Protein 2R7E (pdb70)

Organism: Homo sapiens (NCBI:txid9606)

Structure (mmCIF, N/CA/C/O backbone):
data_2R7E
#
_entry.id   2R7E
#
_cell.length_a   134.569
_cell.length_b   134.569
_cell.length_c   359.496
_cell.angle_alpha   90.00
_cell.angle_beta   90.00
_cell.angle_gamma   90.00
#
_symmetry.space_group_name_H-M   'P 41 21 2'
#
loop_
_entity.id
_entity.type
_entity.pdbx_description
1 polymer 'Coagulation factor VIII'
2 polymer 'Coagulation factor VIII'
3 branched alpha-D-mannopyranose-(1-6)-beta-D-mannopyranose-(1-4)-2-acetamido-2-deoxy-beta-D-glucopyranose-(1-4)-2-acetamido-2-deoxy-beta-D-glucopyranose
4 branched 2-acetamido-2-deoxy-beta-D-glucopyranose-(1-4)-2-acetamido-2-deoxy-beta-D-glucopyranose
5 branched alpha-D-mannopyranose-(1-2)-beta-D-mannopyranose-(1-3)-[alpha-D-mannopyranose-(1-6)-alpha-D-mannopyranose-(1-6)]beta-D-mannopyranose-(1-4)-2-acetamido-2-deoxy-beta-D-glucopyranose-(1-4)-2-acetamido-2-deoxy-beta-D-glucopyranose
6 non-polymer 'CALCIUM ION'
7 non-polymer 'COPPER (II) ION'
#
loop_
_atom_site.group_PDB
_atom_site.id
_atom_site.type_symbol
_atom_site.label_atom_id
_atom_site.label_alt_id
_atom_site.label_comp_id
_atom_site.label_asym_id
_atom_site.label_entity_id
_atom_site.label_seq_id
_atom_site.pdbx_PDB_ins_code
_atom_site.Cartn_x
_atom_site.Cartn_y
_atom_site.Cartn_z
_atom_site.occupancy
_atom_site.B_iso_or_equiv
_atom_site.auth_seq_id
_atom_site.auth_comp_id
_atom_site.auth_asym_id
_atom_site.auth_atom_id
_atom_site.pdbx_PDB_model_num
ATOM 1 N N . ALA A 1 2 ? 22.151 -2.750 -34.120 1.00 205.61 1 ALA A N 1
ATOM 2 C CA . ALA A 1 2 ? 23.597 -3.050 -33.904 1.00 205.61 1 ALA A CA 1
ATOM 3 C C . ALA A 1 2 ? 23.815 -4.538 -33.570 1.00 205.61 1 ALA A C 1
ATOM 4 O O . ALA A 1 2 ? 23.152 -5.416 -34.130 1.00 205.61 1 ALA A O 1
ATOM 6 N N . THR A 1 3 ? 24.772 -4.795 -32.678 1.00 148.25 2 THR A N 1
ATOM 7 C CA . THR A 1 3 ? 25.120 -6.133 -32.176 1.00 148.25 2 THR A CA 1
ATOM 8 C C . THR A 1 3 ? 25.878 -5.939 -30.848 1.00 148.25 2 THR A C 1
ATOM 9 O O . THR A 1 3 ? 26.712 -6.754 -30.449 1.00 148.25 2 THR A O 1
ATOM 13 N N . ARG A 1 4 ? 25.538 -4.824 -30.193 1.00 198.52 3 ARG A N 1
ATOM 14 C CA . ARG A 1 4 ? 26.057 -4.355 -28.901 1.00 198.52 3 ARG A CA 1
ATOM 15 C C . ARG A 1 4 ? 27.282 -5.036 -28.296 1.00 198.52 3 ARG A C 1
ATOM 16 O O . ARG A 1 4 ? 27.385 -6.261 -28.262 1.00 198.52 3 ARG A O 1
ATOM 24 N N . ARG A 1 5 ? 28.203 -4.211 -27.803 1.00 168.15 4 ARG A N 1
ATOM 25 C CA . ARG A 1 5 ? 29.435 -4.692 -27.188 1.00 168.15 4 ARG A CA 1
ATOM 26 C C . ARG A 1 5 ? 29.551 -4.233 -25.743 1.00 168.15 4 ARG A C 1
ATOM 27 O O . ARG A 1 5 ? 29.358 -3.060 -25.437 1.00 168.15 4 ARG A O 1
ATOM 35 N N . TYR A 1 6 ? 29.894 -5.156 -24.856 1.00 185.29 5 TYR A N 1
ATOM 36 C CA . TYR A 1 6 ? 30.027 -4.823 -23.449 1.00 185.29 5 TYR A CA 1
ATOM 37 C C . TYR A 1 6 ? 31.487 -4.762 -23.024 1.00 185.29 5 TYR A C 1
ATOM 38 O O . TYR A 1 6 ? 32.322 -5.474 -23.576 1.00 185.29 5 TYR A O 1
ATOM 47 N N . TYR A 1 7 ? 31.787 -3.900 -22.051 1.00 155.49 6 TYR A N 1
ATOM 48 C CA . TYR A 1 7 ? 33.142 -3.759 -21.511 1.00 155.49 6 TYR A CA 1
ATOM 49 C C . TYR A 1 7 ? 33.121 -4.141 -20.022 1.00 155.49 6 TYR A C 1
ATOM 50 O O . TYR A 1 7 ? 32.574 -3.397 -19.208 1.00 155.49 6 TYR A O 1
ATOM 59 N N . LEU A 1 8 ? 33.722 -5.277 -19.659 1.00 141.26 7 LEU A N 1
ATOM 60 C CA . LEU A 1 8 ? 33.728 -5.715 -18.255 1.00 141.26 7 LEU A CA 1
ATOM 61 C C . LEU A 1 8 ? 35.080 -5.596 -17.538 1.00 141.26 7 LEU A C 1
ATOM 62 O O . LEU A 1 8 ? 36.140 -5.696 -18.163 1.00 141.26 7 LEU A O 1
ATOM 67 N N . GLY A 1 9 ? 35.020 -5.392 -16.218 1.00 99.20 8 GLY A N 1
ATOM 68 C CA . GLY A 1 9 ? 36.218 -5.246 -15.406 1.00 99.20 8 GLY A CA 1
ATOM 69 C C . GLY A 1 9 ? 36.439 -6.277 -14.314 1.00 99.20 8 GLY A C 1
ATOM 70 O O . GLY A 1 9 ? 36.445 -7.460 -14.591 1.00 99.20 8 GLY A O 1
ATOM 71 N N . ALA A 1 10 ? 36.645 -5.832 -13.078 1.00 142.72 9 ALA A N 1
ATOM 72 C CA . ALA A 1 10 ? 36.872 -6.753 -11.966 1.00 142.72 9 ALA A CA 1
ATOM 73 C C . ALA A 1 10 ? 37.362 -6.029 -10.724 1.00 142.72 9 ALA A C 1
ATOM 74 O O . ALA A 1 10 ? 37.917 -6.654 -9.821 1.00 142.72 9 ALA A O 1
ATOM 76 N N . VAL A 1 11 ? 37.159 -4.716 -10.682 1.00 185.06 10 VAL A N 1
ATOM 77 C CA . VAL A 1 11 ? 37.601 -3.909 -9.548 1.00 185.06 10 VAL A CA 1
ATOM 78 C C . VAL A 1 11 ? 37.469 -4.656 -8.222 1.00 185.06 10 VAL A C 1
ATOM 79 O O . VAL A 1 11 ? 36.372 -5.021 -7.794 1.00 185.06 10 VAL A O 1
ATOM 83 N N . GLU A 1 12 ? 38.608 -4.891 -7.584 1.00 205.61 11 GLU A N 1
ATOM 84 C CA . GLU A 1 12 ? 38.637 -5.592 -6.313 1.00 205.61 11 GLU A CA 1
ATOM 85 C C . GLU A 1 12 ? 38.106 -4.715 -5.181 1.00 205.61 11 GLU A C 1
ATOM 86 O O . GLU A 1 12 ? 38.874 -4.009 -4.526 1.00 205.61 11 GLU A O 1
ATOM 92 N N . LEU A 1 13 ? 36.794 -4.764 -4.948 1.00 156.27 12 LEU A N 1
ATOM 93 C CA . LEU A 1 13 ? 36.189 -3.960 -3.886 1.00 156.27 12 LEU A CA 1
ATOM 94 C C . LEU A 1 13 ? 35.815 -4.794 -2.644 1.00 156.27 12 LEU A C 1
ATOM 95 O O . LEU A 1 13 ? 36.014 -6.011 -2.615 1.00 156.27 12 LEU A O 1
ATOM 100 N N . SER A 1 14 ? 35.300 -4.129 -1.611 1.00 147.94 13 SER A N 1
ATOM 101 C CA . SER A 1 14 ? 34.908 -4.802 -0.367 1.00 147.94 13 SER A CA 1
ATOM 102 C C . SER A 1 14 ? 33.390 -4.790 -0.189 1.00 147.94 13 SER A C 1
ATOM 103 O O . SER A 1 14 ? 32.714 -3.829 -0.582 1.00 147.94 13 SER A O 1
ATOM 106 N N . TRP A 1 15 ? 32.855 -5.849 0.418 1.00 166.46 14 TRP A N 1
ATOM 107 C CA . TRP A 1 15 ? 31.407 -5.960 0.582 1.00 166.46 14 TRP A CA 1
ATOM 108 C C . TRP A 1 15 ? 30.858 -5.565 1.940 1.00 166.46 14 TRP A C 1
ATOM 109 O O . TRP A 1 15 ? 31.509 -5.744 2.963 1.00 166.46 14 TRP A O 1
ATOM 120 N N . ASP A 1 16 ? 29.627 -5.059 1.927 1.00 184.74 15 ASP A N 1
ATOM 121 C CA . ASP A 1 16 ? 28.952 -4.610 3.132 1.00 184.74 15 ASP A CA 1
ATOM 122 C C . ASP A 1 16 ? 27.951 -5.581 3.737 1.00 184.74 15 ASP A C 1
ATOM 123 O O . ASP A 1 16 ? 28.172 -6.106 4.826 1.00 184.74 15 ASP A O 1
ATOM 128 N N . TYR A 1 17 ? 26.869 -5.828 3.004 1.00 184.87 16 TYR A N 1
ATOM 129 C CA . TYR A 1 17 ? 25.767 -6.659 3.468 1.00 184.87 16 TYR A CA 1
ATOM 130 C C . TYR A 1 17 ? 24.994 -5.638 4.298 1.00 184.87 16 TYR A C 1
ATOM 131 O O . TYR A 1 17 ? 24.119 -5.980 5.095 1.00 184.87 16 TYR A O 1
ATOM 140 N N . MET A 1 18 ? 25.372 -4.378 4.064 1.00 205.61 17 MET A N 1
ATOM 141 C CA . MET A 1 18 ? 24.864 -3.158 4.705 1.00 205.61 17 MET A CA 1
ATOM 142 C C . MET A 1 18 ? 23.441 -3.153 5.237 1.00 205.61 17 MET A C 1
ATOM 143 O O . MET A 1 18 ? 22.632 -4.011 4.884 1.00 205.61 17 MET A O 1
ATOM 148 N N . GLN A 1 19 ? 23.150 -2.165 6.089 1.00 205.61 18 GLN A N 1
ATOM 149 C CA . GLN A 1 19 ? 21.822 -1.998 6.686 1.00 205.61 18 GLN A CA 1
ATOM 150 C C . GLN A 1 19 ? 21.151 -0.728 6.160 1.00 205.61 18 GLN A C 1
ATOM 151 O O . GLN A 1 19 ? 21.654 -0.086 5.233 1.00 205.61 18 GLN A O 1
ATOM 157 N N . SER A 1 20 ? 20.025 -0.381 6.783 1.00 205.61 19 SER A N 1
ATOM 158 C CA . SER A 1 20 ? 19.199 0.770 6.434 1.00 205.61 19 SER A CA 1
ATOM 159 C C . SER A 1 20 ? 17.977 0.232 5.677 1.00 205.61 19 SER A C 1
ATOM 160 O O . SER A 1 20 ? 16.883 0.156 6.249 1.00 205.61 19 SER A O 1
ATOM 163 N N . ASP A 1 21 ? 18.184 -0.164 4.413 1.00 205.61 20 ASP A N 1
ATOM 164 C CA . ASP A 1 21 ? 17.135 -0.711 3.525 1.00 205.61 20 ASP A CA 1
ATOM 165 C C . ASP A 1 21 ? 16.227 0.430 3.016 1.00 205.61 20 ASP A C 1
ATOM 166 O O . ASP A 1 21 ? 16.616 1.194 2.119 1.00 205.61 20 ASP A O 1
ATOM 171 N N . LEU A 1 22 ? 15.030 0.527 3.603 1.00 205.61 21 LEU A N 1
ATOM 172 C CA . LEU A 1 22 ? 14.009 1.546 3.298 1.00 205.61 21 LEU A CA 1
ATOM 173 C C . LEU A 1 22 ? 13.749 1.829 1.807 1.00 205.61 21 LEU A C 1
ATOM 174 O O . LEU A 1 22 ? 13.229 0.975 1.079 1.00 205.61 21 LEU A O 1
ATOM 179 N N . GLY A 1 23 ? 14.092 3.042 1.376 1.00 205.61 22 GLY A N 1
ATOM 180 C CA . GLY A 1 23 ? 13.905 3.443 -0.008 1.00 205.61 22 GLY A CA 1
ATOM 181 C C . GLY A 1 23 ? 15.087 4.286 -0.440 1.00 205.61 22 GLY A C 1
ATOM 182 O O . GLY A 1 23 ? 16.157 3.736 -0.700 1.00 205.61 22 GLY A O 1
ATOM 183 N N . GLU A 1 24 ? 14.888 5.608 -0.507 1.00 205.61 23 GLU A N 1
ATOM 184 C CA . GLU A 1 24 ? 15.929 6.588 -0.883 1.00 205.61 23 GLU A CA 1
ATOM 185 C C . GLU A 1 24 ? 15.448 7.936 -1.490 1.00 205.61 23 GLU A C 1
ATOM 186 O O . GLU A 1 24 ? 16.271 8.833 -1.730 1.00 205.61 23 GLU A O 1
ATOM 192 N N . LEU A 1 25 ? 14.138 8.074 -1.730 1.00 205.61 24 LEU A N 1
ATOM 193 C CA . LEU A 1 25 ? 13.537 9.294 -2.317 1.00 205.61 24 LEU A CA 1
ATOM 194 C C . LEU A 1 25 ? 14.052 9.604 -3.746 1.00 205.61 24 LEU A C 1
ATOM 195 O O . LEU A 1 25 ? 15.025 10.347 -3.914 1.00 205.61 24 LEU A O 1
ATOM 200 N N . PRO A 1 26 ? 13.393 9.045 -4.791 1.00 205.61 25 PRO A N 1
ATOM 201 C CA . PRO A 1 26 ? 13.753 9.228 -6.211 1.00 205.61 25 PRO A CA 1
ATOM 202 C C . PRO A 1 26 ? 13.405 10.549 -6.938 1.00 205.61 25 PRO A C 1
ATOM 203 O O . PRO A 1 26 ? 12.630 11.372 -6.443 1.00 205.61 25 PRO A O 1
ATOM 207 N N . VAL A 1 27 ? 13.997 10.714 -8.125 1.00 205.61 26 VAL A N 1
ATOM 208 C CA . VAL A 1 27 ? 13.826 11.882 -9.003 1.00 205.61 26 VAL A CA 1
ATOM 209 C C . VAL A 1 27 ? 13.802 13.262 -8.324 1.00 205.61 26 VAL A C 1
ATOM 210 O O . VAL A 1 27 ? 12.789 13.672 -7.745 1.00 205.61 26 VAL A O 1
ATOM 214 N N . ASP A 1 28 ? 14.938 13.964 -8.410 1.00 205.61 27 ASP A N 1
ATOM 215 C CA . ASP A 1 28 ? 15.139 15.318 -7.855 1.00 205.61 27 ASP A CA 1
ATOM 216 C C . ASP A 1 28 ? 15.060 15.486 -6.320 1.00 205.61 27 ASP A C 1
ATOM 217 O O . ASP A 1 28 ? 14.018 15.874 -5.785 1.00 205.61 27 ASP A O 1
ATOM 222 N N . ALA A 1 29 ? 16.181 15.201 -5.643 1.00 205.61 28 ALA A N 1
ATOM 223 C CA . ALA A 1 29 ? 16.347 15.302 -4.179 1.00 205.61 28 ALA A CA 1
ATOM 224 C C . ALA A 1 29 ? 16.167 13.998 -3.375 1.00 205.61 28 ALA A C 1
ATOM 225 O O . ALA A 1 29 ? 15.038 13.596 -3.076 1.00 205.61 28 ALA A O 1
ATOM 227 N N . ARG A 1 30 ? 17.289 13.361 -3.016 1.00 205.61 29 ARG A N 1
ATOM 228 C CA . ARG A 1 30 ? 17.294 12.108 -2.236 1.00 205.61 29 ARG A CA 1
ATOM 229 C C . ARG A 1 30 ? 17.853 12.326 -0.818 1.00 205.61 29 ARG A C 1
ATOM 230 O O . ARG A 1 30 ? 17.823 13.444 -0.293 1.00 205.61 29 ARG A O 1
ATOM 238 N N . PHE A 1 31 ? 18.361 11.245 -0.218 1.00 205.61 30 PHE A N 1
ATOM 239 C CA . PHE A 1 31 ? 18.950 11.252 1.134 1.00 205.61 30 PHE A CA 1
ATOM 240 C C . PHE A 1 31 ? 18.967 9.847 1.763 1.00 205.61 30 PHE A C 1
ATOM 241 O O . PHE A 1 31 ? 18.083 9.514 2.566 1.00 205.61 30 PHE A O 1
ATOM 249 N N . PRO A 1 32 ? 19.944 8.986 1.381 1.00 205.61 31 PRO A N 1
ATOM 250 C CA . PRO A 1 32 ? 19.929 7.660 2.023 1.00 205.61 31 PRO A CA 1
ATOM 251 C C . PRO A 1 32 ? 19.986 7.800 3.572 1.00 205.61 31 PRO A C 1
ATOM 252 O O . PRO A 1 32 ? 20.911 8.409 4.120 1.00 205.61 31 PRO A O 1
ATOM 256 N N . PRO A 1 33 ? 18.983 7.238 4.282 1.00 205.61 32 PRO A N 1
ATOM 257 C CA . PRO A 1 33 ? 18.769 7.222 5.740 1.00 205.61 32 PRO A CA 1
ATOM 258 C C . PRO A 1 33 ? 19.953 7.342 6.715 1.00 205.61 32 PRO A C 1
ATOM 259 O O . PRO A 1 33 ? 21.031 6.798 6.481 1.00 205.61 32 PRO A O 1
ATOM 263 N N . ARG A 1 34 ? 19.707 8.063 7.814 1.00 205.61 33 ARG A N 1
ATOM 264 C CA . ARG A 1 34 ? 20.658 8.308 8.920 1.00 205.61 33 ARG A CA 1
ATOM 265 C C . ARG A 1 34 ? 21.790 9.352 8.774 1.00 205.61 33 ARG A C 1
ATOM 266 O O . ARG A 1 34 ? 21.530 10.564 8.730 1.00 205.61 33 ARG A O 1
ATOM 274 N N . VAL A 1 35 ? 23.035 8.863 8.733 1.00 205.61 34 VAL A N 1
ATOM 275 C CA . VAL A 1 35 ? 24.266 9.671 8.643 1.00 205.61 34 VAL A CA 1
ATOM 276 C C . VAL A 1 35 ? 24.632 10.249 10.033 1.00 205.61 34 VAL A C 1
ATOM 277 O O . VAL A 1 35 ? 24.709 11.469 10.216 1.00 205.61 34 VAL A O 1
ATOM 281 N N . PRO A 1 36 ? 24.846 9.361 11.035 1.00 205.61 35 PRO A N 1
ATOM 282 C CA . PRO A 1 36 ? 25.201 9.729 12.419 1.00 205.61 35 PRO A CA 1
ATOM 283 C C . PRO A 1 36 ? 26.706 9.906 12.764 1.00 205.61 35 PRO A C 1
ATOM 284 O O . PRO A 1 36 ? 27.065 9.929 13.949 1.00 205.61 35 PRO A O 1
ATOM 288 N N . LYS A 1 37 ? 27.564 10.018 11.744 1.00 205.61 36 LYS A N 1
ATOM 289 C CA . LYS A 1 37 ? 29.025 10.202 11.896 1.00 205.61 36 LYS A CA 1
ATOM 290 C C . LYS A 1 37 ? 29.855 8.917 12.184 1.00 205.61 36 LYS A C 1
ATOM 291 O O . LYS A 1 37 ? 29.317 7.803 12.161 1.00 205.61 36 LYS A O 1
ATOM 297 N N . SER A 1 38 ? 31.160 9.071 12.432 1.00 205.61 37 SER A N 1
ATOM 298 C CA . SER A 1 38 ? 32.051 7.921 12.665 1.00 205.61 37 SER A CA 1
ATOM 299 C C . SER A 1 38 ? 32.443 7.564 14.106 1.00 205.61 37 SER A C 1
ATOM 300 O O . SER A 1 38 ? 32.712 8.435 14.937 1.00 205.61 37 SER A O 1
ATOM 303 N N . PHE A 1 39 ? 32.498 6.253 14.352 1.00 205.61 38 PHE A N 1
ATOM 304 C CA . PHE A 1 39 ? 32.829 5.624 15.641 1.00 205.61 38 PHE A CA 1
ATOM 305 C C . PHE A 1 39 ? 32.266 4.190 15.492 1.00 205.61 38 PHE A C 1
ATOM 306 O O . PHE A 1 39 ? 32.158 3.696 14.365 1.00 205.61 38 PHE A O 1
ATOM 314 N N . PRO A 1 40 ? 31.925 3.494 16.601 1.00 205.61 39 PRO A N 1
ATOM 315 C CA . PRO A 1 40 ? 31.392 2.148 16.338 1.00 205.61 39 PRO A CA 1
ATOM 316 C C . PRO A 1 40 ? 29.862 2.036 16.124 1.00 205.61 39 PRO A C 1
ATOM 317 O O . PRO A 1 40 ? 29.091 2.010 17.093 1.00 205.61 39 PRO A O 1
ATOM 321 N N . PHE A 1 41 ? 29.441 1.977 14.854 1.00 171.50 40 PHE A N 1
ATOM 322 C CA . PHE A 1 41 ? 28.031 1.821 14.469 1.00 171.50 40 PHE A CA 1
ATOM 323 C C . PHE A 1 41 ? 27.646 0.413 14.908 1.00 171.50 40 PHE A C 1
ATOM 324 O O . PHE A 1 41 ? 26.992 -0.320 14.159 1.00 203.62 40 PHE A O 1
ATOM 332 N N . ASN A 1 42 ? 28.066 0.047 16.120 1.00 205.61 41 ASN A N 1
ATOM 333 C CA . ASN A 1 42 ? 27.851 -1.284 16.692 1.00 205.61 41 ASN A CA 1
ATOM 334 C C . ASN A 1 42 ? 28.366 -2.313 15.674 1.00 205.61 41 ASN A C 1
ATOM 335 O O . ASN A 1 42 ? 27.942 -3.475 15.652 1.00 205.61 41 ASN A O 1
ATOM 340 N N . THR A 1 43 ? 29.293 -1.825 14.843 1.00 205.61 42 THR A N 1
ATOM 341 C CA . THR A 1 43 ? 29.994 -2.543 13.770 1.00 205.61 42 THR A CA 1
ATOM 342 C C . THR A 1 43 ? 29.225 -3.550 12.897 1.00 205.61 42 THR A C 1
ATOM 343 O O . THR A 1 43 ? 28.311 -4.252 13.348 1.00 205.61 42 THR A O 1
ATOM 347 N N . SER A 1 44 ? 29.617 -3.586 11.626 1.00 205.45 43 SER A N 1
ATOM 348 C CA . SER A 1 44 ? 29.031 -4.475 10.633 1.00 205.45 43 SER A CA 1
ATOM 349 C C . SER A 1 44 ? 30.176 -5.159 9.891 1.00 205.45 43 SER A C 1
ATOM 350 O O . SER A 1 44 ? 30.724 -4.605 8.934 1.00 205.61 43 SER A O 1
ATOM 353 N N . VAL A 1 45 ? 30.538 -6.358 10.343 1.00 205.61 44 VAL A N 1
ATOM 354 C CA . VAL A 1 45 ? 31.627 -7.125 9.735 1.00 205.61 44 VAL A CA 1
ATOM 355 C C . VAL A 1 45 ? 31.574 -7.018 8.208 1.00 205.61 44 VAL A C 1
ATOM 356 O O . VAL A 1 45 ? 30.498 -6.904 7.617 1.00 205.61 44 VAL A O 1
ATOM 360 N N . VAL A 1 46 ? 32.743 -7.043 7.579 1.00 205.61 45 VAL A N 1
ATOM 361 C CA . VAL A 1 46 ? 32.842 -6.931 6.126 1.00 205.61 45 VAL A CA 1
ATOM 362 C C . VAL A 1 46 ? 34.002 -7.760 5.579 1.00 205.61 45 VAL A C 1
ATOM 363 O O . VAL A 1 46 ? 35.031 -7.908 6.239 1.00 205.61 45 VAL A O 1
ATOM 367 N N . TYR A 1 47 ? 33.836 -8.321 4.385 1.00 164.41 46 TYR A N 1
ATOM 368 C CA . TYR A 1 47 ? 34.924 -9.075 3.788 1.00 164.41 46 TYR A CA 1
ATOM 369 C C . TYR A 1 47 ? 35.293 -8.385 2.485 1.00 164.41 46 TYR A C 1
ATOM 370 O O . TYR A 1 47 ? 34.561 -7.508 1.999 1.00 164.41 46 TYR A O 1
ATOM 379 N N . LYS A 1 48 ? 36.440 -8.759 1.933 1.00 140.62 47 LYS A N 1
ATOM 380 C CA . LYS A 1 48 ? 36.907 -8.144 0.703 1.00 140.62 47 LYS A CA 1
ATOM 381 C C . LYS A 1 48 ? 36.948 -9.123 -0.446 1.00 140.62 47 LYS A C 1
ATOM 382 O O . LYS A 1 48 ? 37.592 -10.171 -0.364 1.00 140.62 47 LYS A O 1
ATOM 388 N N . LYS A 1 49 ? 36.252 -8.761 -1.519 1.00 181.54 48 LYS A N 1
ATOM 389 C CA . LYS A 1 49 ? 36.168 -9.592 -2.711 1.00 180.88 48 LYS A CA 1
ATOM 390 C C . LYS A 1 49 ? 36.478 -8.792 -3.970 1.00 180.47 48 LYS A C 1
ATOM 391 O O . LYS A 1 49 ? 37.074 -7.721 -3.912 1.00 180.55 48 LYS A O 1
ATOM 397 N N . THR A 1 50 ? 36.053 -9.334 -5.106 1.00 155.14 49 THR A N 1
ATOM 398 C CA . THR A 1 50 ? 36.256 -8.712 -6.408 1.00 154.57 49 THR A CA 1
ATOM 399 C C . THR A 1 50 ? 35.205 -9.273 -7.365 1.00 154.05 49 THR A C 1
ATOM 400 O O . THR A 1 50 ? 35.113 -10.489 -7.547 1.00 153.86 49 THR A O 1
ATOM 404 N N . LEU A 1 51 ? 34.409 -8.382 -7.962 1.00 149.29 50 LEU A N 1
ATOM 405 C CA . LEU A 1 51 ? 33.335 -8.768 -8.886 1.00 148.67 50 LEU A CA 1
ATOM 406 C C . LEU A 1 51 ? 33.385 -8.014 -10.203 1.00 148.55 50 LEU A C 1
ATOM 407 O O . LEU A 1 51 ? 33.791 -6.862 -10.255 1.00 148.56 50 LEU A O 1
ATOM 412 N N . PHE A 1 52 ? 32.942 -8.673 -11.262 1.00 133.96 51 PHE A N 1
ATOM 413 C CA . PHE A 1 52 ? 32.926 -8.086 -12.594 1.00 133.87 51 PHE A CA 1
ATOM 414 C C . PHE A 1 52 ? 32.316 -6.712 -12.478 1.00 133.84 51 PHE A C 1
ATOM 415 O O . PHE A 1 52 ? 31.757 -6.398 -11.440 1.00 133.69 51 PHE A O 1
ATOM 423 N N . VAL A 1 53 ? 32.406 -5.884 -13.513 1.00 115.31 52 VAL A N 1
ATOM 424 C CA . VAL A 1 53 ? 31.879 -4.530 -13.366 1.00 115.78 52 VAL A CA 1
ATOM 425 C C . VAL A 1 53 ? 31.236 -3.801 -14.533 1.00 116.10 52 VAL A C 1
ATOM 426 O O . VAL A 1 53 ? 30.790 -4.386 -15.506 1.00 116.12 52 VAL A O 1
ATOM 430 N N . GLU A 1 54 ? 31.219 -2.482 -14.382 1.00 142.18 53 GLU A N 1
ATOM 431 C CA . GLU A 1 54 ? 30.656 -1.535 -15.330 1.00 142.60 53 GLU A CA 1
ATOM 432 C C . GLU A 1 54 ? 31.770 -0.976 -16.228 1.00 142.85 53 GLU A C 1
ATOM 433 O O . GLU A 1 54 ? 32.617 -1.719 -16.731 1.00 142.93 53 GLU A O 1
ATOM 439 N N . PHE A 1 55 ? 31.741 0.347 -16.398 1.00 205.36 54 PHE A N 1
ATOM 440 C CA . PHE A 1 55 ? 32.686 1.135 -17.187 1.00 205.36 54 PHE A CA 1
ATOM 441 C C . PHE A 1 55 ? 32.351 1.309 -18.650 1.00 205.36 54 PHE A C 1
ATOM 442 O O . PHE A 1 55 ? 31.903 0.379 -19.317 1.00 205.36 54 PHE A O 1
ATOM 450 N N . THR A 1 56 ? 32.577 2.522 -19.141 1.00 181.80 55 THR A N 1
ATOM 451 C CA . THR A 1 56 ? 32.301 2.845 -20.530 1.00 181.80 55 THR A CA 1
ATOM 452 C C . THR A 1 56 ? 33.548 2.772 -21.420 1.00 181.80 55 THR A C 1
ATOM 453 O O . THR A 1 56 ? 33.451 2.912 -22.641 1.00 181.80 55 THR A O 1
ATOM 457 N N . ASP A 1 57 ? 34.715 2.550 -20.809 1.00 205.61 56 ASP A N 1
ATOM 458 C CA . ASP A 1 57 ? 35.972 2.434 -21.555 1.00 205.61 56 ASP A CA 1
ATOM 459 C C . ASP A 1 57 ? 37.156 1.916 -20.725 1.00 205.61 56 ASP A C 1
ATOM 460 O O . ASP A 1 57 ? 37.701 0.855 -21.036 1.00 205.61 56 ASP A O 1
ATOM 465 N N . HIS A 1 58 ? 37.561 2.653 -19.686 1.00 169.39 57 HIS A N 1
ATOM 466 C CA . HIS A 1 58 ? 38.685 2.225 -18.844 1.00 169.73 57 HIS A CA 1
ATOM 467 C C . HIS A 1 58 ? 38.618 2.652 -17.364 1.00 170.00 57 HIS A C 1
ATOM 468 O O . HIS A 1 58 ? 38.768 1.804 -16.481 1.00 169.91 57 HIS A O 1
ATOM 475 N N . LEU A 1 59 ? 38.407 3.953 -17.121 1.00 152.64 58 LEU A N 1
ATOM 476 C CA . LEU A 1 59 ? 38.260 4.602 -15.789 1.00 152.64 58 LEU A CA 1
ATOM 477 C C . LEU A 1 59 ? 38.800 3.931 -14.491 1.00 152.64 58 LEU A C 1
ATOM 478 O O . LEU A 1 59 ? 39.210 2.774 -14.496 1.00 152.64 58 LEU A O 1
ATOM 483 N N . PHE A 1 60 ? 38.791 4.669 -13.376 1.00 205.40 59 PHE A N 1
ATOM 484 C CA . PHE A 1 60 ? 39.293 4.151 -12.086 1.00 205.40 59 PHE A CA 1
ATOM 485 C C . PHE A 1 60 ? 38.217 3.529 -11.157 1.00 205.40 59 PHE A C 1
ATOM 486 O O . PHE A 1 60 ? 38.213 2.310 -10.955 1.00 205.40 59 PHE A O 1
ATOM 494 N N . ASN A 1 61 ? 37.343 4.372 -10.582 1.00 205.61 60 ASN A N 1
ATOM 495 C CA . ASN A 1 61 ? 36.223 3.980 -9.681 1.00 205.61 60 ASN A CA 1
ATOM 496 C C . ASN A 1 61 ? 36.514 3.042 -8.492 1.00 205.61 60 ASN A C 1
ATOM 497 O O . ASN A 1 61 ? 37.521 2.337 -8.491 1.00 205.61 60 ASN A O 1
ATOM 502 N N . ILE A 1 62 ? 35.605 3.047 -7.502 1.00 205.61 61 ILE A N 1
ATOM 503 C CA . ILE A 1 62 ? 35.673 2.223 -6.267 1.00 205.61 61 ILE A CA 1
ATOM 504 C C . ILE A 1 62 ? 34.624 2.669 -5.200 1.00 205.61 61 ILE A C 1
ATOM 505 O O . ILE A 1 62 ? 34.596 3.851 -4.837 1.00 205.61 61 ILE A O 1
ATOM 510 N N . ALA A 1 63 ? 33.782 1.746 -4.696 1.00 205.61 62 ALA A N 1
ATOM 511 C CA . ALA A 1 63 ? 32.764 2.093 -3.671 1.00 205.61 62 ALA A CA 1
ATOM 512 C C . ALA A 1 63 ? 31.711 1.045 -3.201 1.00 205.61 62 ALA A C 1
ATOM 513 O O . ALA A 1 63 ? 32.053 -0.030 -2.695 1.00 205.61 62 ALA A O 1
ATOM 515 N N . LYS A 1 64 ? 30.433 1.416 -3.364 1.00 205.61 63 LYS A N 1
ATOM 516 C CA . LYS A 1 64 ? 29.219 0.653 -2.976 1.00 205.61 63 LYS A CA 1
ATOM 517 C C . LYS A 1 64 ? 28.548 -0.068 -4.198 1.00 205.61 63 LYS A C 1
ATOM 518 O O . LYS A 1 64 ? 29.258 -0.501 -5.115 1.00 205.61 63 LYS A O 1
ATOM 524 N N . PRO A 1 65 ? 27.186 -0.238 -4.207 1.00 205.61 64 PRO A N 1
ATOM 525 C CA . PRO A 1 65 ? 26.476 -0.901 -5.330 1.00 205.61 64 PRO A CA 1
ATOM 526 C C . PRO A 1 65 ? 25.788 -0.046 -6.451 1.00 205.61 64 PRO A C 1
ATOM 527 O O . PRO A 1 65 ? 25.378 1.096 -6.208 1.00 205.61 64 PRO A O 1
ATOM 531 N N . ARG A 1 66 ? 25.662 -0.628 -7.660 1.00 205.61 65 ARG A N 1
ATOM 532 C CA . ARG A 1 66 ? 25.014 -0.003 -8.846 1.00 205.61 65 ARG A CA 1
ATOM 533 C C . ARG A 1 66 ? 23.500 -0.349 -8.684 1.00 205.61 65 ARG A C 1
ATOM 534 O O . ARG A 1 66 ? 23.182 -1.175 -7.832 1.00 205.61 65 ARG A O 1
ATOM 542 N N . PRO A 1 67 ? 22.564 0.237 -9.488 1.00 183.19 66 PRO A N 1
ATOM 543 C CA . PRO A 1 67 ? 21.153 -0.119 -9.264 1.00 183.19 66 PRO A CA 1
ATOM 544 C C . PRO A 1 67 ? 20.858 -0.964 -8.022 1.00 183.19 66 PRO A C 1
ATOM 545 O O . PRO A 1 67 ? 20.819 -2.195 -8.080 1.00 183.19 66 PRO A O 1
ATOM 549 N N . PRO A 1 68 ? 20.606 -0.281 -6.886 1.00 177.85 67 PRO A N 1
ATOM 550 C CA . PRO A 1 68 ? 20.311 -0.793 -5.541 1.00 177.85 67 PRO A CA 1
ATOM 551 C C . PRO A 1 68 ? 20.166 -2.302 -5.434 1.00 177.85 67 PRO A C 1
ATOM 552 O O . PRO A 1 68 ? 20.925 -2.978 -4.737 1.00 177.85 67 PRO A O 1
ATOM 556 N N . TRP A 1 69 ? 19.175 -2.811 -6.142 1.00 170.36 68 TRP A N 1
ATOM 557 C CA . TRP A 1 69 ? 18.874 -4.223 -6.163 1.00 170.31 68 TRP A CA 1
ATOM 558 C C . TRP A 1 69 ? 19.918 -4.977 -6.972 1.00 170.01 68 TRP A C 1
ATOM 559 O O . TRP A 1 69 ? 19.582 -5.650 -7.942 1.00 169.83 68 TRP A O 1
ATOM 570 N N . MET A 1 70 ? 21.184 -4.893 -6.587 1.00 160.41 69 MET A N 1
ATOM 571 C CA . MET A 1 70 ? 22.189 -5.595 -7.370 1.00 160.42 69 MET A CA 1
ATOM 572 C C . MET A 1 70 ? 23.616 -5.369 -6.915 1.00 159.98 69 MET A C 1
ATOM 573 O O . MET A 1 70 ? 24.159 -6.140 -6.118 1.00 159.81 69 MET A O 1
ATOM 578 N N . GLY A 1 71 ? 24.210 -4.306 -7.458 1.00 205.61 70 GLY A N 1
ATOM 579 C CA . GLY A 1 71 ? 25.578 -3.939 -7.147 1.00 205.61 70 GLY A CA 1
ATOM 580 C C . GLY A 1 71 ? 26.471 -5.131 -7.348 1.00 205.61 70 GLY A C 1
ATOM 581 O O . GLY A 1 71 ? 27.175 -5.233 -8.351 1.00 205.61 70 GLY A O 1
ATOM 582 N N . LEU A 1 72 ? 26.422 -6.034 -6.377 1.00 144.02 71 LEU A N 1
ATOM 583 C CA . LEU A 1 72 ? 27.199 -7.255 -6.406 1.00 143.20 71 LEU A CA 1
ATOM 584 C C . LEU A 1 72 ? 27.026 -7.973 -7.731 1.00 142.97 71 LEU A C 1
ATOM 585 O O . LEU A 1 72 ? 27.916 -7.969 -8.578 1.00 143.01 71 LEU A O 1
ATOM 590 N N . LEU A 1 73 ? 25.873 -8.607 -7.892 1.00 201.81 72 LEU A N 1
ATOM 591 C CA . LEU A 1 73 ? 25.578 -9.351 -9.106 1.00 201.81 72 LEU A CA 1
ATOM 592 C C . LEU A 1 73 ? 26.326 -8.744 -10.290 1.00 201.81 72 LEU A C 1
ATOM 593 O O . LEU A 1 73 ? 26.131 -7.578 -10.635 1.00 201.81 72 LEU A O 1
ATOM 598 N N . GLY A 1 74 ? 27.218 -9.531 -10.879 1.00 133.75 73 GLY A N 1
ATOM 599 C CA . GLY A 1 74 ? 27.969 -9.055 -12.020 1.00 133.45 73 GLY A CA 1
ATOM 600 C C . GLY A 1 74 ? 27.029 -8.536 -13.089 1.00 133.11 73 GLY A C 1
ATOM 601 O O . GLY A 1 74 ? 25.927 -9.044 -13.251 1.00 133.01 73 GLY A O 1
ATOM 602 N N . PRO A 1 75 ? 27.454 -7.533 -13.856 1.00 110.20 74 PRO A N 1
ATOM 603 C CA . PRO A 1 75 ? 26.688 -6.895 -14.934 1.00 109.91 74 PRO A CA 1
ATOM 604 C C . PRO A 1 75 ? 25.836 -7.823 -15.792 1.00 109.83 74 PRO A C 1
ATOM 605 O O . PRO A 1 75 ? 26.339 -8.780 -16.363 1.00 109.32 74 PRO A O 1
ATOM 609 N N . THR A 1 76 ? 24.545 -7.518 -15.884 1.00 147.31 75 THR A N 1
ATOM 610 C CA . THR A 1 76 ? 23.604 -8.321 -16.660 1.00 147.59 75 THR A CA 1
ATOM 611 C C . THR A 1 76 ? 23.724 -8.045 -18.145 1.00 147.66 75 THR A C 1
ATOM 612 O O . THR A 1 76 ? 23.745 -6.887 -18.565 1.00 147.70 75 THR A O 1
ATOM 616 N N . ILE A 1 77 ? 23.753 -9.126 -18.924 1.00 153.16 76 ILE A N 1
ATOM 617 C CA . ILE A 1 77 ? 23.893 -9.083 -20.381 1.00 153.54 76 ILE A CA 1
ATOM 618 C C . ILE A 1 77 ? 22.681 -9.643 -21.138 1.00 153.71 76 ILE A C 1
ATOM 619 O O . ILE A 1 77 ? 22.608 -10.840 -21.409 1.00 153.63 76 ILE A O 1
ATOM 624 N N . GLN A 1 78 ? 21.734 -8.783 -21.486 1.00 151.60 77 GLN A N 1
ATOM 625 C CA . GLN A 1 78 ? 20.558 -9.236 -22.212 1.00 152.11 77 GLN A CA 1
ATOM 626 C C . GLN A 1 78 ? 20.859 -9.168 -23.703 1.00 151.89 77 GLN A C 1
ATOM 627 O O . GLN A 1 78 ? 21.639 -8.318 -24.128 1.00 152.05 77 GLN A O 1
ATOM 633 N N . ALA A 1 79 ? 20.257 -10.062 -24.492 1.00 202.35 78 ALA A N 1
ATOM 634 C CA . ALA A 1 79 ? 20.499 -10.084 -25.938 1.00 202.35 78 ALA A CA 1
ATOM 635 C C . ALA A 1 79 ? 19.456 -10.760 -26.823 1.00 202.35 78 ALA A C 1
ATOM 636 O O . ALA A 1 79 ? 18.811 -11.733 -26.432 1.00 202.35 78 ALA A O 1
ATOM 638 N N . GLU A 1 80 ? 19.327 -10.247 -28.040 1.00 191.55 79 GLU A N 1
ATOM 639 C CA . GLU A 1 80 ? 18.386 -10.793 -29.004 1.00 191.32 79 GLU A CA 1
ATOM 640 C C . GLU A 1 80 ? 19.044 -12.015 -29.604 1.00 190.63 79 GLU A C 1
ATOM 641 O O . GLU A 1 80 ? 20.144 -12.395 -29.205 1.00 190.73 79 GLU A O 1
ATOM 647 N N . VAL A 1 81 ? 18.371 -12.619 -30.578 1.00 164.68 80 VAL A N 1
ATOM 648 C CA . VAL A 1 81 ? 18.912 -13.784 -31.256 1.00 163.54 80 VAL A CA 1
ATOM 649 C C . VAL A 1 81 ? 19.614 -13.300 -32.502 1.00 162.84 80 VAL A C 1
ATOM 650 O O . VAL A 1 81 ? 19.158 -12.356 -33.136 1.00 162.43 80 VAL A O 1
ATOM 654 N N . TYR A 1 82 ? 20.707 -13.967 -32.852 1.00 168.36 81 TYR A N 1
ATOM 655 C CA . TYR A 1 82 ? 21.526 -13.616 -34.008 1.00 168.00 81 TYR A CA 1
ATOM 656 C C . TYR A 1 82 ? 22.536 -12.536 -33.615 1.00 167.26 81 TYR A C 1
ATOM 657 O O . TYR A 1 82 ? 23.685 -12.849 -33.313 1.00 167.08 81 TYR A O 1
ATOM 666 N N . ASP A 1 83 ? 22.101 -11.274 -33.614 1.00 178.05 82 ASP A N 1
ATOM 667 C CA . ASP A 1 83 ? 22.974 -10.148 -33.267 1.00 178.05 82 ASP A CA 1
ATOM 668 C C . ASP A 1 83 ? 23.950 -10.572 -32.193 1.00 178.05 82 ASP A C 1
ATOM 669 O O . ASP A 1 83 ? 23.616 -10.620 -31.011 1.00 178.05 82 ASP A O 1
ATOM 674 N N . THR A 1 84 ? 25.161 -10.885 -32.639 1.00 163.72 83 THR A N 1
ATOM 675 C CA . THR A 1 84 ? 26.235 -11.346 -31.778 1.00 162.49 83 THR A CA 1
ATOM 676 C C . THR A 1 84 ? 26.698 -10.332 -30.767 1.00 161.90 83 THR A C 1
ATOM 677 O O . THR A 1 84 ? 26.655 -9.127 -31.000 1.00 162.04 83 THR A O 1
ATOM 681 N N . VAL A 1 85 ? 27.170 -10.840 -29.642 1.00 144.73 84 VAL A N 1
ATOM 682 C CA . VAL A 1 85 ? 27.644 -9.984 -28.587 1.00 143.91 84 VAL A CA 1
ATOM 683 C C . VAL A 1 85 ? 29.148 -10.092 -28.476 1.00 143.66 84 VAL A C 1
ATOM 684 O O . VAL A 1 85 ? 29.735 -11.085 -28.908 1.00 144.12 84 VAL A O 1
ATOM 688 N N . VAL A 1 86 ? 29.764 -9.065 -27.893 1.00 170.64 85 VAL A N 1
ATOM 689 C CA . VAL A 1 86 ? 31.210 -9.023 -27.706 1.00 169.81 85 VAL A CA 1
ATOM 690 C C . VAL A 1 86 ? 31.567 -8.446 -26.340 1.00 169.76 85 VAL A C 1
ATOM 691 O O . VAL A 1 86 ? 30.858 -7.599 -25.803 1.00 169.83 85 VAL A O 1
ATOM 695 N N . ILE A 1 87 ? 32.689 -8.890 -25.794 1.00 155.94 86 ILE A N 1
ATOM 696 C CA . ILE A 1 87 ? 33.129 -8.431 -24.484 1.00 155.94 86 ILE A CA 1
ATOM 697 C C . ILE A 1 87 ? 34.595 -7.998 -24.519 1.00 155.94 86 ILE A C 1
ATOM 698 O O . ILE A 1 87 ? 35.150 -7.787 -25.596 1.00 155.94 86 ILE A O 1
ATOM 703 N N . THR A 1 88 ? 35.201 -7.864 -23.339 1.00 109.13 87 THR A N 1
ATOM 704 C CA . THR A 1 88 ? 36.595 -7.465 -23.180 1.00 109.25 87 THR A CA 1
ATOM 705 C C . THR A 1 88 ? 36.885 -7.203 -21.706 1.00 109.38 87 THR A C 1
ATOM 706 O O . THR A 1 88 ? 36.838 -6.064 -21.253 1.00 109.42 87 THR A O 1
ATOM 710 N N . LEU A 1 89 ? 37.201 -8.255 -20.967 1.00 167.30 88 LEU A N 1
ATOM 711 C CA . LEU A 1 89 ? 37.474 -8.149 -19.539 1.00 167.41 88 LEU A CA 1
ATOM 712 C C . LEU A 1 89 ? 38.872 -7.625 -19.198 1.00 167.44 88 LEU A C 1
ATOM 713 O O . LEU A 1 89 ? 39.860 -8.083 -19.768 1.00 167.46 88 LEU A O 1
ATOM 718 N N . LYS A 1 90 ? 38.947 -6.679 -18.257 1.00 189.29 89 LYS A N 1
ATOM 719 C CA . LYS A 1 90 ? 40.223 -6.107 -17.794 1.00 189.29 89 LYS A CA 1
ATOM 720 C C . LYS A 1 90 ? 40.459 -6.573 -16.358 1.00 189.29 89 LYS A C 1
ATOM 721 O O . LYS A 1 90 ? 39.877 -6.016 -15.435 1.00 189.29 89 LYS A O 1
ATOM 727 N N . ASN A 1 91 ? 41.316 -7.566 -16.154 1.00 134.45 90 ASN A N 1
ATOM 728 C CA . ASN A 1 91 ? 41.554 -8.074 -14.801 1.00 134.31 90 ASN A CA 1
ATOM 729 C C . ASN A 1 91 ? 42.149 -7.072 -13.801 1.00 135.03 90 ASN A C 1
ATOM 730 O O . ASN A 1 91 ? 43.219 -7.312 -13.239 1.00 135.51 90 ASN A O 1
ATOM 735 N N . MET A 1 92 ? 41.456 -5.965 -13.557 1.00 168.70 91 MET A N 1
ATOM 736 C CA . MET A 1 92 ? 41.936 -4.965 -12.607 1.00 169.60 91 MET A CA 1
ATOM 737 C C . MET A 1 92 ? 41.998 -5.554 -11.192 1.00 170.07 91 MET A C 1
ATOM 738 O O . MET A 1 92 ? 41.796 -4.836 -10.211 1.00 170.26 91 MET A O 1
ATOM 743 N N . ALA A 1 93 ? 42.280 -6.854 -11.091 1.00 138.70 92 ALA A N 1
ATOM 744 C CA . ALA A 1 93 ? 42.350 -7.542 -9.799 1.00 139.46 92 ALA A CA 1
ATOM 745 C C . ALA A 1 93 ? 43.594 -8.418 -9.645 1.00 140.05 92 ALA A C 1
ATOM 746 O O . ALA A 1 93 ? 44.431 -8.491 -10.548 1.00 140.40 92 ALA A O 1
ATOM 748 N N . SER A 1 94 ? 43.704 -9.076 -8.489 1.00 149.41 93 SER A N 1
ATOM 749 C CA . SER A 1 94 ? 44.837 -9.953 -8.199 1.00 149.87 93 SER A CA 1
ATOM 750 C C . SER A 1 94 ? 44.540 -11.370 -8.653 1.00 150.19 93 SER A C 1
ATOM 751 O O . SER A 1 94 ? 45.460 -12.118 -8.986 1.00 150.10 93 SER A O 1
ATOM 754 N N . HIS A 1 95 ? 43.257 -11.737 -8.658 1.00 205.61 94 HIS A N 1
ATOM 755 C CA . HIS A 1 95 ? 42.852 -13.071 -9.103 1.00 205.61 94 HIS A CA 1
ATOM 756 C C . HIS A 1 95 ? 42.982 -13.039 -10.626 1.00 205.61 94 HIS A C 1
ATOM 757 O O . HIS A 1 95 ? 42.532 -12.091 -11.269 1.00 205.61 94 HIS A O 1
ATOM 764 N N . PRO A 1 96 ? 43.619 -14.066 -11.217 1.00 205.61 95 PRO A N 1
ATOM 765 C CA . PRO A 1 96 ? 43.828 -14.169 -12.670 1.00 205.61 95 PRO A CA 1
ATOM 766 C C . PRO A 1 96 ? 42.556 -14.473 -13.471 1.00 205.61 95 PRO A C 1
ATOM 767 O O . PRO A 1 96 ? 42.546 -14.378 -14.702 1.00 205.61 95 PRO A O 1
ATOM 771 N N . VAL A 1 97 ? 41.502 -14.840 -12.746 1.00 156.74 96 VAL A N 1
ATOM 772 C CA . VAL A 1 97 ? 40.186 -15.197 -13.282 1.00 157.10 96 VAL A CA 1
ATOM 773 C C . VAL A 1 97 ? 39.860 -14.930 -14.755 1.00 157.38 96 VAL A C 1
ATOM 774 O O . VAL A 1 97 ? 40.339 -13.978 -15.375 1.00 157.45 96 VAL A O 1
ATOM 778 N N . SER A 1 98 ? 39.002 -15.788 -15.292 1.00 193.01 97 SER A N 1
ATOM 779 C CA . SER A 1 98 ? 38.573 -15.714 -16.680 1.00 193.31 97 SER A CA 1
ATOM 780 C C . SER A 1 98 ? 37.141 -15.230 -16.802 1.00 193.69 97 SER A C 1
ATOM 781 O O . SER A 1 98 ? 36.700 -14.328 -16.097 1.00 193.77 97 SER A O 1
ATOM 784 N N . LEU A 1 99 ? 36.426 -15.867 -17.719 1.00 202.46 98 LEU A N 1
ATOM 785 C CA . LEU A 1 99 ? 35.035 -15.578 -17.999 1.00 202.46 98 LEU A CA 1
ATOM 786 C C . LEU A 1 99 ? 34.576 -16.765 -18.840 1.00 202.46 98 LEU A C 1
ATOM 787 O O . LEU A 1 99 ? 35.233 -17.133 -19.815 1.00 202.46 98 LEU A O 1
ATOM 792 N N . HIS A 1 100 ? 33.455 -17.366 -18.458 1.00 157.64 99 HIS A N 1
ATOM 793 C CA . HIS A 1 100 ? 32.940 -18.524 -19.162 1.00 158.00 99 HIS A CA 1
ATOM 794 C C . HIS A 1 100 ? 31.875 -18.146 -20.160 1.00 158.22 99 HIS A C 1
ATOM 795 O O . HIS A 1 100 ? 32.165 -17.456 -21.120 1.00 158.52 99 HIS A O 1
ATOM 802 N N . ALA A 1 101 ? 30.646 -18.605 -19.933 1.00 163.59 100 ALA A N 1
ATOM 803 C CA . ALA A 1 101 ? 29.525 -18.306 -20.824 1.00 163.46 100 ALA A CA 1
ATOM 804 C C . ALA A 1 101 ? 28.299 -19.154 -20.501 1.00 163.31 100 ALA A C 1
ATOM 805 O O . ALA A 1 101 ? 27.214 -18.629 -20.270 1.00 163.16 100 ALA A O 1
ATOM 807 N N . VAL A 1 102 ? 28.485 -20.471 -20.511 1.00 136.44 101 VAL A N 1
ATOM 808 C CA . VAL A 1 102 ? 27.429 -21.434 -20.211 1.00 136.71 101 VAL A CA 1
ATOM 809 C C . VAL A 1 102 ? 26.073 -21.156 -20.860 1.00 136.78 101 VAL A C 1
ATOM 810 O O . VAL A 1 102 ? 25.204 -20.512 -20.278 1.00 136.92 101 VAL A O 1
ATOM 814 N N . GLY A 1 103 ? 25.892 -21.658 -22.074 1.00 150.19 102 GLY A N 1
ATOM 815 C CA . GLY A 1 103 ? 24.629 -21.448 -22.749 1.00 149.89 102 GLY A CA 1
ATOM 816 C C . GLY A 1 103 ? 24.683 -20.608 -24.010 1.00 149.77 102 GLY A C 1
ATOM 817 O O . GLY A 1 103 ? 23.936 -19.640 -24.132 1.00 149.58 102 GLY A O 1
ATOM 818 N N . VAL A 1 104 ? 25.566 -20.973 -24.943 1.00 190.36 103 VAL A N 1
ATOM 819 C CA . VAL A 1 104 ? 25.703 -20.263 -26.217 1.00 190.36 103 VAL A CA 1
ATOM 820 C C . VAL A 1 104 ? 26.843 -20.746 -27.113 1.00 190.36 103 VAL A C 1
ATOM 821 O O . VAL A 1 104 ? 27.419 -21.809 -26.889 1.00 190.36 103 VAL A O 1
ATOM 825 N N . SER A 1 105 ? 27.152 -19.954 -28.137 1.00 147.63 104 SER A N 1
ATOM 826 C CA . SER A 1 105 ? 28.214 -20.280 -29.085 1.00 147.93 104 SER A CA 1
ATOM 827 C C . SER A 1 105 ? 29.586 -19.835 -28.572 1.00 147.99 104 SER A C 1
ATOM 828 O O . SER A 1 105 ? 29.679 -18.906 -27.775 1.00 147.97 104 SER A O 1
ATOM 831 N N . TYR A 1 106 ? 30.647 -20.492 -29.047 1.00 150.27 105 TYR A N 1
ATOM 832 C CA . TYR A 1 106 ? 32.024 -20.193 -28.632 1.00 150.16 105 TYR A CA 1
ATOM 833 C C . TYR A 1 106 ? 33.017 -20.097 -29.801 1.00 149.87 105 TYR A C 1
ATOM 834 O O . TYR A 1 106 ? 32.918 -19.202 -30.634 1.00 149.99 105 TYR A O 1
ATOM 843 N N . TRP A 1 107 ? 33.974 -21.031 -29.826 1.00 134.74 106 TRP A N 1
ATOM 844 C CA . TRP A 1 107 ? 35.048 -21.151 -30.835 1.00 134.33 106 TRP A CA 1
ATOM 845 C C . TRP A 1 107 ? 36.384 -21.529 -30.158 1.00 134.00 106 TRP A C 1
ATOM 846 O O . TRP A 1 107 ? 37.428 -21.536 -30.799 1.00 133.98 106 TRP A O 1
ATOM 857 N N . LYS A 1 108 ? 36.331 -21.860 -28.869 1.00 138.47 107 LYS A N 1
ATOM 858 C CA . LYS A 1 108 ? 37.512 -22.202 -28.076 1.00 137.93 107 LYS A CA 1
ATOM 859 C C . LYS A 1 108 ? 38.095 -20.841 -27.689 1.00 138.10 107 LYS A C 1
ATOM 860 O O . LYS A 1 108 ? 38.973 -20.712 -26.820 1.00 138.16 107 LYS A O 1
ATOM 866 N N . ALA A 1 109 ? 37.560 -19.829 -28.366 1.00 181.05 108 ALA A N 1
ATOM 867 C CA . ALA A 1 109 ? 37.915 -18.433 -28.170 1.00 181.05 108 ALA A CA 1
ATOM 868 C C . ALA A 1 109 ? 36.983 -17.926 -27.089 1.00 181.05 108 ALA A C 1
ATOM 869 O O . ALA A 1 109 ? 36.679 -16.734 -27.027 1.00 181.05 108 ALA A O 1
ATOM 871 N N . SER A 1 110 ? 36.530 -18.837 -26.231 1.00 148.93 109 SER A N 1
ATOM 872 C CA . SER A 1 110 ? 35.594 -18.457 -25.187 1.00 149.08 109 SER A CA 1
ATOM 873 C C . SER A 1 110 ? 35.473 -19.403 -23.986 1.00 149.06 109 SER A C 1
ATOM 874 O O . SER A 1 110 ? 35.497 -18.949 -22.848 1.00 149.01 109 SER A O 1
ATOM 877 N N . GLU A 1 111 ? 35.336 -20.703 -24.213 1.00 177.12 110 GLU A N 1
ATOM 878 C CA . GLU A 1 111 ? 35.207 -21.601 -23.074 1.00 177.12 110 GLU A CA 1
ATOM 879 C C . GLU A 1 111 ? 36.423 -21.479 -22.168 1.00 177.12 110 GLU A C 1
ATOM 880 O O . GLU A 1 111 ? 37.334 -22.302 -22.213 1.00 177.12 110 GLU A O 1
ATOM 886 N N . GLY A 1 112 ? 36.431 -20.437 -21.344 1.00 136.52 111 GLY A N 1
ATOM 887 C CA . GLY A 1 112 ? 37.543 -20.219 -20.441 1.00 136.85 111 GLY A CA 1
ATOM 888 C C . GLY A 1 112 ? 37.947 -21.459 -19.661 1.00 137.13 111 GLY A C 1
ATOM 889 O O . GLY A 1 112 ? 37.411 -21.716 -18.586 1.00 137.07 111 GLY A O 1
ATOM 890 N N . ALA A 1 113 ? 38.894 -22.226 -20.199 1.00 185.64 112 ALA A N 1
ATOM 891 C CA . ALA A 1 113 ? 39.373 -23.436 -19.538 1.00 185.64 112 ALA A CA 1
ATOM 892 C C . ALA A 1 113 ? 40.842 -23.646 -19.809 1.00 185.64 112 ALA A C 1
ATOM 893 O O . ALA A 1 113 ? 41.426 -23.010 -20.684 1.00 185.64 112 ALA A O 1
ATOM 895 N N . GLU A 1 114 ? 41.439 -24.554 -19.055 1.00 205.41 113 GLU A N 1
ATOM 896 C CA . GLU A 1 114 ? 42.849 -24.827 -19.220 1.00 205.41 113 GLU A CA 1
ATOM 897 C C . GLU A 1 114 ? 43.101 -26.325 -19.246 1.00 205.41 113 GLU A C 1
ATOM 898 O O . GLU A 1 114 ? 44.063 -26.808 -18.652 1.00 205.41 113 GLU A O 1
ATOM 904 N N . TYR A 1 115 ? 42.245 -27.069 -19.937 1.00 182.05 114 TYR A N 1
ATOM 905 C CA . TYR A 1 115 ? 42.433 -28.512 -20.006 1.00 182.05 114 TYR A CA 1
ATOM 906 C C . TYR A 1 115 ? 42.959 -28.996 -21.356 1.00 182.05 114 TYR A C 1
ATOM 907 O O . TYR A 1 115 ? 43.027 -28.236 -22.318 1.00 182.05 114 TYR A O 1
ATOM 916 N N . ASP A 1 116 ? 43.338 -30.269 -21.408 1.00 148.82 115 ASP A N 1
ATOM 917 C CA . ASP A 1 116 ? 43.872 -30.881 -22.619 1.00 148.82 115 ASP A CA 1
ATOM 918 C C . ASP A 1 116 ? 42.962 -30.714 -23.832 1.00 148.82 115 ASP A C 1
ATOM 919 O O . ASP A 1 116 ? 42.288 -31.655 -24.255 1.00 148.82 115 ASP A O 1
ATOM 924 N N . ASP A 1 117 ? 42.947 -29.523 -24.409 1.00 139.03 116 ASP A N 1
ATOM 925 C CA . ASP A 1 117 ? 42.102 -29.304 -25.563 1.00 138.90 116 ASP A CA 1
ATOM 926 C C . ASP A 1 117 ? 42.923 -28.984 -26.789 1.00 138.90 116 ASP A C 1
ATOM 927 O O . ASP A 1 117 ? 42.894 -27.861 -27.279 1.00 138.81 116 ASP A O 1
ATOM 932 N N . GLN A 1 118 ? 43.652 -29.978 -27.279 1.00 156.86 117 GLN A N 1
ATOM 933 C CA . GLN A 1 118 ? 44.478 -29.811 -28.466 1.00 156.83 117 GLN A CA 1
ATOM 934 C C . GLN A 1 118 ? 44.124 -28.512 -29.171 1.00 156.83 117 GLN A C 1
ATOM 935 O O . GLN A 1 118 ? 43.134 -28.456 -29.896 1.00 156.78 117 GLN A O 1
ATOM 941 N N . THR A 1 119 ? 44.910 -27.465 -28.944 1.00 155.70 118 THR A N 1
ATOM 942 C CA . THR A 1 119 ? 44.637 -26.187 -29.589 1.00 155.90 118 THR A CA 1
ATOM 943 C C . THR A 1 119 ? 45.781 -25.188 -29.433 1.00 156.08 118 THR A C 1
ATOM 944 O O . THR A 1 119 ? 45.992 -24.345 -30.300 1.00 156.02 118 THR A O 1
ATOM 948 N N . SER A 1 120 ? 46.518 -25.284 -28.332 1.00 191.99 119 SER A N 1
ATOM 949 C CA . SER A 1 120 ? 47.650 -24.390 -28.087 1.00 191.99 119 SER A CA 1
ATOM 950 C C . SER A 1 120 ? 47.228 -22.960 -27.750 1.00 191.99 119 SER A C 1
ATOM 951 O O . SER A 1 120 ? 46.052 -22.618 -27.853 1.00 191.99 119 SER A O 1
ATOM 954 N N . GLN A 1 121 ? 48.192 -22.127 -27.354 1.00 152.82 120 GLN A N 1
ATOM 955 C CA . GLN A 1 121 ? 47.901 -20.743 -26.995 1.00 152.82 120 GLN A CA 1
ATOM 956 C C . GLN A 1 121 ? 47.139 -20.029 -28.112 1.00 152.82 120 GLN A C 1
ATOM 957 O O . GLN A 1 121 ? 46.955 -20.574 -29.201 1.00 152.82 120 GLN A O 1
ATOM 963 N N . ARG A 1 122 ? 46.717 -18.800 -27.840 1.00 205.61 121 ARG A N 1
ATOM 964 C CA . ARG A 1 122 ? 45.918 -18.041 -28.791 1.00 205.61 121 ARG A CA 1
ATOM 965 C C . ARG A 1 122 ? 44.838 -19.004 -29.259 1.00 205.61 121 ARG A C 1
ATOM 966 O O . ARG A 1 122 ? 44.696 -19.271 -30.449 1.00 205.61 121 ARG A O 1
ATOM 974 N N . GLU A 1 123 ? 44.116 -19.532 -28.271 1.00 174.05 122 GLU A N 1
ATOM 975 C CA . GLU A 1 123 ? 43.008 -20.485 -28.399 1.00 174.05 122 GLU A CA 1
ATOM 976 C C . GLU A 1 123 ? 42.729 -20.802 -26.932 1.00 174.05 122 GLU A C 1
ATOM 977 O O . GLU A 1 123 ? 41.599 -21.114 -26.536 1.00 174.05 122 GLU A O 1
ATOM 983 N N . LYS A 1 124 ? 43.804 -20.687 -26.147 1.00 128.54 123 LYS A N 1
ATOM 984 C CA . LYS A 1 124 ? 43.817 -20.891 -24.697 1.00 128.55 123 LYS A CA 1
ATOM 985 C C . LYS A 1 124 ? 44.330 -19.569 -24.104 1.00 128.46 123 LYS A C 1
ATOM 986 O O . LYS A 1 124 ? 44.668 -19.475 -22.925 1.00 128.36 123 LYS A O 1
ATOM 992 N N . GLU A 1 125 ? 44.389 -18.552 -24.959 1.00 154.69 124 GLU A N 1
ATOM 993 C CA . GLU A 1 125 ? 44.837 -17.214 -24.583 1.00 154.78 124 GLU A CA 1
ATOM 994 C C . GLU A 1 125 ? 43.784 -16.625 -23.647 1.00 154.44 124 GLU A C 1
ATOM 995 O O . GLU A 1 125 ? 44.006 -16.532 -22.442 1.00 154.39 124 GLU A O 1
ATOM 1001 N N . ASP A 1 126 ? 42.637 -16.239 -24.213 1.00 180.29 125 ASP A N 1
ATOM 1002 C CA . ASP A 1 126 ? 41.520 -15.677 -23.447 1.00 180.29 125 ASP A CA 1
ATOM 1003 C C . ASP A 1 126 ? 40.870 -16.787 -22.634 1.00 180.29 125 ASP A C 1
ATOM 1004 O O . ASP A 1 126 ? 39.961 -16.549 -21.851 1.00 180.29 125 ASP A O 1
ATOM 1009 N N . ASP A 1 127 ? 41.331 -18.009 -22.844 1.00 137.82 126 ASP A N 1
ATOM 1010 C CA . ASP A 1 127 ? 40.816 -19.134 -22.096 1.00 137.52 126 ASP A CA 1
ATOM 1011 C C . ASP A 1 127 ? 41.521 -19.099 -20.728 1.00 137.37 126 ASP A C 1
ATOM 1012 O O . ASP A 1 127 ? 41.747 -20.150 -20.125 1.00 137.37 126 ASP A O 1
ATOM 1017 N N . LYS A 1 128 ? 41.883 -17.890 -20.269 1.00 175.08 127 LYS A N 1
ATOM 1018 C CA . LYS A 1 128 ? 42.541 -17.637 -18.958 1.00 174.97 127 LYS A CA 1
ATOM 1019 C C . LYS A 1 128 ? 43.476 -16.413 -18.872 1.00 174.72 127 LYS A C 1
ATOM 1020 O O . LYS A 1 128 ? 44.660 -16.524 -19.178 1.00 174.88 127 LYS A O 1
ATOM 1026 N N . VAL A 1 129 ? 42.966 -15.268 -18.409 1.00 194.85 128 VAL A N 1
ATOM 1027 C CA . VAL A 1 129 ? 43.779 -14.047 -18.316 1.00 194.85 128 VAL A CA 1
ATOM 1028 C C . VAL A 1 129 ? 44.614 -13.930 -17.042 1.00 194.85 128 VAL A C 1
ATOM 1029 O O . VAL A 1 129 ? 44.682 -14.864 -16.245 1.00 194.85 128 VAL A O 1
ATOM 1033 N N . PHE A 1 130 ? 45.241 -12.766 -16.865 1.00 167.49 129 PHE A N 1
ATOM 1034 C CA . PHE A 1 130 ? 46.104 -12.475 -15.720 1.00 167.59 129 PHE A CA 1
ATOM 1035 C C . PHE A 1 130 ? 45.996 -11.029 -15.215 1.00 167.76 129 PHE A C 1
ATOM 1036 O O . PHE A 1 130 ? 45.446 -10.165 -15.898 1.00 167.53 129 PHE A O 1
ATOM 1044 N N . PRO A 1 131 ? 46.547 -10.746 -14.016 1.00 171.15 130 PRO A N 1
ATOM 1045 C CA . PRO A 1 131 ? 46.491 -9.398 -13.446 1.00 171.15 130 PRO A CA 1
ATOM 1046 C C . PRO A 1 131 ? 46.797 -8.303 -14.456 1.00 171.15 130 PRO A C 1
ATOM 1047 O O . PRO A 1 131 ? 47.503 -8.535 -15.432 1.00 171.15 130 PRO A O 1
ATOM 1051 N N . GLY A 1 132 ? 46.246 -7.117 -14.204 1.00 142.01 131 GLY A N 1
ATOM 1052 C CA . GLY A 1 132 ? 46.453 -5.963 -15.064 1.00 142.37 131 GLY A CA 1
ATOM 1053 C C . GLY A 1 132 ? 46.101 -6.171 -16.521 1.00 142.64 131 GLY A C 1
ATOM 1054 O O . GLY A 1 132 ? 45.656 -5.241 -17.204 1.00 142.60 131 GLY A O 1
ATOM 1055 N N . GLY A 1 133 ? 46.306 -7.396 -16.993 1.00 169.34 132 GLY A N 1
ATOM 1056 C CA . GLY A 1 133 ? 46.027 -7.731 -18.372 1.00 169.84 132 GLY A CA 1
ATOM 1057 C C . GLY A 1 133 ? 44.546 -7.784 -18.659 1.00 170.13 132 GLY A C 1
ATOM 1058 O O . GLY A 1 133 ? 43.789 -8.470 -17.976 1.00 170.10 132 GLY A O 1
ATOM 1059 N N . SER A 1 134 ? 44.133 -7.050 -19.680 1.00 181.03 133 SER A N 1
ATOM 1060 C CA . SER A 1 134 ? 42.737 -7.006 -20.066 1.00 181.03 133 SER A CA 1
ATOM 1061 C C . SER A 1 134 ? 42.565 -7.645 -21.432 1.00 181.03 133 SER A C 1
ATOM 1062 O O . SER A 1 134 ? 43.000 -7.091 -22.436 1.00 181.03 133 SER A O 1
ATOM 1065 N N . HIS A 1 135 ? 41.929 -8.812 -21.470 1.00 203.03 134 HIS A N 1
ATOM 1066 C CA . HIS A 1 135 ? 41.723 -9.505 -22.735 1.00 203.03 134 HIS A CA 1
ATOM 1067 C C . HIS A 1 135 ? 40.276 -9.555 -23.219 1.00 203.03 134 HIS A C 1
ATOM 1068 O O . HIS A 1 135 ? 39.339 -9.683 -22.432 1.00 203.03 134 HIS A O 1
ATOM 1075 N N . THR A 1 136 ? 40.122 -9.456 -24.535 1.00 127.75 135 THR A N 1
ATOM 1076 C CA . THR A 1 136 ? 38.827 -9.435 -25.193 1.00 127.92 135 THR A CA 1
ATOM 1077 C C . THR A 1 136 ? 38.196 -10.796 -25.434 1.00 128.02 135 THR A C 1
ATOM 1078 O O . THR A 1 136 ? 38.908 -11.746 -25.739 1.00 127.92 135 THR A O 1
ATOM 1082 N N . TYR A 1 137 ? 36.859 -10.854 -25.340 1.00 127.94 136 TYR A N 1
ATOM 1083 C CA . TYR A 1 137 ? 36.042 -12.077 -25.517 1.00 128.13 136 TYR A CA 1
ATOM 1084 C C . TYR A 1 137 ? 35.032 -12.056 -26.682 1.00 128.62 136 TYR A C 1
ATOM 1085 O O . TYR A 1 137 ? 34.556 -10.998 -27.089 1.00 128.61 136 TYR A O 1
ATOM 1094 N N . VAL A 1 138 ? 34.675 -13.233 -27.191 1.00 197.98 137 VAL A N 1
ATOM 1095 C CA . VAL A 1 138 ? 33.724 -13.299 -28.297 1.00 197.98 137 VAL A CA 1
ATOM 1096 C C . VAL A 1 138 ? 32.860 -14.544 -28.372 1.00 197.98 137 VAL A C 1
ATOM 1097 O O . VAL A 1 138 ? 33.348 -15.665 -28.223 1.00 197.98 137 VAL A O 1
ATOM 1101 N N . TRP A 1 139 ? 31.574 -14.328 -28.636 1.00 205.30 138 TRP A N 1
ATOM 1102 C CA . TRP A 1 139 ? 30.608 -15.410 -28.788 1.00 205.30 138 TRP A CA 1
ATOM 1103 C C . TRP A 1 139 ? 29.301 -14.904 -29.395 1.00 205.30 138 TRP A C 1
ATOM 1104 O O . TRP A 1 139 ? 28.938 -13.739 -29.236 1.00 205.30 138 TRP A O 1
ATOM 1115 N N . GLN A 1 140 ? 28.602 -15.792 -30.095 1.00 190.71 139 GLN A N 1
ATOM 1116 C CA . GLN A 1 140 ? 27.363 -15.441 -30.782 1.00 191.23 139 GLN A CA 1
ATOM 1117 C C . GLN A 1 140 ? 26.088 -16.043 -30.180 1.00 191.21 139 GLN A C 1
ATOM 1118 O O . GLN A 1 140 ? 26.144 -16.976 -29.379 1.00 191.24 139 GLN A O 1
ATOM 1124 N N . VAL A 1 141 ? 24.945 -15.483 -30.581 1.00 182.73 140 VAL A N 1
ATOM 1125 C CA . VAL A 1 141 ? 23.621 -15.944 -30.154 1.00 182.91 140 VAL A CA 1
ATOM 1126 C C . VAL A 1 141 ? 23.135 -16.825 -31.293 1.00 183.35 140 VAL A C 1
ATOM 1127 O O . VAL A 1 141 ? 22.871 -16.328 -32.387 1.00 183.50 140 VAL A O 1
ATOM 1131 N N . LEU A 1 142 ? 23.001 -18.122 -31.042 1.00 136.45 141 LEU A N 1
ATOM 1132 C CA . LEU A 1 142 ? 22.595 -19.039 -32.097 1.00 136.79 141 LEU A CA 1
ATOM 1133 C C . LEU A 1 142 ? 21.114 -19.359 -32.186 1.00 136.94 141 LEU A C 1
ATOM 1134 O O . LEU A 1 142 ? 20.397 -19.362 -31.189 1.00 136.89 141 LEU A O 1
ATOM 1139 N N . LYS A 1 143 ? 20.679 -19.628 -33.412 1.00 156.36 142 LYS A N 1
ATOM 1140 C CA . LYS A 1 143 ? 19.307 -19.991 -33.689 1.00 157.03 142 LYS A CA 1
ATOM 1141 C C . LYS A 1 143 ? 19.055 -21.246 -32.878 1.00 157.27 142 LYS A C 1
ATOM 1142 O O . LYS A 1 143 ? 17.971 -21.451 -32.342 1.00 157.61 142 LYS A O 1
ATOM 1148 N N . GLU A 1 144 ? 20.076 -22.086 -32.781 1.00 125.87 143 GLU A N 1
ATOM 1149 C CA . GLU A 1 144 ? 19.969 -23.321 -32.024 1.00 126.15 143 GLU A CA 1
ATOM 1150 C C . GLU A 1 144 ? 19.943 -22.996 -30.534 1.00 125.94 143 GLU A C 1
ATOM 1151 O O . GLU A 1 144 ? 19.846 -23.893 -29.701 1.00 125.97 143 GLU A O 1
ATOM 1157 N N . ASN A 1 145 ? 20.009 -21.707 -30.206 1.00 144.80 144 ASN A N 1
ATOM 1158 C CA . ASN A 1 145 ? 20.013 -21.272 -28.809 1.00 145.03 144 ASN A CA 1
ATOM 1159 C C . ASN A 1 145 ? 18.755 -20.562 -28.324 1.00 144.58 144 ASN A C 1
ATOM 1160 O O . ASN A 1 145 ? 18.592 -20.332 -27.127 1.00 144.27 144 ASN A O 1
ATOM 1165 N N . GLY A 1 146 ? 17.868 -20.223 -29.247 1.00 134.90 145 GLY A N 1
ATOM 1166 C CA . GLY A 1 146 ? 16.656 -19.506 -28.889 1.00 134.45 145 GLY A CA 1
ATOM 1167 C C . GLY A 1 146 ? 15.723 -20.129 -27.875 1.00 134.06 145 GLY A C 1
ATOM 1168 O O . GLY A 1 146 ? 16.117 -20.988 -27.094 1.00 133.87 145 GLY A O 1
ATOM 1169 N N . PRO A 1 147 ? 14.467 -19.668 -27.851 1.00 171.35 146 PRO A N 1
ATOM 1170 C CA . PRO A 1 147 ? 13.407 -20.135 -26.960 1.00 171.07 146 PRO A CA 1
ATOM 1171 C C . PRO A 1 147 ? 12.777 -21.314 -27.673 1.00 170.65 146 PRO A C 1
ATOM 1172 O O . PRO A 1 147 ? 13.296 -21.743 -28.698 1.00 170.39 146 PRO A O 1
ATOM 1176 N N . MET A 1 148 ? 11.662 -21.831 -27.172 1.00 153.12 147 MET A N 1
ATOM 1177 C CA . MET A 1 148 ? 11.048 -22.966 -27.840 1.00 152.97 147 MET A CA 1
ATOM 1178 C C . MET A 1 148 ? 9.599 -22.786 -28.226 1.00 152.42 147 MET A C 1
ATOM 1179 O O . MET A 1 148 ? 8.829 -23.750 -28.232 1.00 152.03 147 MET A O 1
ATOM 1184 N N . ALA A 1 149 ? 9.242 -21.551 -28.573 1.00 158.14 148 ALA A N 1
ATOM 1185 C CA . ALA A 1 149 ? 7.882 -21.208 -28.972 1.00 157.54 148 ALA A CA 1
ATOM 1186 C C . ALA A 1 149 ? 6.948 -21.792 -27.938 1.00 157.01 148 ALA A C 1
ATOM 1187 O O . ALA A 1 149 ? 5.734 -21.614 -27.997 1.00 157.11 148 ALA A O 1
ATOM 1189 N N . SER A 1 150 ? 7.549 -22.491 -26.987 1.00 70.37 149 SER A N 1
ATOM 1190 C CA . SER A 1 150 ? 6.838 -23.129 -25.918 1.00 69.82 149 SER A CA 1
ATOM 1191 C C . SER A 1 150 ? 7.496 -22.648 -24.641 1.00 69.59 149 SER A C 1
ATOM 1192 O O . SER A 1 150 ? 7.006 -22.912 -23.532 1.00 69.63 149 SER A O 1
ATOM 1195 N N . ASP A 1 151 ? 8.608 -21.929 -24.802 1.00 117.89 150 ASP A N 1
ATOM 1196 C CA . ASP A 1 151 ? 9.355 -21.383 -23.669 1.00 117.41 150 ASP A CA 1
ATOM 1197 C C . ASP A 1 151 ? 9.142 -19.882 -23.559 1.00 116.68 150 ASP A C 1
ATOM 1198 O O . ASP A 1 151 ? 9.058 -19.192 -24.569 1.00 116.56 150 ASP A O 1
ATOM 1203 N N . PRO A 1 152 ? 9.087 -19.357 -22.325 1.00 170.28 151 PRO A N 1
ATOM 1204 C CA . PRO A 1 152 ? 8.880 -17.926 -22.092 1.00 169.88 151 PRO A CA 1
ATOM 1205 C C . PRO A 1 152 ? 9.851 -17.185 -22.971 1.00 169.46 151 PRO A C 1
ATOM 1206 O O . PRO A 1 152 ? 10.821 -17.772 -23.432 1.00 169.35 151 PRO A O 1
ATOM 1210 N N . LEU A 1 153 ? 9.610 -15.904 -23.201 1.00 154.50 152 LEU A N 1
ATOM 1211 C CA . LEU A 1 153 ? 10.505 -15.144 -24.054 1.00 153.90 152 LEU A CA 1
ATOM 1212 C C . LEU A 1 153 ? 11.643 -14.581 -23.218 1.00 153.37 152 LEU A C 1
ATOM 1213 O O . LEU A 1 153 ? 11.591 -13.433 -22.809 1.00 153.45 152 LEU A O 1
ATOM 1218 N N . CYS A 1 154 ? 12.650 -15.417 -22.958 1.00 196.15 153 CYS A N 1
ATOM 1219 C CA . CYS A 1 154 ? 13.864 -15.075 -22.198 1.00 196.15 153 CYS A CA 1
ATOM 1220 C C . CYS A 1 154 ? 14.346 -16.176 -21.273 1.00 196.15 153 CYS A C 1
ATOM 1221 O O . CYS A 1 154 ? 13.688 -16.513 -20.287 1.00 196.15 153 CYS A O 1
ATOM 1224 N N . LEU A 1 155 ? 15.521 -16.710 -21.589 1.00 115.41 154 LEU A N 1
ATOM 1225 C CA . LEU A 1 155 ? 16.099 -17.797 -20.820 1.00 114.40 154 LEU A CA 1
ATOM 1226 C C . LEU A 1 155 ? 17.118 -17.402 -19.759 1.00 113.79 154 LEU A C 1
ATOM 1227 O O . LEU A 1 155 ? 18.166 -16.833 -20.061 1.00 113.71 154 LEU A O 1
ATOM 1232 N N . THR A 1 156 ? 16.808 -17.732 -18.513 1.00 138.23 155 THR A N 1
ATOM 1233 C CA . THR A 1 156 ? 17.691 -17.428 -17.398 1.00 137.81 155 THR A CA 1
ATOM 1234 C C . THR A 1 156 ? 19.038 -18.111 -17.568 1.00 137.20 155 THR A C 1
ATOM 1235 O O . THR A 1 156 ? 19.123 -19.324 -17.406 1.00 137.45 155 THR A O 1
ATOM 1239 N N . TYR A 1 157 ? 20.082 -17.345 -17.883 1.00 138.13 156 TYR A N 1
ATOM 1240 C CA . TYR A 1 157 ? 21.437 -17.892 -18.046 1.00 137.54 156 TYR A CA 1
ATOM 1241 C C . TYR A 1 157 ? 22.468 -16.931 -17.455 1.00 137.29 156 TYR A C 1
ATOM 1242 O O . TYR A 1 157 ? 22.170 -15.768 -17.267 1.00 137.40 156 TYR A O 1
ATOM 1251 N N . SER A 1 158 ? 23.676 -17.402 -17.159 1.00 180.27 157 SER A N 1
ATOM 1252 C CA . SER A 1 158 ? 24.699 -16.512 -16.601 1.00 180.19 157 SER A CA 1
ATOM 1253 C C . SER A 1 158 ? 26.105 -16.838 -17.105 1.00 180.23 157 SER A C 1
ATOM 1254 O O . SER A 1 158 ? 26.261 -17.507 -18.122 1.00 180.51 157 SER A O 1
ATOM 1257 N N . TYR A 1 159 ? 27.125 -16.359 -16.395 1.00 127.44 158 TYR A N 1
ATOM 1258 C CA . TYR A 1 159 ? 28.514 -16.606 -16.780 1.00 127.27 158 TYR A CA 1
ATOM 1259 C C . TYR A 1 159 ? 29.420 -16.458 -15.580 1.00 127.38 158 TYR A C 1
ATOM 1260 O O . TYR A 1 159 ? 28.959 -16.204 -14.477 1.00 127.69 158 TYR A O 1
ATOM 1269 N N . LEU A 1 160 ? 30.719 -16.584 -15.805 1.00 168.29 159 LEU A N 1
ATOM 1270 C CA . LEU A 1 160 ? 31.669 -16.461 -14.713 1.00 167.93 159 LEU A CA 1
ATOM 1271 C C . LEU A 1 160 ? 33.085 -16.852 -15.140 1.00 168.15 159 LEU A C 1
ATOM 1272 O O . LEU A 1 160 ? 33.302 -17.307 -16.255 1.00 168.23 159 LEU A O 1
ATOM 1277 N N . SER A 1 161 ? 34.042 -16.668 -14.235 1.00 137.27 160 SER A N 1
ATOM 1278 C CA . SER A 1 161 ? 35.434 -17.014 -14.480 1.00 137.46 160 SER A CA 1
ATOM 1279 C C . SER A 1 161 ? 35.647 -18.472 -14.085 1.00 137.63 160 SER A C 1
ATOM 1280 O O . SER A 1 161 ? 35.613 -18.812 -12.899 1.00 137.72 160 SER A O 1
ATOM 1283 N N . HIS A 1 162 ? 35.884 -19.320 -15.085 1.00 182.12 161 HIS A N 1
ATOM 1284 C CA . HIS A 1 162 ? 36.069 -20.757 -14.884 1.00 182.31 161 HIS A CA 1
ATOM 1285 C C . HIS A 1 162 ? 37.426 -21.211 -14.330 1.00 182.17 161 HIS A C 1
ATOM 1286 O O . HIS A 1 162 ? 37.585 -22.374 -13.963 1.00 182.35 161 HIS A O 1
ATOM 1293 N N . VAL A 1 163 ? 38.404 -20.312 -14.270 1.00 157.66 162 VAL A N 1
ATOM 1294 C CA . VAL A 1 163 ? 39.715 -20.670 -13.730 1.00 157.06 162 VAL A CA 1
ATOM 1295 C C . VAL A 1 163 ? 39.462 -21.132 -12.290 1.00 157.19 162 VAL A C 1
ATOM 1296 O O . VAL A 1 163 ? 39.582 -20.365 -11.342 1.00 156.99 162 VAL A O 1
ATOM 1300 N N . ASP A 1 164 ? 39.097 -22.398 -12.137 1.00 167.63 163 ASP A N 1
ATOM 1301 C CA . ASP A 1 164 ? 38.771 -22.942 -10.822 1.00 167.60 163 ASP A CA 1
ATOM 1302 C C . ASP A 1 164 ? 37.587 -22.193 -10.224 1.00 167.55 163 ASP A C 1
ATOM 1303 O O . ASP A 1 164 ? 37.738 -21.085 -9.723 1.00 167.57 163 ASP A O 1
ATOM 1308 N N . LEU A 1 165 ? 36.411 -22.807 -10.274 1.00 168.39 164 LEU A N 1
ATOM 1309 C CA . LEU A 1 165 ? 35.209 -22.198 -9.726 1.00 168.31 164 LEU A CA 1
ATOM 1310 C C . LEU A 1 165 ? 35.446 -21.918 -8.254 1.00 168.46 164 LEU A C 1
ATOM 1311 O O . LEU A 1 165 ? 35.506 -20.771 -7.828 1.00 168.61 164 LEU A O 1
ATOM 1316 N N . VAL A 1 166 ? 35.574 -22.996 -7.490 1.00 144.00 165 VAL A N 1
ATOM 1317 C CA . VAL A 1 166 ? 35.806 -22.948 -6.053 1.00 144.43 165 VAL A CA 1
ATOM 1318 C C . VAL A 1 166 ? 36.384 -21.614 -5.530 1.00 144.83 165 VAL A C 1
ATOM 1319 O O . VAL A 1 166 ? 35.623 -20.735 -5.106 1.00 144.85 165 VAL A O 1
ATOM 1323 N N . LYS A 1 167 ? 37.716 -21.467 -5.574 1.00 205.10 166 LYS A N 1
ATOM 1324 C CA . LYS A 1 167 ? 38.434 -20.263 -5.097 1.00 205.10 166 LYS A CA 1
ATOM 1325 C C . LYS A 1 167 ? 38.203 -19.024 -5.978 1.00 205.10 166 LYS A C 1
ATOM 1326 O O . LYS A 1 167 ? 39.034 -18.114 -6.029 1.00 205.10 166 LYS A O 1
ATOM 1332 N N . ASP A 1 168 ? 37.058 -19.008 -6.656 1.00 175.36 167 ASP A N 1
ATOM 1333 C CA . ASP A 1 168 ? 36.652 -17.926 -7.549 1.00 175.57 167 ASP A CA 1
ATOM 1334 C C . ASP A 1 168 ? 35.285 -17.410 -7.128 1.00 175.58 167 ASP A C 1
ATOM 1335 O O . ASP A 1 168 ? 35.179 -16.453 -6.368 1.00 175.70 167 ASP A O 1
ATOM 1340 N N . LEU A 1 169 ? 34.249 -18.060 -7.653 1.00 198.04 168 LEU A N 1
ATOM 1341 C CA . LEU A 1 169 ? 32.853 -17.736 -7.369 1.00 198.04 168 LEU A CA 1
ATOM 1342 C C . LEU A 1 169 ? 32.731 -17.003 -6.052 1.00 198.04 168 LEU A C 1
ATOM 1343 O O . LEU A 1 169 ? 32.262 -15.864 -5.988 1.00 198.04 168 LEU A O 1
ATOM 1348 N N . ASN A 1 170 ? 33.165 -17.694 -5.004 1.00 113.45 169 ASN A N 1
ATOM 1349 C CA . ASN A 1 170 ? 33.131 -17.191 -3.646 1.00 113.15 169 ASN A CA 1
ATOM 1350 C C . ASN A 1 170 ? 33.647 -15.772 -3.473 1.00 113.08 169 ASN A C 1
ATOM 1351 O O . ASN A 1 170 ? 33.661 -15.269 -2.364 1.00 113.25 169 ASN A O 1
ATOM 1356 N N . SER A 1 171 ? 34.077 -15.115 -4.542 1.00 160.98 170 SER A N 1
ATOM 1357 C CA . SER A 1 171 ? 34.565 -13.749 -4.397 1.00 161.22 170 SER A CA 1
ATOM 1358 C C . SER A 1 171 ? 33.733 -12.793 -5.232 1.00 161.20 170 SER A C 1
ATOM 1359 O O . SER A 1 171 ? 33.768 -11.579 -5.030 1.00 161.34 170 SER A O 1
ATOM 1362 N N . GLY A 1 172 ? 32.976 -13.343 -6.172 1.00 147.21 171 GLY A N 1
ATOM 1363 C CA . GLY A 1 172 ? 32.148 -12.498 -7.001 1.00 147.25 171 GLY A CA 1
ATOM 1364 C C . GLY A 1 172 ? 32.423 -12.644 -8.478 1.00 147.41 171 GLY A C 1
ATOM 1365 O O . GLY A 1 172 ? 32.647 -11.658 -9.187 1.00 147.54 171 GLY A O 1
ATOM 1366 N N . LEU A 1 173 ? 32.403 -13.879 -8.955 1.00 205.54 172 LEU A N 1
ATOM 1367 C CA . LEU A 1 173 ? 32.642 -14.122 -10.363 1.00 205.54 172 LEU A CA 1
ATOM 1368 C C . LEU A 1 173 ? 31.384 -14.620 -11.050 1.00 205.54 172 LEU A C 1
ATOM 1369 O O . LEU A 1 173 ? 31.187 -15.825 -11.193 1.00 205.54 172 LEU A O 1
ATOM 1374 N N . ILE A 1 174 ? 30.530 -13.691 -11.471 1.00 179.77 173 ILE A N 1
ATOM 1375 C CA . ILE A 1 174 ? 29.293 -14.060 -12.142 1.00 179.77 173 ILE A CA 1
ATOM 1376 C C . ILE A 1 174 ? 28.371 -12.887 -12.430 1.00 179.77 173 ILE A C 1
ATOM 1377 O O . ILE A 1 174 ? 28.354 -11.892 -11.710 1.00 179.77 173 ILE A O 1
ATOM 1382 N N . GLY A 1 175 ? 27.597 -13.034 -13.496 1.00 118.14 174 GLY A N 1
ATOM 1383 C CA . GLY A 1 175 ? 26.658 -12.010 -13.901 1.00 118.32 174 GLY A CA 1
ATOM 1384 C C . GLY A 1 175 ? 25.456 -12.671 -14.538 1.00 118.57 174 GLY A C 1
ATOM 1385 O O . GLY A 1 175 ? 25.348 -13.892 -14.551 1.00 118.75 174 GLY A O 1
ATOM 1386 N N . ALA A 1 176 ? 24.553 -11.869 -15.080 1.00 178.91 175 ALA A N 1
ATOM 1387 C CA . ALA A 1 176 ? 23.355 -12.409 -15.692 1.00 178.98 175 ALA A CA 1
ATOM 1388 C C . ALA A 1 176 ? 23.420 -12.432 -17.214 1.00 179.17 175 ALA A C 1
ATOM 1389 O O . ALA A 1 176 ? 23.806 -11.445 -17.836 1.00 179.33 175 ALA A O 1
ATOM 1391 N N . LEU A 1 177 ? 23.040 -13.564 -17.806 1.00 133.39 176 LEU A N 1
ATOM 1392 C CA . LEU A 1 177 ? 23.027 -13.720 -19.260 1.00 133.60 176 LEU A CA 1
ATOM 1393 C C . LEU A 1 177 ? 21.676 -14.207 -19.790 1.00 134.02 176 LEU A C 1
ATOM 1394 O O . LEU A 1 177 ? 21.187 -15.278 -19.423 1.00 134.13 176 LEU A O 1
ATOM 1399 N N . LEU A 1 178 ? 21.094 -13.426 -20.689 1.00 144.62 177 LEU A N 1
ATOM 1400 C CA . LEU A 1 178 ? 19.793 -13.761 -21.226 1.00 145.09 177 LEU A CA 1
ATOM 1401 C C . LEU A 1 178 ? 19.763 -13.739 -22.737 1.00 145.65 177 LEU A C 1
ATOM 1402 O O . LEU A 1 178 ? 20.486 -12.974 -23.373 1.00 145.58 177 LEU A O 1
ATOM 1407 N N . VAL A 1 179 ? 18.884 -14.562 -23.295 1.00 182.71 178 VAL A N 1
ATOM 1408 C CA . VAL A 1 179 ? 18.701 -14.678 -24.737 1.00 183.51 178 VAL A CA 1
ATOM 1409 C C . VAL A 1 179 ? 17.203 -14.766 -25.026 1.00 184.35 178 VAL A C 1
ATOM 1410 O O . VAL A 1 179 ? 16.492 -15.518 -24.353 1.00 184.32 178 VAL A O 1
ATOM 1414 N N . CYS A 1 180 ? 16.712 -14.012 -26.010 1.00 161.15 179 CYS A N 1
ATOM 1415 C CA . CYS A 1 180 ? 15.277 -14.036 -26.281 1.00 162.73 179 CYS A CA 1
ATOM 1416 C C . CYS A 1 180 ? 14.851 -13.680 -27.723 1.00 163.66 179 CYS A C 1
ATOM 1417 O O . CYS A 1 180 ? 15.532 -12.923 -28.417 1.00 163.90 179 CYS A O 1
ATOM 1420 N N . ARG A 1 181 ? 13.717 -14.251 -28.144 1.00 135.22 180 ARG A N 1
ATOM 1421 C CA . ARG A 1 181 ? 13.107 -14.093 -29.480 1.00 136.43 180 ARG A CA 1
ATOM 1422 C C . ARG A 1 181 ? 13.371 -12.820 -30.271 1.00 137.12 180 ARG A C 1
ATOM 1423 O O . ARG A 1 181 ? 13.013 -11.737 -29.833 1.00 137.26 180 ARG A O 1
ATOM 1431 N N . GLU A 1 182 ? 13.934 -12.984 -31.465 1.00 138.50 181 GLU A N 1
ATOM 1432 C CA . GLU A 1 182 ? 14.277 -11.885 -32.370 1.00 139.80 181 GLU A CA 1
ATOM 1433 C C . GLU A 1 182 ? 14.087 -10.457 -31.843 1.00 140.56 181 GLU A C 1
ATOM 1434 O O . GLU A 1 182 ? 14.348 -10.196 -30.675 1.00 140.68 181 GLU A O 1
ATOM 1440 N N . GLY A 1 183 ? 13.664 -9.537 -32.716 1.00 157.15 182 GLY A N 1
ATOM 1441 C CA . GLY A 1 183 ? 13.461 -8.144 -32.332 1.00 158.59 182 GLY A CA 1
ATOM 1442 C C . GLY A 1 183 ? 12.804 -7.985 -30.973 1.00 158.65 182 GLY A C 1
ATOM 1443 O O . GLY A 1 183 ? 11.600 -7.757 -30.879 1.00 158.65 182 GLY A O 1
ATOM 1444 N N . SER A 1 184 ? 13.604 -8.085 -29.915 1.00 138.58 183 SER A N 1
ATOM 1445 C CA . SER A 1 184 ? 13.101 -7.990 -28.555 1.00 139.61 183 SER A CA 1
ATOM 1446 C C . SER A 1 184 ? 13.498 -6.722 -27.828 1.00 140.55 183 SER A C 1
ATOM 1447 O O . SER A 1 184 ? 12.900 -6.388 -26.814 1.00 140.65 183 SER A O 1
ATOM 1450 N N . LEU A 1 185 ? 14.512 -6.020 -28.324 1.00 205.61 184 LEU A N 1
ATOM 1451 C CA . LEU A 1 185 ? 14.920 -4.763 -27.697 1.00 205.61 184 LEU A CA 1
ATOM 1452 C C . LEU A 1 185 ? 13.740 -3.833 -27.992 1.00 205.61 184 LEU A C 1
ATOM 1453 O O . LEU A 1 185 ? 13.766 -2.638 -27.701 1.00 205.61 184 LEU A O 1
ATOM 1458 N N . ALA A 1 186 ? 12.699 -4.427 -28.569 1.00 180.71 185 ALA A N 1
ATOM 1459 C CA . ALA A 1 186 ? 11.483 -3.728 -28.951 1.00 180.71 185 ALA A CA 1
ATOM 1460 C C . ALA A 1 186 ? 10.561 -3.378 -27.795 1.00 180.71 185 ALA A C 1
ATOM 1461 O O . ALA A 1 186 ? 10.232 -2.209 -27.603 1.00 180.71 185 ALA A O 1
ATOM 1463 N N . LYS A 1 187 ? 10.138 -4.382 -27.030 1.00 205.61 186 LYS A N 1
ATOM 1464 C CA . LYS A 1 187 ? 9.215 -4.134 -25.924 1.00 205.61 186 LYS A CA 1
ATOM 1465 C C . LYS A 1 187 ? 9.795 -4.085 -24.508 1.00 205.61 186 LYS A C 1
ATOM 1466 O O . LYS A 1 187 ? 9.083 -3.751 -23.555 1.00 205.61 186 LYS A O 1
ATOM 1472 N N . GLU A 1 188 ? 11.072 -4.428 -24.360 1.00 205.61 187 GLU A N 1
ATOM 1473 C CA . GLU A 1 188 ? 11.716 -4.369 -23.048 1.00 205.61 187 GLU A CA 1
ATOM 1474 C C . GLU A 1 188 ? 12.237 -2.940 -22.865 1.00 205.61 187 GLU A C 1
ATOM 1475 O O . GLU A 1 188 ? 12.251 -2.411 -21.747 1.00 205.61 187 GLU A O 1
ATOM 1481 N N . LYS A 1 189 ? 12.652 -2.326 -23.977 1.00 205.61 188 LYS A N 1
ATOM 1482 C CA . LYS A 1 189 ? 13.176 -0.956 -23.997 1.00 205.61 188 LYS A CA 1
ATOM 1483 C C . LYS A 1 189 ? 12.049 0.092 -23.874 1.00 205.61 188 LYS A C 1
ATOM 1484 O O . LYS A 1 189 ? 12.293 1.303 -23.942 1.00 205.61 188 LYS A O 1
ATOM 1490 N N . THR A 1 190 ? 10.822 -0.387 -23.650 1.00 205.61 189 THR A N 1
ATOM 1491 C CA . THR A 1 190 ? 9.665 0.495 -23.512 1.00 205.61 189 THR A CA 1
ATOM 1492 C C . THR A 1 190 ? 8.415 -0.060 -22.789 1.00 205.61 189 THR A C 1
ATOM 1493 O O . THR A 1 190 ? 7.340 -0.132 -23.391 1.00 205.61 189 THR A O 1
ATOM 1497 N N . GLN A 1 191 ? 8.549 -0.448 -21.516 1.00 205.61 190 GLN A N 1
ATOM 1498 C CA . GLN A 1 191 ? 7.404 -0.936 -20.725 1.00 205.61 190 GLN A CA 1
ATOM 1499 C C . GLN A 1 191 ? 7.701 -1.615 -19.379 1.00 205.61 190 GLN A C 1
ATOM 1500 O O . GLN A 1 191 ? 7.434 -1.053 -18.313 1.00 205.61 190 GLN A O 1
ATOM 1506 N N . THR A 1 192 ? 8.238 -2.833 -19.446 1.00 205.61 191 THR A N 1
ATOM 1507 C CA . THR A 1 192 ? 8.542 -3.654 -18.264 1.00 205.61 191 THR A CA 1
ATOM 1508 C C . THR A 1 192 ? 9.758 -3.286 -17.387 1.00 205.61 191 THR A C 1
ATOM 1509 O O . THR A 1 192 ? 10.848 -3.841 -17.569 1.00 205.61 191 THR A O 1
ATOM 1513 N N . LEU A 1 193 ? 9.574 -2.368 -16.431 1.00 205.61 192 LEU A N 1
ATOM 1514 C CA . LEU A 1 193 ? 10.668 -1.986 -15.528 1.00 205.61 192 LEU A CA 1
ATOM 1515 C C . LEU A 1 193 ? 10.704 -3.081 -14.464 1.00 205.61 192 LEU A C 1
ATOM 1516 O O . LEU A 1 193 ? 11.252 -2.910 -13.373 1.00 205.61 192 LEU A O 1
ATOM 1521 N N . HIS A 1 194 ? 10.105 -4.215 -14.824 1.00 204.49 193 HIS A N 1
ATOM 1522 C CA . HIS A 1 194 ? 10.005 -5.388 -13.965 1.00 204.49 193 HIS A CA 1
ATOM 1523 C C . HIS A 1 194 ? 10.998 -6.452 -14.418 1.00 204.49 193 HIS A C 1
ATOM 1524 O O . HIS A 1 194 ? 10.703 -7.651 -14.417 1.00 204.49 193 HIS A O 1
ATOM 1531 N N . LYS A 1 195 ? 12.177 -5.976 -14.812 1.00 205.61 194 LYS A N 1
ATOM 1532 C CA . LYS A 1 195 ? 13.282 -6.812 -15.268 1.00 205.61 194 LYS A CA 1
ATOM 1533 C C . LYS A 1 195 ? 14.137 -7.113 -14.038 1.00 205.61 194 LYS A C 1
ATOM 1534 O O . LYS A 1 195 ? 15.269 -6.635 -13.944 1.00 205.61 194 LYS A O 1
ATOM 1540 N N . PHE A 1 196 ? 13.608 -7.888 -13.090 1.00 140.00 195 PHE A N 1
ATOM 1541 C CA . PHE A 1 196 ? 14.386 -8.180 -11.893 1.00 138.59 195 PHE A CA 1
ATOM 1542 C C . PHE A 1 196 ? 14.944 -9.592 -11.845 1.00 137.39 195 PHE A C 1
ATOM 1543 O O . PHE A 1 196 ? 14.326 -10.540 -12.318 1.00 137.48 195 PHE A O 1
ATOM 1551 N N . ILE A 1 197 ? 16.135 -9.719 -11.278 1.00 111.88 196 ILE A N 1
ATOM 1552 C CA . ILE A 1 197 ? 16.808 -10.995 -11.263 1.00 110.28 196 ILE A CA 1
ATOM 1553 C C . ILE A 1 197 ? 17.372 -11.432 -9.944 1.00 109.64 196 ILE A C 1
ATOM 1554 O O . ILE A 1 197 ? 18.477 -11.028 -9.609 1.00 109.78 196 ILE A O 1
ATOM 1559 N N . LEU A 1 198 ? 16.668 -12.281 -9.209 1.00 124.65 197 LEU A N 1
ATOM 1560 C CA . LEU A 1 198 ? 17.197 -12.729 -7.921 1.00 123.53 197 LEU A CA 1
ATOM 1561 C C . LEU A 1 198 ? 18.468 -13.521 -8.099 1.00 122.95 197 LEU A C 1
ATOM 1562 O O . LEU A 1 198 ? 18.719 -14.044 -9.170 1.00 122.71 197 LEU A O 1
ATOM 1567 N N . LEU A 1 199 ? 19.259 -13.634 -7.043 1.00 143.56 198 LEU A N 1
ATOM 1568 C CA . LEU A 1 199 ? 20.495 -14.384 -7.142 1.00 143.74 198 LEU A CA 1
ATOM 1569 C C . LEU A 1 199 ? 20.805 -15.078 -5.835 1.00 143.85 198 LEU A C 1
ATOM 1570 O O . LEU A 1 199 ? 21.617 -14.592 -5.056 1.00 144.05 198 LEU A O 1
ATOM 1575 N N . PHE A 1 200 ? 20.174 -16.216 -5.587 1.00 156.01 199 PHE A N 1
ATOM 1576 C CA . PHE A 1 200 ? 20.425 -16.928 -4.343 1.00 156.07 199 PHE A CA 1
ATOM 1577 C C . PHE A 1 200 ? 21.830 -17.528 -4.371 1.00 156.05 199 PHE A C 1
ATOM 1578 O O . PHE A 1 200 ? 22.138 -18.361 -5.219 1.00 156.21 199 PHE A O 1
ATOM 1586 N N . ALA A 1 201 ? 22.678 -17.102 -3.438 1.00 170.75 200 ALA A N 1
ATOM 1587 C CA . ALA A 1 201 ? 24.055 -17.581 -3.386 1.00 170.72 200 ALA A CA 1
ATOM 1588 C C . ALA A 1 201 ? 24.552 -17.944 -1.990 1.00 170.87 200 ALA A C 1
ATOM 1589 O O . ALA A 1 201 ? 24.033 -17.470 -0.985 1.00 171.00 200 ALA A O 1
ATOM 1591 N N . VAL A 1 202 ? 25.577 -18.787 -1.948 1.00 205.61 201 VAL A N 1
ATOM 1592 C CA . VAL A 1 202 ? 26.177 -19.234 -0.697 1.00 205.61 201 VAL A CA 1
ATOM 1593 C C . VAL A 1 202 ? 27.649 -18.845 -0.683 1.00 205.61 201 VAL A C 1
ATOM 1594 O O . VAL A 1 202 ? 28.525 -19.707 -0.736 1.00 205.61 201 VAL A O 1
ATOM 1598 N N . PHE A 1 203 ? 27.928 -17.547 -0.631 1.00 198.99 202 PHE A N 1
ATOM 1599 C CA . PHE A 1 203 ? 29.313 -17.101 -0.600 1.00 198.99 202 PHE A CA 1
ATOM 1600 C C . PHE A 1 203 ? 29.995 -17.644 0.638 1.00 198.99 202 PHE A C 1
ATOM 1601 O O . PHE A 1 203 ? 29.667 -17.253 1.753 1.00 205.03 202 PHE A O 1
ATOM 1609 N N . ASP A 1 204 ? 30.945 -18.550 0.445 1.00 205.61 203 ASP A N 1
ATOM 1610 C CA . ASP A 1 204 ? 31.654 -19.123 1.574 1.00 205.61 203 ASP A CA 1
ATOM 1611 C C . ASP A 1 204 ? 32.904 -18.311 1.876 1.00 205.61 203 ASP A C 1
ATOM 1612 O O . ASP A 1 204 ? 33.900 -18.886 2.302 1.00 205.61 203 ASP A O 1
ATOM 1617 N N . GLU A 1 205 ? 32.851 -16.988 1.670 1.00 205.15 204 GLU A N 1
ATOM 1618 C CA . GLU A 1 205 ? 34.012 -16.122 1.919 1.00 205.15 204 GLU A CA 1
ATOM 1619 C C . GLU A 1 205 ? 34.752 -16.598 3.161 1.00 205.15 204 GLU A C 1
ATOM 1620 O O . GLU A 1 205 ? 34.567 -16.111 4.281 1.00 205.15 204 GLU A O 1
ATOM 1626 N N . GLY A 1 206 ? 35.597 -17.582 2.887 1.00 169.16 205 GLY A N 1
ATOM 1627 C CA . GLY A 1 206 ? 36.415 -18.286 3.849 1.00 169.16 205 GLY A CA 1
ATOM 1628 C C . GLY A 1 206 ? 36.852 -19.436 2.958 1.00 169.16 205 GLY A C 1
ATOM 1629 O O . GLY A 1 206 ? 36.745 -20.617 3.301 1.00 169.16 205 GLY A O 1
ATOM 1630 N N . LYS A 1 207 ? 37.297 -19.042 1.766 1.00 124.44 206 LYS A N 1
ATOM 1631 C CA . LYS A 1 207 ? 37.770 -19.935 0.716 1.00 124.89 206 LYS A CA 1
ATOM 1632 C C . LYS A 1 207 ? 37.860 -19.113 -0.578 1.00 125.16 206 LYS A C 1
ATOM 1633 O O . LYS A 1 207 ? 36.935 -19.103 -1.384 1.00 125.06 206 LYS A O 1
ATOM 1639 N N . SER A 1 208 ? 38.980 -18.418 -0.761 1.00 205.32 207 SER A N 1
ATOM 1640 C CA . SER A 1 208 ? 39.188 -17.590 -1.945 1.00 205.32 207 SER A CA 1
ATOM 1641 C C . SER A 1 208 ? 40.333 -16.597 -1.682 1.00 205.32 207 SER A C 1
ATOM 1642 O O . SER A 1 208 ? 40.997 -16.138 -2.615 1.00 205.32 207 SER A O 1
ATOM 1645 N N . TRP A 1 209 ? 40.558 -16.283 -0.404 1.00 197.56 208 TRP A N 1
ATOM 1646 C CA . TRP A 1 209 ? 41.609 -15.349 0.006 1.00 197.56 208 TRP A CA 1
ATOM 1647 C C . TRP A 1 209 ? 42.369 -15.804 1.257 1.00 197.56 208 TRP A C 1
ATOM 1648 O O . TRP A 1 209 ? 41.759 -16.161 2.266 1.00 197.56 208 TRP A O 1
ATOM 1659 N N . HIS A 1 210 ? 43.702 -15.733 1.165 1.00 205.61 209 HIS A N 1
ATOM 1660 C CA . HIS A 1 210 ? 44.687 -16.122 2.194 1.00 205.61 209 HIS A CA 1
ATOM 1661 C C . HIS A 1 210 ? 44.298 -17.149 3.268 1.00 205.61 209 HIS A C 1
ATOM 1662 O O . HIS A 1 210 ? 43.120 -17.391 3.539 1.00 205.61 209 HIS A O 1
ATOM 1669 N N . SER A 1 211 ? 45.313 -17.767 3.866 1.00 205.61 210 SER A N 1
ATOM 1670 C CA . SER A 1 211 ? 45.092 -18.757 4.914 1.00 205.61 210 SER A CA 1
ATOM 1671 C C . SER A 1 211 ? 45.857 -18.393 6.193 1.00 205.61 210 SER A C 1
ATOM 1672 O O . SER A 1 211 ? 46.720 -17.509 6.178 1.00 205.61 210 SER A O 1
ATOM 1675 N N . GLU A 1 212 ? 45.528 -19.079 7.291 1.00 205.61 211 GLU A N 1
ATOM 1676 C CA . GLU A 1 212 ? 46.140 -18.844 8.605 1.00 205.61 211 GLU A CA 1
ATOM 1677 C C . GLU A 1 212 ? 45.771 -19.953 9.602 1.00 205.61 211 GLU A C 1
ATOM 1678 O O . GLU A 1 212 ? 46.257 -21.079 9.501 1.00 205.61 211 GLU A O 1
ATOM 1684 N N . THR A 1 213 ? 44.915 -19.597 10.563 1.00 205.61 212 THR A N 1
ATOM 1685 C CA . THR A 1 213 ? 44.393 -20.475 11.626 1.00 205.61 212 THR A CA 1
ATOM 1686 C C . THR A 1 213 ? 45.318 -20.679 12.836 1.00 205.61 212 THR A C 1
ATOM 1687 O O . THR A 1 213 ? 46.057 -21.663 12.900 1.00 205.61 212 THR A O 1
ATOM 1691 N N . LYS A 1 214 ? 45.268 -19.749 13.793 1.00 205.61 213 LYS A N 1
ATOM 1692 C CA . LYS A 1 214 ? 46.077 -19.826 15.021 1.00 205.61 213 LYS A CA 1
ATOM 1693 C C . LYS A 1 214 ? 45.405 -19.076 16.190 1.00 205.61 213 LYS A C 1
ATOM 1694 O O . LYS A 1 214 ? 46.087 -18.588 17.103 1.00 205.61 213 LYS A O 1
ATOM 1700 N N . ASN A 1 215 ? 44.067 -19.011 16.144 1.00 205.61 214 ASN A N 1
ATOM 1701 C CA . ASN A 1 215 ? 43.230 -18.341 17.156 1.00 205.61 214 ASN A CA 1
ATOM 1702 C C . ASN A 1 215 ? 43.981 -18.019 18.451 1.00 205.61 214 ASN A C 1
ATOM 1703 O O . ASN A 1 215 ? 43.660 -17.053 19.148 1.00 205.61 214 ASN A O 1
ATOM 1708 N N . ALA A 1 223 ? 47.660 -6.785 11.882 1.00 205.61 222 ALA A N 1
ATOM 1709 C CA . ALA A 1 223 ? 46.329 -6.183 11.934 1.00 205.61 222 ALA A CA 1
ATOM 1710 C C . ALA A 1 223 ? 46.174 -5.105 10.851 1.00 205.61 222 ALA A C 1
ATOM 1711 O O . ALA A 1 223 ? 46.116 -3.912 11.159 1.00 205.61 222 ALA A O 1
ATOM 1713 N N . ALA A 1 224 ? 46.106 -5.534 9.589 1.00 205.61 223 ALA A N 1
ATOM 1714 C CA . ALA A 1 224 ? 45.967 -4.610 8.461 1.00 205.61 223 ALA A CA 1
ATOM 1715 C C . ALA A 1 224 ? 45.046 -5.109 7.340 1.00 205.61 223 ALA A C 1
ATOM 1716 O O . ALA A 1 224 ? 44.194 -4.363 6.850 1.00 205.61 223 ALA A O 1
ATOM 1718 N N . SER A 1 225 ? 45.222 -6.371 6.946 1.00 205.61 224 SER A N 1
ATOM 1719 C CA . SER A 1 225 ? 44.454 -6.985 5.854 1.00 205.61 224 SER A CA 1
ATOM 1720 C C . SER A 1 225 ? 42.930 -6.838 5.872 1.00 205.61 224 SER A C 1
ATOM 1721 O O . SER A 1 225 ? 42.408 -5.722 5.929 1.00 205.61 224 SER A O 1
ATOM 1724 N N . ALA A 1 226 ? 42.206 -7.953 5.818 1.00 205.61 225 ALA A N 1
ATOM 1725 C CA . ALA A 1 226 ? 40.756 -7.845 5.767 1.00 205.61 225 ALA A CA 1
ATOM 1726 C C . ALA A 1 226 ? 39.883 -9.006 6.264 1.00 205.61 225 ALA A C 1
ATOM 1727 O O . ALA A 1 226 ? 38.855 -8.735 6.897 1.00 205.61 225 ALA A O 1
ATOM 1729 N N . ARG A 1 227 ? 40.253 -10.278 6.007 1.00 184.28 226 ARG A N 1
ATOM 1730 C CA . ARG A 1 227 ? 39.321 -11.453 6.433 1.00 184.28 226 ARG A CA 1
ATOM 1731 C C . ARG A 1 227 ? 39.140 -12.019 7.940 1.00 184.28 226 ARG A C 1
ATOM 1732 O O . ARG A 1 227 ? 40.029 -11.952 8.811 1.00 205.61 226 ARG A O 1
ATOM 1740 N N . ALA A 1 228 ? 37.912 -12.514 8.140 1.00 205.61 227 ALA A N 1
ATOM 1741 C CA . ALA A 1 228 ? 37.426 -13.127 9.365 1.00 205.61 227 ALA A CA 1
ATOM 1742 C C . ALA A 1 228 ? 37.075 -14.574 9.005 1.00 205.61 227 ALA A C 1
ATOM 1743 O O . ALA A 1 228 ? 37.834 -15.240 8.295 1.00 205.61 227 ALA A O 1
ATOM 1745 N N . TRP A 1 229 ? 35.899 -15.039 9.419 1.00 205.61 228 TRP A N 1
ATOM 1746 C CA . TRP A 1 229 ? 35.536 -16.441 9.199 1.00 205.61 228 TRP A CA 1
ATOM 1747 C C . TRP A 1 229 ? 34.248 -16.860 8.408 1.00 205.61 228 TRP A C 1
ATOM 1748 O O . TRP A 1 229 ? 33.470 -16.010 7.954 1.00 205.61 228 TRP A O 1
ATOM 1759 N N . PRO A 1 230 ? 34.048 -18.191 8.215 1.00 205.61 229 PRO A N 1
ATOM 1760 C CA . PRO A 1 230 ? 33.014 -18.990 7.554 1.00 205.61 229 PRO A CA 1
ATOM 1761 C C . PRO A 1 230 ? 31.812 -18.487 6.751 1.00 205.61 229 PRO A C 1
ATOM 1762 O O . PRO A 1 230 ? 31.677 -17.306 6.421 1.00 205.61 229 PRO A O 1
ATOM 1766 N N . LYS A 1 231 ? 30.964 -19.475 6.454 1.00 205.61 230 LYS A N 1
ATOM 1767 C CA . LYS A 1 231 ? 29.734 -19.418 5.656 1.00 205.61 230 LYS A CA 1
ATOM 1768 C C . LYS A 1 231 ? 28.884 -18.169 5.529 1.00 205.61 230 LYS A C 1
ATOM 1769 O O . LYS A 1 231 ? 29.045 -17.187 6.244 1.00 205.61 230 LYS A O 1
ATOM 1775 N N . MET A 1 232 ? 27.953 -18.255 4.587 1.00 205.61 231 MET A N 1
ATOM 1776 C CA . MET A 1 232 ? 27.019 -17.189 4.280 1.00 205.61 231 MET A CA 1
ATOM 1777 C C . MET A 1 232 ? 25.781 -17.811 3.657 1.00 205.61 231 MET A C 1
ATOM 1778 O O . MET A 1 232 ? 25.697 -19.027 3.493 1.00 205.61 231 MET A O 1
ATOM 1783 N N . HIS A 1 233 ? 24.832 -16.956 3.308 1.00 102.30 232 HIS A N 1
ATOM 1784 C CA . HIS A 1 233 ? 23.587 -17.340 2.680 1.00 101.88 232 HIS A CA 1
ATOM 1785 C C . HIS A 1 233 ? 23.105 -15.965 2.305 1.00 101.23 232 HIS A C 1
ATOM 1786 O O . HIS A 1 233 ? 22.960 -15.101 3.161 1.00 101.24 232 HIS A O 1
ATOM 1793 N N . THR A 1 234 ? 22.898 -15.736 1.022 1.00 165.64 233 THR A N 1
ATOM 1794 C CA . THR A 1 234 ? 22.474 -14.417 0.600 1.00 165.20 233 THR A CA 1
ATOM 1795 C C . THR A 1 234 ? 21.543 -14.452 -0.598 1.00 165.05 233 THR A C 1
ATOM 1796 O O . THR A 1 234 ? 21.015 -15.499 -0.968 1.00 165.14 233 THR A O 1
ATOM 1800 N N . VAL A 1 235 ? 21.339 -13.286 -1.191 1.00 127.54 234 VAL A N 1
ATOM 1801 C CA . VAL A 1 235 ? 20.479 -13.130 -2.348 1.00 127.44 234 VAL A CA 1
ATOM 1802 C C . VAL A 1 235 ? 21.001 -11.872 -2.996 1.00 127.84 234 VAL A C 1
ATOM 1803 O O . VAL A 1 235 ? 21.119 -10.849 -2.328 1.00 127.78 234 VAL A O 1
ATOM 1807 N N . ASN A 1 236 ? 21.333 -11.940 -4.279 1.00 159.18 235 ASN A N 1
ATOM 1808 C CA . ASN A 1 236 ? 21.867 -10.779 -4.967 1.00 159.75 235 ASN A CA 1
ATOM 1809 C C . ASN A 1 236 ? 23.029 -10.215 -4.128 1.00 160.17 235 ASN A C 1
ATOM 1810 O O . ASN A 1 236 ? 23.609 -9.175 -4.449 1.00 160.16 235 ASN A O 1
ATOM 1815 N N . GLY A 1 237 ? 23.357 -10.922 -3.049 1.00 128.86 236 GLY A N 1
ATOM 1816 C CA . GLY A 1 237 ? 24.443 -10.514 -2.185 1.00 129.15 236 GLY A CA 1
ATOM 1817 C C . GLY A 1 237 ? 24.095 -9.796 -0.897 1.00 129.39 236 GLY A C 1
ATOM 1818 O O . GLY A 1 237 ? 24.928 -9.054 -0.383 1.00 129.36 236 GLY A O 1
ATOM 1819 N N . TYR A 1 238 ? 22.894 -10.001 -0.361 1.00 169.27 237 TYR A N 1
ATOM 1820 C CA . TYR A 1 238 ? 22.499 -9.338 0.888 1.00 169.45 237 TYR A CA 1
ATOM 1821 C C . TYR A 1 238 ? 22.031 -10.337 1.934 1.00 169.66 237 TYR A C 1
ATOM 1822 O O . TYR A 1 238 ? 22.065 -11.539 1.699 1.00 169.67 237 TYR A O 1
ATOM 1831 N N . VAL A 1 239 ? 21.582 -9.845 3.083 1.00 176.62 238 VAL A N 1
ATOM 1832 C CA . VAL A 1 239 ? 21.141 -10.741 4.148 1.00 176.62 238 VAL A CA 1
ATOM 1833 C C . VAL A 1 239 ? 20.029 -10.219 5.051 1.00 176.62 238 VAL A C 1
ATOM 1834 O O . VAL A 1 239 ? 19.237 -9.362 4.657 1.00 176.62 238 VAL A O 1
ATOM 1838 N N . ASN A 1 240 ? 19.997 -10.763 6.267 1.00 188.76 239 ASN A N 1
ATOM 1839 C CA . ASN A 1 240 ? 19.015 -10.429 7.293 1.00 189.41 239 ASN A CA 1
ATOM 1840 C C . ASN A 1 240 ? 18.013 -9.335 6.950 1.00 189.07 239 ASN A C 1
ATOM 1841 O O . ASN A 1 240 ? 18.115 -8.212 7.441 1.00 189.04 239 ASN A O 1
ATOM 1846 N N . ARG A 1 241 ? 17.046 -9.687 6.104 1.00 130.62 240 ARG A N 1
ATOM 1847 C CA . ARG A 1 241 ? 15.971 -8.798 5.684 1.00 129.93 240 ARG A CA 1
ATOM 1848 C C . ARG A 1 241 ? 16.427 -7.634 4.809 1.00 129.61 240 ARG A C 1
ATOM 1849 O O . ARG A 1 241 ? 15.627 -7.053 4.079 1.00 129.25 240 ARG A O 1
ATOM 1857 N N . SER A 1 242 ? 17.711 -7.300 4.876 1.00 136.07 241 SER A N 1
ATOM 1858 C CA . SER A 1 242 ? 18.250 -6.178 4.118 1.00 135.72 241 SER A CA 1
ATOM 1859 C C . SER A 1 242 ? 17.977 -6.312 2.639 1.00 135.82 241 SER A C 1
ATOM 1860 O O . SER A 1 242 ? 17.073 -7.034 2.231 1.00 136.12 241 SER A O 1
ATOM 1863 N N . LEU A 1 243 ? 18.773 -5.607 1.844 1.00 123.48 242 LEU A N 1
ATOM 1864 C CA . LEU A 1 243 ? 18.643 -5.633 0.393 1.00 122.99 242 LEU A CA 1
ATOM 1865 C C . LEU A 1 243 ? 17.571 -4.694 -0.138 1.00 122.76 242 LEU A C 1
ATOM 1866 O O . LEU A 1 243 ? 16.376 -4.975 -0.046 1.00 122.85 242 LEU A O 1
ATOM 1871 N N . PRO A 1 244 ? 17.994 -3.550 -0.695 1.00 131.74 243 PRO A N 1
ATOM 1872 C CA . PRO A 1 244 ? 17.084 -2.553 -1.261 1.00 131.47 243 PRO A CA 1
ATOM 1873 C C . PRO A 1 244 ? 16.565 -3.015 -2.623 1.00 131.16 243 PRO A C 1
ATOM 1874 O O . PRO A 1 244 ? 16.878 -4.117 -3.069 1.00 131.24 243 PRO A O 1
ATOM 1878 N N . GLY A 1 245 ? 15.785 -2.164 -3.281 1.00 179.18 244 GLY A N 1
ATOM 1879 C CA . GLY A 1 245 ? 15.224 -2.522 -4.568 1.00 178.26 244 GLY A CA 1
ATOM 1880 C C . GLY A 1 245 ? 14.098 -3.521 -4.364 1.00 177.47 244 GLY A C 1
ATOM 1881 O O . GLY A 1 245 ? 13.707 -3.787 -3.229 1.00 177.60 244 GLY A O 1
ATOM 1882 N N . LEU A 1 246 ? 13.584 -4.075 -5.460 1.00 144.95 245 LEU A N 1
ATOM 1883 C CA . LEU A 1 246 ? 12.497 -5.061 -5.440 1.00 144.23 245 LEU A CA 1
ATOM 1884 C C . LEU A 1 246 ? 11.139 -4.431 -5.203 1.00 144.08 245 LEU A C 1
ATOM 1885 O O . LEU A 1 246 ? 10.696 -4.284 -4.068 1.00 143.69 245 LEU A O 1
ATOM 1890 N N . ILE A 1 247 ? 10.468 -4.078 -6.287 1.00 156.47 246 ILE A N 1
ATOM 1891 C CA . ILE A 1 247 ? 9.162 -3.455 -6.187 1.00 156.39 246 ILE A CA 1
ATOM 1892 C C . ILE A 1 247 ? 8.292 -3.808 -7.385 1.00 156.35 246 ILE A C 1
ATOM 1893 O O . ILE A 1 247 ? 8.686 -3.589 -8.532 1.00 156.46 246 ILE A O 1
ATOM 1898 N N . GLY A 1 248 ? 7.106 -4.349 -7.113 1.00 152.33 247 GLY A N 1
ATOM 1899 C CA . GLY A 1 248 ? 6.202 -4.733 -8.184 1.00 152.75 247 GLY A CA 1
ATOM 1900 C C . GLY A 1 248 ? 4.879 -3.998 -8.159 1.00 153.05 247 GLY A C 1
ATOM 1901 O O . GLY A 1 248 ? 4.585 -3.258 -7.221 1.00 153.15 247 GLY A O 1
ATOM 1902 N N . CYS A 1 249 ? 4.069 -4.207 -9.188 1.00 192.88 248 CYS A N 1
ATOM 1903 C CA . CYS A 1 249 ? 2.783 -3.539 -9.260 1.00 192.88 248 CYS A CA 1
ATOM 1904 C C . CYS A 1 249 ? 1.642 -4.304 -8.669 1.00 192.88 248 CYS A C 1
ATOM 1905 O O . CYS A 1 249 ? 1.822 -5.355 -8.061 1.00 192.88 248 CYS A O 1
ATOM 1908 N N . HIS A 1 250 ? 0.451 -3.763 -8.858 1.00 161.62 249 HIS A N 1
ATOM 1909 C CA . HIS A 1 250 ? -0.718 -4.408 -8.329 1.00 161.51 249 HIS A CA 1
ATOM 1910 C C . HIS A 1 250 ? -1.296 -5.355 -9.358 1.00 161.30 249 HIS A C 1
ATOM 1911 O O . HIS A 1 250 ? -0.857 -6.496 -9.483 1.00 161.40 249 HIS A O 1
ATOM 1918 N N . ARG A 1 251 ? -2.269 -4.863 -10.110 1.00 204.97 250 ARG A N 1
ATOM 1919 C CA . ARG A 1 251 ? -2.941 -5.659 -11.122 1.00 204.97 250 ARG A CA 1
ATOM 1920 C C . ARG A 1 251 ? -2.007 -6.414 -12.071 1.00 204.97 250 ARG A C 1
ATOM 1921 O O . ARG A 1 251 ? -2.383 -7.453 -12.605 1.00 204.97 250 ARG A O 1
ATOM 1929 N N . LYS A 1 252 ? -0.798 -5.907 -12.292 1.00 142.95 251 LYS A N 1
ATOM 1930 C CA . LYS A 1 252 ? 0.129 -6.598 -13.181 1.00 142.79 251 LYS A CA 1
ATOM 1931 C C . LYS A 1 252 ? 1.075 -7.524 -12.428 1.00 142.37 251 LYS A C 1
ATOM 1932 O O . LYS A 1 252 ? 1.179 -7.470 -11.201 1.00 142.02 251 LYS A O 1
ATOM 1938 N N . SER A 1 253 ? 1.756 -8.387 -13.174 1.00 148.92 252 SER A N 1
ATOM 1939 C CA . SER A 1 253 ? 2.667 -9.361 -12.583 1.00 149.05 252 SER A CA 1
ATOM 1940 C C . SER A 1 253 ? 4.128 -9.030 -12.767 1.00 149.39 252 SER A C 1
ATOM 1941 O O . SER A 1 253 ? 4.489 -7.931 -13.163 1.00 149.63 252 SER A O 1
ATOM 1944 N N . VAL A 1 254 ? 4.969 -10.013 -12.497 1.00 182.61 253 VAL A N 1
ATOM 1945 C CA . VAL A 1 254 ? 6.397 -9.819 -12.591 1.00 182.61 253 VAL A CA 1
ATOM 1946 C C . VAL A 1 254 ? 7.062 -11.053 -13.148 1.00 182.61 253 VAL A C 1
ATOM 1947 O O . VAL A 1 254 ? 6.438 -12.102 -13.230 1.00 182.61 253 VAL A O 1
ATOM 1951 N N . TYR A 1 255 ? 8.334 -10.933 -13.515 1.00 123.60 254 TYR A N 1
ATOM 1952 C CA . TYR A 1 255 ? 9.073 -12.070 -14.040 1.00 123.47 254 TYR A CA 1
ATOM 1953 C C . TYR A 1 255 ? 10.389 -12.274 -13.285 1.00 123.29 254 TYR A C 1
ATOM 1954 O O . TYR A 1 255 ? 11.209 -11.365 -13.184 1.00 123.13 254 TYR A O 1
ATOM 1963 N N . TRP A 1 256 ? 10.573 -13.475 -12.742 1.00 157.09 255 TRP A N 1
ATOM 1964 C CA . TRP A 1 256 ? 11.762 -13.804 -11.959 1.00 157.59 255 TRP A CA 1
ATOM 1965 C C . TRP A 1 256 ? 12.887 -14.531 -12.688 1.00 157.70 255 TRP A C 1
ATOM 1966 O O . TRP A 1 256 ? 12.660 -15.507 -13.400 1.00 157.98 255 TRP A O 1
ATOM 1977 N N . HIS A 1 257 ? 14.107 -14.052 -12.489 1.00 119.98 256 HIS A N 1
ATOM 1978 C CA . HIS A 1 257 ? 15.277 -14.672 -13.077 1.00 120.20 256 HIS A CA 1
ATOM 1979 C C . HIS A 1 257 ? 16.132 -15.115 -11.932 1.00 120.32 256 HIS A C 1
ATOM 1980 O O . HIS A 1 257 ? 16.689 -14.289 -11.215 1.00 120.41 256 HIS A O 1
ATOM 1987 N N . VAL A 1 258 ? 16.228 -16.422 -11.758 1.00 180.86 257 VAL A N 1
ATOM 1988 C CA . VAL A 1 258 ? 16.998 -16.982 -10.664 1.00 180.87 257 VAL A CA 1
ATOM 1989 C C . VAL A 1 258 ? 18.289 -17.599 -11.192 1.00 180.87 257 VAL A C 1
ATOM 1990 O O . VAL A 1 258 ? 18.437 -17.773 -12.398 1.00 181.31 257 VAL A O 1
ATOM 1994 N N . ILE A 1 259 ? 19.218 -17.914 -10.288 1.00 134.75 258 ILE A N 1
ATOM 1995 C CA . ILE A 1 259 ? 20.507 -18.524 -10.634 1.00 134.75 258 ILE A CA 1
ATOM 1996 C C . ILE A 1 259 ? 21.089 -19.236 -9.416 1.00 135.43 258 ILE A C 1
ATOM 1997 O O . ILE A 1 259 ? 21.607 -18.575 -8.526 1.00 135.81 258 ILE A O 1
ATOM 2002 N N . GLY A 1 260 ? 21.033 -20.559 -9.358 1.00 140.36 259 GLY A N 1
ATOM 2003 C CA . GLY A 1 260 ? 21.603 -21.226 -8.195 1.00 141.49 259 GLY A CA 1
ATOM 2004 C C . GLY A 1 260 ? 23.094 -20.933 -8.088 1.00 142.37 259 GLY A C 1
ATOM 2005 O O . GLY A 1 260 ? 23.659 -20.364 -9.015 1.00 142.36 259 GLY A O 1
ATOM 2006 N N . MET A 1 261 ? 23.727 -21.298 -6.972 1.00 155.88 260 MET A N 1
ATOM 2007 C CA . MET A 1 261 ? 25.174 -21.091 -6.769 1.00 156.84 260 MET A CA 1
ATOM 2008 C C . MET A 1 261 ? 25.579 -21.374 -5.321 1.00 156.97 260 MET A C 1
ATOM 2009 O O . MET A 1 261 ? 25.016 -20.789 -4.399 1.00 156.80 260 MET A O 1
ATOM 2014 N N . GLY A 1 262 ? 26.555 -22.258 -5.118 1.00 192.29 261 GLY A N 1
ATOM 2015 C CA . GLY A 1 262 ? 26.989 -22.569 -3.765 1.00 192.29 261 GLY A CA 1
ATOM 2016 C C . GLY A 1 262 ? 28.262 -23.388 -3.671 1.00 192.29 261 GLY A C 1
ATOM 2017 O O . GLY A 1 262 ? 28.779 -23.624 -2.577 1.00 192.29 261 GLY A O 1
ATOM 2018 N N . THR A 1 263 ? 28.767 -23.814 -4.824 1.00 165.96 262 THR A N 1
ATOM 2019 C CA . THR A 1 263 ? 29.977 -24.620 -4.906 1.00 165.74 262 THR A CA 1
ATOM 2020 C C . THR A 1 263 ? 30.058 -25.698 -3.822 1.00 165.38 262 THR A C 1
ATOM 2021 O O . THR A 1 263 ? 31.051 -25.804 -3.102 1.00 165.47 262 THR A O 1
ATOM 2025 N N . THR A 1 264 ? 28.993 -26.494 -3.727 1.00 152.81 263 THR A N 1
ATOM 2026 C CA . THR A 1 264 ? 28.885 -27.603 -2.776 1.00 152.78 263 THR A CA 1
ATOM 2027 C C . THR A 1 264 ? 27.425 -28.071 -2.694 1.00 152.78 263 THR A C 1
ATOM 2028 O O . THR A 1 264 ? 26.510 -27.256 -2.778 1.00 152.65 263 THR A O 1
ATOM 2032 N N . PRO A 1 265 ? 27.189 -29.386 -2.519 1.00 185.59 264 PRO A N 1
ATOM 2033 C CA . PRO A 1 265 ? 25.833 -29.938 -2.438 1.00 185.94 264 PRO A CA 1
ATOM 2034 C C . PRO A 1 265 ? 24.837 -29.128 -1.625 1.00 186.41 264 PRO A C 1
ATOM 2035 O O . PRO A 1 265 ? 23.638 -29.378 -1.706 1.00 186.84 264 PRO A O 1
ATOM 2039 N N . GLU A 1 266 ? 25.327 -28.172 -0.840 1.00 155.29 265 GLU A N 1
ATOM 2040 C CA . GLU A 1 266 ? 24.445 -27.338 -0.030 1.00 155.29 265 GLU A CA 1
ATOM 2041 C C . GLU A 1 266 ? 23.326 -26.775 -0.905 1.00 155.29 265 GLU A C 1
ATOM 2042 O O . GLU A 1 266 ? 23.578 -26.019 -1.847 1.00 155.29 265 GLU A O 1
ATOM 2048 N N . VAL A 1 267 ? 22.093 -27.171 -0.591 1.00 205.61 266 VAL A N 1
ATOM 2049 C CA . VAL A 1 2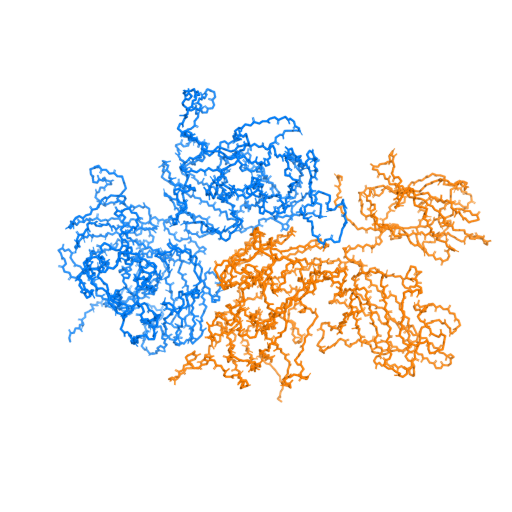67 ? 20.909 -26.718 -1.317 1.00 205.61 266 VAL A CA 1
ATOM 2050 C C . VAL A 1 267 ? 20.324 -25.515 -0.591 1.00 205.61 266 VAL A C 1
ATOM 2051 O O . VAL A 1 267 ? 20.925 -24.978 0.343 1.00 205.61 266 VAL A O 1
ATOM 2055 N N . HIS A 1 268 ? 19.149 -25.090 -1.023 1.00 190.75 267 HIS A N 1
ATOM 2056 C CA . HIS A 1 268 ? 18.515 -23.946 -0.419 1.00 190.75 267 HIS A CA 1
ATOM 2057 C C . HIS A 1 268 ? 17.130 -23.792 -1.034 1.00 190.75 267 HIS A C 1
ATOM 2058 O O . HIS A 1 268 ? 17.011 -23.628 -2.244 1.00 190.75 267 HIS A O 1
ATOM 2065 N N . SER A 1 269 ? 16.086 -23.866 -0.210 1.00 200.61 268 SER A N 1
ATOM 2066 C CA . SER A 1 269 ? 14.719 -23.726 -0.706 1.00 200.61 268 SER A CA 1
ATOM 2067 C C . SER A 1 269 ? 14.219 -22.326 -0.423 1.00 200.61 268 SER A C 1
ATOM 2068 O O . SER A 1 269 ? 14.879 -21.553 0.269 1.00 200.61 268 SER A O 1
ATOM 2071 N N . ILE A 1 270 ? 13.036 -22.000 -0.923 1.00 188.13 269 ILE A N 1
ATOM 2072 C CA . ILE A 1 270 ? 12.551 -20.650 -0.733 1.00 187.24 269 ILE A CA 1
ATOM 2073 C C . ILE A 1 270 ? 11.109 -20.391 -1.170 1.00 186.97 269 ILE A C 1
ATOM 2074 O O . ILE A 1 270 ? 10.762 -20.579 -2.335 1.00 186.88 269 ILE A O 1
ATOM 2079 N N . PHE A 1 271 ? 10.276 -19.945 -0.234 1.00 140.28 270 PHE A N 1
ATOM 2080 C CA . PHE A 1 271 ? 8.882 -19.631 -0.539 1.00 139.73 270 PHE A CA 1
ATOM 2081 C C . PHE A 1 271 ? 8.779 -18.129 -0.736 1.00 139.53 270 PHE A C 1
ATOM 2082 O O . PHE A 1 271 ? 9.710 -17.489 -1.204 1.00 139.08 270 PHE A O 1
ATOM 2090 N N . LEU A 1 272 ? 7.636 -17.576 -0.350 1.00 149.81 271 LEU A N 1
ATOM 2091 C CA . LEU A 1 272 ? 7.370 -16.144 -0.442 1.00 150.03 271 LEU A CA 1
ATOM 2092 C C . LEU A 1 272 ? 6.224 -15.902 0.525 1.00 150.29 271 LEU A C 1
ATOM 2093 O O . LEU A 1 272 ? 5.092 -16.257 0.211 1.00 150.32 271 LEU A O 1
ATOM 2098 N N . GLU A 1 273 ? 6.506 -15.336 1.702 1.00 205.61 272 GLU A N 1
ATOM 2099 C CA . GLU A 1 273 ? 5.434 -15.072 2.666 1.00 205.61 272 GLU A CA 1
ATOM 2100 C C . GLU A 1 273 ? 4.528 -14.113 1.929 1.00 205.61 272 GLU A C 1
ATOM 2101 O O . GLU A 1 273 ? 4.477 -12.921 2.220 1.00 205.61 272 GLU A O 1
ATOM 2107 N N . GLY A 1 274 ? 3.839 -14.657 0.936 1.00 75.74 273 GLY A N 1
ATOM 2108 C CA . GLY A 1 274 ? 2.936 -13.866 0.139 1.00 74.71 273 GLY A CA 1
ATOM 2109 C C . GLY A 1 274 ? 2.509 -14.478 -1.179 1.00 74.07 273 GLY A C 1
ATOM 2110 O O . GLY A 1 274 ? 1.587 -13.962 -1.777 1.00 74.07 273 GLY A O 1
ATOM 2111 N N . HIS A 1 275 ? 3.136 -15.563 -1.640 1.00 123.05 274 HIS A N 1
ATOM 2112 C CA . HIS A 1 275 ? 2.726 -16.129 -2.927 1.00 122.46 274 HIS A CA 1
ATOM 2113 C C . HIS A 1 275 ? 3.006 -17.549 -3.384 1.00 122.04 274 HIS A C 1
ATOM 2114 O O . HIS A 1 275 ? 3.515 -18.394 -2.640 1.00 121.69 274 HIS A O 1
ATOM 2121 N N . THR A 1 276 ? 2.634 -17.748 -4.657 1.00 112.80 275 THR A N 1
ATOM 2122 C CA . THR A 1 276 ? 2.744 -18.988 -5.432 1.00 113.01 275 THR A CA 1
ATOM 2123 C C . THR A 1 276 ? 3.540 -18.672 -6.694 1.00 113.13 275 THR A C 1
ATOM 2124 O O . THR A 1 276 ? 3.284 -17.668 -7.361 1.00 112.90 275 THR A O 1
ATOM 2128 N N . PHE A 1 277 ? 4.484 -19.542 -7.033 1.00 131.05 276 PHE A N 1
ATOM 2129 C CA . PHE A 1 277 ? 5.334 -19.316 -8.191 1.00 131.60 276 PHE A CA 1
ATOM 2130 C C . PHE A 1 277 ? 4.989 -20.082 -9.435 1.00 132.58 276 PHE A C 1
ATOM 2131 O O . PHE A 1 277 ? 4.460 -21.184 -9.367 1.00 132.93 276 PHE A O 1
ATOM 2139 N N . LEU A 1 278 ? 5.337 -19.499 -10.576 1.00 130.87 277 LEU A N 1
ATOM 2140 C CA . LEU A 1 278 ? 5.038 -20.104 -11.858 1.00 131.92 277 LEU A CA 1
ATOM 2141 C C . LEU A 1 278 ? 6.190 -20.447 -12.777 1.00 132.91 277 LEU A C 1
ATOM 2142 O O . LEU A 1 278 ? 6.698 -19.593 -13.502 1.00 133.49 277 LEU A O 1
ATOM 2147 N N . VAL A 1 279 ? 6.576 -21.718 -12.749 1.00 163.81 278 VAL A N 1
ATOM 2148 C CA . VAL A 1 279 ? 7.634 -22.240 -13.599 1.00 164.30 278 VAL A CA 1
ATOM 2149 C C . VAL A 1 279 ? 6.944 -23.160 -14.579 1.00 165.01 278 VAL A C 1
ATOM 2150 O O . VAL A 1 279 ? 5.803 -23.569 -14.346 1.00 165.11 278 VAL A O 1
ATOM 2154 N N . ARG A 1 280 ? 7.639 -23.512 -15.655 1.00 152.67 279 ARG A N 1
ATOM 2155 C CA . ARG A 1 280 ? 7.029 -24.346 -16.673 1.00 153.65 279 ARG A CA 1
ATOM 2156 C C . ARG A 1 280 ? 5.658 -23.701 -16.788 1.00 153.18 279 ARG A C 1
ATOM 2157 O O . ARG A 1 280 ? 5.509 -22.618 -17.352 1.00 153.09 279 ARG A O 1
ATOM 2165 N N . ASN A 1 281 ? 4.666 -24.343 -16.194 1.00 129.52 280 ASN A N 1
ATOM 2166 C CA . ASN A 1 281 ? 3.320 -23.815 -16.215 1.00 129.55 280 ASN A CA 1
ATOM 2167 C C . ASN A 1 281 ? 2.650 -24.535 -15.065 1.00 129.39 280 ASN A C 1
ATOM 2168 O O . ASN A 1 281 ? 1.494 -24.937 -15.155 1.00 129.22 280 ASN A O 1
ATOM 2173 N N . HIS A 1 282 ? 3.397 -24.693 -13.977 1.00 122.91 281 HIS A N 1
ATOM 2174 C CA . HIS A 1 282 ? 2.886 -25.392 -12.809 1.00 122.98 281 HIS A CA 1
ATOM 2175 C C . HIS A 1 282 ? 2.941 -24.554 -11.533 1.00 123.19 281 HIS A C 1
ATOM 2176 O O . HIS A 1 282 ? 3.975 -23.971 -11.223 1.00 123.12 281 HIS A O 1
ATOM 2183 N N . ARG A 1 283 ? 1.836 -24.484 -10.793 1.00 180.29 282 ARG A N 1
ATOM 2184 C CA . ARG A 1 283 ? 1.848 -23.741 -9.535 1.00 180.52 282 ARG A CA 1
ATOM 2185 C C . ARG A 1 283 ? 2.756 -24.595 -8.669 1.00 181.18 282 ARG A C 1
ATOM 2186 O O . ARG A 1 283 ? 2.625 -25.819 -8.665 1.00 181.54 282 ARG A O 1
ATOM 2194 N N . GLN A 1 284 ? 3.689 -23.975 -7.959 1.00 134.71 283 GLN A N 1
ATOM 2195 C CA . GLN A 1 284 ? 4.557 -24.751 -7.092 1.00 135.38 283 GLN A CA 1
ATOM 2196 C C . GLN A 1 284 ? 4.944 -23.978 -5.845 1.00 135.24 283 GLN A C 1
ATOM 2197 O O . GLN A 1 284 ? 5.218 -24.568 -4.796 1.00 135.41 283 GLN A O 1
ATOM 2203 N N . ALA A 1 285 ? 4.953 -22.657 -5.965 1.00 144.26 284 ALA A N 1
ATOM 2204 C CA . ALA A 1 285 ? 5.271 -21.794 -4.843 1.00 144.09 284 ALA A CA 1
ATOM 2205 C C . ALA A 1 285 ? 6.280 -22.442 -3.927 1.00 143.92 284 ALA A C 1
ATOM 2206 O O . ALA A 1 285 ? 5.904 -23.088 -2.958 1.00 143.79 284 ALA A O 1
ATOM 2208 N N . SER A 1 286 ? 7.558 -22.266 -4.221 1.00 185.56 285 SER A N 1
ATOM 2209 C CA . SER A 1 286 ? 8.578 -22.871 -3.389 1.00 185.73 285 SER A CA 1
ATOM 2210 C C . SER A 1 286 ? 9.927 -22.756 -4.055 1.00 186.10 285 SER A C 1
ATOM 2211 O O . SER A 1 286 ? 10.964 -22.886 -3.407 1.00 186.28 285 SER A O 1
ATOM 2214 N N . LEU A 1 287 ? 9.915 -22.509 -5.354 1.00 178.02 286 LEU A N 1
ATOM 2215 C CA . LEU A 1 287 ? 11.161 -22.408 -6.089 1.00 178.28 286 LEU A CA 1
ATOM 2216 C C . LEU A 1 287 ? 12.134 -23.492 -5.661 1.00 178.89 286 LEU A C 1
ATOM 2217 O O . LEU A 1 287 ? 13.263 -23.189 -5.277 1.00 178.86 286 LEU A O 1
ATOM 2222 N N . GLU A 1 288 ? 11.688 -24.747 -5.702 1.00 149.71 287 GLU A N 1
ATOM 2223 C CA . GLU A 1 288 ? 12.546 -25.871 -5.338 1.00 150.68 287 GLU A CA 1
ATOM 2224 C C . GLU A 1 288 ? 13.828 -25.579 -6.114 1.00 149.85 287 GLU A C 1
ATOM 2225 O O . GLU A 1 288 ? 13.867 -25.748 -7.332 1.00 149.89 287 GLU A O 1
ATOM 2231 N N . ILE A 1 289 ? 14.854 -25.100 -5.409 1.00 168.00 288 ILE A N 1
ATOM 2232 C CA . ILE A 1 289 ? 16.126 -24.744 -6.044 1.00 167.43 288 ILE A CA 1
ATOM 2233 C C . ILE A 1 289 ? 17.367 -25.539 -5.627 1.00 167.85 288 ILE A C 1
ATOM 2234 O O . ILE A 1 289 ? 17.620 -25.771 -4.443 1.00 167.84 288 ILE A O 1
ATOM 2239 N N . SER A 1 290 ? 18.147 -25.922 -6.636 1.00 197.17 289 SER A N 1
ATOM 2240 C CA . SER A 1 290 ? 19.359 -26.710 -6.460 1.00 197.17 289 SER A CA 1
ATOM 2241 C C . SER A 1 290 ? 20.636 -25.883 -6.424 1.00 197.17 289 SER A C 1
ATOM 2242 O O . SER A 1 290 ? 20.652 -24.732 -6.853 1.00 197.17 289 SER A O 1
ATOM 2245 N N . PRO A 1 291 ? 21.735 -26.485 -5.934 1.00 170.64 290 PRO A N 1
ATOM 2246 C CA . PRO A 1 291 ? 23.053 -25.867 -5.806 1.00 170.59 290 PRO A CA 1
ATOM 2247 C C . PRO A 1 291 ? 23.556 -25.073 -6.996 1.00 170.53 290 PRO A C 1
ATOM 2248 O O . PRO A 1 291 ? 24.614 -24.466 -6.918 1.00 170.79 290 PRO A O 1
ATOM 2252 N N . ILE A 1 292 ? 22.814 -25.071 -8.095 1.00 204.76 291 ILE A N 1
ATOM 2253 C CA . ILE A 1 292 ? 23.219 -24.315 -9.278 1.00 204.76 291 ILE A CA 1
ATOM 2254 C C . ILE A 1 292 ? 22.262 -24.591 -10.413 1.00 204.76 291 ILE A C 1
ATOM 2255 O O . ILE A 1 292 ? 22.467 -25.493 -11.228 1.00 204.76 291 ILE A O 1
ATOM 2260 N N . THR A 1 293 ? 21.215 -23.786 -10.467 1.00 111.55 292 THR A N 1
ATOM 2261 C CA . THR A 1 293 ? 20.208 -23.961 -11.474 1.00 110.91 292 THR A CA 1
ATOM 2262 C C . THR A 1 293 ? 19.839 -22.641 -12.079 1.00 110.50 292 THR A C 1
ATOM 2263 O O . THR A 1 293 ? 20.168 -21.586 -11.546 1.00 110.39 292 THR A O 1
ATOM 2267 N N . PHE A 1 294 ? 19.155 -22.728 -13.210 1.00 107.79 293 PHE A N 1
ATOM 2268 C CA . PHE A 1 294 ? 18.673 -21.576 -13.940 1.00 107.90 293 PHE A CA 1
ATOM 2269 C C . PHE A 1 294 ? 17.172 -21.742 -14.117 1.00 108.00 293 PHE A C 1
ATOM 2270 O O . PHE A 1 294 ? 16.707 -22.150 -15.176 1.00 108.54 293 PHE A O 1
ATOM 2278 N N . LEU A 1 295 ? 16.427 -21.446 -13.056 1.00 129.34 294 LEU A N 1
ATOM 2279 C CA . LEU A 1 295 ? 14.976 -21.540 -13.067 1.00 129.12 294 LEU A CA 1
ATOM 2280 C C . LEU A 1 295 ? 14.362 -20.154 -13.185 1.00 128.59 294 LEU A C 1
ATOM 2281 O O . LEU A 1 295 ? 14.715 -19.242 -12.448 1.00 128.88 294 LEU A O 1
ATOM 2286 N N . THR A 1 296 ? 13.457 -20.000 -14.140 1.00 157.02 295 THR A N 1
ATOM 2287 C CA . THR A 1 296 ? 12.778 -18.736 -14.353 1.00 156.53 295 THR A CA 1
ATOM 2288 C C . THR A 1 296 ? 11.381 -18.930 -13.783 1.00 156.15 295 THR A C 1
ATOM 2289 O O . THR A 1 296 ? 11.026 -20.041 -13.399 1.00 156.67 295 THR A O 1
ATOM 2293 N N . ALA A 1 297 ? 10.588 -17.865 -13.726 1.00 127.09 296 ALA A N 1
ATOM 2294 C CA . ALA A 1 297 ? 9.233 -17.967 -13.197 1.00 125.92 296 ALA A CA 1
ATOM 2295 C C . ALA A 1 297 ? 8.586 -16.609 -13.125 1.00 125.39 296 ALA A C 1
ATOM 2296 O O . ALA A 1 297 ? 9.134 -15.627 -13.611 1.00 125.34 296 ALA A O 1
ATOM 2298 N N . GLN A 1 298 ? 7.417 -16.556 -12.503 1.00 141.78 297 GLN A N 1
ATOM 2299 C CA . GLN A 1 298 ? 6.715 -15.300 -12.388 1.00 141.24 297 GLN A CA 1
ATOM 2300 C C . GLN A 1 298 ? 5.703 -15.250 -11.256 1.00 140.75 297 GLN A C 1
ATOM 2301 O O . GLN A 1 298 ? 5.645 -16.160 -10.428 1.00 141.01 297 GLN A O 1
ATOM 2307 N N . THR A 1 299 ? 4.908 -14.180 -11.223 1.00 191.49 298 THR A N 1
ATOM 2308 C CA . THR A 1 299 ? 3.920 -14.015 -10.165 1.00 190.82 298 THR A CA 1
ATOM 2309 C C . THR A 1 299 ? 2.796 -12.985 -10.373 1.00 190.72 298 THR A C 1
ATOM 2310 O O . THR A 1 299 ? 3.028 -11.772 -10.333 1.00 190.48 298 THR A O 1
ATOM 2314 N N . LEU A 1 300 ? 1.579 -13.489 -10.579 1.00 175.49 299 LEU A N 1
ATOM 2315 C CA . LEU A 1 300 ? 0.402 -12.644 -10.758 1.00 175.89 299 LEU A CA 1
ATOM 2316 C C . LEU A 1 300 ? 0.311 -11.997 -9.396 1.00 175.38 299 LEU A C 1
ATOM 2317 O O . LEU A 1 300 ? -0.142 -12.615 -8.435 1.00 175.67 299 LEU A O 1
ATOM 2322 N N . LEU A 1 301 ? 0.751 -10.753 -9.314 1.00 184.75 300 LEU A N 1
ATOM 2323 C CA . LEU A 1 301 ? 0.774 -10.064 -8.042 1.00 183.91 300 LEU A CA 1
ATOM 2324 C C . LEU A 1 301 ? -0.450 -9.309 -7.555 1.00 184.10 300 LEU A C 1
ATOM 2325 O O . LEU A 1 301 ? -0.522 -8.091 -7.694 1.00 184.14 300 LEU A O 1
ATOM 2330 N N . MET A 1 302 ? -1.403 -10.027 -6.965 1.00 120.51 301 MET A N 1
ATOM 2331 C CA . MET A 1 302 ? -2.596 -9.390 -6.425 1.00 121.01 301 MET A CA 1
ATOM 2332 C C . MET A 1 302 ? -2.137 -8.931 -5.060 1.00 121.65 301 MET A C 1
ATOM 2333 O O . MET A 1 302 ? -0.996 -9.194 -4.678 1.00 121.67 301 MET A O 1
ATOM 2338 N N . ASP A 1 303 ? -3.016 -8.263 -4.322 1.00 194.58 302 ASP A N 1
ATOM 2339 C CA . ASP A 1 303 ? -2.691 -7.775 -2.983 1.00 195.29 302 ASP A CA 1
ATOM 2340 C C . ASP A 1 303 ? -1.817 -6.530 -3.023 1.00 195.43 302 ASP A C 1
ATOM 2341 O O . ASP A 1 303 ? -1.829 -5.786 -3.999 1.00 195.69 302 ASP A O 1
ATOM 2346 N N . LEU A 1 304 ? -1.052 -6.311 -1.960 1.00 116.93 303 LEU A N 1
ATOM 2347 C CA . LEU A 1 304 ? -0.196 -5.144 -1.891 1.00 116.95 303 LEU A CA 1
ATOM 2348 C C . LEU A 1 304 ? 0.480 -5.096 -0.529 1.00 117.26 303 LEU A C 1
ATOM 2349 O O . LEU A 1 304 ? 0.010 -5.717 0.418 1.00 117.37 303 LEU A O 1
ATOM 2354 N N . GLY A 1 305 ? 1.584 -4.358 -0.438 1.00 145.28 304 GLY A N 1
ATOM 2355 C CA . GLY A 1 305 ? 2.326 -4.248 0.808 1.00 145.89 304 GLY A CA 1
ATOM 2356 C C . GLY A 1 305 ? 3.736 -4.774 0.618 1.00 146.31 304 GLY A C 1
ATOM 2357 O O . GLY A 1 305 ? 4.394 -4.454 -0.372 1.00 146.32 304 GLY A O 1
ATOM 2358 N N . GLN A 1 306 ? 4.214 -5.572 1.564 1.00 152.41 305 GLN A N 1
ATOM 2359 C CA . GLN A 1 306 ? 5.544 -6.144 1.438 1.00 152.74 305 GLN A CA 1
ATOM 2360 C C . GLN A 1 306 ? 5.553 -7.549 2.014 1.00 152.62 305 GLN A C 1
ATOM 2361 O O . GLN A 1 306 ? 4.983 -7.782 3.073 1.00 152.56 305 GLN A O 1
ATOM 2367 N N . PHE A 1 307 ? 6.213 -8.473 1.314 1.00 130.26 306 PHE A N 1
ATOM 2368 C CA . PHE A 1 307 ? 6.269 -9.881 1.709 1.00 130.09 306 PHE A CA 1
ATOM 2369 C C . PHE A 1 307 ? 7.700 -10.411 1.891 1.00 130.20 306 PHE A C 1
ATOM 2370 O O . PHE A 1 307 ? 8.588 -10.155 1.080 1.00 130.02 306 PHE A O 1
ATOM 2378 N N . LEU A 1 308 ? 7.907 -11.183 2.950 1.00 170.57 307 LEU A N 1
ATOM 2379 C CA . LEU A 1 308 ? 9.235 -11.705 3.257 1.00 170.72 307 LEU A CA 1
ATOM 2380 C C . LEU A 1 308 ? 9.745 -12.783 2.324 1.00 170.92 307 LEU A C 1
ATOM 2381 O O . LEU A 1 308 ? 9.758 -13.963 2.670 1.00 171.19 307 LEU A O 1
ATOM 2386 N N . LEU A 1 309 ? 10.179 -12.396 1.138 1.00 150.20 308 LEU A N 1
ATOM 2387 C CA . LEU A 1 309 ? 10.716 -13.401 0.249 1.00 150.08 308 LEU A CA 1
ATOM 2388 C C . LEU A 1 309 ? 11.867 -13.998 1.044 1.00 150.04 308 LEU A C 1
ATOM 2389 O O . LEU A 1 309 ? 12.815 -13.291 1.374 1.00 149.90 308 LEU A O 1
ATOM 2394 N N . PHE A 1 310 ? 11.817 -15.287 1.345 1.00 118.43 309 PHE A N 1
ATOM 2395 C CA . PHE A 1 310 ? 12.895 -15.831 2.148 1.00 118.35 309 PHE A CA 1
ATOM 2396 C C . PHE A 1 310 ? 13.122 -17.317 1.989 1.00 118.33 309 PHE A C 1
ATOM 2397 O O . PHE A 1 310 ? 12.255 -18.031 1.500 1.00 118.34 309 PHE A O 1
ATOM 2405 N N . CYS A 1 311 ? 14.276 -17.777 2.467 1.00 124.96 310 CYS A N 1
ATOM 2406 C CA . CYS A 1 311 ? 14.654 -19.185 2.402 1.00 125.18 310 CYS A CA 1
ATOM 2407 C C . CYS A 1 311 ? 14.056 -19.969 3.547 1.00 125.58 310 CYS A C 1
ATOM 2408 O O . CYS A 1 311 ? 14.441 -19.780 4.695 1.00 125.45 310 CYS A O 1
ATOM 2411 N N . HIS A 1 312 ? 13.135 -20.870 3.231 1.00 159.51 311 HIS A N 1
ATOM 2412 C CA . HIS A 1 312 ? 12.482 -21.665 4.260 1.00 160.55 311 HIS A CA 1
ATOM 2413 C C . HIS A 1 312 ? 13.093 -23.056 4.404 1.00 161.17 311 HIS A C 1
ATOM 2414 O O . HIS A 1 312 ? 12.913 -23.891 3.518 1.00 161.46 311 HIS A O 1
ATOM 2421 N N . ILE A 1 313 ? 13.820 -23.310 5.498 1.00 138.09 312 ILE A N 1
ATOM 2422 C CA . ILE A 1 313 ? 14.404 -24.637 5.721 1.00 138.94 312 ILE A CA 1
ATOM 2423 C C . ILE A 1 313 ? 14.770 -25.046 7.153 1.00 140.20 312 ILE A C 1
ATOM 2424 O O . ILE A 1 313 ? 13.938 -25.603 7.880 1.00 140.23 312 ILE A O 1
ATOM 2429 N N . SER A 1 314 ? 16.029 -24.791 7.529 1.00 150.49 313 SER A N 1
ATOM 2430 C CA . SER A 1 314 ? 16.570 -25.142 8.852 1.00 151.76 313 SER A CA 1
ATOM 2431 C C . SER A 1 314 ? 17.441 -24.078 9.514 1.00 152.53 313 SER A C 1
ATOM 2432 O O . SER A 1 314 ? 16.992 -23.349 10.397 1.00 152.76 313 SER A O 1
ATOM 2435 N N . SER A 1 315 ? 18.706 -24.035 9.105 1.00 135.73 314 SER A N 1
ATOM 2436 C CA . SER A 1 315 ? 19.662 -23.074 9.640 1.00 136.66 314 SER A CA 1
ATOM 2437 C C . SER A 1 315 ? 20.194 -22.141 8.546 1.00 137.13 314 SER A C 1
ATOM 2438 O O . SER A 1 315 ? 21.375 -21.791 8.518 1.00 137.20 314 SER A O 1
ATOM 2441 N N . HIS A 1 316 ? 19.291 -21.739 7.656 1.00 205.61 315 HIS A N 1
ATOM 2442 C CA . HIS A 1 316 ? 19.612 -20.845 6.543 1.00 205.61 315 HIS A CA 1
ATOM 2443 C C . HIS A 1 316 ? 18.994 -19.454 6.782 1.00 205.61 315 HIS A C 1
ATOM 2444 O O . HIS A 1 316 ? 19.248 -18.507 6.027 1.00 205.61 315 HIS A O 1
ATOM 2451 N N . GLN A 1 317 ? 18.179 -19.346 7.830 1.00 205.61 316 GLN A N 1
ATOM 2452 C CA . GLN A 1 317 ? 17.483 -18.103 8.168 1.00 205.61 316 GLN A CA 1
ATOM 2453 C C . GLN A 1 317 ? 18.312 -17.035 8.882 1.00 205.61 316 GLN A C 1
ATOM 2454 O O . GLN A 1 317 ? 18.609 -15.986 8.303 1.00 205.61 316 GLN A O 1
ATOM 2460 N N . HIS A 1 318 ? 18.664 -17.291 10.140 1.00 205.61 317 HIS A N 1
ATOM 2461 C CA . HIS A 1 318 ? 19.464 -16.350 10.918 1.00 205.61 317 HIS A CA 1
ATOM 2462 C C . HIS A 1 318 ? 20.763 -16.057 10.164 1.00 205.61 317 HIS A C 1
ATOM 2463 O O . HIS A 1 318 ? 21.437 -15.063 10.435 1.00 205.61 317 HIS A O 1
ATOM 2470 N N . ASP A 1 319 ? 21.099 -16.934 9.218 1.00 174.97 318 ASP A N 1
ATOM 2471 C CA . ASP A 1 319 ? 22.304 -16.794 8.404 1.00 174.97 318 ASP A CA 1
ATOM 2472 C C . ASP A 1 319 ? 22.000 -16.000 7.133 1.00 174.97 318 ASP A C 1
ATOM 2473 O O . ASP A 1 319 ? 22.766 -16.038 6.169 1.00 174.97 318 ASP A O 1
ATOM 2478 N N . GLY A 1 320 ? 20.872 -15.291 7.143 1.00 166.08 319 GLY A N 1
ATOM 2479 C CA . GLY A 1 320 ? 20.476 -14.487 6.002 1.00 166.08 319 GLY A CA 1
ATOM 2480 C C . GLY A 1 320 ? 19.507 -15.182 5.065 1.00 166.08 319 GLY A C 1
ATOM 2481 O O . GLY A 1 320 ? 18.654 -15.962 5.493 1.00 182.58 319 GLY A O 1
ATOM 2482 N N . MET A 1 321 ? 19.645 -14.884 3.776 1.00 146.12 320 MET A N 1
ATOM 2483 C CA . MET A 1 321 ? 18.801 -15.460 2.736 1.00 145.31 320 MET A CA 1
ATOM 2484 C C . MET A 1 321 ? 17.416 -14.855 2.705 1.00 144.42 320 MET A C 1
ATOM 2485 O O . MET A 1 321 ? 16.690 -14.988 1.729 1.00 144.22 320 MET A O 1
ATOM 2490 N N . GLU A 1 322 ? 17.048 -14.193 3.788 1.00 172.39 321 GLU A N 1
ATOM 2491 C CA . GLU A 1 322 ? 15.752 -13.551 3.866 1.00 171.27 321 GLU A CA 1
ATOM 2492 C C . GLU A 1 322 ? 15.897 -12.169 3.219 1.00 170.31 321 GLU A C 1
ATOM 2493 O O . GLU A 1 322 ? 16.877 -11.462 3.458 1.00 170.15 321 GLU A O 1
ATOM 2499 N N . ALA A 1 323 ? 14.945 -11.796 2.372 1.00 127.75 322 ALA A N 1
ATOM 2500 C CA . ALA A 1 323 ? 14.990 -10.488 1.722 1.00 126.58 322 ALA A CA 1
ATOM 2501 C C . ALA A 1 323 ? 13.595 -10.017 1.305 1.00 125.76 322 ALA A C 1
ATOM 2502 O O . ALA A 1 323 ? 12.895 -10.697 0.557 1.00 125.57 322 ALA A O 1
ATOM 2504 N N . TYR A 1 324 ? 13.207 -8.843 1.803 1.00 121.08 323 TYR A N 1
ATOM 2505 C CA . TYR A 1 324 ? 11.899 -8.254 1.541 1.00 120.23 323 TYR A CA 1
ATOM 2506 C C . TYR A 1 324 ? 11.752 -7.816 0.111 1.00 119.95 323 TYR A C 1
ATOM 2507 O O . TYR A 1 324 ? 12.726 -7.455 -0.544 1.00 119.72 323 TYR A O 1
ATOM 2516 N N . VAL A 1 325 ? 10.505 -7.848 -0.346 1.00 142.50 324 VAL A N 1
ATOM 2517 C CA . VAL A 1 325 ? 10.108 -7.455 -1.696 1.00 142.14 324 VAL A CA 1
ATOM 2518 C C . VAL A 1 325 ? 8.833 -6.637 -1.584 1.00 142.07 324 VAL A C 1
ATOM 2519 O O . VAL A 1 325 ? 7.794 -7.166 -1.213 1.00 141.83 324 VAL A O 1
ATOM 2523 N N . LYS A 1 326 ? 8.896 -5.360 -1.929 1.00 133.32 325 LYS A N 1
ATOM 2524 C CA . LYS A 1 326 ? 7.719 -4.514 -1.798 1.00 133.89 325 LYS A CA 1
ATOM 2525 C C . LYS A 1 326 ? 6.876 -4.385 -3.061 1.00 133.85 325 LYS A C 1
ATOM 2526 O O . LYS A 1 326 ? 7.286 -4.800 -4.146 1.00 134.06 325 LYS A O 1
ATOM 2532 N N . VAL A 1 327 ? 5.682 -3.824 -2.884 1.00 183.38 326 VAL A N 1
ATOM 2533 C CA . VAL A 1 327 ? 4.735 -3.576 -3.965 1.00 183.38 326 VAL A CA 1
ATOM 2534 C C . VAL A 1 327 ? 4.064 -2.240 -3.626 1.00 183.38 326 VAL A C 1
ATOM 2535 O O . VAL A 1 327 ? 4.105 -1.812 -2.468 1.00 183.38 326 VAL A O 1
ATOM 2539 N N . ASP A 1 328 ? 3.465 -1.576 -4.617 1.00 101.94 327 ASP A N 1
ATOM 2540 C CA . ASP A 1 328 ? 2.846 -0.268 -4.379 1.00 102.80 327 ASP A CA 1
ATOM 2541 C C . ASP A 1 328 ? 1.923 0.207 -5.500 1.00 103.26 327 ASP A C 1
ATOM 2542 O O . ASP A 1 328 ? 1.946 -0.312 -6.610 1.00 103.15 327 ASP A O 1
ATOM 2547 N N . SER A 1 329 ? 1.105 1.201 -5.173 1.00 191.28 328 SER A N 1
ATOM 2548 C CA . SER A 1 329 ? 0.162 1.784 -6.109 1.00 192.41 328 SER A CA 1
ATOM 2549 C C . SER A 1 329 ? 0.927 2.315 -7.314 1.00 193.38 328 SER A C 1
ATOM 2550 O O . SER A 1 329 ? 1.534 3.383 -7.269 1.00 193.63 328 SER A O 1
ATOM 2553 N N . CYS A 1 330 ? 0.896 1.545 -8.391 1.00 180.81 329 CYS A N 1
ATOM 2554 C CA . CYS A 1 330 ? 1.585 1.901 -9.621 1.00 182.12 329 CYS A CA 1
ATOM 2555 C C . CYS A 1 330 ? 0.789 2.868 -10.478 1.00 183.32 329 CYS A C 1
ATOM 2556 O O . CYS A 1 330 ? -0.438 2.870 -10.449 1.00 183.43 329 CYS A O 1
ATOM 2559 N N . PRO A 1 331 ? 1.483 3.716 -11.247 1.00 183.04 330 PRO A N 1
ATOM 2560 C CA . PRO A 1 331 ? 0.812 4.682 -12.122 1.00 183.87 330 PRO A CA 1
ATOM 2561 C C . PRO A 1 331 ? -0.110 3.969 -13.123 1.00 184.77 330 PRO A C 1
ATOM 2562 O O . PRO A 1 331 ? -0.142 2.738 -13.184 1.00 184.84 330 PRO A O 1
ATOM 2566 N N . GLU A 1 332 ? -0.854 4.743 -13.906 1.00 181.83 331 GLU A N 1
ATOM 2567 C CA . GLU A 1 332 ? -1.783 4.172 -14.879 1.00 181.83 331 GLU A CA 1
ATOM 2568 C C . GLU A 1 332 ? -1.789 4.966 -16.180 1.00 181.83 331 GLU A C 1
ATOM 2569 O O . GLU A 1 332 ? -2.086 6.158 -16.178 1.00 181.83 331 GLU A O 1
ATOM 2575 N N . GLU A 1 333 ? -1.483 4.299 -17.291 1.00 205.61 332 GLU A N 1
ATOM 2576 C CA . GLU A 1 333 ? -1.440 4.965 -18.593 1.00 205.61 332 GLU A CA 1
ATOM 2577 C C . GLU A 1 333 ? -2.382 4.392 -19.670 1.00 205.61 332 GLU A C 1
ATOM 2578 O O . GLU A 1 333 ? -1.963 3.585 -20.505 1.00 205.61 332 GLU A O 1
ATOM 2584 N N . PRO A 1 334 ? -3.669 4.802 -19.659 1.00 200.40 333 PRO A N 1
ATOM 2585 C CA . PRO A 1 334 ? -4.647 4.322 -20.646 1.00 200.40 333 PRO A CA 1
ATOM 2586 C C . PRO A 1 334 ? -4.884 5.314 -21.796 1.00 200.40 333 PRO A C 1
ATOM 2587 O O . PRO A 1 334 ? -4.732 6.524 -21.618 1.00 200.40 333 PRO A O 1
ATOM 2591 N N . GLN A 1 335 ? -5.256 4.796 -22.968 1.00 156.77 334 GLN A N 1
ATOM 2592 C CA . GLN A 1 335 ? -5.532 5.631 -24.145 1.00 156.77 334 GLN A CA 1
ATOM 2593 C C . GLN A 1 335 ? -7.043 5.835 -24.289 1.00 156.77 334 GLN A C 1
ATOM 2594 O O . GLN A 1 335 ? -7.726 5.092 -24.999 1.00 156.77 334 GLN A O 1
ATOM 2600 N N . PHE A 1 361 ? -24.562 -55.650 13.595 1.00 205.61 360 PHE A N 1
ATOM 2601 C CA . PHE A 1 361 ? -23.853 -54.707 14.454 1.00 205.61 360 PHE A CA 1
ATOM 2602 C C . PHE A 1 361 ? -23.903 -53.257 13.902 1.00 205.61 360 PHE A C 1
ATOM 2603 O O . PHE A 1 361 ? -23.730 -52.305 14.670 1.00 205.61 360 PHE A O 1
ATOM 2611 N N . ASP A 1 362 ? -24.145 -53.089 12.591 1.00 205.61 361 ASP A N 1
ATOM 2612 C CA . ASP A 1 362 ? -24.229 -51.747 11.959 1.00 205.61 361 ASP A CA 1
ATOM 2613 C C . ASP A 1 362 ? -24.327 -51.673 10.404 1.00 205.61 361 ASP A C 1
ATOM 2614 O O . ASP A 1 362 ? -23.924 -52.609 9.706 1.00 205.61 361 ASP A O 1
ATOM 2619 N N . ASP A 1 363 ? -24.884 -50.561 9.893 1.00 205.61 362 ASP A N 1
ATOM 2620 C CA . ASP A 1 363 ? -25.048 -50.258 8.443 1.00 205.61 362 ASP A CA 1
ATOM 2621 C C . ASP A 1 363 ? -26.405 -50.605 7.783 1.00 205.61 362 ASP A C 1
ATOM 2622 O O . ASP A 1 363 ? -26.846 -51.759 7.848 1.00 205.61 362 ASP A O 1
ATOM 2627 N N . ASP A 1 364 ? -27.044 -49.611 7.138 1.00 205.61 363 ASP A N 1
ATOM 2628 C CA . ASP A 1 364 ? -28.340 -49.808 6.445 1.00 205.61 363 ASP A CA 1
ATOM 2629 C C . ASP A 1 364 ? -29.142 -48.533 6.026 1.00 205.61 363 ASP A C 1
ATOM 2630 O O . ASP A 1 364 ? -30.271 -48.352 6.491 1.00 205.61 363 ASP A O 1
ATOM 2635 N N . ASN A 1 365 ? -28.595 -47.668 5.158 1.00 205.61 364 ASN A N 1
ATOM 2636 C CA . ASN A 1 365 ? -29.326 -46.451 4.718 1.00 205.61 364 ASN A CA 1
ATOM 2637 C C . ASN A 1 365 ? -28.914 -45.784 3.378 1.00 205.61 364 ASN A C 1
ATOM 2638 O O . ASN A 1 365 ? -27.728 -45.514 3.141 1.00 205.61 364 ASN A O 1
ATOM 2643 N N . SER A 1 366 ? -29.920 -45.514 2.529 1.00 205.61 365 SER A N 1
ATOM 2644 C CA . SER A 1 366 ? -29.761 -44.877 1.196 1.00 205.61 365 SER A CA 1
ATOM 2645 C C . SER A 1 366 ? -31.112 -44.722 0.425 1.00 205.61 365 SER A C 1
ATOM 2646 O O . SER A 1 366 ? -31.563 -45.670 -0.235 1.00 205.61 365 SER A O 1
ATOM 2649 N N . PRO A 1 367 ? -31.765 -43.528 0.501 1.00 205.61 366 PRO A N 1
ATOM 2650 C CA . PRO A 1 367 ? -33.049 -43.202 -0.160 1.00 205.61 366 PRO A CA 1
ATOM 2651 C C . PRO A 1 367 ? -33.096 -43.310 -1.703 1.00 205.61 366 PRO A C 1
ATOM 2652 O O . PRO A 1 367 ? -32.070 -43.556 -2.347 1.00 205.61 366 PRO A O 1
ATOM 2656 N N . SER A 1 368 ? -34.291 -43.120 -2.282 1.00 205.61 367 SER A N 1
ATOM 2657 C CA . SER A 1 368 ? -34.490 -43.195 -3.744 1.00 205.61 367 SER A CA 1
ATOM 2658 C C . SER A 1 368 ? -35.926 -42.885 -4.217 1.00 205.61 367 SER A C 1
ATOM 2659 O O . SER A 1 368 ? -36.895 -43.305 -3.582 1.00 205.61 367 SER A O 1
ATOM 2662 N N . PHE A 1 369 ? -36.055 -42.165 -5.337 1.00 205.61 368 PHE A N 1
ATOM 2663 C CA . PHE A 1 369 ? -37.375 -41.828 -5.898 1.00 205.61 368 PHE A CA 1
ATOM 2664 C C . PHE A 1 369 ? -37.398 -41.931 -7.450 1.00 205.61 368 PHE A C 1
ATOM 2665 O O . PHE A 1 369 ? -37.471 -43.041 -7.987 1.00 205.61 368 PHE A O 1
ATOM 2673 N N . ILE A 1 370 ? -37.342 -40.796 -8.163 1.00 205.61 369 ILE A N 1
ATOM 2674 C CA . ILE A 1 370 ? -37.356 -40.783 -9.647 1.00 205.61 369 ILE A CA 1
ATOM 2675 C C . ILE A 1 370 ? -36.131 -40.097 -10.299 1.00 205.61 369 ILE A C 1
ATOM 2676 O O . ILE A 1 370 ? -35.867 -38.901 -10.096 1.00 205.61 369 ILE A O 1
ATOM 2681 N N . GLN A 1 371 ? -35.405 -40.880 -11.098 1.00 205.61 370 GLN A N 1
ATOM 2682 C CA . GLN A 1 371 ? -34.205 -40.430 -11.799 1.00 205.61 370 GLN A CA 1
ATOM 2683 C C . GLN A 1 371 ? -34.517 -39.442 -12.919 1.00 205.61 370 GLN A C 1
ATOM 2684 O O . GLN A 1 371 ? -35.362 -39.709 -13.778 1.00 205.61 370 GLN A O 1
ATOM 2690 N N . ILE A 1 372 ? -33.822 -38.304 -12.901 1.00 205.61 371 ILE A N 1
ATOM 2691 C CA . ILE A 1 372 ? -33.994 -37.255 -13.910 1.00 205.61 371 ILE A CA 1
ATOM 2692 C C . ILE A 1 372 ? -32.922 -37.412 -15.019 1.00 205.61 371 ILE A C 1
ATOM 2693 O O . ILE A 1 372 ? -32.282 -36.435 -15.427 1.00 205.61 371 ILE A O 1
ATOM 2698 N N . ARG A 1 373 ? -32.752 -38.656 -15.490 1.00 205.61 372 ARG A N 1
ATOM 2699 C CA . ARG A 1 373 ? -31.792 -39.049 -16.541 1.00 205.61 372 ARG A CA 1
ATOM 2700 C C . ARG A 1 373 ? -30.331 -39.033 -16.099 1.00 205.61 372 ARG A C 1
ATOM 2701 O O . ARG A 1 373 ? -29.766 -40.087 -15.795 1.00 205.61 372 ARG A O 1
ATOM 2709 N N . SER A 1 374 ? -29.726 -37.844 -16.072 1.00 205.61 373 SER A N 1
ATOM 2710 C CA . SER A 1 374 ? -28.327 -37.684 -15.668 1.00 205.61 373 SER A CA 1
ATOM 2711 C C . SER A 1 374 ? -28.129 -36.576 -14.623 1.00 205.61 373 SER A C 1
ATOM 2712 O O . SER A 1 374 ? -27.240 -36.675 -13.780 1.00 205.61 373 SER A O 1
ATOM 2715 N N . VAL A 1 375 ? -28.955 -35.529 -14.710 1.00 205.61 374 VAL A N 1
ATOM 2716 C CA . VAL A 1 375 ? -28.964 -34.354 -13.808 1.00 205.61 374 VAL A CA 1
ATOM 2717 C C . VAL A 1 375 ? -27.729 -33.411 -13.758 1.00 205.61 374 VAL A C 1
ATOM 2718 O O . VAL A 1 375 ? -26.738 -33.684 -13.070 1.00 205.61 374 VAL A O 1
ATOM 2722 N N . ALA A 1 376 ? -27.818 -32.285 -14.477 1.00 205.61 375 ALA A N 1
ATOM 2723 C CA . ALA A 1 376 ? -26.740 -31.288 -14.532 1.00 205.61 375 ALA A CA 1
ATOM 2724 C C . ALA A 1 376 ? -26.622 -30.526 -13.196 1.00 205.61 375 ALA A C 1
ATOM 2725 O O . ALA A 1 376 ? -26.302 -31.134 -12.167 1.00 205.61 375 ALA A O 1
ATOM 2727 N N . LYS A 1 377 ? -26.875 -29.212 -13.213 1.00 205.61 376 LYS A N 1
ATOM 2728 C CA . LYS A 1 377 ? -26.800 -28.364 -12.008 1.00 205.61 376 LYS A CA 1
ATOM 2729 C C . LYS A 1 377 ? -25.336 -28.031 -11.642 1.00 205.61 376 LYS A C 1
ATOM 2730 O O . LYS A 1 377 ? -24.758 -28.650 -10.746 1.00 205.61 376 LYS A O 1
ATOM 2736 N N . LYS A 1 378 ? -24.773 -27.025 -12.322 1.00 205.61 377 LYS A N 1
ATOM 2737 C CA . LYS A 1 378 ? -23.364 -26.580 -12.185 1.00 205.61 377 LYS A CA 1
ATOM 2738 C C . LYS A 1 378 ? -22.840 -25.859 -10.895 1.00 205.61 377 LYS A C 1
ATOM 2739 O O . LYS A 1 378 ? -23.095 -26.311 -9.777 1.00 205.61 377 LYS A O 1
ATOM 2745 N N . HIS A 1 379 ? -22.070 -24.776 -11.077 1.00 205.61 378 HIS A N 1
ATOM 2746 C CA . HIS A 1 379 ? -21.487 -23.937 -9.999 1.00 205.61 378 HIS A CA 1
ATOM 2747 C C . HIS A 1 379 ? -20.856 -24.626 -8.762 1.00 205.61 378 HIS A C 1
ATOM 2748 O O . HIS A 1 379 ? -20.820 -25.853 -8.695 1.00 205.61 378 HIS A O 1
ATOM 2755 N N . PRO A 1 380 ? -20.331 -23.838 -7.780 1.00 129.00 379 PRO A N 1
ATOM 2756 C CA . PRO A 1 380 ? -19.709 -24.402 -6.568 1.00 129.00 379 PRO A CA 1
ATOM 2757 C C . PRO A 1 380 ? -20.619 -24.588 -5.358 1.00 129.00 379 PRO A C 1
ATOM 2758 O O . PRO A 1 380 ? -21.824 -24.375 -5.424 1.00 189.54 379 PRO A O 1
ATOM 2762 N N . LYS A 1 381 ? -20.006 -24.990 -4.251 1.00 129.79 380 LYS A N 1
ATOM 2763 C CA . LYS A 1 381 ? -20.701 -25.207 -2.985 1.00 128.94 380 LYS A CA 1
ATOM 2764 C C . LYS A 1 381 ? -19.625 -25.212 -1.898 1.00 127.54 380 LYS A C 1
ATOM 2765 O O . LYS A 1 381 ? -18.487 -25.584 -2.157 1.00 127.51 380 LYS A O 1
ATOM 2771 N N . THR A 1 382 ? -19.977 -24.810 -0.684 1.00 126.19 381 THR A N 1
ATOM 2772 C CA . THR A 1 382 ? -19.010 -24.746 0.407 1.00 124.58 381 THR A CA 1
ATOM 2773 C C . THR A 1 382 ? -18.949 -26.034 1.221 1.00 123.65 381 THR A C 1
ATOM 2774 O O . THR A 1 382 ? -19.984 -26.598 1.549 1.00 123.22 381 THR A O 1
ATOM 2778 N N . TRP A 1 383 ? -17.747 -26.502 1.555 1.00 104.15 382 TRP A N 1
ATOM 2779 C CA . TRP A 1 383 ? -17.606 -27.742 2.333 1.00 103.12 382 TRP A CA 1
ATOM 2780 C C . TRP A 1 383 ? -17.684 -27.515 3.834 1.00 102.38 382 TRP A C 1
ATOM 2781 O O . TRP A 1 383 ? -17.302 -26.465 4.327 1.00 102.34 382 TRP A O 1
ATOM 2792 N N . VAL A 1 384 ? -18.154 -28.517 4.564 1.00 120.39 383 VAL A N 1
ATOM 2793 C CA . VAL A 1 384 ? -18.255 -28.401 6.013 1.00 119.37 383 VAL A CA 1
ATOM 2794 C C . VAL A 1 384 ? -17.302 -29.365 6.676 1.00 118.63 383 VAL A C 1
ATOM 2795 O O . VAL A 1 384 ? -17.015 -30.422 6.122 1.00 118.29 383 VAL A O 1
ATOM 2799 N N . HIS A 1 385 ? -16.831 -29.010 7.866 1.00 82.88 384 HIS A N 1
ATOM 2800 C CA . HIS A 1 385 ? -15.886 -29.851 8.592 1.00 82.72 384 HIS A CA 1
ATOM 2801 C C . HIS A 1 385 ? -15.891 -29.714 10.114 1.00 82.64 384 HIS A C 1
ATOM 2802 O O . HIS A 1 385 ? -15.030 -29.054 10.674 1.00 82.98 384 HIS A O 1
ATOM 2809 N N . TYR A 1 386 ? -16.845 -30.324 10.804 1.00 159.41 385 TYR A N 1
ATOM 2810 C CA . TYR A 1 386 ? -16.833 -30.219 12.260 1.00 158.99 385 TYR A CA 1
ATOM 2811 C C . TYR A 1 386 ? -15.624 -31.037 12.677 1.00 158.72 385 TYR A C 1
ATOM 2812 O O . TYR A 1 386 ? -15.728 -32.236 12.931 1.00 158.71 385 TYR A O 1
ATOM 2821 N N . ILE A 1 387 ? -14.469 -30.380 12.708 1.00 91.40 386 ILE A N 1
ATOM 2822 C CA . ILE A 1 387 ? -13.226 -31.041 13.080 1.00 90.84 386 ILE A CA 1
ATOM 2823 C C . ILE A 1 387 ? -12.499 -30.335 14.203 1.00 90.94 386 ILE A C 1
ATOM 2824 O O . ILE A 1 387 ? -12.644 -29.145 14.392 1.00 90.90 386 ILE A O 1
ATOM 2829 N N . ALA A 1 388 ? -11.694 -31.079 14.937 1.00 108.19 387 ALA A N 1
ATOM 2830 C CA . ALA A 1 388 ? -10.967 -30.495 16.042 1.00 108.60 387 ALA A CA 1
ATOM 2831 C C . ALA A 1 388 ? -9.653 -31.229 16.214 1.00 108.90 387 ALA A C 1
ATOM 2832 O O . ALA A 1 388 ? -9.339 -32.097 15.405 1.00 109.07 387 ALA A O 1
ATOM 2834 N N . ALA A 1 389 ? -8.895 -30.887 17.262 1.00 111.55 388 ALA A N 1
ATOM 2835 C CA . ALA A 1 389 ? -7.594 -31.510 17.539 1.00 112.42 388 ALA A CA 1
ATOM 2836 C C . ALA A 1 389 ? -7.400 -31.818 19.023 1.00 113.22 388 ALA A C 1
ATOM 2837 O O . ALA A 1 389 ? -7.286 -30.900 19.840 1.00 113.32 388 ALA A O 1
ATOM 2839 N N . GLU A 1 390 ? -7.334 -33.113 19.349 1.00 131.27 389 GLU A N 1
ATOM 2840 C CA . GLU A 1 390 ? -7.196 -33.589 20.729 1.00 132.22 389 GLU A CA 1
ATOM 2841 C C . GLU A 1 390 ? -5.941 -34.407 20.967 1.00 132.39 389 GLU A C 1
ATOM 2842 O O . GLU A 1 390 ? -5.199 -34.699 20.035 1.00 132.30 389 GLU A O 1
ATOM 2848 N N . GLU A 1 391 ? -5.726 -34.791 22.225 1.00 147.85 390 GLU A N 1
ATOM 2849 C CA . GLU A 1 391 ? -4.562 -35.588 22.604 1.00 148.62 390 GLU A CA 1
ATOM 2850 C C . GLU A 1 391 ? -4.864 -37.082 22.483 1.00 149.23 390 GLU A C 1
ATOM 2851 O O . GLU A 1 391 ? -6.007 -37.473 22.261 1.00 149.25 390 GLU A O 1
ATOM 2857 N N . GLU A 1 392 ? -3.820 -37.899 22.623 1.00 160.51 391 GLU A N 1
ATOM 2858 C CA . GLU A 1 392 ? -3.896 -39.361 22.552 1.00 161.59 391 GLU A CA 1
ATOM 2859 C C . GLU A 1 392 ? -2.513 -39.949 22.310 1.00 161.33 391 GLU A C 1
ATOM 2860 O O . GLU A 1 392 ? -1.674 -39.348 21.642 1.00 161.39 391 GLU A O 1
ATOM 2866 N N . ASP A 1 393 ? -2.279 -41.134 22.852 1.00 163.13 392 ASP A N 1
ATOM 2867 C CA . ASP A 1 393 ? -1.006 -41.793 22.654 1.00 163.35 392 ASP A CA 1
ATOM 2868 C C . ASP A 1 393 ? -1.109 -42.645 21.398 1.00 163.00 392 ASP A C 1
ATOM 2869 O O . ASP A 1 393 ? -2.128 -43.283 21.140 1.00 162.68 392 ASP A O 1
ATOM 2874 N N . TRP A 1 394 ? -0.048 -42.641 20.610 1.00 179.12 393 TRP A N 1
ATOM 2875 C CA . TRP A 1 394 ? -0.027 -43.385 19.367 1.00 179.18 393 TRP A CA 1
ATOM 2876 C C . TRP A 1 394 ? 1.192 -44.296 19.311 1.00 179.00 393 TRP A C 1
ATOM 2877 O O . TRP A 1 394 ? 2.203 -44.027 19.954 1.00 178.94 393 TRP A O 1
ATOM 2888 N N . ASP A 1 395 ? 1.092 -45.384 18.559 1.00 195.08 394 ASP A N 1
ATOM 2889 C CA . ASP A 1 395 ? 2.214 -46.300 18.420 1.00 195.08 394 ASP A CA 1
ATOM 2890 C C . ASP A 1 395 ? 2.387 -46.683 16.967 1.00 194.92 394 ASP A C 1
ATOM 2891 O O . ASP A 1 395 ? 1.409 -46.792 16.230 1.00 194.90 394 ASP A O 1
ATOM 2896 N N . TYR A 1 396 ? 3.630 -46.929 16.569 1.00 140.02 395 TYR A N 1
ATOM 2897 C CA . TYR A 1 396 ? 3.926 -47.282 15.188 1.00 139.81 395 TYR A CA 1
ATOM 2898 C C . TYR A 1 396 ? 3.982 -48.776 14.950 1.00 139.98 395 TYR A C 1
ATOM 2899 O O . TYR A 1 396 ? 4.742 -49.235 14.109 1.00 139.73 395 TYR A O 1
ATOM 2908 N N . ALA A 1 397 ? 3.163 -49.527 15.677 1.00 157.99 396 ALA A N 1
ATOM 2909 C CA . ALA A 1 397 ? 3.128 -50.983 15.564 1.00 158.51 396 ALA A CA 1
ATOM 2910 C C . ALA A 1 397 ? 2.000 -51.466 14.642 1.00 158.94 396 ALA A C 1
ATOM 2911 O O . ALA A 1 397 ? 1.509 -50.703 13.815 1.00 158.47 396 ALA A O 1
ATOM 2913 N N . PRO A 1 398 ? 1.567 -52.737 14.769 1.00 196.64 397 PRO A N 1
ATOM 2914 C CA . PRO A 1 398 ? 1.958 -53.843 15.655 1.00 196.64 397 PRO A CA 1
ATOM 2915 C C . PRO A 1 398 ? 2.790 -54.947 15.001 1.00 196.64 397 PRO A C 1
ATOM 2916 O O . PRO A 1 398 ? 2.231 -55.936 14.530 1.00 196.64 397 PRO A O 1
ATOM 2920 N N . LEU A 1 399 ? 4.113 -54.809 14.987 1.00 173.65 398 LEU A N 1
ATOM 2921 C CA . LEU A 1 399 ? 4.932 -55.845 14.364 1.00 174.27 398 LEU A CA 1
ATOM 2922 C C . LEU A 1 399 ? 6.017 -56.446 15.267 1.00 174.64 398 LEU A C 1
ATOM 2923 O O . LEU A 1 399 ? 6.289 -55.939 16.359 1.00 174.63 398 LEU A O 1
ATOM 2928 N N . VAL A 1 400 ? 6.617 -57.537 14.777 1.00 205.61 399 VAL A N 1
ATOM 2929 C CA . VAL A 1 400 ? 7.668 -58.320 15.450 1.00 205.61 399 VAL A CA 1
ATOM 2930 C C . VAL A 1 400 ? 8.566 -57.561 16.424 1.00 205.61 399 VAL A C 1
ATOM 2931 O O . VAL A 1 400 ? 8.714 -56.341 16.342 1.00 205.61 399 VAL A O 1
ATOM 2935 N N . LEU A 1 401 ? 9.171 -58.309 17.342 1.00 187.11 400 LEU A N 1
ATOM 2936 C CA . LEU A 1 401 ? 10.053 -57.743 18.353 1.00 187.11 400 LEU A CA 1
ATOM 2937 C C . LEU A 1 401 ? 11.428 -58.413 18.252 1.00 187.11 400 LEU A C 1
ATOM 2938 O O . LEU A 1 401 ? 11.625 -59.297 17.421 1.00 187.11 400 LEU A O 1
ATOM 2943 N N . ALA A 1 402 ? 12.373 -57.982 19.086 1.00 187.98 401 ALA A N 1
ATOM 2944 C CA . ALA A 1 402 ? 13.727 -58.547 19.103 1.00 187.98 401 ALA A CA 1
ATOM 2945 C C . ALA A 1 402 ? 14.667 -57.703 19.966 1.00 187.98 401 ALA A C 1
ATOM 2946 O O . ALA A 1 402 ? 15.165 -56.668 19.519 1.00 187.98 401 ALA A O 1
ATOM 2948 N N . PRO A 1 403 ? 14.940 -58.148 21.210 1.00 205.61 402 PRO A N 1
ATOM 2949 C CA . PRO A 1 403 ? 15.820 -57.430 22.143 1.00 205.61 402 PRO A CA 1
ATOM 2950 C C . PRO A 1 403 ? 17.310 -57.444 21.800 1.00 205.61 402 PRO A C 1
ATOM 2951 O O . PRO A 1 403 ? 17.700 -57.608 20.641 1.00 205.61 402 PRO A O 1
ATOM 2955 N N . ASP A 1 404 ? 18.119 -57.248 22.840 1.00 205.61 403 ASP A N 1
ATOM 2956 C CA . ASP A 1 404 ? 19.581 -57.242 22.770 1.00 205.61 403 ASP A CA 1
ATOM 2957 C C . ASP A 1 404 ? 20.158 -56.974 21.374 1.00 205.61 403 ASP A C 1
ATOM 2958 O O . ASP A 1 404 ? 20.430 -55.824 21.006 1.00 205.61 403 ASP A O 1
ATOM 2963 N N . ASP A 1 405 ? 20.340 -58.055 20.613 1.00 205.61 404 ASP A N 1
ATOM 2964 C CA . ASP A 1 405 ? 20.910 -58.006 19.267 1.00 205.61 404 ASP A CA 1
ATOM 2965 C C . ASP A 1 405 ? 20.332 -56.893 18.403 1.00 205.61 404 ASP A C 1
ATOM 2966 O O . ASP A 1 405 ? 21.005 -55.889 18.173 1.00 205.61 404 ASP A O 1
ATOM 2971 N N . ARG A 1 406 ? 19.094 -57.063 17.937 1.00 205.61 405 ARG A N 1
ATOM 2972 C CA . ARG A 1 406 ? 18.463 -56.066 17.072 1.00 205.61 405 ARG A CA 1
ATOM 2973 C C . ARG A 1 406 ? 18.664 -54.649 17.602 1.00 205.61 405 ARG A C 1
ATOM 2974 O O . ARG A 1 406 ? 17.813 -54.099 18.297 1.00 205.61 405 ARG A O 1
ATOM 2982 N N . SER A 1 407 ? 19.811 -54.071 17.254 1.00 205.61 406 SER A N 1
ATOM 2983 C CA . SER A 1 407 ? 20.186 -52.730 17.684 1.00 205.61 406 SER A CA 1
ATOM 2984 C C . SER A 1 407 ? 19.848 -51.696 16.617 1.00 205.61 406 SER A C 1
ATOM 2985 O O . SER A 1 407 ? 20.553 -50.700 16.451 1.00 205.61 406 SER A O 1
ATOM 2988 N N . TYR A 1 408 ? 18.765 -51.947 15.891 1.00 204.11 407 TYR A N 1
ATOM 2989 C CA . TYR A 1 408 ? 18.310 -51.044 14.845 1.00 204.11 407 TYR A CA 1
ATOM 2990 C C . TYR A 1 408 ? 16.799 -51.066 14.893 1.00 204.11 407 TYR A C 1
ATOM 2991 O O . TYR A 1 408 ? 16.171 -50.183 15.474 1.00 204.11 407 TYR A O 1
ATOM 3000 N N . LYS A 1 409 ? 16.221 -52.099 14.296 1.00 205.61 408 LYS A N 1
ATOM 3001 C CA . LYS A 1 409 ? 14.777 -52.248 14.272 1.00 205.61 408 LYS A CA 1
ATOM 3002 C C . LYS A 1 409 ? 14.262 -52.425 15.706 1.00 205.61 408 LYS A C 1
ATOM 3003 O O . LYS A 1 409 ? 13.126 -52.849 15.912 1.00 205.61 408 LYS A O 1
ATOM 3009 N N . SER A 1 410 ? 15.087 -52.084 16.696 1.00 134.57 409 SER A N 1
ATOM 3010 C CA . SER A 1 410 ? 14.672 -52.238 18.087 1.00 134.47 409 SER A CA 1
ATOM 3011 C C . SER A 1 410 ? 14.930 -51.060 19.013 1.00 134.34 409 SER A C 1
ATOM 3012 O O . SER A 1 410 ? 14.293 -50.939 20.057 1.00 134.29 409 SER A O 1
ATOM 3015 N N . GLN A 1 411 ? 15.869 -50.199 18.652 1.00 195.83 410 GLN A N 1
ATOM 3016 C CA . GLN A 1 411 ? 16.172 -49.045 19.488 1.00 195.83 410 GLN A CA 1
ATOM 3017 C C . GLN A 1 411 ? 14.907 -48.195 19.606 1.00 195.83 410 GLN A C 1
ATOM 3018 O O . GLN A 1 411 ? 14.823 -47.279 20.428 1.00 195.83 410 GLN A O 1
ATOM 3024 N N . TYR A 1 412 ? 13.918 -48.525 18.784 1.00 205.61 411 TYR A N 1
ATOM 3025 C CA . TYR A 1 412 ? 12.670 -47.777 18.743 1.00 205.61 411 TYR A CA 1
ATOM 3026 C C . TYR A 1 412 ? 11.427 -48.492 19.280 1.00 205.61 411 TYR A C 1
ATOM 3027 O O . TYR A 1 412 ? 10.969 -48.190 20.382 1.00 205.61 411 TYR A O 1
ATOM 3036 N N . LEU A 1 413 ? 10.880 -49.423 18.494 1.00 147.59 412 LEU A N 1
ATOM 3037 C CA . LEU A 1 413 ? 9.671 -50.173 18.871 1.00 147.39 412 LEU A CA 1
ATOM 3038 C C . LEU A 1 413 ? 9.695 -50.817 20.261 1.00 147.31 412 LEU A C 1
ATOM 3039 O O . LEU A 1 413 ? 8.656 -50.980 20.908 1.00 147.33 412 LEU A O 1
ATOM 3044 N N . ASN A 1 414 ? 10.887 -51.192 20.705 1.00 203.40 413 ASN A N 1
ATOM 3045 C CA . ASN A 1 414 ? 11.059 -51.831 22.000 1.00 203.40 413 ASN A CA 1
ATOM 3046 C C . ASN A 1 414 ? 11.817 -50.890 22.944 1.00 203.40 413 ASN A C 1
ATOM 3047 O O . ASN A 1 414 ? 12.954 -50.500 22.671 1.00 203.40 413 ASN A O 1
ATOM 3052 N N . ASN A 1 415 ? 11.177 -50.529 24.054 1.00 182.61 414 ASN A N 1
ATOM 3053 C CA . ASN A 1 415 ? 11.762 -49.607 25.026 1.00 182.61 414 ASN A CA 1
ATOM 3054 C C . ASN A 1 415 ? 12.808 -50.233 25.939 1.00 182.61 414 ASN A C 1
ATOM 3055 O O . ASN A 1 415 ? 12.934 -51.454 26.010 1.00 182.61 414 ASN A O 1
ATOM 3060 N N . GLY A 1 416 ? 13.552 -49.378 26.640 1.00 196.52 415 GLY A N 1
ATOM 3061 C CA . GLY A 1 416 ? 14.579 -49.849 27.555 1.00 196.52 415 GLY A CA 1
ATOM 3062 C C . GLY A 1 416 ? 14.672 -49.001 28.815 1.00 196.52 415 GLY A C 1
ATOM 3063 O O . GLY A 1 416 ? 13.740 -48.256 29.129 1.00 196.52 415 GLY A O 1
ATOM 3064 N N . PRO A 1 417 ? 15.782 -49.105 29.571 1.00 194.57 416 PRO A N 1
ATOM 3065 C CA . PRO A 1 417 ? 16.036 -48.359 30.813 1.00 194.29 416 PRO A CA 1
ATOM 3066 C C . PRO A 1 417 ? 16.120 -46.867 30.517 1.00 193.98 416 PRO A C 1
ATOM 3067 O O . PRO A 1 417 ? 15.849 -46.022 31.376 1.00 193.91 416 PRO A O 1
ATOM 3071 N N . GLN A 1 418 ? 16.526 -46.568 29.287 1.00 174.66 417 GLN A N 1
ATOM 3072 C CA . GLN A 1 418 ? 16.633 -45.203 28.803 1.00 174.35 417 GLN A CA 1
ATOM 3073 C C . GLN A 1 418 ? 16.198 -45.156 27.343 1.00 174.01 417 GLN A C 1
ATOM 3074 O O . GLN A 1 418 ? 16.827 -44.521 26.495 1.00 174.01 417 GLN A O 1
ATOM 3080 N N . ARG A 1 419 ? 15.097 -45.856 27.089 1.00 176.81 418 ARG A N 1
ATOM 3081 C CA . ARG A 1 419 ? 14.463 -45.952 25.786 1.00 176.16 418 ARG A CA 1
ATOM 3082 C C . ARG A 1 419 ? 12.991 -46.197 26.079 1.00 175.58 418 ARG A C 1
ATOM 3083 O O . ARG A 1 419 ? 12.654 -46.787 27.105 1.00 175.64 418 ARG A O 1
ATOM 3091 N N . ILE A 1 420 ? 12.118 -45.736 25.190 1.00 193.84 419 ILE A N 1
ATOM 3092 C CA . ILE A 1 420 ? 10.676 -45.909 25.359 1.00 193.00 419 ILE A CA 1
ATOM 3093 C C . ILE A 1 420 ? 10.029 -46.366 24.059 1.00 192.76 419 ILE A C 1
ATOM 3094 O O . ILE A 1 420 ? 9.153 -47.230 24.064 1.00 192.54 419 ILE A O 1
ATOM 3099 N N . GLY A 1 421 ? 10.485 -45.773 22.957 1.00 172.44 420 GLY A N 1
ATOM 3100 C CA . GLY A 1 421 ? 9.979 -46.088 21.636 1.00 172.44 420 GLY A CA 1
ATOM 3101 C C . GLY A 1 421 ? 8.583 -46.671 21.593 1.00 172.44 420 GLY A C 1
ATOM 3102 O O . GLY A 1 421 ? 7.768 -46.441 22.487 1.00 172.44 420 GLY A O 1
ATOM 3103 N N . ARG A 1 422 ? 8.307 -47.418 20.530 1.00 166.29 421 ARG A N 1
ATOM 3104 C CA . ARG A 1 422 ? 7.016 -48.072 20.333 1.00 165.72 421 ARG A CA 1
ATOM 3105 C C . ARG A 1 422 ? 5.811 -47.129 20.310 1.00 165.47 421 ARG A C 1
ATOM 3106 O O . ARG A 1 422 ? 5.256 -46.813 19.252 1.00 165.52 421 ARG A O 1
ATOM 3114 N N . LYS A 1 423 ? 5.416 -46.687 21.495 1.00 159.37 422 LYS A N 1
ATOM 3115 C CA . LYS A 1 423 ? 4.265 -45.819 21.646 1.00 159.18 422 LYS A CA 1
ATOM 3116 C C . LYS A 1 423 ? 4.586 -44.533 22.402 1.00 159.20 422 LYS A C 1
ATOM 3117 O O . LYS A 1 423 ? 5.233 -44.556 23.449 1.00 159.10 422 LYS A O 1
ATOM 3123 N N . TYR A 1 424 ? 4.117 -43.417 21.853 1.00 135.88 423 TYR A N 1
ATOM 3124 C CA . TYR A 1 424 ? 4.297 -42.098 22.445 1.00 136.03 423 TYR A CA 1
ATOM 3125 C C . TYR A 1 424 ? 2.925 -41.423 22.506 1.00 136.21 423 TYR A C 1
ATOM 3126 O O . TYR A 1 424 ? 2.012 -41.794 21.767 1.00 136.03 423 TYR A O 1
ATOM 3135 N N . LYS A 1 425 ? 2.788 -40.427 23.378 1.00 178.24 424 LYS A N 1
ATOM 3136 C CA . LYS A 1 425 ? 1.529 -39.697 23.527 1.00 178.85 424 LYS A CA 1
ATOM 3137 C C . LYS A 1 425 ? 1.616 -38.361 22.784 1.00 179.19 424 LYS A C 1
ATOM 3138 O O . LYS A 1 425 ? 2.321 -37.444 23.209 1.00 179.12 424 LYS A O 1
ATOM 3144 N N . LYS A 1 426 ? 0.893 -38.266 21.670 1.00 175.23 425 LYS A N 1
ATOM 3145 C CA . LYS A 1 426 ? 0.893 -37.063 20.843 1.00 175.23 425 LYS A CA 1
ATOM 3146 C C . LYS A 1 426 ? -0.529 -36.532 20.598 1.00 175.23 425 LYS A C 1
ATOM 3147 O O . LYS A 1 426 ? -1.473 -36.984 21.240 1.00 175.23 425 LYS A O 1
ATOM 3153 N N . VAL A 1 427 ? -0.672 -35.576 19.675 1.00 134.52 426 VAL A N 1
ATOM 3154 C CA . VAL A 1 427 ? -1.973 -34.973 19.353 1.00 135.30 426 VAL A CA 1
ATOM 3155 C C . VAL A 1 427 ? -2.162 -34.749 17.850 1.00 135.88 426 VAL A C 1
ATOM 3156 O O . VAL A 1 427 ? -1.338 -34.107 17.211 1.00 136.16 426 VAL A O 1
ATOM 3160 N N . ARG A 1 428 ? -3.247 -35.274 17.286 1.00 143.04 427 ARG A N 1
ATOM 3161 C CA . ARG A 1 428 ? -3.512 -35.125 15.851 1.00 143.68 427 ARG A CA 1
ATOM 3162 C C . ARG A 1 428 ? -4.780 -34.336 15.604 1.00 143.92 427 ARG A C 1
ATOM 3163 O O . ARG A 1 428 ? -5.268 -33.630 16.476 1.00 144.11 427 ARG A O 1
ATOM 3171 N N . PHE A 1 429 ? -5.313 -34.482 14.398 1.00 200.91 428 PHE A N 1
ATOM 3172 C CA . PHE A 1 429 ? -6.545 -33.819 14.016 1.00 200.91 428 PHE A CA 1
ATOM 3173 C C . PHE A 1 429 ? -7.604 -34.898 13.794 1.00 200.91 428 PHE A C 1
ATOM 3174 O O . PHE A 1 429 ? -7.355 -35.873 13.088 1.00 200.91 428 PHE A O 1
ATOM 3182 N N . MET A 1 430 ? -8.773 -34.725 14.408 1.00 132.39 429 MET A N 1
ATOM 3183 C CA . MET A 1 430 ? -9.886 -35.661 14.263 1.00 132.41 429 MET A CA 1
ATOM 3184 C C . MET A 1 430 ? -11.121 -34.937 13.709 1.00 131.81 429 MET A C 1
ATOM 3185 O O . MET A 1 430 ? -11.230 -33.721 13.828 1.00 131.64 429 MET A O 1
ATOM 3190 N N . ALA A 1 431 ? -12.037 -35.679 13.092 1.00 113.66 430 ALA A N 1
ATOM 3191 C CA . ALA A 1 431 ? -13.265 -35.096 12.549 1.00 113.45 430 ALA A CA 1
ATOM 3192 C C . ALA A 1 431 ? -14.376 -35.146 13.613 1.00 113.33 430 ALA A C 1
ATOM 3193 O O . ALA A 1 431 ? -15.514 -34.704 13.400 1.00 113.60 430 ALA A O 1
ATOM 3195 N N . TYR A 1 432 ? -14.007 -35.703 14.761 1.00 196.37 431 TYR A N 1
ATOM 3196 C CA . TYR A 1 432 ? -14.863 -35.844 15.935 1.00 196.37 431 TYR A CA 1
ATOM 3197 C C . TYR A 1 432 ? -16.339 -36.181 15.686 1.00 196.37 431 TYR A C 1
ATOM 3198 O O . TYR A 1 432 ? -17.019 -35.537 14.881 1.00 196.37 431 TYR A O 1
ATOM 3207 N N . THR A 1 433 ? -16.818 -37.184 16.429 1.00 197.73 432 THR A N 1
ATOM 3208 C CA . THR A 1 433 ? -18.183 -37.713 16.316 1.00 197.73 432 THR A CA 1
ATOM 3209 C C . THR A 1 433 ? -19.246 -37.369 17.359 1.00 197.73 432 THR A C 1
ATOM 3210 O O . THR A 1 433 ? -20.191 -38.143 17.523 1.00 205.61 432 THR A O 1
ATOM 3214 N N . ASP A 1 434 ? -19.129 -36.240 18.054 1.00 205.61 433 ASP A N 1
ATOM 3215 C CA . ASP A 1 434 ? -20.124 -35.914 19.080 1.00 205.61 433 ASP A CA 1
ATOM 3216 C C . ASP A 1 434 ? -19.923 -34.614 19.854 1.00 205.61 433 ASP A C 1
ATOM 3217 O O . ASP A 1 434 ? -20.532 -34.407 20.906 1.00 205.61 433 ASP A O 1
ATOM 3222 N N . GLU A 1 435 ? -19.066 -33.738 19.357 1.00 151.57 434 GLU A N 1
ATOM 3223 C CA . GLU A 1 435 ? -18.857 -32.488 20.050 1.00 151.87 434 GLU A CA 1
ATOM 3224 C C . GLU A 1 435 ? -20.162 -31.745 19.948 1.00 151.95 434 GLU A C 1
ATOM 3225 O O . GLU A 1 435 ? -21.140 -32.233 19.369 1.00 151.80 434 GLU A O 1
ATOM 3231 N N . THR A 1 436 ? -20.149 -30.541 20.494 1.00 205.61 435 THR A N 1
ATOM 3232 C CA . THR A 1 436 ? -21.298 -29.669 20.446 1.00 205.61 435 THR A CA 1
ATOM 3233 C C . THR A 1 436 ? -21.188 -28.928 19.111 1.00 205.61 435 THR A C 1
ATOM 3234 O O . THR A 1 436 ? -20.746 -27.790 19.084 1.00 205.61 435 THR A O 1
ATOM 3238 N N . PHE A 1 437 ? -21.531 -29.606 18.015 1.00 128.57 436 PHE A N 1
ATOM 3239 C CA . PHE A 1 437 ? -21.541 -29.027 16.665 1.00 128.57 436 PHE A CA 1
ATOM 3240 C C . PHE A 1 437 ? -21.414 -30.047 15.522 1.00 128.57 436 PHE A C 1
ATOM 3241 O O . PHE A 1 437 ? -20.919 -29.700 14.454 1.00 192.17 436 PHE A O 1
ATOM 3249 N N . LYS A 1 438 ? -21.843 -31.301 15.772 1.00 123.85 437 LYS A N 1
ATOM 3250 C CA . LYS A 1 438 ? -21.901 -32.471 14.735 1.00 123.85 437 LYS A CA 1
ATOM 3251 C C . LYS A 1 438 ? -20.749 -33.573 14.572 1.00 123.85 437 LYS A C 1
ATOM 3252 O O . LYS A 1 438 ? -20.250 -34.109 15.575 1.00 205.61 437 LYS A O 1
ATOM 3258 N N . THR A 1 439 ? -20.379 -33.885 13.328 1.00 149.08 438 THR A N 1
ATOM 3259 C CA . THR A 1 439 ? -19.353 -34.880 13.111 1.00 149.08 438 THR A CA 1
ATOM 3260 C C . THR A 1 439 ? -19.255 -35.312 11.643 1.00 149.08 438 THR A C 1
ATOM 3261 O O . THR A 1 439 ? -19.127 -34.461 10.767 1.00 205.61 438 THR A O 1
ATOM 3265 N N . ARG A 1 440 ? -19.309 -36.631 11.398 1.00 205.61 439 ARG A N 1
ATOM 3266 C CA . ARG A 1 440 ? -19.225 -37.313 10.070 1.00 205.61 439 ARG A CA 1
ATOM 3267 C C . ARG A 1 440 ? -17.808 -37.865 9.872 1.00 205.61 439 ARG A C 1
ATOM 3268 O O . ARG A 1 440 ? -17.084 -37.450 8.966 1.00 205.61 439 ARG A O 1
ATOM 3276 N N . GLU A 1 441 ? -17.432 -38.822 10.718 1.00 204.41 440 GLU A N 1
ATOM 3277 C CA . GLU A 1 441 ? -16.094 -39.389 10.669 1.00 204.81 440 GLU A CA 1
ATOM 3278 C C . GLU A 1 441 ? -15.942 -40.916 10.661 1.00 204.98 440 GLU A C 1
ATOM 3279 O O . GLU A 1 441 ? -16.662 -41.618 9.946 1.00 204.84 440 GLU A O 1
ATOM 3285 N N . ALA A 1 442 ? -14.986 -41.398 11.460 1.00 173.28 441 ALA A N 1
ATOM 3286 C CA . ALA A 1 442 ? -14.618 -42.813 11.596 1.00 173.28 441 ALA A CA 1
ATOM 3287 C C . ALA A 1 442 ? -13.465 -43.035 10.622 1.00 173.28 441 ALA A C 1
ATOM 3288 O O . ALA A 1 442 ? -13.445 -42.429 9.546 1.00 173.28 441 ALA A O 1
ATOM 3290 N N . ILE A 1 443 ? -12.508 -43.896 10.968 1.00 183.29 442 ILE A N 1
ATOM 3291 C CA . ILE A 1 443 ? -11.369 -44.091 10.071 1.00 183.29 442 ILE A CA 1
ATOM 3292 C C . ILE A 1 443 ? -10.526 -45.363 10.129 1.00 183.29 442 ILE A C 1
ATOM 3293 O O . ILE A 1 443 ? -10.356 -45.978 11.182 1.00 183.29 442 ILE A O 1
ATOM 3298 N N . GLN A 1 444 ? -9.992 -45.732 8.965 1.00 196.68 443 GLN A N 1
ATOM 3299 C CA . GLN A 1 444 ? -9.128 -46.898 8.828 1.00 196.68 443 GLN A CA 1
ATOM 3300 C C . GLN A 1 444 ? -7.691 -46.423 9.000 1.00 196.68 443 GLN A C 1
ATOM 3301 O O . GLN A 1 444 ? -7.395 -45.233 8.881 1.00 196.68 443 GLN A O 1
ATOM 3307 N N . HIS A 1 445 ? -6.800 -47.361 9.273 1.00 205.61 444 HIS A N 1
ATOM 3308 C CA . HIS A 1 445 ? -5.404 -47.029 9.468 1.00 205.61 444 HIS A CA 1
ATOM 3309 C C . HIS A 1 445 ? -4.676 -46.847 8.143 1.00 205.61 444 HIS A C 1
ATOM 3310 O O . HIS A 1 445 ? -3.488 -46.538 8.132 1.00 205.61 444 HIS A O 1
ATOM 3317 N N . GLU A 1 446 ? -5.386 -47.026 7.031 1.00 182.83 445 GLU A N 1
ATOM 3318 C CA . GLU A 1 446 ? -4.771 -46.894 5.711 1.00 182.83 445 GLU A CA 1
ATOM 3319 C C . GLU A 1 446 ? -4.451 -45.433 5.373 1.00 182.83 445 GLU A C 1
ATOM 3320 O O . GLU A 1 446 ? -4.442 -45.025 4.209 1.00 182.83 445 GLU A O 1
ATOM 3326 N N . SER A 1 447 ? -4.185 -44.659 6.417 1.00 155.85 446 SER A N 1
ATOM 3327 C CA . SER A 1 447 ? -3.843 -43.247 6.325 1.00 155.00 446 SER A CA 1
ATOM 3328 C C . SER A 1 447 ? -3.577 -42.848 7.769 1.00 154.13 446 SER A C 1
ATOM 3329 O O . SER A 1 447 ? -4.484 -42.447 8.501 1.00 154.17 446 SER A O 1
ATOM 3332 N N . GLY A 1 448 ? -2.312 -42.999 8.153 1.00 142.76 447 GLY A N 1
ATOM 3333 C CA . GLY A 1 448 ? -1.834 -42.733 9.500 1.00 141.40 447 GLY A CA 1
ATOM 3334 C C . GLY A 1 448 ? -2.370 -41.599 10.347 1.00 140.38 447 GLY A C 1
ATOM 3335 O O . GLY A 1 448 ? -3.563 -41.309 10.370 1.00 140.12 447 GLY A O 1
ATOM 3336 N N . ILE A 1 449 ? -1.453 -40.978 11.082 1.00 134.99 448 ILE A N 1
ATOM 3337 C CA . ILE A 1 449 ? -1.771 -39.869 11.967 1.00 133.84 448 ILE A CA 1
ATOM 3338 C C . ILE A 1 449 ? -2.280 -38.703 11.170 1.00 133.36 448 ILE A C 1
ATOM 3339 O O . ILE A 1 449 ? -2.844 -37.773 11.731 1.00 133.41 448 ILE A O 1
ATOM 3344 N N . LEU A 1 450 ? -2.060 -38.750 9.862 1.00 156.13 449 LEU A N 1
ATOM 3345 C CA . LEU A 1 450 ? -2.487 -37.682 8.972 1.00 155.44 449 LEU A CA 1
ATOM 3346 C C . LEU A 1 450 ? -3.831 -37.088 9.386 1.00 155.02 449 LEU A C 1
ATOM 3347 O O . LEU A 1 450 ? -4.538 -37.647 10.219 1.00 155.02 449 LEU A O 1
ATOM 3352 N N . GLY A 1 451 ? -4.177 -35.938 8.822 1.00 205.61 450 GLY A N 1
ATOM 3353 C CA . GLY A 1 451 ? -5.441 -35.312 9.166 1.00 205.61 450 GLY A CA 1
ATOM 3354 C C . GLY A 1 451 ? -6.528 -35.663 8.169 1.00 205.61 450 GLY A C 1
ATOM 3355 O O . GLY A 1 451 ? -6.277 -35.701 6.970 1.00 205.61 450 GLY A O 1
ATOM 3356 N N . PRO A 1 452 ? -7.753 -35.924 8.629 1.00 115.47 451 PRO A N 1
ATOM 3357 C CA . PRO A 1 452 ? -8.815 -36.266 7.679 1.00 114.87 451 PRO A CA 1
ATOM 3358 C C . PRO A 1 452 ? -8.790 -35.414 6.402 1.00 114.27 451 PRO A C 1
ATOM 3359 O O . PRO A 1 452 ? -9.245 -34.286 6.401 1.00 114.38 451 PRO A O 1
ATOM 3363 N N . LEU A 1 453 ? -8.243 -35.971 5.326 1.00 168.23 452 LEU A N 1
ATOM 3364 C CA . LEU A 1 453 ? -8.123 -35.284 4.034 1.00 167.01 452 LEU A CA 1
ATOM 3365 C C . LEU A 1 453 ? -9.272 -34.339 3.722 1.00 166.07 452 LEU A C 1
ATOM 3366 O O . LEU A 1 453 ? -10.361 -34.501 4.265 1.00 166.16 452 LEU A O 1
ATOM 3371 N N . LEU A 1 454 ? -9.034 -33.358 2.848 1.00 107.16 453 LEU A N 1
ATOM 3372 C CA . LEU A 1 454 ? -10.073 -32.386 2.506 1.00 105.95 453 LEU A CA 1
ATOM 3373 C C . LEU A 1 454 ? -10.020 -31.736 1.142 1.00 105.72 453 LEU A C 1
ATOM 3374 O O . LEU A 1 454 ? -9.320 -30.763 0.954 1.00 106.10 453 LEU A O 1
ATOM 3379 N N . TYR A 1 455 ? -10.812 -32.262 0.213 1.00 125.42 454 TYR A N 1
ATOM 3380 C CA . TYR A 1 455 ? -10.901 -31.788 -1.173 1.00 124.60 454 TYR A CA 1
ATOM 3381 C C . TYR A 1 455 ? -11.083 -30.286 -1.233 1.00 123.61 454 TYR A C 1
ATOM 3382 O O . TYR A 1 455 ? -11.380 -29.650 -0.232 1.00 123.40 454 TYR A O 1
ATOM 3391 N N . GLY A 1 456 ? -10.911 -29.730 -2.422 1.00 120.20 455 GLY A N 1
ATOM 3392 C CA . GLY A 1 456 ? -11.071 -28.304 -2.591 1.00 119.80 455 GLY A CA 1
ATOM 3393 C C . GLY A 1 456 ? -11.247 -27.870 -4.038 1.00 119.76 455 GLY A C 1
ATOM 3394 O O . GLY A 1 456 ? -10.285 -27.464 -4.689 1.00 119.80 455 GLY A O 1
ATOM 3395 N N . GLU A 1 457 ? -12.467 -27.956 -4.559 1.00 123.23 456 GLU A N 1
ATOM 3396 C CA . GLU A 1 457 ? -12.725 -27.534 -5.932 1.00 122.93 456 GLU A CA 1
ATOM 3397 C C . GLU A 1 457 ? -12.429 -26.041 -6.011 1.00 122.28 456 GLU A C 1
ATOM 3398 O O . GLU A 1 457 ? -12.635 -25.317 -5.045 1.00 122.37 456 GLU A O 1
ATOM 3404 N N . VAL A 1 458 ? -11.944 -25.574 -7.149 1.00 127.54 457 VAL A N 1
ATOM 3405 C CA . VAL A 1 458 ? -11.650 -24.158 -7.280 1.00 127.04 457 VAL A CA 1
ATOM 3406 C C . VAL A 1 458 ? -12.919 -23.349 -7.068 1.00 126.87 457 VAL A C 1
ATOM 3407 O O . VAL A 1 458 ? -14.012 -23.800 -7.391 1.00 126.48 457 VAL A O 1
ATOM 3411 N N . GLY A 1 459 ? -12.767 -22.139 -6.546 1.00 154.53 458 GLY A N 1
ATOM 3412 C CA . GLY A 1 459 ? -13.920 -21.301 -6.306 1.00 154.66 458 GLY A CA 1
ATOM 3413 C C . GLY A 1 459 ? -14.578 -21.756 -5.031 1.00 154.77 458 GLY A C 1
ATOM 3414 O O . GLY A 1 459 ? -15.042 -20.937 -4.253 1.00 154.77 458 GLY A O 1
ATOM 3415 N N . ASP A 1 460 ? -14.606 -23.069 -4.820 1.00 118.39 459 ASP A N 1
ATOM 3416 C CA . ASP A 1 460 ? -15.203 -23.654 -3.627 1.00 118.62 459 ASP A CA 1
ATOM 3417 C C . ASP A 1 460 ? -14.651 -22.968 -2.392 1.00 118.35 459 ASP A C 1
ATOM 3418 O O . ASP A 1 460 ? -13.599 -22.336 -2.463 1.00 118.40 459 ASP A O 1
ATOM 3423 N N . THR A 1 461 ? -15.366 -23.081 -1.270 1.00 105.77 460 THR A N 1
ATOM 3424 C CA . THR A 1 461 ? -14.939 -22.473 -0.008 1.00 105.55 460 THR A CA 1
ATOM 3425 C C . THR A 1 461 ? -15.062 -23.474 1.135 1.00 105.21 460 THR A C 1
ATOM 3426 O O . THR A 1 461 ? -15.912 -24.363 1.103 1.00 104.94 460 THR A O 1
ATOM 3430 N N . LEU A 1 462 ? -14.210 -23.315 2.143 1.00 128.42 461 LEU A N 1
ATOM 3431 C CA . LEU A 1 462 ? -14.182 -24.208 3.292 1.00 128.41 461 LEU A CA 1
ATOM 3432 C C . LEU A 1 462 ? -14.575 -23.549 4.592 1.00 128.69 461 LEU A C 1
ATOM 3433 O O . LEU A 1 462 ? -14.195 -22.414 4.852 1.00 128.99 461 LEU A O 1
ATOM 3438 N N . LEU A 1 463 ? -15.331 -24.283 5.404 1.00 117.82 462 LEU A N 1
ATOM 3439 C CA . LEU A 1 463 ? -15.805 -23.824 6.710 1.00 117.90 462 LEU A CA 1
ATOM 3440 C C . LEU A 1 463 ? -15.273 -24.860 7.646 1.00 118.22 462 LEU A C 1
ATOM 3441 O O . LEU A 1 463 ? -15.777 -25.972 7.680 1.00 118.58 462 LEU A O 1
ATOM 3446 N N . ILE A 1 464 ? -14.256 -24.512 8.410 1.00 131.78 463 ILE A N 1
ATOM 3447 C CA . ILE A 1 464 ? -13.668 -25.501 9.285 1.00 132.08 463 ILE A CA 1
ATOM 3448 C C . ILE A 1 464 ? -13.917 -25.254 10.757 1.00 132.84 463 ILE A C 1
ATOM 3449 O O . ILE A 1 464 ? -12.995 -24.932 11.503 1.00 133.53 463 ILE A O 1
ATOM 3454 N N . ILE A 1 465 ? -15.165 -25.417 11.179 1.00 106.85 464 ILE A N 1
ATOM 3455 C CA . ILE A 1 465 ? -15.497 -25.206 12.575 1.00 107.56 464 ILE A CA 1
ATOM 3456 C C . ILE A 1 465 ? -14.512 -26.017 13.394 1.00 107.71 464 ILE A C 1
ATOM 3457 O O . ILE A 1 465 ? -14.667 -27.223 13.531 1.00 107.15 464 ILE A O 1
ATOM 3462 N N . PHE A 1 466 ? -13.492 -25.353 13.931 1.00 103.66 465 PHE A N 1
ATOM 3463 C CA . PHE A 1 466 ? -12.462 -26.033 14.711 1.00 104.84 465 PHE A CA 1
ATOM 3464 C C . PHE A 1 466 ? -12.437 -25.643 16.178 1.00 105.85 465 PHE A C 1
ATOM 3465 O O . PHE A 1 466 ? -12.702 -24.506 16.532 1.00 105.91 465 PHE A O 1
ATOM 3473 N N . LYS A 1 467 ? -12.107 -26.602 17.029 1.00 119.07 466 LYS A N 1
ATOM 3474 C CA . LYS A 1 467 ? -12.074 -26.374 18.464 1.00 120.00 466 LYS A CA 1
ATOM 3475 C C . LYS A 1 467 ? -10.970 -27.175 19.140 1.00 120.12 466 LYS A C 1
ATOM 3476 O O . LYS A 1 467 ? -10.761 -28.345 18.832 1.00 120.35 466 LYS A O 1
ATOM 3482 N N . ASN A 1 468 ? -10.276 -26.553 20.083 1.00 147.12 467 ASN A N 1
ATOM 3483 C CA . ASN A 1 468 ? -9.215 -27.240 20.799 1.00 147.37 467 ASN A CA 1
ATOM 3484 C C . ASN A 1 468 ? -9.870 -28.377 21.555 1.00 147.47 467 ASN A C 1
ATOM 3485 O O . ASN A 1 468 ? -11.067 -28.611 21.422 1.00 147.22 467 ASN A O 1
ATOM 3490 N N . GLN A 1 469 ? -9.072 -29.083 22.338 1.00 125.47 468 GLN A N 1
ATOM 3491 C CA . GLN A 1 469 ? -9.539 -30.190 23.154 1.00 126.27 468 GLN A CA 1
ATOM 3492 C C . GLN A 1 469 ? -8.292 -30.888 23.654 1.00 126.60 468 GLN A C 1
ATOM 3493 O O . GLN A 1 469 ? -8.290 -32.083 23.924 1.00 126.78 468 GLN A O 1
ATOM 3499 N N . ALA A 1 470 ? -7.226 -30.103 23.770 1.00 154.99 469 ALA A N 1
ATOM 3500 C CA . ALA A 1 470 ? -5.938 -30.588 24.232 1.00 155.40 469 ALA A CA 1
ATOM 3501 C C . ALA A 1 470 ? -5.447 -29.713 25.372 1.00 155.55 469 ALA A C 1
ATOM 3502 O O . ALA A 1 470 ? -6.164 -28.837 25.839 1.00 155.52 469 ALA A O 1
ATOM 3504 N N . SER A 1 471 ? -4.217 -29.950 25.810 1.00 157.32 470 SER A N 1
ATOM 3505 C CA . SER A 1 471 ? -3.639 -29.186 26.905 1.00 157.80 470 SER A CA 1
ATOM 3506 C C . SER A 1 471 ? -3.241 -27.769 26.475 1.00 158.15 470 SER A C 1
ATOM 3507 O O . SER A 1 471 ? -3.892 -26.793 26.846 1.00 158.57 470 SER A O 1
ATOM 3510 N N . ARG A 1 472 ? -2.170 -27.668 25.690 1.00 150.57 471 ARG A N 1
ATOM 3511 C CA . ARG A 1 472 ? -1.654 -26.385 25.216 1.00 150.66 471 ARG A CA 1
ATOM 3512 C C . ARG A 1 472 ? -2.399 -25.865 23.989 1.00 150.73 471 ARG A C 1
ATOM 3513 O O . ARG A 1 472 ? -2.668 -26.603 23.044 1.00 150.49 471 ARG A O 1
ATOM 3521 N N . PRO A 1 473 ? -2.748 -24.576 23.991 1.00 163.99 472 PRO A N 1
ATOM 3522 C CA . PRO A 1 473 ? -3.459 -24.024 22.841 1.00 164.03 472 PRO A CA 1
ATOM 3523 C C . PRO A 1 473 ? -2.630 -24.052 21.561 1.00 163.85 472 PRO A C 1
ATOM 3524 O O . PRO A 1 473 ? -1.472 -23.631 21.537 1.00 163.77 472 PRO A O 1
ATOM 3528 N N . TYR A 1 474 ? -3.246 -24.565 20.502 1.00 121.80 473 TYR A N 1
ATOM 3529 C CA . TYR A 1 474 ? -2.612 -24.669 19.200 1.00 121.79 473 TYR A CA 1
ATOM 3530 C C . TYR A 1 474 ? -3.484 -24.032 18.126 1.00 121.82 473 TYR A C 1
ATOM 3531 O O . TYR A 1 474 ? -4.581 -23.563 18.411 1.00 122.07 473 TYR A O 1
ATOM 3540 N N . ASN A 1 475 ? -3.002 -24.029 16.889 1.00 99.85 474 ASN A N 1
ATOM 3541 C CA . ASN A 1 475 ? -3.751 -23.432 15.797 1.00 99.64 474 ASN A CA 1
ATOM 3542 C C . ASN A 1 475 ? -3.917 -24.357 14.580 1.00 99.71 474 ASN A C 1
ATOM 3543 O O . ASN A 1 475 ? -3.551 -25.533 14.617 1.00 99.44 474 ASN A O 1
ATOM 3548 N N . ILE A 1 476 ? -4.476 -23.825 13.499 1.00 151.20 475 ILE A N 1
ATOM 3549 C CA . ILE A 1 476 ? -4.692 -24.614 12.292 1.00 151.48 475 ILE A CA 1
ATOM 3550 C C . ILE A 1 476 ? -4.824 -23.734 11.053 1.00 151.55 475 ILE A C 1
ATOM 3551 O O . ILE A 1 476 ? -5.852 -23.089 10.834 1.00 151.83 475 ILE A O 1
ATOM 3556 N N . TYR A 1 477 ? -3.784 -23.718 10.230 1.00 100.79 476 TYR A N 1
ATOM 3557 C CA . TYR A 1 477 ? -3.810 -22.917 9.022 1.00 100.89 476 TYR A CA 1
ATOM 3558 C C . TYR A 1 477 ? -3.484 -23.778 7.818 1.00 101.17 476 TYR A C 1
ATOM 3559 O O . TYR A 1 477 ? -2.814 -24.792 7.923 1.00 101.20 476 TYR A O 1
ATOM 3568 N N . PRO A 1 478 ? -4.007 -23.405 6.663 1.00 136.09 477 PRO A N 1
ATOM 3569 C CA . PRO A 1 478 ? -3.742 -24.168 5.448 1.00 136.23 477 PRO A CA 1
ATOM 3570 C C . PRO A 1 478 ? -2.639 -23.550 4.570 1.00 136.68 477 PRO A C 1
ATOM 3571 O O . PRO A 1 478 ? -2.688 -22.370 4.232 1.00 136.74 477 PRO A O 1
ATOM 3575 N N . HIS A 1 479 ? -1.657 -24.363 4.191 1.00 120.90 478 HIS A N 1
ATOM 3576 C CA . HIS A 1 479 ? -0.532 -23.907 3.374 1.00 121.17 478 HIS A CA 1
ATOM 3577 C C . HIS A 1 479 ? -0.681 -24.203 1.885 1.00 120.40 478 HIS A C 1
ATOM 3578 O O . HIS A 1 479 ? -0.063 -25.122 1.361 1.00 120.45 478 HIS A O 1
ATOM 3585 N N . GLY A 1 480 ? -1.485 -23.402 1.205 1.00 125.88 479 GLY A N 1
ATOM 3586 C CA . GLY A 1 480 ? -1.675 -23.607 -0.215 1.00 125.59 479 GLY A CA 1
ATOM 3587 C C . GLY A 1 480 ? -2.732 -22.660 -0.717 1.00 125.22 479 GLY A C 1
ATOM 3588 O O . GLY A 1 480 ? -2.907 -22.452 -1.919 1.00 125.26 479 GLY A O 1
ATOM 3589 N N . ILE A 1 481 ? -3.442 -22.076 0.234 1.00 153.34 480 ILE A N 1
ATOM 3590 C CA . ILE A 1 481 ? -4.497 -21.143 -0.088 1.00 152.86 480 ILE A CA 1
ATOM 3591 C C . ILE A 1 481 ? -4.003 -19.751 0.250 1.00 152.71 480 ILE A C 1
ATOM 3592 O O . ILE A 1 481 ? -2.886 -19.588 0.738 1.00 152.93 480 ILE A O 1
ATOM 3597 N N . THR A 1 482 ? -4.839 -18.752 0.002 1.00 129.97 481 THR A N 1
ATOM 3598 C CA . THR A 1 482 ? -4.458 -17.380 0.269 1.00 129.51 481 THR A CA 1
ATOM 3599 C C . THR A 1 482 ? -5.535 -16.535 0.978 1.00 128.89 481 THR A C 1
ATOM 3600 O O . THR A 1 482 ? -5.209 -15.665 1.788 1.00 128.50 481 THR A O 1
ATOM 3604 N N . ASP A 1 483 ? -6.807 -16.805 0.685 1.00 152.11 482 ASP A N 1
ATOM 3605 C CA . ASP A 1 483 ? -7.943 -16.078 1.277 1.00 151.93 482 ASP A CA 1
ATOM 3606 C C . ASP A 1 483 ? -8.460 -16.800 2.528 1.00 151.67 482 ASP A C 1
ATOM 3607 O O . ASP A 1 483 ? -9.423 -17.555 2.462 1.00 151.97 482 ASP A O 1
ATOM 3612 N N . VAL A 1 484 ? -7.830 -16.540 3.669 1.00 117.92 483 VAL A N 1
ATOM 3613 C CA . VAL A 1 484 ? -8.199 -17.194 4.924 1.00 117.09 483 VAL A CA 1
ATOM 3614 C C . VAL A 1 484 ? -8.687 -16.272 6.048 1.00 117.15 483 VAL A C 1
ATOM 3615 O O . VAL A 1 484 ? -8.009 -16.090 7.065 1.00 117.57 483 VAL A O 1
ATOM 3619 N N . ARG A 1 485 ? -9.867 -15.694 5.877 1.00 165.32 484 ARG A N 1
ATOM 3620 C CA . ARG A 1 485 ? -10.404 -14.820 6.904 1.00 164.94 484 ARG A CA 1
ATOM 3621 C C . ARG A 1 485 ? -11.562 -15.486 7.595 1.00 164.30 484 ARG A C 1
ATOM 3622 O O . ARG A 1 485 ? -12.482 -15.976 6.963 1.00 164.31 484 ARG A O 1
ATOM 3630 N N . PRO A 1 486 ? -11.515 -15.526 8.919 1.00 156.19 485 PRO A N 1
ATOM 3631 C CA . PRO A 1 486 ? -12.548 -16.128 9.761 1.00 155.98 485 PRO A CA 1
ATOM 3632 C C . PRO A 1 486 ? -13.910 -15.508 9.480 1.00 155.71 485 PRO A C 1
ATOM 3633 O O . PRO A 1 486 ? -14.272 -14.502 10.077 1.00 155.87 485 PRO A O 1
ATOM 3637 N N . LEU A 1 487 ? -14.653 -16.120 8.566 1.00 181.07 486 LEU A N 1
ATOM 3638 C CA . LEU A 1 487 ? -15.973 -15.643 8.146 1.00 180.60 486 LEU A CA 1
ATOM 3639 C C . LEU A 1 487 ? -16.768 -14.764 9.100 1.00 180.73 486 LEU A C 1
ATOM 3640 O O . LEU A 1 487 ? -16.512 -14.715 10.305 1.00 180.95 486 LEU A O 1
ATOM 3645 N N . TYR A 1 488 ? -17.763 -14.099 8.520 1.00 181.39 487 TYR A N 1
ATOM 3646 C CA . TYR A 1 488 ? -18.644 -13.174 9.218 1.00 181.41 487 TYR A CA 1
ATOM 3647 C C . TYR A 1 488 ? -17.959 -11.810 9.298 1.00 181.57 487 TYR A C 1
ATOM 3648 O O . TYR A 1 488 ? -18.611 -10.771 9.193 1.00 181.74 487 TYR A O 1
ATOM 3657 N N . SER A 1 489 ? -16.637 -11.824 9.457 1.00 145.79 488 SER A N 1
ATOM 3658 C CA . SER A 1 489 ? -15.849 -10.594 9.540 1.00 145.58 488 SER A CA 1
ATOM 3659 C C . SER A 1 489 ? -14.381 -10.803 9.197 1.00 145.41 488 SER A C 1
ATOM 3660 O O . SER A 1 489 ? -13.788 -11.822 9.550 1.00 145.22 488 SER A O 1
ATOM 3663 N N . ARG A 1 490 ? -13.793 -9.826 8.521 1.00 101.64 489 ARG A N 1
ATOM 3664 C CA . ARG A 1 490 ? -12.398 -9.926 8.150 1.00 102.29 489 ARG A CA 1
ATOM 3665 C C . ARG A 1 490 ? -11.496 -9.333 9.241 1.00 102.64 489 ARG A C 1
ATOM 3666 O O . ARG A 1 490 ? -10.317 -9.097 9.021 1.00 102.53 489 ARG A O 1
ATOM 3674 N N . ARG A 1 491 ? -12.053 -9.105 10.426 1.00 118.61 490 ARG A N 1
ATOM 3675 C CA . ARG A 1 491 ? -11.287 -8.548 11.538 1.00 119.36 490 ARG A CA 1
ATOM 3676 C C . ARG A 1 491 ? -10.303 -9.558 12.111 1.00 119.90 490 ARG A C 1
ATOM 3677 O O . ARG A 1 491 ? -10.085 -10.616 11.525 1.00 120.07 490 ARG A O 1
ATOM 3685 N N . LEU A 1 492 ? -9.723 -9.235 13.267 1.00 115.28 491 LEU A N 1
ATOM 3686 C CA . LEU A 1 492 ? -8.758 -10.118 13.922 1.00 115.91 491 LEU A CA 1
ATOM 3687 C C . LEU A 1 492 ? -8.736 -9.901 15.425 1.00 116.51 491 LEU A C 1
ATOM 3688 O O . LEU A 1 492 ? -8.826 -8.775 15.885 1.00 116.37 491 LEU A O 1
ATOM 3693 N N . PRO A 1 493 ? -8.578 -10.979 16.204 1.00 96.22 492 PRO A N 1
ATOM 3694 C CA . PRO A 1 493 ? -8.535 -10.967 17.670 1.00 97.28 492 PRO A CA 1
ATOM 3695 C C . PRO A 1 493 ? -7.987 -9.681 18.259 1.00 98.05 492 PRO A C 1
ATOM 3696 O O . PRO A 1 493 ? -6.838 -9.618 18.704 1.00 97.81 492 PRO A O 1
ATOM 3700 N N . LYS A 1 494 ? -8.843 -8.668 18.297 1.00 205.61 493 LYS A N 1
ATOM 3701 C CA . LYS A 1 494 ? -8.451 -7.361 18.789 1.00 205.61 493 LYS A CA 1
ATOM 3702 C C . LYS A 1 494 ? -7.034 -7.133 18.265 1.00 205.61 493 LYS A C 1
ATOM 3703 O O . LYS A 1 494 ? -6.839 -6.971 17.057 1.00 205.61 493 LYS A O 1
ATOM 3709 N N .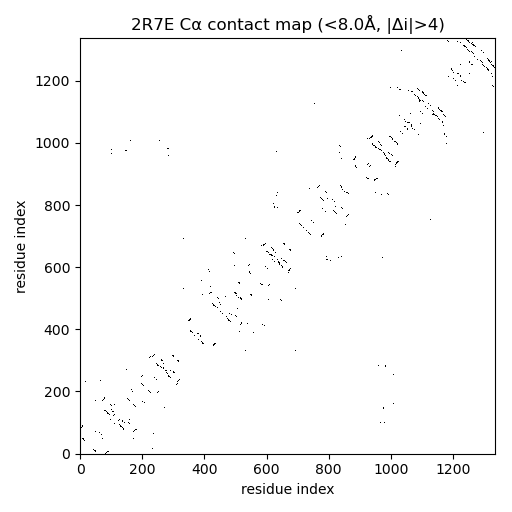 GLY A 1 495 ? -6.043 -7.163 19.148 1.00 178.56 494 GLY A N 1
ATOM 3710 C CA . GLY A 1 495 ? -4.678 -6.940 18.706 1.00 179.42 494 GLY A CA 1
ATOM 3711 C C . GLY A 1 495 ? -4.011 -8.160 18.102 1.00 179.88 494 GLY A C 1
ATOM 3712 O O . GLY A 1 495 ? -3.889 -9.197 18.757 1.00 180.06 494 GLY A O 1
ATOM 3713 N N . VAL A 1 496 ? -3.578 -8.041 16.850 1.00 205.61 495 VAL A N 1
ATOM 3714 C CA . VAL A 1 496 ? -2.906 -9.145 16.180 1.00 205.61 495 VAL A CA 1
ATOM 3715 C C . VAL A 1 496 ? -2.638 -8.866 14.699 1.00 205.61 495 VAL A C 1
ATOM 3716 O O . VAL A 1 496 ? -3.027 -7.828 14.164 1.00 205.61 495 VAL A O 1
ATOM 3720 N N . LYS A 1 497 ? -1.953 -9.809 14.059 1.00 186.32 496 LYS A N 1
ATOM 3721 C CA . LYS A 1 497 ? -1.575 -9.733 12.657 1.00 186.97 496 LYS A CA 1
ATOM 3722 C C . LYS A 1 497 ? -1.506 -11.165 12.125 1.00 187.19 496 LYS A C 1
ATOM 3723 O O . LYS A 1 497 ? -0.679 -11.958 12.576 1.00 187.24 496 LYS A O 1
ATOM 3729 N N . HIS A 1 498 ? -2.389 -11.498 11.188 1.00 156.11 497 HIS A N 1
ATOM 3730 C CA . HIS A 1 498 ? -2.428 -12.830 10.576 1.00 156.66 497 HIS A CA 1
ATOM 3731 C C . HIS A 1 498 ? -2.595 -13.988 11.569 1.00 156.66 497 HIS A C 1
ATOM 3732 O O . HIS A 1 498 ? -1.678 -14.295 12.335 1.00 156.64 497 HIS A O 1
ATOM 3739 N N . LEU A 1 499 ? -3.751 -14.652 11.512 1.00 151.63 498 LEU A N 1
ATOM 3740 C CA . LEU A 1 499 ? -4.085 -15.753 12.426 1.00 151.76 498 LEU A CA 1
ATOM 3741 C C . LEU A 1 499 ? -2.977 -16.729 12.730 1.00 152.13 498 LEU A C 1
ATOM 3742 O O . LEU A 1 499 ? -2.925 -17.292 13.821 1.00 152.48 498 LEU A O 1
ATOM 3747 N N . LYS A 1 500 ? -2.102 -16.951 11.764 1.00 115.81 499 LYS A N 1
ATOM 3748 C CA . LYS A 1 500 ? -1.016 -17.875 11.992 1.00 116.14 499 LYS A CA 1
ATOM 3749 C C . LYS A 1 500 ? -0.262 -17.482 13.261 1.00 116.21 499 LYS A C 1
ATOM 3750 O O . LYS A 1 500 ? -0.508 -18.020 14.338 1.00 115.99 499 LYS A O 1
ATOM 3756 N N . ASP A 1 501 ? 0.638 -16.518 13.122 1.00 205.61 500 ASP A N 1
ATOM 3757 C CA . ASP A 1 501 ? 1.467 -16.055 14.219 1.00 205.61 500 ASP A CA 1
ATOM 3758 C C . ASP A 1 501 ? 0.838 -16.006 15.596 1.00 205.61 500 ASP A C 1
ATOM 3759 O O . ASP A 1 501 ? 1.554 -16.119 16.588 1.00 205.61 500 ASP A O 1
ATOM 3764 N N . PHE A 1 502 ? -0.480 -15.863 15.688 1.00 183.88 501 PHE A N 1
ATOM 3765 C CA . PHE A 1 502 ? -1.068 -15.786 17.021 1.00 183.88 501 PHE A CA 1
ATOM 3766 C C . PHE A 1 502 ? -2.336 -16.582 17.396 1.00 183.88 501 PHE A C 1
ATOM 3767 O O . PHE A 1 502 ? -2.224 -17.688 17.905 1.00 183.88 501 PHE A O 1
ATOM 3775 N N . PRO A 1 503 ? -3.544 -16.048 17.109 1.00 170.94 502 PRO A N 1
ATOM 3776 C CA . PRO A 1 503 ? -4.855 -16.640 17.410 1.00 170.58 502 PRO A CA 1
ATOM 3777 C C . PRO A 1 503 ? -4.904 -18.008 18.063 1.00 170.01 502 PRO A C 1
ATOM 3778 O O . PRO A 1 503 ? -5.747 -18.821 17.708 1.00 170.38 502 PRO A O 1
ATOM 3782 N N . ILE A 1 504 ? -4.029 -18.260 19.029 1.00 160.89 503 ILE A N 1
ATOM 3783 C CA . ILE A 1 504 ? -4.012 -19.553 19.699 1.00 159.75 503 ILE A CA 1
ATOM 3784 C C . ILE A 1 504 ? -5.382 -19.729 20.358 1.00 158.84 503 ILE A C 1
ATOM 3785 O O . ILE A 1 504 ? -6.045 -18.737 20.625 1.00 159.09 503 ILE A O 1
ATOM 3790 N N . LEU A 1 505 ? -5.822 -20.966 20.607 1.00 129.73 504 LEU A N 1
ATOM 3791 C CA . LEU A 1 505 ? -7.141 -21.202 21.227 1.00 128.40 504 LEU A CA 1
ATOM 3792 C C . LEU A 1 505 ? -6.999 -22.194 22.378 1.00 127.71 504 LEU A C 1
ATOM 3793 O O . LEU A 1 505 ? -6.935 -23.395 22.155 1.00 127.89 504 LEU A O 1
ATOM 3798 N N . PRO A 1 506 ? -7.005 -21.692 23.628 1.00 94.90 505 PRO A N 1
ATOM 3799 C CA . PRO A 1 506 ? -6.863 -22.336 24.955 1.00 94.46 505 PRO A CA 1
ATOM 3800 C C . PRO A 1 506 ? -7.694 -23.565 25.358 1.00 94.06 505 PRO A C 1
ATOM 3801 O O . PRO A 1 506 ? -7.450 -24.175 26.397 1.00 93.67 505 PRO A O 1
ATOM 3805 N N . GLY A 1 507 ? -8.665 -23.908 24.523 1.00 102.83 506 GLY A N 1
ATOM 3806 C CA . GLY A 1 507 ? -9.576 -25.007 24.780 1.00 102.56 506 GLY A CA 1
ATOM 3807 C C . GLY A 1 507 ? -10.889 -24.398 24.333 1.00 102.61 506 GLY A C 1
ATOM 3808 O O . GLY A 1 507 ? -11.968 -24.835 24.699 1.00 102.43 506 GLY A O 1
ATOM 3809 N N . GLU A 1 508 ? -10.754 -23.346 23.531 1.00 132.99 507 GLU A N 1
ATOM 3810 C CA . GLU A 1 508 ? -11.864 -22.581 22.981 1.00 133.55 507 GLU A CA 1
ATOM 3811 C C . GLU A 1 508 ? -12.439 -23.283 21.747 1.00 133.24 507 GLU A C 1
ATOM 3812 O O . GLU A 1 508 ? -12.334 -24.497 21.631 1.00 133.45 507 GLU A O 1
ATOM 3818 N N . ILE A 1 509 ? -13.041 -22.521 20.835 1.00 105.02 508 ILE A N 1
ATOM 3819 C CA . ILE A 1 509 ? -13.639 -23.049 19.604 1.00 104.33 508 ILE A CA 1
ATOM 3820 C C . ILE A 1 509 ? -13.801 -21.926 18.579 1.00 104.10 508 ILE A C 1
ATOM 3821 O O . ILE A 1 509 ? -14.541 -20.976 18.825 1.00 103.94 508 ILE A O 1
ATOM 3826 N N . PHE A 1 510 ? -13.147 -22.041 17.423 1.00 131.65 509 PHE A N 1
ATOM 3827 C CA . PHE A 1 510 ? -13.231 -20.988 16.414 1.00 131.28 509 PHE A CA 1
ATOM 3828 C C . PHE A 1 510 ? -13.677 -21.387 15.020 1.00 131.06 509 PHE A C 1
ATOM 3829 O O . PHE A 1 510 ? -13.279 -22.428 14.509 1.00 131.10 509 PHE A O 1
ATOM 3837 N N . LYS A 1 511 ? -14.483 -20.530 14.397 1.00 152.23 510 LYS A N 1
ATOM 3838 C CA . LYS A 1 511 ? -14.992 -20.783 13.050 1.00 151.46 510 LYS A CA 1
ATOM 3839 C C . LYS A 1 511 ? -14.156 -20.135 11.916 1.00 150.79 510 LYS A C 1
ATOM 3840 O O . LYS A 1 511 ? -13.986 -18.908 11.868 1.00 150.77 510 LYS A O 1
ATOM 3846 N N . TYR A 1 512 ? -13.667 -20.983 11.000 1.00 148.53 511 TYR A N 1
ATOM 3847 C CA . TYR A 1 512 ? -12.821 -20.597 9.855 1.00 147.75 511 TYR A CA 1
ATOM 3848 C C . TYR A 1 512 ? -13.452 -20.689 8.463 1.00 147.57 511 TYR A C 1
ATOM 3849 O O . TYR A 1 512 ? -14.330 -21.519 8.227 1.00 147.56 511 TYR A O 1
ATOM 3858 N N . LYS A 1 513 ? -12.959 -19.864 7.536 1.00 136.48 512 LYS A N 1
ATOM 3859 C CA . LYS A 1 513 ? -13.450 -19.863 6.157 1.00 136.21 512 LYS A CA 1
ATOM 3860 C C . LYS A 1 513 ? -12.324 -19.836 5.143 1.00 136.02 512 LYS A C 1
ATOM 3861 O O . LYS A 1 513 ? -11.650 -18.825 4.991 1.00 135.88 512 LYS A O 1
ATOM 3867 N N . TRP A 1 514 ? -12.130 -20.956 4.453 1.00 127.51 513 TRP A N 1
ATOM 3868 C CA . TRP A 1 514 ? -11.095 -21.069 3.436 1.00 127.37 513 TRP A CA 1
ATOM 3869 C C . TRP A 1 514 ? -11.737 -20.930 2.067 1.00 127.97 513 TRP A C 1
ATOM 3870 O O . TRP A 1 514 ? -12.373 -21.860 1.590 1.00 128.00 513 TRP A O 1
ATOM 3881 N N . THR A 1 515 ? -11.577 -19.769 1.442 1.00 98.83 514 THR A N 1
ATOM 3882 C CA . THR A 1 515 ? -12.129 -19.524 0.115 1.00 99.65 514 THR A CA 1
ATOM 3883 C C . THR A 1 515 ? -11.033 -19.867 -0.892 1.00 99.70 514 THR A C 1
ATOM 3884 O O . THR A 1 515 ? -9.855 -19.717 -0.592 1.00 100.24 514 THR A O 1
ATOM 3888 N N . VAL A 1 516 ? -11.411 -20.310 -2.086 1.00 101.78 515 VAL A N 1
ATOM 3889 C CA . VAL A 1 516 ? -10.421 -20.734 -3.073 1.00 101.76 515 VAL A CA 1
ATOM 3890 C C . VAL A 1 516 ? -10.427 -20.089 -4.440 1.00 101.96 515 VAL A C 1
ATOM 3891 O O . VAL A 1 516 ? -11.249 -20.445 -5.274 1.00 102.08 515 VAL A O 1
ATOM 3895 N N . THR A 1 517 ? -9.493 -19.177 -4.697 1.00 129.45 516 THR A N 1
ATOM 3896 C CA . THR A 1 517 ? -9.431 -18.534 -6.009 1.00 130.03 516 THR A CA 1
ATOM 3897 C C . THR A 1 517 ? -8.887 -19.591 -6.935 1.00 130.06 516 THR A C 1
ATOM 3898 O O . THR A 1 517 ? -8.880 -20.763 -6.593 1.00 130.08 516 THR A O 1
ATOM 3902 N N . VAL A 1 518 ? -8.430 -19.173 -8.106 1.00 120.30 517 VAL A N 1
ATOM 3903 C CA . VAL A 1 518 ? -7.847 -20.100 -9.056 1.00 120.73 517 VAL A CA 1
ATOM 3904 C C . VAL A 1 518 ? -6.346 -19.995 -8.860 1.00 121.28 517 VAL A C 1
ATOM 3905 O O . VAL A 1 518 ? -5.610 -20.945 -9.092 1.00 121.47 517 VAL A O 1
ATOM 3909 N N . GLU A 1 519 ? -5.904 -18.820 -8.428 1.00 120.47 518 GLU A N 1
ATOM 3910 C CA . GLU A 1 519 ? -4.497 -18.590 -8.179 1.00 121.17 518 GLU A CA 1
ATOM 3911 C C . GLU A 1 519 ? -4.061 -19.655 -7.225 1.00 121.06 518 GLU A C 1
ATOM 3912 O O . GLU A 1 519 ? -2.928 -20.131 -7.270 1.00 121.18 518 GLU A O 1
ATOM 3918 N N . ASP A 1 520 ? -4.979 -20.034 -6.352 1.00 124.92 519 ASP A N 1
ATOM 3919 C CA . ASP A 1 520 ? -4.671 -21.043 -5.363 1.00 125.39 519 ASP A CA 1
ATOM 3920 C C . ASP A 1 520 ? -4.617 -22.442 -5.949 1.00 124.81 519 ASP A C 1
ATOM 3921 O O . ASP A 1 520 ? -4.290 -23.392 -5.243 1.00 124.58 519 ASP A O 1
ATOM 3926 N N . GLY A 1 521 ? -4.906 -22.578 -7.237 1.00 127.43 520 GLY A N 1
ATOM 3927 C CA . GLY A 1 521 ? -4.897 -23.910 -7.803 1.00 127.01 520 GLY A CA 1
ATOM 3928 C C . GLY A 1 521 ? -4.404 -24.161 -9.215 1.00 126.77 520 GLY A C 1
ATOM 3929 O O . GLY A 1 521 ? -4.221 -23.231 -10.002 1.00 126.81 520 GLY A O 1
ATOM 3930 N N . PRO A 1 522 ? -4.209 -25.453 -9.558 1.00 159.86 521 PRO A N 1
ATOM 3931 C CA . PRO A 1 522 ? -3.744 -26.044 -10.812 1.00 159.47 521 PRO A CA 1
ATOM 3932 C C . PRO A 1 522 ? -3.936 -25.259 -12.085 1.00 159.32 521 PRO A C 1
ATOM 3933 O O . PRO A 1 522 ? -4.985 -24.671 -12.332 1.00 159.45 521 PRO A O 1
ATOM 3937 N N . THR A 1 523 ? -2.889 -25.272 -12.894 1.00 156.45 522 THR A N 1
ATOM 3938 C CA . THR A 1 523 ? -2.893 -24.602 -14.172 1.00 156.41 522 THR A CA 1
ATOM 3939 C C . THR A 1 523 ? -3.537 -25.593 -15.113 1.00 156.51 522 THR A C 1
ATOM 3940 O O . THR A 1 523 ? -4.607 -26.128 -14.841 1.00 156.87 522 THR A O 1
ATOM 3944 N N . LYS A 1 524 ? -2.850 -25.848 -16.212 1.00 109.16 523 LYS A N 1
ATOM 3945 C CA . LYS A 1 524 ? -3.300 -26.772 -17.225 1.00 109.23 523 LYS A CA 1
ATOM 3946 C C . LYS A 1 524 ? -2.207 -27.836 -17.258 1.00 108.95 523 LYS A C 1
ATOM 3947 O O . LYS A 1 524 ? -2.446 -29.022 -17.014 1.00 109.09 523 LYS A O 1
ATOM 3953 N N . SER A 1 525 ? -0.995 -27.360 -17.524 1.00 143.60 524 SER A N 1
ATOM 3954 C CA . S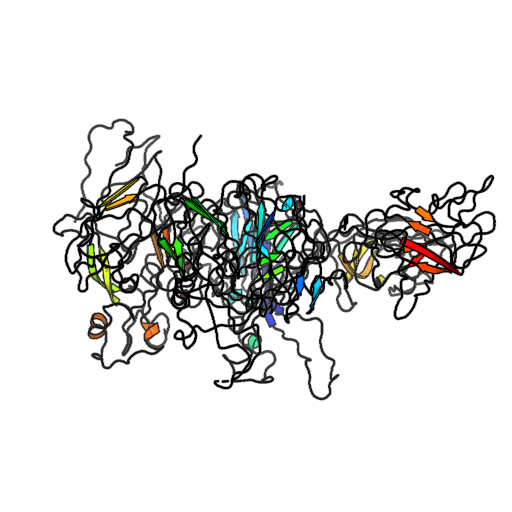ER A 1 525 ? 0.203 -28.180 -17.624 1.00 143.17 524 SER A CA 1
ATOM 3955 C C . SER A 1 525 ? 0.430 -29.075 -16.422 1.00 142.42 524 SER A C 1
ATOM 3956 O O . SER A 1 525 ? 1.287 -29.961 -16.474 1.00 142.11 524 SER A O 1
ATOM 3959 N N . ASP A 1 526 ? -0.317 -28.832 -15.341 1.00 102.01 525 ASP A N 1
ATOM 3960 C CA . ASP A 1 526 ? -0.190 -29.628 -14.113 1.00 101.74 525 ASP A CA 1
ATOM 3961 C C . ASP A 1 526 ? -1.354 -30.573 -13.949 1.00 101.04 525 ASP A C 1
ATOM 3962 O O . ASP A 1 526 ? -2.479 -30.251 -14.328 1.00 100.72 525 ASP A O 1
ATOM 3967 N N . PRO A 1 527 ? -1.099 -31.770 -13.401 1.00 105.59 526 PRO A N 1
ATOM 3968 C CA . PRO A 1 527 ? -2.259 -32.643 -13.273 1.00 105.90 526 PRO A CA 1
ATOM 3969 C C . PRO A 1 527 ? -3.070 -32.048 -12.169 1.00 106.61 526 PRO A C 1
ATOM 3970 O O . PRO A 1 527 ? -2.531 -31.717 -11.115 1.00 107.13 526 PRO A O 1
ATOM 3974 N N . ARG A 1 528 ? -4.359 -31.883 -12.457 1.00 139.64 527 ARG A N 1
ATOM 3975 C CA . ARG A 1 528 ? -5.333 -31.294 -11.553 1.00 140.20 527 ARG A CA 1
ATOM 3976 C C . ARG A 1 528 ? -5.430 -32.049 -10.251 1.00 140.20 527 ARG A C 1
ATOM 3977 O O . ARG A 1 528 ? -5.832 -33.205 -10.236 1.00 139.98 527 ARG A O 1
ATOM 3985 N N . CYS A 1 529 ? -5.055 -31.372 -9.171 1.00 131.92 528 CYS A N 1
ATOM 3986 C CA . CYS A 1 529 ? -5.083 -31.908 -7.812 1.00 132.94 528 CYS A CA 1
ATOM 3987 C C . CYS A 1 529 ? -3.750 -31.840 -7.066 1.00 132.52 528 CYS A C 1
ATOM 3988 O O . CYS A 1 529 ? -3.349 -32.812 -6.446 1.00 132.71 528 CYS A O 1
ATOM 3991 N N . LEU A 1 530 ? -3.062 -30.707 -7.104 1.00 116.01 529 LEU A N 1
ATOM 3992 C CA . LEU A 1 530 ? -1.792 -30.595 -6.392 1.00 115.48 529 LEU A CA 1
ATOM 3993 C C . LEU A 1 530 ? -1.956 -30.902 -4.910 1.00 115.27 529 LEU A C 1
ATOM 3994 O O . LEU A 1 530 ? -2.829 -30.360 -4.252 1.00 115.39 529 LEU A O 1
ATOM 3999 N N . THR A 1 531 ? -1.117 -31.777 -4.386 1.00 124.34 530 THR A N 1
ATOM 4000 C CA . THR A 1 531 ? -1.184 -32.133 -2.980 1.00 124.31 530 THR A CA 1
ATOM 4001 C C . THR A 1 531 ? -0.973 -30.881 -2.125 1.00 124.78 530 THR A C 1
ATOM 4002 O O . THR A 1 531 ? -0.594 -29.847 -2.651 1.00 124.84 530 THR A O 1
ATOM 4006 N N . ARG A 1 532 ? -1.227 -30.965 -0.819 1.00 86.44 531 ARG A N 1
ATOM 4007 C CA . ARG A 1 532 ? -1.036 -29.823 0.091 1.00 87.09 531 ARG A CA 1
ATOM 4008 C C . ARG A 1 532 ? -1.185 -30.219 1.569 1.00 87.68 531 ARG A C 1
ATOM 4009 O O . ARG A 1 532 ? -1.152 -31.399 1.891 1.00 87.85 531 ARG A O 1
ATOM 4017 N N . TYR A 1 533 ? -1.345 -29.257 2.474 1.00 134.79 532 TYR A N 1
ATOM 4018 C CA . TYR A 1 533 ? -1.441 -29.611 3.893 1.00 134.95 532 TYR A CA 1
ATOM 4019 C C . TYR A 1 533 ? -1.745 -28.440 4.811 1.00 135.12 532 TYR A C 1
ATOM 4020 O O . TYR A 1 533 ? -1.660 -27.288 4.392 1.00 135.01 532 TYR A O 1
ATOM 4029 N N . TYR A 1 534 ? -2.061 -28.753 6.073 1.00 109.92 533 TYR A N 1
ATOM 4030 C CA . TYR A 1 534 ? -2.373 -27.754 7.107 1.00 110.13 533 TYR A CA 1
ATOM 4031 C C . TYR A 1 534 ? -1.771 -28.121 8.465 1.00 110.95 533 TYR A C 1
ATOM 4032 O O . TYR A 1 534 ? -1.237 -29.213 8.645 1.00 111.09 533 TYR A O 1
ATOM 4041 N N . SER A 1 535 ? -1.861 -27.199 9.416 1.00 174.71 534 SER A N 1
ATOM 4042 C CA . SER A 1 535 ? -1.330 -27.430 10.753 1.00 175.97 534 SER A CA 1
ATOM 4043 C C . SER A 1 535 ? -1.264 -26.166 11.602 1.00 176.02 534 SER A C 1
ATOM 4044 O O . SER A 1 535 ? -1.625 -25.076 11.157 1.00 176.02 534 SER A O 1
ATOM 4047 N N . SER A 1 536 ? -0.787 -26.331 12.830 1.00 161.93 535 SER A N 1
ATOM 4048 C CA . SER A 1 536 ? -0.666 -25.234 13.772 1.00 162.98 535 SER A CA 1
ATOM 4049 C C . SER A 1 536 ? 0.447 -24.299 13.389 1.00 163.70 535 SER A C 1
ATOM 4050 O O . SER A 1 536 ? 1.355 -24.655 12.644 1.00 163.98 535 SER A O 1
ATOM 4053 N N . PHE A 1 537 ? 0.362 -23.099 13.941 1.00 159.62 536 PHE A N 1
ATOM 4054 C CA . PHE A 1 537 ? 1.336 -22.049 13.735 1.00 160.31 536 PHE A CA 1
ATOM 4055 C C . PHE A 1 537 ? 1.372 -21.292 15.059 1.00 160.83 536 PHE A C 1
ATOM 4056 O O . PHE A 1 537 ? 1.488 -20.066 15.082 1.00 160.89 536 PHE A O 1
ATOM 4064 N N . VAL A 1 538 ? 1.241 -22.028 16.160 1.00 127.53 537 VAL A N 1
ATOM 4065 C CA . VAL A 1 538 ? 1.284 -21.414 17.479 1.00 128.34 537 VAL A CA 1
ATOM 4066 C C . VAL A 1 538 ? 2.601 -20.667 17.564 1.00 129.17 537 VAL A C 1
ATOM 4067 O O . VAL A 1 538 ? 2.739 -19.717 18.322 1.00 129.25 537 VAL A O 1
ATOM 4071 N N . ASN A 1 539 ? 3.571 -21.116 16.773 1.00 205.61 538 ASN A N 1
ATOM 4072 C CA . ASN A 1 539 ? 4.886 -20.482 16.699 1.00 205.61 538 ASN A CA 1
ATOM 4073 C C . ASN A 1 539 ? 5.199 -20.179 15.227 1.00 205.61 538 ASN A C 1
ATOM 4074 O O . ASN A 1 539 ? 5.544 -19.045 14.871 1.00 205.61 538 ASN A O 1
ATOM 4079 N N . MET A 1 540 ? 5.050 -21.219 14.402 1.00 205.61 539 MET A N 1
ATOM 4080 C CA . MET A 1 540 ? 5.256 -21.229 12.945 1.00 205.61 539 MET A CA 1
ATOM 4081 C C . MET A 1 540 ? 5.904 -22.585 12.574 1.00 205.61 539 MET A C 1
ATOM 4082 O O . MET A 1 540 ? 6.298 -22.785 11.420 1.00 205.61 539 MET A O 1
ATOM 4087 N N . GLU A 1 541 ? 5.994 -23.514 13.545 1.00 125.58 540 GLU A N 1
ATOM 4088 C CA . GLU A 1 541 ? 6.585 -24.841 13.281 1.00 124.91 540 GLU A CA 1
ATOM 4089 C C . GLU A 1 541 ? 6.572 -25.936 14.368 1.00 123.89 540 GLU A C 1
ATOM 4090 O O . GLU A 1 541 ? 5.952 -26.978 14.189 1.00 123.65 540 GLU A O 1
ATOM 4096 N N . ARG A 1 542 ? 7.274 -25.687 15.472 1.00 120.66 541 ARG A N 1
ATOM 4097 C CA . ARG A 1 542 ? 7.447 -26.618 16.602 1.00 119.43 541 ARG A CA 1
ATOM 4098 C C . ARG A 1 542 ? 6.338 -27.589 17.006 1.00 118.42 541 ARG A C 1
ATOM 4099 O O . ARG A 1 542 ? 6.547 -28.806 17.047 1.00 118.05 541 ARG A O 1
ATOM 4107 N N . ASP A 1 543 ? 5.184 -27.037 17.369 1.00 205.52 542 ASP A N 1
ATOM 4108 C CA . ASP A 1 543 ? 4.050 -27.850 17.788 1.00 205.48 542 ASP A CA 1
ATOM 4109 C C . ASP A 1 543 ? 4.126 -29.095 16.920 1.00 204.89 542 ASP A C 1
ATOM 4110 O O . ASP A 1 543 ? 4.512 -30.170 17.377 1.00 204.68 542 ASP A O 1
ATOM 4115 N N . LEU A 1 544 ? 3.778 -28.899 15.653 1.00 172.47 543 LEU A N 1
ATOM 4116 C CA . LEU A 1 544 ? 3.803 -29.917 14.613 1.00 171.73 543 LEU A CA 1
ATOM 4117 C C . LEU A 1 544 ? 4.428 -31.222 15.043 1.00 171.44 543 LEU A C 1
ATOM 4118 O O . LEU A 1 544 ? 3.741 -32.203 15.294 1.00 171.13 543 LEU A O 1
ATOM 4123 N N . ALA A 1 545 ? 5.755 -31.215 15.073 1.00 186.45 544 ALA A N 1
ATOM 4124 C CA . ALA A 1 545 ? 6.541 -32.373 15.442 1.00 186.37 544 ALA A CA 1
ATOM 4125 C C . ALA A 1 545 ? 5.742 -33.287 16.341 1.00 186.22 544 ALA A C 1
ATOM 4126 O O . ALA A 1 545 ? 5.641 -34.486 16.098 1.00 186.63 544 ALA A O 1
ATOM 4128 N N . SER A 1 546 ? 5.172 -32.703 17.385 1.00 173.16 545 SER A N 1
ATOM 4129 C CA . SER A 1 546 ? 4.359 -33.450 18.324 1.00 172.48 545 SER A CA 1
ATOM 4130 C C . SER A 1 546 ? 3.413 -34.387 17.588 1.00 172.06 545 SER A C 1
ATOM 4131 O O . SER A 1 546 ? 3.454 -35.588 17.805 1.00 171.45 545 SER A O 1
ATOM 4134 N N . GLY A 1 547 ? 2.561 -33.837 16.724 1.00 125.56 546 GLY A N 1
ATOM 4135 C CA . GLY A 1 547 ? 1.640 -34.671 15.970 1.00 125.66 546 GLY A CA 1
ATOM 4136 C C . GLY A 1 547 ? 0.605 -34.016 15.057 1.00 125.75 546 GLY A C 1
ATOM 4137 O O . GLY A 1 547 ? 0.059 -34.678 14.171 1.00 125.58 546 GLY A O 1
ATOM 4138 N N . LEU A 1 548 ? 0.338 -32.727 15.238 1.00 134.60 547 LEU A N 1
ATOM 4139 C CA . LEU A 1 548 ? -0.676 -32.042 14.436 1.00 135.09 547 LEU A CA 1
ATOM 4140 C C . LEU A 1 548 ? -0.418 -31.847 12.948 1.00 135.14 547 LEU A C 1
ATOM 4141 O O . LEU A 1 548 ? 0.393 -31.006 12.580 1.00 135.49 547 LEU A O 1
ATOM 4146 N N . ILE A 1 549 ? -1.147 -32.576 12.096 1.00 144.78 548 ILE A N 1
ATOM 4147 C CA . ILE A 1 549 ? -0.958 -32.474 10.644 1.00 144.39 548 ILE A CA 1
ATOM 4148 C C . ILE A 1 549 ? -2.040 -33.149 9.777 1.00 144.46 548 ILE A C 1
ATOM 4149 O O . ILE A 1 549 ? -2.734 -34.047 10.239 1.00 144.66 548 ILE A O 1
ATOM 4154 N N . GLY A 1 550 ? -2.170 -32.716 8.522 1.00 144.55 549 GLY A N 1
ATOM 4155 C CA . GLY A 1 550 ? -3.160 -33.290 7.612 1.00 144.88 549 GLY A CA 1
ATOM 4156 C C . GLY A 1 550 ? -3.006 -32.864 6.150 1.00 145.21 549 GLY A C 1
ATOM 4157 O O . GLY A 1 550 ? -2.280 -31.908 5.881 1.00 145.28 549 GLY A O 1
ATOM 4158 N N . PRO A 1 551 ? -3.669 -33.533 5.178 1.00 137.23 550 PRO A N 1
ATOM 4159 C CA . PRO A 1 551 ? -3.556 -33.173 3.765 1.00 137.40 550 PRO A CA 1
ATOM 4160 C C . PRO A 1 551 ? -4.691 -32.278 3.370 1.00 137.94 550 PRO A C 1
ATOM 4161 O O . PRO A 1 551 ? -5.720 -32.263 4.026 1.00 138.49 550 PRO A O 1
ATOM 4165 N N . LEU A 1 552 ? -4.510 -31.554 2.280 1.00 84.94 551 LEU A N 1
ATOM 4166 C CA . LEU A 1 552 ? -5.545 -30.672 1.800 1.00 85.16 551 LEU A CA 1
ATOM 4167 C C . LEU A 1 552 ? -5.453 -30.548 0.304 1.00 85.44 551 LEU A C 1
ATOM 4168 O O . LEU A 1 552 ? -4.812 -29.636 -0.172 1.00 85.59 551 LEU A O 1
ATOM 4173 N N . LEU A 1 553 ? -6.089 -31.436 -0.449 1.00 89.19 552 LEU A N 1
ATOM 4174 C CA . LEU A 1 553 ? -6.004 -31.327 -1.899 1.00 89.89 552 LEU A CA 1
ATOM 4175 C C . LEU A 1 553 ? -6.496 -30.024 -2.466 1.00 90.78 552 LEU A C 1
ATOM 4176 O O . LEU A 1 553 ? -6.868 -29.120 -1.742 1.00 90.88 552 LEU A O 1
ATOM 4181 N N . ILE A 1 554 ? -6.507 -29.950 -3.784 1.00 134.30 553 ILE A N 1
ATOM 4182 C CA . ILE A 1 554 ? -6.925 -28.760 -4.491 1.00 135.42 553 ILE A CA 1
ATOM 4183 C C . ILE A 1 554 ? -7.061 -29.209 -5.909 1.00 136.60 553 ILE A C 1
ATOM 4184 O O . ILE A 1 554 ? -6.093 -29.711 -6.454 1.00 136.69 553 ILE A O 1
ATOM 4189 N N . CYS A 1 555 ? -8.210 -29.014 -6.541 1.00 121.38 554 CYS A N 1
ATOM 4190 C CA . CYS A 1 555 ? -8.325 -29.468 -7.922 1.00 122.94 554 CYS A CA 1
ATOM 4191 C C . CYS A 1 555 ? -9.318 -28.653 -8.720 1.00 124.68 554 CYS A C 1
ATOM 4192 O O . CYS A 1 555 ? -9.695 -27.562 -8.318 1.00 124.85 554 CYS A O 1
ATOM 4195 N N . TYR A 1 556 ? -9.731 -29.189 -9.860 1.00 191.85 555 TYR A N 1
ATOM 4196 C CA . TYR A 1 556 ? -10.708 -28.519 -10.692 1.00 194.47 555 TYR A CA 1
ATOM 4197 C C . TYR A 1 556 ? -11.170 -29.360 -11.857 1.00 196.09 555 TYR A C 1
ATOM 4198 O O . TYR A 1 556 ? -10.400 -30.134 -12.413 1.00 196.40 555 TYR A O 1
ATOM 4207 N N . LYS A 1 557 ? -12.439 -29.182 -12.214 1.00 205.61 556 LYS A N 1
ATOM 4208 C CA . LYS A 1 557 ? -13.087 -29.877 -13.326 1.00 205.61 556 LYS A CA 1
ATOM 4209 C C . LYS A 1 557 ? -14.583 -29.541 -13.328 1.00 205.61 556 LYS A C 1
ATOM 4210 O O . LYS A 1 557 ? -15.091 -28.911 -12.395 1.00 205.61 556 LYS A O 1
ATOM 4216 N N . GLU A 1 558 ? -15.265 -29.947 -14.396 1.00 200.81 557 GLU A N 1
ATOM 4217 C CA . GLU A 1 558 ? -16.703 -29.753 -14.547 1.00 200.81 557 GLU A CA 1
ATOM 4218 C C . GLU A 1 558 ? -17.185 -30.440 -15.824 1.00 200.81 557 GLU A C 1
ATOM 4219 O O . GLU A 1 558 ? -17.795 -29.814 -16.692 1.00 201.45 557 GLU A O 1
ATOM 4225 N N . SER A 1 559 ? -16.894 -31.737 -15.925 1.00 205.61 558 SER A N 1
ATOM 4226 C CA . SER A 1 559 ? -17.298 -32.547 -17.071 1.00 205.61 558 SER A CA 1
ATOM 4227 C C . SER A 1 559 ? -18.229 -33.683 -16.619 1.00 205.61 558 SER A C 1
ATOM 4228 O O . SER A 1 559 ? -19.425 -33.671 -16.928 1.00 205.61 558 SER A O 1
ATOM 4231 N N . VAL A 1 560 ? -17.677 -34.650 -15.882 1.00 205.61 559 VAL A N 1
ATOM 4232 C CA . VAL A 1 560 ? -18.434 -35.803 -15.369 1.00 205.61 559 VAL A CA 1
ATOM 4233 C C . VAL A 1 560 ? -17.761 -36.371 -14.110 1.00 205.61 559 VAL A C 1
ATOM 4234 O O . VAL A 1 560 ? -16.775 -37.106 -14.210 1.00 205.61 559 VAL A O 1
ATOM 4238 N N . ASP A 1 561 ? -18.295 -36.047 -12.931 1.00 205.61 560 ASP A N 1
ATOM 4239 C CA . ASP A 1 561 ? -17.703 -36.520 -11.672 1.00 205.61 560 ASP A CA 1
ATOM 4240 C C . ASP A 1 561 ? -18.198 -37.869 -11.142 1.00 205.61 560 ASP A C 1
ATOM 4241 O O . ASP A 1 561 ? -18.982 -38.564 -11.793 1.00 205.61 560 ASP A O 1
ATOM 4246 N N . GLN A 1 562 ? -17.713 -38.230 -9.954 1.00 205.61 561 GLN A N 1
ATOM 4247 C CA . GLN A 1 562 ? -18.084 -39.483 -9.299 1.00 205.61 561 GLN A CA 1
ATOM 4248 C C . GLN A 1 562 ? -18.415 -39.214 -7.825 1.00 205.61 561 GLN A C 1
ATOM 4249 O O . GLN A 1 562 ? -18.812 -38.105 -7.467 1.00 205.61 561 GLN A O 1
ATOM 4255 N N . ARG A 1 563 ? -18.243 -40.235 -6.986 1.00 201.15 562 ARG A N 1
ATOM 4256 C CA . ARG A 1 563 ? -18.508 -40.162 -5.548 1.00 201.15 562 ARG A CA 1
ATOM 4257 C C . ARG A 1 563 ? -18.568 -41.574 -4.951 1.00 201.15 562 ARG A C 1
ATOM 4258 O O . ARG A 1 563 ? -17.647 -42.379 -5.113 1.00 201.15 562 ARG A O 1
ATOM 4266 N N . GLY A 1 564 ? -19.675 -41.853 -4.267 1.00 205.61 563 GLY A N 1
ATOM 4267 C CA . GLY A 1 564 ? -19.900 -43.139 -3.626 1.00 205.61 563 GLY A CA 1
ATOM 4268 C C . GLY A 1 564 ? -21.101 -42.978 -2.706 1.00 205.61 563 GLY A C 1
ATOM 4269 O O . GLY A 1 564 ? -22.045 -42.265 -3.062 1.00 205.61 563 GLY A O 1
ATOM 4270 N N . ASN A 1 565 ? -21.079 -43.626 -1.538 1.00 205.61 564 ASN A N 1
ATOM 4271 C CA . ASN A 1 565 ? -22.176 -43.511 -0.561 1.00 205.61 564 ASN A CA 1
ATOM 4272 C C . ASN A 1 565 ? -21.851 -44.196 0.783 1.00 205.61 564 ASN A C 1
ATOM 4273 O O . ASN A 1 565 ? -21.082 -45.165 0.831 1.00 205.61 564 ASN A O 1
ATOM 4278 N N . GLN A 1 566 ? -22.433 -43.670 1.865 1.00 205.61 565 GLN A N 1
ATOM 4279 C CA . GLN A 1 566 ? -22.228 -44.183 3.225 1.00 205.61 565 GLN A CA 1
ATOM 4280 C C . GLN A 1 566 ? -20.764 -44.033 3.670 1.00 205.61 565 GLN A C 1
ATOM 4281 O O . GLN A 1 566 ? -20.229 -42.921 3.702 1.00 205.61 565 GLN A O 1
ATOM 4287 N N . ILE A 1 567 ? -20.121 -45.143 4.017 1.00 205.61 566 ILE A N 1
ATOM 4288 C CA . ILE A 1 567 ? -18.731 -45.113 4.453 1.00 205.61 566 ILE A CA 1
ATOM 4289 C C . ILE A 1 567 ? -17.814 -45.636 3.338 1.00 205.61 566 ILE A C 1
ATOM 4290 O O . ILE A 1 567 ? -16.937 -46.468 3.575 1.00 205.61 566 ILE A O 1
ATOM 4295 N N . MET A 1 568 ? -18.032 -45.127 2.121 1.00 205.61 567 MET A N 1
ATOM 4296 C CA . MET A 1 568 ? -17.254 -45.508 0.931 1.00 205.61 567 MET A CA 1
ATOM 4297 C C . MET A 1 568 ? -16.798 -44.262 0.140 1.00 205.61 567 MET A C 1
ATOM 4298 O O . MET A 1 568 ? -17.631 -43.520 -0.391 1.00 205.61 567 MET A O 1
ATOM 4303 N N . SER A 1 569 ? -15.480 -44.052 0.051 1.00 205.61 568 SER A N 1
ATOM 4304 C CA . SER A 1 569 ? -14.900 -42.895 -0.656 1.00 205.61 568 SER A CA 1
ATOM 4305 C C . SER A 1 569 ? -14.434 -43.168 -2.100 1.00 205.61 568 SER A C 1
ATOM 4306 O O . SER A 1 569 ? -15.116 -43.870 -2.856 1.00 205.61 568 SER A O 1
ATOM 4309 N N . ASP A 1 570 ? -13.284 -42.600 -2.480 1.00 205.61 569 ASP A N 1
ATOM 4310 C CA . ASP A 1 570 ? -12.745 -42.784 -3.830 1.00 205.61 569 ASP A CA 1
ATOM 4311 C C . ASP A 1 570 ? -11.336 -42.205 -4.056 1.00 205.61 569 ASP A C 1
ATOM 4312 O O . ASP A 1 570 ? -10.549 -42.753 -4.840 1.00 205.61 569 ASP A O 1
ATOM 4317 N N . LYS A 1 571 ? -11.017 -41.113 -3.363 1.00 198.03 570 LYS A N 1
ATOM 4318 C CA . LYS A 1 571 ? -9.721 -40.450 -3.519 1.00 198.03 570 LYS A CA 1
ATOM 4319 C C . LYS A 1 571 ? -8.891 -40.468 -2.226 1.00 198.03 570 LYS A C 1
ATOM 4320 O O . LYS A 1 571 ? -8.211 -39.500 -1.901 1.00 198.03 570 LYS A O 1
ATOM 4326 N N . ARG A 1 572 ? -8.944 -41.592 -1.515 1.00 142.85 571 ARG A N 1
ATOM 4327 C CA . ARG A 1 572 ? -8.247 -41.790 -0.240 1.00 142.85 571 ARG A CA 1
ATOM 4328 C C . ARG A 1 572 ? -6.804 -42.241 -0.372 1.00 142.85 571 ARG A C 1
ATOM 4329 O O . ARG A 1 572 ? -6.216 -42.785 0.572 1.00 142.85 571 ARG A O 1
ATOM 4337 N N . ASN A 1 573 ? -6.240 -42.007 -1.546 1.00 180.62 572 ASN A N 1
ATOM 4338 C CA . ASN A 1 573 ? -4.874 -42.398 -1.837 1.00 178.37 572 ASN A CA 1
ATOM 4339 C C . ASN A 1 573 ? -3.878 -41.323 -1.364 1.00 176.48 572 ASN A C 1
ATOM 4340 O O . ASN A 1 573 ? -3.394 -40.528 -2.164 1.00 176.19 572 ASN A O 1
ATOM 4345 N N . VAL A 1 574 ? -3.571 -41.300 -0.068 1.00 127.53 573 VAL A N 1
ATOM 4346 C CA . VAL A 1 574 ? -2.646 -40.305 0.480 1.00 125.08 573 VAL A CA 1
ATOM 4347 C C . VAL A 1 574 ? -1.493 -40.934 1.230 1.00 123.64 573 VAL A C 1
ATOM 4348 O O . VAL A 1 574 ? -1.652 -41.963 1.886 1.00 123.43 573 VAL A O 1
ATOM 4352 N N . ILE A 1 575 ? -0.340 -40.277 1.151 1.00 132.85 574 ILE A N 1
ATOM 4353 C CA . ILE A 1 575 ? 0.888 -40.748 1.783 1.00 130.84 574 ILE A CA 1
ATOM 4354 C C . ILE A 1 575 ? 1.789 -39.551 2.057 1.00 129.83 574 ILE A C 1
ATOM 4355 O O . ILE A 1 575 ? 1.850 -38.632 1.247 1.00 129.68 574 ILE A O 1
ATOM 4360 N N . LEU A 1 576 ? 2.494 -39.567 3.183 1.00 107.22 575 LEU A N 1
ATOM 4361 C CA . LEU A 1 576 ? 3.400 -38.475 3.537 1.00 105.69 575 LEU A CA 1
ATOM 4362 C C . LEU A 1 576 ? 4.422 -38.950 4.548 1.00 104.83 575 LEU A C 1
ATOM 4363 O O . LEU A 1 576 ? 4.047 -39.316 5.651 1.00 104.54 575 LEU A O 1
ATOM 4368 N N . PHE A 1 577 ? 5.705 -38.944 4.189 1.00 160.42 576 PHE A N 1
ATOM 4369 C CA . PHE A 1 577 ? 6.750 -39.386 5.116 1.00 159.40 576 PHE A CA 1
ATOM 4370 C C . PHE A 1 577 ? 7.147 -38.234 5.992 1.00 159.15 576 PHE A C 1
ATOM 4371 O O . PHE A 1 577 ? 7.099 -37.083 5.563 1.00 159.40 576 PHE A O 1
ATOM 4379 N N . SER A 1 578 ? 7.567 -38.534 7.213 1.00 150.06 577 SER A N 1
ATOM 4380 C CA . SER A 1 578 ? 7.964 -37.465 8.100 1.00 149.64 577 SER A CA 1
ATOM 4381 C C . SER A 1 578 ? 8.892 -37.831 9.230 1.00 149.20 577 SER A C 1
ATOM 4382 O O . SER A 1 578 ? 8.917 -38.960 9.719 1.00 149.30 577 SER A O 1
ATOM 4385 N N . VAL A 1 579 ? 9.647 -36.821 9.637 1.00 129.70 578 VAL A N 1
ATOM 4386 C CA . VAL A 1 579 ? 10.620 -36.918 10.698 1.00 129.07 578 VAL A CA 1
ATOM 4387 C C . VAL A 1 579 ? 10.013 -36.336 11.965 1.00 128.91 578 VAL A C 1
ATOM 4388 O O . VAL A 1 579 ? 10.036 -35.121 12.172 1.00 128.76 578 VAL A O 1
ATOM 4392 N N . PHE A 1 580 ? 9.458 -37.213 12.795 1.00 176.46 579 PHE A N 1
ATOM 4393 C CA . PHE A 1 580 ? 8.835 -36.814 14.050 1.00 176.49 579 PHE A CA 1
ATOM 4394 C C . PHE A 1 580 ? 9.804 -36.964 15.199 1.00 176.22 579 PHE A C 1
ATOM 4395 O O . PHE A 1 580 ? 9.973 -38.067 15.713 1.00 176.34 579 PHE A O 1
ATOM 4403 N N . ASP A 1 581 ? 10.426 -35.860 15.616 1.00 100.18 580 ASP A N 1
ATOM 4404 C CA . ASP A 1 581 ? 11.401 -35.904 16.708 1.00 99.67 580 ASP A CA 1
ATOM 4405 C C . ASP A 1 581 ? 10.764 -35.663 18.071 1.00 99.63 580 ASP A C 1
ATOM 4406 O O . ASP A 1 581 ? 10.737 -34.531 18.568 1.00 99.72 580 ASP A O 1
ATOM 4411 N N . GLU A 1 582 ? 10.261 -36.736 18.678 1.00 195.70 581 GLU A N 1
ATOM 4412 C CA . GLU A 1 582 ? 9.628 -36.635 19.981 1.00 195.98 581 GLU A CA 1
ATOM 4413 C C . GLU A 1 582 ? 10.477 -35.806 20.924 1.00 196.21 581 GLU A C 1
ATOM 4414 O O . GLU A 1 582 ? 9.962 -35.203 21.859 1.00 196.14 581 GLU A O 1
ATOM 4420 N N . ASN A 1 583 ? 11.779 -35.760 20.664 1.00 177.22 582 ASN A N 1
ATOM 4421 C CA . ASN A 1 583 ? 12.684 -34.977 21.495 1.00 177.22 582 ASN A CA 1
ATOM 4422 C C . ASN A 1 583 ? 12.297 -33.496 21.442 1.00 177.22 582 ASN A C 1
ATOM 4423 O O . ASN A 1 583 ? 13.006 -32.653 21.982 1.00 177.22 582 ASN A O 1
ATOM 4428 N N . ARG A 1 584 ? 11.180 -33.185 20.785 1.00 156.30 583 ARG A N 1
ATOM 4429 C CA . ARG A 1 584 ? 10.701 -31.808 20.684 1.00 156.58 583 ARG A CA 1
ATOM 4430 C C . ARG A 1 584 ? 9.187 -31.647 20.864 1.00 156.92 583 ARG A C 1
ATOM 4431 O O . ARG A 1 584 ? 8.655 -30.533 20.774 1.00 157.16 583 ARG A O 1
ATOM 4439 N N . SER A 1 585 ? 8.501 -32.756 21.121 1.00 187.25 584 SER A N 1
ATOM 4440 C CA . SER A 1 585 ? 7.054 -32.745 21.317 1.00 187.25 584 SER A CA 1
ATOM 4441 C C . SER A 1 585 ? 6.727 -32.308 22.747 1.00 187.25 584 SER A C 1
ATOM 4442 O O . SER A 1 585 ? 7.287 -32.841 23.700 1.00 187.25 584 SER A O 1
ATOM 4445 N N . TRP A 1 586 ? 5.818 -31.344 22.889 1.00 156.38 585 TRP A N 1
ATOM 4446 C CA . TRP A 1 586 ? 5.428 -30.817 24.202 1.00 156.38 585 TRP A CA 1
ATOM 4447 C C . TRP A 1 586 ? 5.054 -31.903 25.217 1.00 156.38 585 TRP A C 1
ATOM 4448 O O . TRP A 1 586 ? 4.812 -31.602 26.395 1.00 156.38 585 TRP A O 1
ATOM 4459 N N . TYR A 1 587 ? 5.013 -33.156 24.760 1.00 205.61 586 TYR A N 1
ATOM 4460 C CA . TYR A 1 587 ? 4.664 -34.296 25.611 1.00 205.61 586 TYR A CA 1
ATOM 4461 C C . TYR A 1 587 ? 5.819 -35.300 25.671 1.00 205.61 586 TYR A C 1
ATOM 4462 O O . TYR A 1 587 ? 5.680 -36.447 25.251 1.00 205.61 586 TYR A O 1
ATOM 4471 N N . LEU A 1 588 ? 6.957 -34.853 26.188 1.00 149.57 587 LEU A N 1
ATOM 4472 C CA . LEU A 1 588 ? 8.145 -35.689 26.316 1.00 149.75 587 LEU A CA 1
ATOM 4473 C C . LEU A 1 588 ? 8.177 -36.156 27.750 1.00 149.85 587 LEU A C 1
ATOM 4474 O O . LEU A 1 588 ? 8.595 -37.268 28.054 1.00 149.89 587 LEU A O 1
ATOM 4479 N N . THR A 1 589 ? 7.732 -35.267 28.624 1.00 167.87 588 THR A N 1
ATOM 4480 C CA . THR A 1 589 ? 7.701 -35.528 30.043 1.00 167.85 588 THR A CA 1
ATOM 4481 C C . THR A 1 589 ? 6.492 -36.400 30.353 1.00 168.05 588 THR A C 1
ATOM 4482 O O . THR A 1 589 ? 6.631 -37.479 30.933 1.00 168.03 588 THR A O 1
ATOM 4486 N N . GLU A 1 590 ? 5.310 -35.940 29.943 1.00 205.61 589 GLU A N 1
ATOM 4487 C CA . GLU A 1 590 ? 4.064 -36.672 30.187 1.00 205.61 589 GLU A CA 1
ATOM 4488 C C . GLU A 1 590 ? 4.170 -38.077 29.589 1.00 205.61 589 GLU A C 1
ATOM 4489 O O . GLU A 1 590 ? 3.500 -39.015 30.032 1.00 205.61 589 GLU A O 1
ATOM 4495 N N . ASN A 1 591 ? 5.031 -38.209 28.586 1.00 185.37 590 ASN A N 1
ATOM 4496 C CA . ASN A 1 591 ? 5.258 -39.480 27.912 1.00 185.37 590 ASN A CA 1
ATOM 4497 C C . ASN A 1 591 ? 6.228 -40.294 28.755 1.00 185.37 590 ASN A C 1
ATOM 4498 O O . ASN A 1 591 ? 5.933 -41.411 29.184 1.00 185.37 590 ASN A O 1
ATOM 4503 N N . ILE A 1 592 ? 7.392 -39.707 28.993 1.00 175.50 591 ILE A N 1
ATOM 4504 C CA . ILE A 1 592 ? 8.430 -40.362 29.758 1.00 175.50 591 ILE A CA 1
ATOM 4505 C C . ILE A 1 592 ? 8.002 -40.821 31.144 1.00 175.50 591 ILE A C 1
ATOM 4506 O O . ILE A 1 592 ? 8.000 -42.021 31.416 1.00 175.50 591 ILE A O 1
ATOM 4511 N N . GLN A 1 593 ? 7.631 -39.882 32.012 1.00 158.44 592 GLN A N 1
ATOM 4512 C CA . GLN A 1 593 ? 7.251 -40.231 33.377 1.00 158.52 592 GLN A CA 1
ATOM 4513 C C . GLN A 1 593 ? 6.363 -41.463 33.435 1.00 158.55 592 GLN A C 1
ATOM 4514 O O . GLN A 1 593 ? 6.175 -42.037 34.501 1.00 158.62 592 GLN A O 1
ATOM 4520 N N . ARG A 1 594 ? 5.821 -41.874 32.294 1.00 178.73 593 ARG A N 1
ATOM 4521 C CA . ARG A 1 594 ? 4.976 -43.058 32.255 1.00 178.90 593 ARG A CA 1
ATOM 4522 C C . ARG A 1 594 ? 5.719 -44.267 31.717 1.00 179.31 593 ARG A C 1
ATOM 4523 O O . ARG A 1 594 ? 6.066 -45.191 32.454 1.00 179.52 593 ARG A O 1
ATOM 4531 N N . PHE A 1 595 ? 5.944 -44.246 30.411 1.00 205.61 594 PHE A N 1
ATOM 4532 C CA . PHE A 1 595 ? 6.607 -45.332 29.714 1.00 205.61 594 PHE A CA 1
ATOM 4533 C C . PHE A 1 595 ? 8.030 -45.595 30.160 1.00 205.61 594 PHE A C 1
ATOM 4534 O O . PHE A 1 595 ? 8.597 -46.641 29.838 1.00 205.61 594 PHE A O 1
ATOM 4542 N N . LEU A 1 596 ? 8.604 -44.661 30.910 1.00 157.92 595 LEU A N 1
ATOM 4543 C CA . LEU A 1 596 ? 9.978 -44.828 31.369 1.00 157.92 595 LEU A CA 1
ATOM 4544 C C . LEU A 1 596 ? 10.131 -45.361 32.795 1.00 157.92 595 LEU A C 1
ATOM 4545 O O . LEU A 1 596 ? 9.609 -44.780 33.753 1.00 157.92 595 LEU A O 1
ATOM 4550 N N . PRO A 1 597 ? 10.881 -46.469 32.947 1.00 196.38 596 PRO A N 1
ATOM 4551 C CA . PRO A 1 597 ? 11.113 -47.092 34.251 1.00 196.38 596 PRO A CA 1
ATOM 4552 C C . PRO A 1 597 ? 11.358 -46.027 35.301 1.00 196.38 596 PRO A C 1
ATOM 4553 O O . PRO A 1 597 ? 10.413 -45.479 35.874 1.00 196.38 596 PRO A O 1
ATOM 4557 N N . ASN A 1 598 ? 12.633 -45.733 35.535 1.00 205.61 597 ASN A N 1
ATOM 4558 C CA . ASN A 1 598 ? 13.020 -44.728 36.511 1.00 205.61 597 ASN A CA 1
ATOM 4559 C C . ASN A 1 598 ? 12.135 -43.506 36.299 1.00 205.61 597 ASN A C 1
ATOM 4560 O O . ASN A 1 598 ? 11.641 -43.259 35.194 1.00 205.61 597 ASN A O 1
ATOM 4565 N N . PRO A 1 599 ? 11.927 -42.720 37.358 1.00 199.72 598 PRO A N 1
ATOM 4566 C CA . PRO A 1 599 ? 11.083 -41.537 37.210 1.00 199.72 598 PRO A CA 1
ATOM 4567 C C . PRO A 1 599 ? 11.664 -40.632 36.144 1.00 199.72 598 PRO A C 1
ATOM 4568 O O . PRO A 1 599 ? 11.287 -40.698 34.974 1.00 199.72 598 PRO A O 1
ATOM 4572 N N . ALA A 1 600 ? 12.603 -39.799 36.572 1.00 205.61 599 ALA A N 1
ATOM 4573 C CA . ALA A 1 600 ? 13.271 -38.857 35.698 1.00 205.61 599 ALA A CA 1
ATOM 4574 C C . ALA A 1 600 ? 14.766 -38.901 35.972 1.00 205.61 599 ALA A C 1
ATOM 4575 O O . ALA A 1 600 ? 15.484 -37.934 35.718 1.00 205.61 599 ALA A O 1
ATOM 4577 N N . GLY A 1 601 ? 15.232 -40.023 36.506 1.00 184.30 600 GLY A N 1
ATOM 4578 C CA . GLY A 1 601 ? 16.649 -40.144 36.775 1.00 184.30 600 GLY A CA 1
ATOM 4579 C C . GLY A 1 601 ? 17.430 -40.138 35.470 1.00 184.30 600 GLY A C 1
ATOM 4580 O O . GLY A 1 601 ? 18.594 -39.734 35.437 1.00 184.30 600 GLY A O 1
ATOM 4581 N N . VAL A 1 602 ? 16.771 -40.569 34.394 1.00 205.46 601 VAL A N 1
ATOM 4582 C CA . VAL A 1 602 ? 17.367 -40.661 33.055 1.00 205.46 601 VAL A CA 1
ATOM 4583 C C . VAL A 1 602 ? 18.297 -39.526 32.664 1.00 205.46 601 VAL A C 1
ATOM 4584 O O . VAL A 1 602 ? 18.182 -38.401 33.155 1.00 205.46 601 VAL A O 1
ATOM 4588 N N . GLN A 1 603 ? 19.205 -39.840 31.748 1.00 205.61 602 GLN A N 1
ATOM 4589 C CA . GLN A 1 603 ? 20.176 -38.878 31.259 1.00 205.61 602 GLN A CA 1
ATOM 4590 C C . GLN A 1 603 ? 19.509 -37.666 30.608 1.00 205.61 602 GLN A C 1
ATOM 4591 O O . GLN A 1 603 ? 18.345 -37.712 30.200 1.00 205.61 602 GLN A O 1
ATOM 4597 N N . LEU A 1 604 ? 20.285 -36.587 30.529 1.00 198.42 603 LEU A N 1
ATOM 4598 C CA . LEU A 1 604 ? 19.881 -35.306 29.957 1.00 198.42 603 LEU A CA 1
ATOM 4599 C C . LEU A 1 604 ? 19.582 -35.437 28.452 1.00 198.42 603 LEU A C 1
ATOM 4600 O O . LEU A 1 604 ? 18.424 -35.552 28.043 1.00 198.42 603 LEU A O 1
ATOM 4605 N N . GLU A 1 605 ? 20.637 -35.419 27.640 1.00 138.98 604 GLU A N 1
ATOM 4606 C CA . GLU A 1 605 ? 20.510 -35.541 26.192 1.00 138.64 604 GLU A CA 1
ATOM 4607 C C . GLU A 1 605 ? 21.866 -35.729 25.490 1.00 138.32 604 GLU A C 1
ATOM 4608 O O . GLU A 1 605 ? 22.715 -34.838 25.500 1.00 138.25 604 GLU A O 1
ATOM 4614 N N . ASP A 1 606 ? 22.056 -36.897 24.884 1.00 204.58 605 ASP A N 1
ATOM 4615 C CA . ASP A 1 606 ? 23.286 -37.216 24.160 1.00 204.58 605 ASP A CA 1
ATOM 4616 C C . ASP A 1 606 ? 22.898 -38.000 22.909 1.00 204.58 605 ASP A C 1
ATOM 4617 O O . ASP A 1 606 ? 21.826 -38.599 22.868 1.00 204.58 605 ASP A O 1
ATOM 4622 N N . PRO A 1 607 ? 23.769 -38.031 21.884 1.00 202.04 606 PRO A N 1
ATOM 4623 C CA . PRO A 1 607 ? 23.472 -38.760 20.640 1.00 202.04 606 PRO A CA 1
ATOM 4624 C C . PRO A 1 607 ? 22.919 -40.165 20.878 1.00 202.04 606 PRO A C 1
ATOM 4625 O O . PRO A 1 607 ? 22.388 -40.807 19.970 1.00 202.04 606 PRO A O 1
ATOM 4629 N N . GLU A 1 608 ? 23.050 -40.621 22.118 1.00 136.10 607 GLU A N 1
ATOM 4630 C CA . GLU A 1 608 ? 22.577 -41.923 22.549 1.00 135.78 607 GLU A CA 1
ATOM 4631 C C . GLU A 1 608 ? 21.077 -42.104 22.314 1.00 135.44 607 GLU A C 1
ATOM 4632 O O . GLU A 1 608 ? 20.653 -42.400 21.194 1.00 135.44 607 GLU A O 1
ATOM 4638 N N . PHE A 1 609 ? 20.281 -41.916 23.368 1.00 175.80 608 PHE A N 1
ATOM 4639 C CA . PHE A 1 609 ? 18.828 -42.087 23.287 1.00 175.80 608 PHE A CA 1
ATOM 4640 C C . PHE A 1 609 ? 18.138 -41.092 22.367 1.00 175.80 608 PHE A C 1
ATOM 4641 O O . PHE A 1 609 ? 17.073 -41.385 21.823 1.00 175.80 608 PHE A O 1
ATOM 4649 N N . GLN A 1 610 ? 18.737 -39.915 22.206 1.00 137.41 609 GLN A N 1
ATOM 4650 C CA . GLN A 1 610 ? 18.178 -38.891 21.337 1.00 137.08 609 GLN A CA 1
ATOM 4651 C C . GLN A 1 610 ? 17.648 -39.585 20.101 1.00 137.08 609 GLN A C 1
ATOM 4652 O O . GLN A 1 610 ? 16.444 -39.766 19.943 1.00 137.17 609 GLN A O 1
ATOM 4658 N N . ALA A 1 611 ? 18.570 -39.998 19.239 1.00 171.98 610 ALA A N 1
ATOM 4659 C CA . ALA A 1 611 ? 18.226 -40.669 17.996 1.00 171.92 610 ALA A CA 1
ATOM 4660 C C . ALA A 1 611 ? 17.417 -41.938 18.219 1.00 171.85 610 ALA A C 1
ATOM 4661 O O . ALA A 1 611 ? 16.876 -42.505 17.275 1.00 171.78 610 ALA A O 1
ATOM 4663 N N . SER A 1 612 ? 17.334 -42.381 19.468 1.00 172.97 611 SER A N 1
ATOM 4664 C CA . SER A 1 612 ? 16.589 -43.590 19.784 1.00 172.85 611 SER A CA 1
ATOM 4665 C C . SER A 1 612 ? 15.135 -43.278 20.122 1.00 172.75 611 SER A C 1
ATOM 4666 O O . SER A 1 612 ? 14.377 -44.156 20.546 1.00 172.72 611 SER A O 1
ATOM 4669 N N . ASN A 1 613 ? 14.760 -42.018 19.920 1.00 196.65 612 ASN A N 1
ATOM 4670 C CA . ASN A 1 613 ? 13.402 -41.539 20.172 1.00 196.65 612 ASN A CA 1
ATOM 4671 C C . ASN A 1 613 ? 12.990 -40.650 18.997 1.00 196.65 612 ASN A C 1
ATOM 4672 O O . ASN A 1 613 ? 12.277 -39.662 19.181 1.00 196.65 612 ASN A O 1
ATOM 4677 N N . ILE A 1 614 ? 13.431 -41.023 17.794 1.00 201.15 613 ILE A N 1
ATOM 4678 C CA . ILE A 1 614 ? 13.172 -40.254 16.569 1.00 201.15 613 ILE A CA 1
ATOM 4679 C C . ILE A 1 614 ? 12.439 -40.999 15.448 1.00 201.15 613 ILE A C 1
ATOM 4680 O O . ILE A 1 614 ? 12.678 -40.735 14.270 1.00 201.15 613 ILE A O 1
ATOM 4685 N N . MET A 1 615 ? 11.543 -41.907 15.812 1.00 145.17 614 MET A N 1
ATOM 4686 C CA . MET A 1 615 ? 10.793 -42.707 14.847 1.00 145.42 614 MET A CA 1
ATOM 4687 C C . MET A 1 615 ? 10.437 -41.978 13.544 1.00 145.39 614 MET A C 1
ATOM 4688 O O . MET A 1 615 ? 10.153 -40.778 13.546 1.00 145.67 614 MET A O 1
ATOM 4693 N N . HIS A 1 616 ? 10.458 -42.715 12.433 1.00 162.08 615 HIS A N 1
ATOM 4694 C CA . HIS A 1 616 ? 10.145 -42.155 11.119 1.00 162.08 615 HIS A CA 1
ATOM 4695 C C . HIS A 1 616 ? 8.854 -42.709 10.544 1.00 162.08 615 HIS A C 1
ATOM 4696 O O . HIS A 1 616 ? 8.773 -43.851 10.095 1.00 162.08 615 HIS A O 1
ATOM 4703 N N . SER A 1 617 ? 7.854 -41.843 10.561 1.00 133.32 616 SER A N 1
ATOM 4704 C CA . SER A 1 617 ? 6.494 -42.094 10.111 1.00 133.19 616 SER A CA 1
ATOM 4705 C C . SER A 1 617 ? 6.254 -42.844 8.818 1.00 132.98 616 SER A C 1
ATOM 4706 O O . SER A 1 617 ? 5.845 -44.011 8.816 1.00 132.47 616 SER A O 1
ATOM 4709 N N . ILE A 1 618 ? 6.479 -42.126 7.722 1.00 139.93 617 ILE A N 1
ATOM 4710 C CA . ILE A 1 618 ? 6.251 -42.636 6.384 1.00 140.43 617 ILE A CA 1
ATOM 4711 C C . ILE A 1 618 ? 4.740 -42.863 6.330 1.00 140.38 617 ILE A C 1
ATOM 4712 O O . ILE A 1 618 ? 4.254 -43.780 5.676 1.00 140.43 617 ILE A O 1
ATOM 4717 N N . ASN A 1 619 ? 4.035 -41.980 7.043 1.00 116.77 618 ASN A N 1
ATOM 4718 C CA . ASN A 1 619 ? 2.574 -41.916 7.227 1.00 116.84 618 ASN A CA 1
ATOM 4719 C C . ASN A 1 619 ? 2.302 -42.280 8.679 1.00 116.89 618 ASN A C 1
ATOM 4720 O O . ASN A 1 619 ? 1.173 -42.553 9.081 1.00 116.68 618 ASN A O 1
ATOM 4725 N N . GLY A 1 620 ? 3.379 -42.253 9.454 1.00 147.83 619 GLY A N 1
ATOM 4726 C CA . GLY A 1 620 ? 3.315 -42.573 10.859 1.00 148.20 619 GLY A CA 1
ATOM 4727 C C . GLY A 1 620 ? 2.984 -44.028 10.979 1.00 148.53 619 GLY A C 1
ATOM 4728 O O . GLY A 1 620 ? 1.818 -44.380 11.058 1.00 148.64 619 GLY A O 1
ATOM 4729 N N . TYR A 1 621 ? 3.998 -44.880 10.957 1.00 178.62 620 TYR A N 1
ATOM 4730 C CA . TYR A 1 621 ? 3.769 -46.307 11.089 1.00 178.62 620 TYR A CA 1
ATOM 4731 C C . TYR A 1 621 ? 5.049 -47.086 11.237 1.00 178.62 620 TYR A C 1
ATOM 4732 O O . TYR A 1 621 ? 5.072 -48.117 11.907 1.00 178.62 620 TYR A O 1
ATOM 4741 N N . VAL A 1 622 ? 6.113 -46.596 10.610 1.00 191.84 621 VAL A N 1
ATOM 4742 C CA . VAL A 1 622 ? 7.418 -47.238 10.710 1.00 191.76 621 VAL A CA 1
ATOM 4743 C C . VAL A 1 622 ? 7.510 -48.597 10.018 1.00 191.96 621 VAL A C 1
ATOM 4744 O O . VAL A 1 622 ? 6.495 -49.216 9.693 1.00 191.79 621 VAL A O 1
ATOM 4748 N N . PHE A 1 623 ? 8.748 -49.039 9.807 1.00 177.33 622 PHE A N 1
ATOM 4749 C CA . PHE A 1 623 ? 9.067 -50.304 9.163 1.00 177.74 622 PHE A CA 1
ATOM 4750 C C . PHE A 1 623 ? 7.930 -50.878 8.365 1.00 178.13 622 PHE A C 1
ATOM 4751 O O . PHE A 1 623 ? 7.922 -50.792 7.138 1.00 178.34 622 PHE A O 1
ATOM 4759 N N . ASP A 1 624 ? 6.961 -51.469 9.043 1.00 169.96 623 ASP A N 1
ATOM 4760 C CA . ASP A 1 624 ? 5.852 -52.018 8.304 1.00 170.30 623 ASP A CA 1
ATOM 4761 C C . ASP A 1 624 ? 4.501 -51.833 8.941 1.00 170.30 623 ASP A C 1
ATOM 4762 O O . ASP A 1 624 ? 4.367 -51.798 10.166 1.00 170.56 623 ASP A O 1
ATOM 4767 N N . SER A 1 625 ? 3.514 -51.701 8.057 1.00 133.76 624 SER A N 1
ATOM 4768 C CA . SER A 1 625 ? 2.113 -51.502 8.383 1.00 133.76 624 SER A CA 1
ATOM 4769 C C . SER A 1 625 ? 1.478 -51.063 7.070 1.00 133.76 624 SER A C 1
ATOM 4770 O O . SER A 1 625 ? 2.166 -50.939 6.060 1.00 147.83 624 SER A O 1
ATOM 4773 N N . LEU A 1 626 ? 0.172 -50.833 7.080 1.00 165.37 625 LEU A N 1
ATOM 4774 C CA . LEU A 1 626 ? -0.532 -50.364 5.891 1.00 165.37 625 LEU A CA 1
ATOM 4775 C C . LEU A 1 626 ? -0.750 -51.376 4.783 1.00 165.37 625 LEU A C 1
ATOM 4776 O O . LEU A 1 626 ? -1.874 -51.822 4.565 1.00 191.20 625 LEU A O 1
ATOM 4781 N N . GLN A 1 627 ? 0.328 -51.699 4.066 1.00 165.65 626 GLN A N 1
ATOM 4782 C CA . GLN A 1 627 ? 0.311 -52.641 2.939 1.00 165.65 626 GLN A CA 1
ATOM 4783 C C . GLN A 1 627 ? -0.747 -52.291 1.899 1.00 165.65 626 GLN A C 1
ATOM 4784 O O . GLN A 1 627 ? -0.819 -52.885 0.819 1.00 186.03 626 GLN A O 1
ATOM 4790 N N . LEU A 1 628 ? -1.560 -51.309 2.253 1.00 147.42 627 LEU A N 1
ATOM 4791 C CA . LEU A 1 628 ? -2.611 -50.801 1.404 1.00 147.31 627 LEU A CA 1
ATOM 4792 C C . LEU A 1 628 ? -3.478 -51.817 0.708 1.00 147.29 627 LEU A C 1
ATOM 4793 O O . LEU A 1 628 ? -3.198 -53.015 0.698 1.00 147.24 627 LEU A O 1
ATOM 4798 N N . SER A 1 629 ? -4.539 -51.290 0.112 1.00 181.03 628 SER A N 1
ATOM 4799 C CA . SER A 1 629 ? -5.517 -52.077 -0.605 1.00 181.03 628 SER A CA 1
ATOM 4800 C C . SER A 1 629 ? -5.614 -51.598 -2.036 1.00 181.03 628 SER A C 1
ATOM 4801 O O . SER A 1 629 ? -6.558 -50.902 -2.411 1.00 181.03 628 SER A O 1
ATOM 4804 N N . VAL A 1 630 ? -4.619 -51.953 -2.831 1.00 150.29 629 VAL A N 1
ATOM 4805 C CA . VAL A 1 630 ? -4.628 -51.581 -4.229 1.00 149.84 629 VAL A CA 1
ATOM 4806 C C . VAL A 1 630 ? -4.925 -52.876 -4.946 1.00 149.82 629 VAL A C 1
ATOM 4807 O O . VAL A 1 630 ? -4.375 -53.913 -4.585 1.00 149.68 629 VAL A O 1
ATOM 4811 N N . CYS A 1 631 ? -5.794 -52.817 -5.951 1.00 168.81 630 CYS A N 1
ATOM 4812 C CA . CYS A 1 631 ? -6.183 -54.009 -6.698 1.00 169.27 630 CYS A CA 1
ATOM 4813 C C . CYS A 1 631 ? -5.436 -54.230 -8.002 1.00 168.49 630 CYS A C 1
ATOM 4814 O O . CYS A 1 631 ? -4.345 -53.711 -8.204 1.00 168.77 630 CYS A O 1
ATOM 4817 N N . LEU A 1 632 ? -6.018 -55.039 -8.874 1.00 164.05 631 LEU A N 1
ATOM 4818 C CA . LEU A 1 632 ? -5.404 -55.304 -10.156 1.00 163.17 631 LEU A CA 1
ATOM 4819 C C . LEU A 1 632 ? -6.008 -54.333 -11.161 1.00 162.71 631 LEU A C 1
ATOM 4820 O O . LEU A 1 632 ? -7.224 -54.263 -11.305 1.00 162.73 631 LEU A O 1
ATOM 4825 N N . HIS A 1 633 ? -5.151 -53.587 -11.850 1.00 192.86 632 HIS A N 1
ATOM 4826 C CA . HIS A 1 633 ? -5.581 -52.593 -12.830 1.00 192.29 632 HIS A CA 1
ATOM 4827 C C . HIS A 1 633 ? -6.264 -51.410 -12.149 1.00 191.87 632 HIS A C 1
ATOM 4828 O O . HIS A 1 633 ? -6.755 -50.488 -12.803 1.00 191.96 632 HIS A O 1
ATOM 4835 N N . GLU A 1 634 ? -6.277 -51.453 -10.821 1.00 162.28 633 GLU A N 1
ATOM 4836 C CA . GLU A 1 634 ? -6.846 -50.399 -9.992 1.00 162.28 633 GLU A CA 1
ATOM 4837 C C . GLU A 1 634 ? -6.184 -49.093 -10.401 1.00 162.28 633 GLU A C 1
ATOM 4838 O O . GLU A 1 634 ? -5.188 -48.708 -9.802 1.00 162.28 633 GLU A O 1
ATOM 4844 N N . VAL A 1 635 ? -6.700 -48.415 -11.418 1.00 165.34 634 VAL A N 1
ATOM 4845 C CA . VAL A 1 635 ? -6.074 -47.161 -11.819 1.00 164.72 634 VAL A CA 1
ATOM 4846 C C . VAL A 1 635 ? -5.951 -46.350 -10.536 1.00 164.17 634 VAL A C 1
ATOM 4847 O O . VAL A 1 635 ? -6.960 -46.013 -9.918 1.00 164.42 634 VAL A O 1
ATOM 4851 N N . ALA A 1 636 ? -4.720 -46.052 -10.128 1.00 152.46 635 ALA A N 1
ATOM 4852 C CA . ALA A 1 636 ? -4.485 -45.314 -8.891 1.00 151.95 635 ALA A CA 1
ATOM 4853 C C . ALA A 1 636 ? -4.222 -43.838 -9.083 1.00 151.59 635 ALA A C 1
ATOM 4854 O O . ALA A 1 636 ? -3.978 -43.367 -10.193 1.00 151.75 635 ALA A O 1
ATOM 4856 N N . TYR A 1 637 ? -4.263 -43.117 -7.971 1.00 168.37 636 TYR A N 1
ATOM 4857 C CA . TYR A 1 637 ? -4.038 -41.685 -7.965 1.00 167.95 636 TYR A CA 1
ATOM 4858 C C . TYR A 1 637 ? -3.470 -41.310 -6.616 1.00 168.02 636 TYR A C 1
ATOM 4859 O O . TYR A 1 637 ? -4.198 -40.869 -5.735 1.00 167.99 636 TYR A O 1
ATOM 4868 N N . TRP A 1 638 ? -2.162 -41.488 -6.470 1.00 141.89 637 TRP A N 1
ATOM 4869 C CA . TRP A 1 638 ? -1.459 -41.213 -5.224 1.00 142.30 637 TRP A CA 1
ATOM 4870 C C . TRP A 1 638 ? -1.128 -39.738 -4.957 1.00 142.53 637 TRP A C 1
ATOM 4871 O O . TRP A 1 638 ? -0.554 -39.045 -5.805 1.00 142.46 637 TRP A O 1
ATOM 4882 N N . TYR A 1 639 ? -1.497 -39.279 -3.760 1.00 172.45 638 TYR A N 1
ATOM 4883 C CA . TYR A 1 639 ? -1.247 -37.913 -3.297 1.00 172.57 638 TYR A CA 1
ATOM 4884 C C . TYR A 1 639 ? -0.207 -38.084 -2.212 1.00 173.05 638 TYR A C 1
ATOM 4885 O O . TYR A 1 639 ? -0.500 -38.586 -1.127 1.00 173.35 638 TYR A O 1
ATOM 4894 N N . ILE A 1 640 ? 1.010 -37.654 -2.508 1.00 146.44 639 ILE A N 1
ATOM 4895 C CA . ILE A 1 640 ? 2.104 -37.848 -1.582 1.00 147.14 639 ILE A CA 1
ATOM 4896 C C . ILE A 1 640 ? 2.964 -36.616 -1.315 1.00 147.24 639 ILE A C 1
ATOM 4897 O O . ILE A 1 640 ? 3.047 -35.716 -2.147 1.00 147.70 639 ILE A O 1
ATOM 4902 N N . LEU A 1 641 ? 3.616 -36.611 -0.148 1.00 125.95 640 LEU A N 1
ATOM 4903 C CA . LEU A 1 641 ? 4.485 -35.520 0.296 1.00 125.55 640 LEU A CA 1
ATOM 4904 C C . LEU A 1 641 ? 5.303 -35.943 1.515 1.00 125.19 640 LEU A C 1
ATOM 4905 O O . LEU A 1 641 ? 5.049 -36.984 2.109 1.00 124.84 640 LEU A O 1
ATOM 4910 N N . SER A 1 642 ? 6.267 -35.114 1.902 1.00 122.01 641 SER A N 1
ATOM 4911 C CA . SER A 1 642 ? 7.112 -35.422 3.048 1.00 121.96 641 SER A CA 1
ATOM 4912 C C . SER A 1 642 ? 7.214 -34.228 3.964 1.00 121.96 641 SER A C 1
ATOM 4913 O O . SER A 1 642 ? 6.981 -33.097 3.541 1.00 121.38 641 SER A O 1
ATOM 4916 N N . ILE A 1 643 ? 7.587 -34.487 5.215 1.00 184.57 642 ILE A N 1
ATOM 4917 C CA . ILE A 1 643 ? 7.727 -33.441 6.221 1.00 184.57 642 ILE A CA 1
ATOM 4918 C C . ILE A 1 643 ? 8.833 -33.774 7.250 1.00 184.57 642 ILE A C 1
ATOM 4919 O O . ILE A 1 643 ? 9.829 -34.419 6.916 1.00 184.57 642 ILE A O 1
ATOM 4924 N N . GLY A 1 644 ? 8.658 -33.325 8.494 1.00 142.33 643 GLY A N 1
ATOM 4925 C CA . GLY A 1 644 ? 9.638 -33.585 9.537 1.00 142.84 643 GLY A CA 1
ATOM 4926 C C . GLY A 1 644 ? 10.917 -32.797 9.347 1.00 143.15 643 GLY A C 1
ATOM 4927 O O . GLY A 1 644 ? 10.898 -31.569 9.379 1.00 143.15 643 GLY A O 1
ATOM 4928 N N . ALA A 1 645 ? 12.025 -33.508 9.142 1.00 135.33 644 ALA A N 1
ATOM 4929 C CA . ALA A 1 645 ? 13.339 -32.895 8.935 1.00 135.64 644 ALA A CA 1
ATOM 4930 C C . ALA A 1 645 ? 13.636 -32.697 7.448 1.00 135.85 644 ALA A C 1
ATOM 4931 O O . ALA A 1 645 ? 12.965 -33.287 6.597 1.00 135.16 644 ALA A O 1
ATOM 4933 N N . GLN A 1 646 ? 14.656 -31.880 7.157 1.00 177.08 645 GLN A N 1
ATOM 4934 C CA . GLN A 1 646 ? 15.058 -31.523 5.787 1.00 177.08 645 GLN A CA 1
ATOM 4935 C C . GLN A 1 646 ? 16.015 -32.475 5.087 1.00 177.08 645 GLN A C 1
ATOM 4936 O O . GLN A 1 646 ? 16.782 -33.184 5.732 1.00 177.08 645 GLN A O 1
ATOM 4942 N N . THR A 1 647 ? 15.961 -32.437 3.755 1.00 162.20 646 THR A N 1
ATOM 4943 C CA . THR A 1 647 ? 16.770 -33.253 2.841 1.00 162.62 646 THR A CA 1
ATOM 4944 C C . THR A 1 647 ? 15.897 -33.819 1.709 1.00 163.10 646 THR A C 1
ATOM 4945 O O . THR A 1 647 ? 14.919 -34.536 1.946 1.00 163.16 646 THR A O 1
ATOM 4949 N N . ASP A 1 648 ? 16.254 -33.483 0.472 1.00 184.13 647 ASP A N 1
ATOM 4950 C CA . ASP A 1 648 ? 15.503 -33.950 -0.686 1.00 184.13 647 ASP A CA 1
ATOM 4951 C C . ASP A 1 648 ? 15.173 -35.409 -0.489 1.00 184.13 647 ASP A C 1
ATOM 4952 O O . ASP A 1 648 ? 15.744 -36.077 0.370 1.00 184.13 647 ASP A O 1
ATOM 4957 N N . PHE A 1 649 ? 14.251 -35.926 -1.276 1.00 204.36 648 PHE A N 1
ATOM 4958 C CA . PHE A 1 649 ? 13.990 -37.316 -1.093 1.00 204.36 648 PHE A CA 1
ATOM 4959 C C . PHE A 1 649 ? 13.609 -38.195 -2.257 1.00 204.36 648 PHE A C 1
ATOM 4960 O O . PHE A 1 649 ? 12.728 -37.886 -3.057 1.00 204.36 648 PHE A O 1
ATOM 4968 N N . LEU A 1 650 ? 14.325 -39.308 -2.332 1.00 143.73 649 LEU A N 1
ATOM 4969 C CA . LEU A 1 650 ? 14.130 -40.311 -3.354 1.00 142.98 649 LEU A CA 1
ATOM 4970 C C . LEU A 1 650 ? 13.066 -41.191 -2.751 1.00 142.83 649 LEU A C 1
ATOM 4971 O O . LEU A 1 650 ? 13.062 -41.434 -1.548 1.00 142.80 649 LEU A O 1
ATOM 4976 N N . SER A 1 651 ? 12.163 -41.678 -3.580 1.00 151.71 650 SER A N 1
ATOM 4977 C CA . SER A 1 651 ? 11.079 -42.486 -3.063 1.00 151.48 650 SER A CA 1
ATOM 4978 C C . SER A 1 651 ? 10.394 -43.174 -4.216 1.00 151.15 650 SER A C 1
ATOM 4979 O O . SER A 1 651 ? 10.157 -42.537 -5.246 1.00 150.85 650 SER A O 1
ATOM 4982 N N . VAL A 1 652 ? 10.059 -44.456 -4.046 1.00 120.51 651 VAL A N 1
ATOM 4983 C CA . VAL A 1 652 ? 9.405 -45.217 -5.115 1.00 120.71 651 VAL A CA 1
ATOM 4984 C C . VAL A 1 652 ? 8.579 -46.434 -4.715 1.00 120.80 651 VAL A C 1
ATOM 4985 O O . VAL A 1 652 ? 8.348 -46.731 -3.545 1.00 120.87 651 VAL A O 1
ATOM 4989 N N . PHE A 1 653 ? 8.156 -47.138 -5.754 1.00 133.74 652 PHE A N 1
ATOM 4990 C CA . PHE A 1 653 ? 7.365 -48.335 -5.645 1.00 133.90 652 PHE A CA 1
ATOM 4991 C C . PHE A 1 653 ? 8.204 -49.486 -6.180 1.00 134.18 652 PHE A C 1
ATOM 4992 O O . PHE A 1 653 ? 8.720 -49.440 -7.287 1.00 134.22 652 PHE A O 1
ATOM 5000 N N . PHE A 1 654 ? 8.340 -50.516 -5.371 1.00 132.58 653 PHE A N 1
ATOM 5001 C CA . PHE A 1 654 ? 9.109 -51.686 -5.735 1.00 132.73 653 PHE A CA 1
ATOM 5002 C C . PHE A 1 654 ? 8.258 -52.848 -5.256 1.00 132.52 653 PHE A C 1
ATOM 5003 O O . PHE A 1 654 ? 8.235 -53.162 -4.065 1.00 132.44 653 PHE A O 1
ATOM 5011 N N . SER A 1 655 ? 7.538 -53.472 -6.180 1.00 148.22 654 SER A N 1
ATOM 5012 C CA . SER A 1 655 ? 6.665 -54.577 -5.811 1.00 148.06 654 SER A CA 1
ATOM 5013 C C . SER A 1 655 ? 6.518 -55.581 -6.932 1.00 148.23 654 SER A C 1
ATOM 5014 O O . SER A 1 655 ? 7.483 -55.900 -7.623 1.00 148.23 654 SER A O 1
ATOM 5017 N N . GLY A 1 656 ? 5.301 -56.090 -7.092 1.00 180.41 655 GLY A N 1
ATOM 5018 C CA . GLY A 1 656 ? 5.038 -57.035 -8.154 1.00 180.41 655 GLY A CA 1
ATOM 5019 C C . GLY A 1 656 ? 4.838 -56.207 -9.403 1.00 180.41 655 GLY A C 1
ATOM 5020 O O . GLY A 1 656 ? 3.788 -56.275 -10.046 1.00 180.41 655 GLY A O 1
ATOM 5021 N N . TYR A 1 657 ? 5.864 -55.418 -9.725 1.00 205.61 656 TYR A N 1
ATOM 5022 C CA . TYR A 1 657 ? 5.869 -54.508 -10.876 1.00 205.61 656 TYR A CA 1
ATOM 5023 C C . TYR A 1 657 ? 6.803 -53.309 -10.590 1.00 205.61 656 TYR A C 1
ATOM 5024 O O . TYR A 1 657 ? 7.157 -52.560 -11.507 1.00 205.61 656 TYR A O 1
ATOM 5033 N N . THR A 1 658 ? 7.184 -53.138 -9.320 1.00 127.82 657 THR A N 1
ATOM 5034 C CA . THR A 1 658 ? 8.012 -52.019 -8.882 1.00 126.26 657 THR A CA 1
ATOM 5035 C C . THR A 1 658 ? 7.102 -50.832 -9.059 1.00 125.39 657 THR A C 1
ATOM 5036 O O . THR A 1 658 ? 6.685 -50.236 -8.082 1.00 125.55 657 THR A O 1
ATOM 5040 N N . PHE A 1 659 ? 6.802 -50.513 -10.321 1.00 99.60 658 PHE A N 1
ATOM 5041 C CA . PHE A 1 659 ? 5.893 -49.430 -10.717 1.00 98.68 658 PHE A CA 1
ATOM 5042 C C . PHE A 1 659 ? 6.468 -48.082 -11.206 1.00 97.84 658 PHE A C 1
ATOM 5043 O O . PHE A 1 659 ? 7.550 -47.647 -10.826 1.00 97.40 658 PHE A O 1
ATOM 5051 N N . LYS A 1 660 ? 5.687 -47.433 -12.061 1.00 133.76 659 LYS A N 1
ATOM 5052 C CA . LYS A 1 660 ? 6.022 -46.156 -12.671 1.00 133.18 659 LYS A CA 1
ATOM 5053 C C . LYS A 1 660 ? 4.873 -45.210 -12.352 1.00 132.66 659 LYS A C 1
ATOM 5054 O O . LYS A 1 660 ? 3.987 -45.559 -11.590 1.00 132.96 659 LYS A O 1
ATOM 5060 N N . HIS A 1 661 ? 4.874 -44.022 -12.940 1.00 119.25 660 HIS A N 1
ATOM 5061 C CA . HIS A 1 661 ? 3.807 -43.057 -12.694 1.00 118.22 660 HIS A CA 1
ATOM 5062 C C . HIS A 1 661 ? 3.917 -41.913 -13.681 1.00 118.39 660 HIS A C 1
ATOM 5063 O O . HIS A 1 661 ? 4.677 -42.022 -14.631 1.00 118.56 660 HIS A O 1
ATOM 5070 N N . LYS A 1 662 ? 3.173 -40.827 -13.502 1.00 193.19 661 LYS A N 1
ATOM 5071 C CA . LYS A 1 662 ? 3.276 -39.746 -14.478 1.00 193.19 661 LYS A CA 1
ATOM 5072 C C . LYS A 1 662 ? 3.282 -38.327 -13.927 1.00 193.19 661 LYS A C 1
ATOM 5073 O O . LYS A 1 662 ? 2.239 -37.805 -13.525 1.00 193.19 661 LYS A O 1
ATOM 5079 N N . MET A 1 663 ? 4.461 -37.707 -13.889 1.00 107.29 662 MET A N 1
ATOM 5080 C CA . MET A 1 663 ? 4.574 -36.324 -13.427 1.00 107.71 662 MET A CA 1
ATOM 5081 C C . MET A 1 663 ? 4.654 -35.509 -14.725 1.00 108.03 662 MET A C 1
ATOM 5082 O O . MET A 1 663 ? 5.354 -34.503 -14.816 1.00 107.51 662 MET A O 1
ATOM 5087 N N . VAL A 1 664 ? 3.900 -35.987 -15.715 1.00 160.31 663 VAL A N 1
ATOM 5088 C CA . VAL A 1 664 ? 3.805 -35.437 -17.066 1.00 160.31 663 VAL A CA 1
ATOM 5089 C C . VAL A 1 664 ? 4.261 -36.573 -17.969 1.00 160.31 663 VAL A C 1
ATOM 5090 O O . VAL A 1 664 ? 3.480 -37.137 -18.736 1.00 160.31 663 VAL A O 1
ATOM 5094 N N . TYR A 1 665 ? 5.541 -36.897 -17.842 1.00 125.29 664 TYR A N 1
ATOM 5095 C CA . TYR A 1 665 ? 6.176 -37.985 -18.568 1.00 125.84 664 TYR A CA 1
ATOM 5096 C C . TYR A 1 665 ? 6.008 -39.088 -17.531 1.00 126.05 664 TYR A C 1
ATOM 5097 O O . TYR A 1 665 ? 5.588 -38.799 -16.412 1.00 125.77 664 TYR A O 1
ATOM 5106 N N . GLU A 1 666 ? 6.305 -40.336 -17.881 1.00 148.69 665 GLU A N 1
ATOM 5107 C CA . GLU A 1 666 ? 6.202 -41.420 -16.906 1.00 149.05 665 GLU A CA 1
ATOM 5108 C C . GLU A 1 666 ? 7.583 -41.532 -16.298 1.00 149.26 665 GLU A C 1
ATOM 5109 O O . GLU A 1 666 ? 8.562 -41.218 -16.964 1.00 149.31 665 GLU A O 1
ATOM 5115 N N . ASP A 1 667 ? 7.685 -41.960 -15.044 1.00 119.53 666 ASP A N 1
ATOM 5116 C CA . ASP A 1 667 ? 8.999 -42.009 -14.426 1.00 119.92 666 ASP A CA 1
ATOM 5117 C C . ASP A 1 667 ? 9.338 -43.177 -13.513 1.00 120.03 666 ASP A C 1
ATOM 5118 O O . ASP A 1 667 ? 8.520 -43.656 -12.737 1.00 120.27 666 ASP A O 1
ATOM 5123 N N . THR A 1 668 ? 10.597 -43.593 -13.628 1.00 189.40 667 THR A N 1
ATOM 5124 C CA . THR A 1 668 ? 11.208 -44.716 -12.910 1.00 189.40 667 THR A CA 1
ATOM 5125 C C . THR A 1 668 ? 11.113 -44.676 -11.405 1.00 189.40 667 THR A C 1
ATOM 5126 O O . THR A 1 668 ? 10.219 -44.072 -10.816 1.00 189.40 667 THR A O 1
ATOM 5130 N N . LEU A 1 669 ? 12.055 -45.385 -10.805 1.00 182.11 668 LEU A N 1
ATOM 5131 C CA . LEU A 1 669 ? 12.188 -45.419 -9.381 1.00 182.11 668 LEU A CA 1
ATOM 5132 C C . LEU A 1 669 ? 12.518 -43.959 -9.182 1.00 182.11 668 LEU A C 1
ATOM 5133 O O . LEU A 1 669 ? 13.681 -43.567 -9.219 1.00 182.11 668 LEU A O 1
ATOM 5138 N N . THR A 1 670 ? 11.489 -43.142 -9.022 1.00 163.48 669 THR A N 1
ATOM 5139 C CA . THR A 1 670 ? 11.718 -41.728 -8.844 1.00 164.01 669 THR A CA 1
ATOM 5140 C C . THR A 1 670 ? 10.578 -40.951 -8.219 1.00 164.54 669 THR A C 1
ATOM 5141 O O . THR A 1 670 ? 9.406 -41.289 -8.364 1.00 165.12 669 THR A O 1
ATOM 5145 N N . LEU A 1 671 ? 10.964 -39.894 -7.524 1.00 116.40 670 LEU A N 1
ATOM 5146 C CA . LEU A 1 671 ? 10.067 -38.978 -6.851 1.00 116.45 670 LEU A CA 1
ATOM 5147 C C . LEU A 1 671 ? 10.996 -38.206 -5.969 1.00 116.72 670 LEU A C 1
ATOM 5148 O O . LEU A 1 671 ? 11.538 -38.723 -5.001 1.00 116.84 670 LEU A O 1
ATOM 5153 N N . PHE A 1 672 ? 11.179 -36.955 -6.322 1.00 145.00 671 PHE A N 1
ATOM 5154 C CA . PHE A 1 672 ? 12.092 -36.102 -5.618 1.00 145.62 671 PHE A CA 1
ATOM 5155 C C . PHE A 1 672 ? 11.370 -34.889 -5.068 1.00 145.71 671 PHE A C 1
ATOM 5156 O O . PHE A 1 672 ? 11.356 -33.838 -5.702 1.00 145.78 671 PHE A O 1
ATOM 5164 N N . PRO A 1 673 ? 10.722 -35.029 -3.902 1.00 205.61 672 PRO A N 1
ATOM 5165 C CA . PRO A 1 673 ? 9.994 -33.931 -3.254 1.00 205.61 672 PRO A CA 1
ATOM 5166 C C . PRO A 1 673 ? 10.906 -33.233 -2.236 1.00 205.61 672 PRO A C 1
ATOM 5167 O O . PRO A 1 673 ? 11.519 -33.878 -1.375 1.00 205.61 672 PRO A O 1
ATOM 5171 N N . PHE A 1 674 ? 10.982 -31.911 -2.337 1.00 130.46 673 PHE A N 1
ATOM 5172 C CA . PHE A 1 674 ? 11.857 -31.122 -1.479 1.00 130.75 673 PHE A CA 1
ATOM 5173 C C . PHE A 1 674 ? 11.444 -30.891 -0.041 1.00 131.08 673 PHE A C 1
ATOM 5174 O O . PHE A 1 674 ? 11.584 -29.784 0.460 1.00 130.99 673 PHE A O 1
ATOM 5182 N N . SER A 1 675 ? 10.943 -31.921 0.629 1.00 175.13 674 SER A N 1
ATOM 5183 C CA . SER A 1 675 ? 10.553 -31.785 2.031 1.00 176.21 674 SER A CA 1
ATOM 5184 C C . SER A 1 675 ? 9.697 -30.552 2.339 1.00 177.01 674 SER A C 1
ATOM 5185 O O . SER A 1 675 ? 9.860 -29.502 1.720 1.00 177.34 674 SER A O 1
ATOM 5188 N N . GLY A 1 676 ? 8.797 -30.673 3.312 1.00 132.31 675 GLY A N 1
ATOM 5189 C CA . GLY A 1 676 ? 7.945 -29.550 3.651 1.00 133.30 675 GLY A CA 1
ATOM 5190 C C . GLY A 1 676 ? 7.442 -28.982 2.341 1.00 134.17 675 GLY A C 1
ATOM 5191 O O . GLY A 1 676 ? 7.058 -27.817 2.262 1.00 133.90 675 GLY A O 1
ATOM 5192 N N . GLU A 1 677 ? 7.477 -29.828 1.308 1.00 148.55 676 GLU A N 1
ATOM 5193 C CA . GLU A 1 677 ? 7.036 -29.499 -0.053 1.00 149.70 676 GLU A CA 1
ATOM 5194 C C . GLU A 1 677 ? 6.291 -30.723 -0.604 1.00 149.39 676 GLU A C 1
ATOM 5195 O O . GLU A 1 677 ? 6.236 -31.761 0.069 1.00 149.23 676 GLU A O 1
ATOM 5201 N N . THR A 1 678 ? 5.725 -30.615 -1.810 1.00 205.61 677 THR A N 1
ATOM 5202 C CA . THR A 1 678 ? 4.981 -31.742 -2.361 1.00 205.61 677 THR A CA 1
ATOM 5203 C C . THR A 1 678 ? 4.492 -31.726 -3.811 1.00 205.61 677 THR A C 1
ATOM 5204 O O . THR A 1 678 ? 4.450 -30.687 -4.480 1.00 205.61 677 THR A O 1
ATOM 5208 N N . VAL A 1 679 ? 4.098 -32.928 -4.241 1.00 136.69 678 VAL A N 1
ATOM 5209 C CA . VAL A 1 679 ? 3.530 -33.234 -5.552 1.00 136.79 678 VAL A CA 1
ATOM 5210 C C . VAL A 1 679 ? 2.891 -34.629 -5.416 1.00 137.07 678 VAL A C 1
ATOM 5211 O O . VAL A 1 679 ? 3.357 -35.462 -4.636 1.00 137.19 678 VAL A O 1
ATOM 5215 N N . PHE A 1 680 ? 1.811 -34.847 -6.161 1.00 197.53 679 PHE A N 1
ATOM 5216 C CA . PHE A 1 680 ? 1.041 -36.097 -6.190 1.00 197.36 679 PHE A CA 1
ATOM 5217 C C . PHE A 1 680 ? 1.554 -36.872 -7.397 1.00 196.48 679 PHE A C 1
ATOM 5218 O O . PHE A 1 680 ? 2.661 -36.626 -7.863 1.00 196.14 679 PHE A O 1
ATOM 5226 N N . MET A 1 681 ? 0.729 -37.766 -7.940 1.00 117.86 680 MET A N 1
ATOM 5227 C CA . MET A 1 681 ? 1.149 -38.538 -9.106 1.00 117.13 680 MET A CA 1
ATOM 5228 C C . MET A 1 681 ? 0.203 -39.651 -9.563 1.00 116.36 680 MET A C 1
ATOM 5229 O O . MET A 1 681 ? -0.235 -40.451 -8.745 1.00 116.50 680 MET A O 1
ATOM 5234 N N . SER A 1 682 ? -0.089 -39.721 -10.866 1.00 147.17 681 SER A N 1
ATOM 5235 C CA . SER A 1 682 ? -0.968 -40.776 -11.393 1.00 146.11 681 SER A CA 1
ATOM 5236 C C . SER A 1 682 ? -0.181 -42.053 -11.430 1.00 145.45 681 SER A C 1
ATOM 5237 O O . SER A 1 682 ? 0.880 -42.108 -12.040 1.00 145.36 681 SER A O 1
ATOM 5240 N N . MET A 1 683 ? -0.720 -43.093 -10.819 1.00 132.74 682 MET A N 1
ATOM 5241 C CA . MET A 1 683 ? -0.001 -44.341 -10.747 1.00 132.11 682 MET A CA 1
ATOM 5242 C C . MET A 1 683 ? -0.739 -45.533 -11.304 1.00 132.02 682 MET A C 1
ATOM 5243 O O . MET A 1 683 ? -0.711 -46.580 -10.675 1.00 132.18 682 MET A O 1
ATOM 5248 N N . GLU A 1 684 ? -1.397 -45.403 -12.457 1.00 167.03 683 GLU A N 1
ATOM 5249 C CA . GLU A 1 684 ? -2.117 -46.547 -13.028 1.00 167.03 683 GLU A CA 1
ATOM 5250 C C . GLU A 1 684 ? -1.470 -47.806 -12.468 1.00 167.03 683 GLU A C 1
ATOM 5251 O O . GLU A 1 684 ? -0.290 -48.060 -12.691 1.00 167.03 683 GLU A O 1
ATOM 5257 N N . ASN A 1 685 ? -2.241 -48.579 -11.716 1.00 117.26 684 ASN A N 1
ATOM 5258 C CA . ASN A 1 685 ? -1.711 -49.760 -11.046 1.00 116.64 684 ASN A CA 1
ATOM 5259 C C . ASN A 1 685 ? -1.955 -51.088 -11.738 1.00 116.74 684 ASN A C 1
ATOM 5260 O O . ASN A 1 685 ? -2.883 -51.790 -11.388 1.00 116.85 684 ASN A O 1
ATOM 5265 N N . PRO A 1 686 ? -1.145 -51.456 -12.737 1.00 186.20 685 PRO A N 1
ATOM 5266 C CA . PRO A 1 686 ? -1.473 -52.765 -13.317 1.00 186.20 685 PRO A CA 1
ATOM 5267 C C . PRO A 1 686 ? -0.530 -53.851 -12.795 1.00 186.20 685 PRO A C 1
ATOM 5268 O O . PRO A 1 686 ? -0.448 -54.943 -13.357 1.00 186.20 685 PRO A O 1
ATOM 5272 N N . GLY A 1 687 ? 0.150 -53.550 -11.693 1.00 135.27 686 GLY A N 1
ATOM 5273 C CA . GLY A 1 687 ? 1.118 -54.472 -11.137 1.00 135.94 686 GLY A CA 1
ATOM 5274 C C . GLY A 1 687 ? 0.778 -55.682 -10.313 1.00 136.67 686 GLY A C 1
ATOM 5275 O O . GLY A 1 687 ? 0.064 -56.583 -10.752 1.00 136.46 686 GLY A O 1
ATOM 5276 N N . LEU A 1 688 ? 1.336 -55.713 -9.109 1.00 205.61 687 LEU A N 1
ATOM 5277 C CA . LEU A 1 688 ? 1.112 -56.832 -8.221 1.00 205.61 687 LEU A CA 1
ATOM 5278 C C . LEU A 1 688 ? 1.182 -56.498 -6.736 1.00 205.61 687 LEU A C 1
ATOM 5279 O O . LEU A 1 688 ? 0.753 -55.425 -6.309 1.00 205.61 687 LEU A O 1
ATOM 5284 N N . TRP A 1 689 ? 1.723 -57.432 -5.955 1.00 205.61 688 TRP A N 1
ATOM 5285 C CA . TRP A 1 689 ? 1.815 -57.274 -4.506 1.00 205.61 688 TRP A CA 1
ATOM 5286 C C . TRP A 1 689 ? 3.217 -57.141 -3.902 1.00 205.61 688 TRP A C 1
ATOM 5287 O O . TRP A 1 689 ? 4.231 -57.328 -4.582 1.00 205.61 688 TRP A O 1
ATOM 5298 N N . ILE A 1 690 ? 3.240 -56.838 -2.603 1.00 161.16 689 ILE A N 1
ATOM 5299 C CA . ILE A 1 690 ? 4.461 -56.642 -1.821 1.00 161.35 689 ILE A CA 1
ATOM 5300 C C . ILE A 1 690 ? 5.275 -55.510 -2.420 1.00 161.39 689 ILE A C 1
ATOM 5301 O O . ILE A 1 690 ? 6.218 -55.724 -3.178 1.00 161.53 689 ILE A O 1
ATOM 5306 N N . LEU A 1 691 ? 4.885 -54.294 -2.064 1.00 198.85 690 LEU A N 1
ATOM 5307 C CA . LEU A 1 691 ? 5.543 -53.105 -2.567 1.00 198.85 690 LEU A CA 1
ATOM 5308 C C . LEU A 1 691 ? 6.503 -52.462 -1.593 1.00 198.85 690 LEU A C 1
ATOM 5309 O O . LEU A 1 691 ? 6.086 -51.755 -0.676 1.00 198.85 690 LEU A O 1
ATOM 5314 N N . GLY A 1 692 ? 7.792 -52.708 -1.779 1.00 127.77 691 GLY A N 1
ATOM 5315 C CA . GLY A 1 692 ? 8.743 -52.057 -0.914 1.00 127.39 691 GLY A CA 1
ATOM 5316 C C . GLY A 1 692 ? 8.461 -50.622 -1.291 1.00 127.25 691 GLY A C 1
ATOM 5317 O O . GLY A 1 692 ? 8.616 -50.254 -2.454 1.00 127.14 691 GLY A O 1
ATOM 5318 N N . CYS A 1 693 ? 7.993 -49.820 -0.344 1.00 159.00 692 CYS A N 1
ATOM 5319 C CA . CYS A 1 693 ? 7.698 -48.434 -0.656 1.00 159.04 692 CYS A CA 1
ATOM 5320 C C . CYS A 1 693 ? 8.937 -47.582 -0.437 1.00 159.37 692 CYS A C 1
ATOM 5321 O O . CYS A 1 693 ? 9.193 -47.121 0.679 1.00 159.34 692 CYS A O 1
ATOM 5324 N N . HIS A 1 694 ? 9.684 -47.386 -1.529 1.00 192.12 693 HIS A N 1
ATOM 5325 C CA . HIS A 1 694 ? 10.951 -46.638 -1.583 1.00 192.12 693 HIS A CA 1
ATOM 5326 C C . HIS A 1 694 ? 11.092 -45.309 -0.827 1.00 192.12 693 HIS A C 1
ATOM 5327 O O . HIS A 1 694 ? 10.346 -44.355 -1.046 1.00 192.12 693 HIS A O 1
ATOM 5334 N N . ASN A 1 695 ? 12.088 -45.284 0.054 1.00 154.10 694 ASN A N 1
ATOM 5335 C CA . ASN A 1 695 ? 12.473 -44.130 0.856 1.00 154.17 694 ASN A CA 1
ATOM 5336 C C . ASN A 1 695 ? 13.840 -43.911 0.201 1.00 154.17 694 ASN A C 1
ATOM 5337 O O . ASN A 1 695 ? 14.356 -42.803 0.149 1.00 154.13 694 ASN A O 1
ATOM 5342 N N . SER A 1 696 ? 14.389 -45.013 -0.315 1.00 204.43 695 SER A N 1
ATOM 5343 C CA . SER A 1 696 ? 15.672 -45.068 -1.024 1.00 204.43 695 SER A CA 1
ATOM 5344 C C . SER A 1 696 ? 16.714 -44.085 -0.535 1.00 204.43 695 SER A C 1
ATOM 5345 O O . SER A 1 696 ? 17.331 -43.397 -1.341 1.00 204.43 695 SER A O 1
ATOM 5348 N N . ASP A 1 697 ? 16.936 -44.022 0.772 1.00 152.61 696 ASP A N 1
ATOM 5349 C CA . ASP A 1 697 ? 17.917 -43.073 1.280 1.00 153.09 696 ASP A CA 1
ATOM 5350 C C . ASP A 1 697 ? 18.664 -43.486 2.534 1.00 153.28 696 ASP A C 1
ATOM 5351 O O . ASP A 1 697 ? 18.088 -43.551 3.618 1.00 153.19 696 ASP A O 1
ATOM 5356 N N . PHE A 1 698 ? 19.958 -43.744 2.370 1.00 173.77 697 PHE A N 1
ATOM 5357 C CA . PHE A 1 698 ? 20.831 -44.107 3.476 1.00 173.77 697 PHE A CA 1
ATOM 5358 C C . PHE A 1 698 ? 20.084 -44.747 4.644 1.00 173.77 697 PHE A C 1
ATOM 5359 O O . PHE A 1 698 ? 19.215 -45.587 4.438 1.00 173.77 697 PHE A O 1
ATOM 5367 N N . ARG A 1 699 ? 20.426 -44.341 5.863 1.00 195.72 698 ARG A N 1
ATOM 5368 C CA . ARG A 1 699 ? 19.807 -44.874 7.076 1.00 195.72 698 ARG A CA 1
ATOM 5369 C C . ARG A 1 699 ? 18.294 -45.032 6.989 1.00 195.72 698 ARG A C 1
ATOM 5370 O O . ARG A 1 699 ? 17.754 -46.060 7.394 1.00 195.72 698 ARG A O 1
ATOM 5378 N N . ASN A 1 700 ? 17.619 -44.015 6.460 1.00 154.39 699 ASN A N 1
ATOM 5379 C CA . ASN A 1 700 ? 16.162 -44.026 6.323 1.00 153.90 699 ASN A CA 1
ATOM 5380 C C . ASN A 1 700 ? 15.590 -45.392 5.901 1.00 153.96 699 ASN A C 1
ATOM 5381 O O . ASN A 1 700 ? 14.598 -45.854 6.460 1.00 153.75 699 ASN A O 1
ATOM 5386 N N . ARG A 1 701 ? 16.226 -46.032 4.922 1.00 205.42 700 ARG A N 1
ATOM 5387 C CA . ARG A 1 701 ? 15.802 -47.346 4.422 1.00 205.42 700 ARG A CA 1
ATOM 5388 C C . ARG A 1 701 ? 15.580 -48.360 5.553 1.00 205.42 700 ARG A C 1
ATOM 5389 O O . ARG A 1 701 ? 14.449 -48.613 5.961 1.00 205.42 700 ARG A O 1
ATOM 5397 N N . GLY A 1 702 ? 16.671 -48.943 6.041 1.00 161.12 701 GLY A N 1
ATOM 5398 C CA . GLY A 1 702 ? 16.588 -49.919 7.111 1.00 161.12 701 GLY A CA 1
ATOM 5399 C C . GLY A 1 702 ? 16.513 -49.300 8.497 1.00 161.12 701 GLY A C 1
ATOM 5400 O O . GLY A 1 702 ? 16.830 -49.955 9.494 1.00 161.12 701 GLY A O 1
ATOM 5401 N N . MET A 1 703 ? 16.110 -48.032 8.562 1.00 167.71 702 MET A N 1
ATOM 5402 C CA . MET A 1 703 ? 15.966 -47.329 9.836 1.00 167.71 702 MET A CA 1
ATOM 5403 C C . MET A 1 703 ? 14.470 -47.346 10.128 1.00 167.71 702 MET A C 1
ATOM 5404 O O . MET A 1 703 ? 14.047 -47.460 11.276 1.00 167.71 702 MET A O 1
ATOM 5409 N N . THR A 1 704 ? 13.689 -47.249 9.052 1.00 205.61 703 THR A N 1
ATOM 5410 C CA . THR A 1 704 ? 12.224 -47.269 9.081 1.00 205.61 703 THR A CA 1
ATOM 5411 C C . THR A 1 704 ? 11.576 -46.521 7.908 1.00 205.61 703 THR A C 1
ATOM 5412 O O . THR A 1 704 ? 11.786 -45.322 7.707 1.00 205.61 703 THR A O 1
ATOM 5416 N N . ALA A 1 705 ? 10.772 -47.255 7.147 1.00 104.15 704 ALA A N 1
ATOM 5417 C CA . ALA A 1 705 ? 10.072 -46.740 5.979 1.00 104.15 704 ALA A CA 1
ATOM 5418 C C . ALA A 1 705 ? 9.548 -47.975 5.271 1.00 104.15 704 ALA A C 1
ATOM 5419 O O . ALA A 1 705 ? 8.537 -48.541 5.675 1.00 191.57 704 ALA A O 1
ATOM 5421 N N . LEU A 1 706 ? 10.249 -48.415 4.236 1.00 203.97 705 LEU A N 1
ATOM 5422 C CA . LEU A 1 706 ? 9.834 -49.608 3.511 1.00 203.97 705 LEU A CA 1
ATOM 5423 C C . LEU A 1 706 ? 8.345 -49.541 3.135 1.00 203.97 705 LEU A C 1
ATOM 5424 O O . LEU A 1 706 ? 7.932 -48.669 2.372 1.00 203.97 705 LEU A O 1
ATOM 5429 N N . LEU A 1 707 ? 7.565 -50.472 3.691 1.00 205.61 706 LEU A N 1
ATOM 5430 C CA . LEU A 1 707 ? 6.118 -50.614 3.477 1.00 205.61 706 LEU A CA 1
ATOM 5431 C C . LEU A 1 707 ? 5.745 -51.542 2.326 1.00 205.61 706 LEU A C 1
ATOM 5432 O O . LEU A 1 707 ? 6.621 -52.055 1.633 1.00 205.61 706 LEU A O 1
ATOM 5437 N N . LYS A 1 708 ? 4.443 -51.756 2.123 1.00 158.99 707 LYS A N 1
ATOM 5438 C CA . LYS A 1 708 ? 3.983 -52.674 1.082 1.00 158.99 707 LYS A CA 1
ATOM 5439 C C . LYS A 1 708 ? 2.648 -52.320 0.417 1.00 158.99 707 LYS A C 1
ATOM 5440 O O . LYS A 1 708 ? 1.923 -51.441 0.874 1.00 189.77 707 LYS A O 1
ATOM 5446 N N . VAL A 1 709 ? 2.334 -53.033 -0.663 1.00 142.43 708 VAL A N 1
ATOM 5447 C CA . VAL A 1 709 ? 1.091 -52.842 -1.404 1.00 142.43 708 VAL A CA 1
ATOM 5448 C C . VAL A 1 709 ? 0.479 -54.173 -1.829 1.00 142.43 708 VAL A C 1
ATOM 5449 O O . VAL A 1 709 ? 1.183 -55.135 -2.117 1.00 192.71 708 VAL A O 1
ATOM 5453 N N . SER A 1 710 ? -0.843 -54.204 -1.888 1.00 204.30 709 SER A N 1
ATOM 5454 C CA . SER A 1 710 ? -1.591 -55.403 -2.237 1.00 204.78 709 SER A CA 1
ATOM 5455 C C . SER A 1 710 ? -1.896 -55.629 -3.732 1.00 204.78 709 SER A C 1
ATOM 5456 O O . SER A 1 710 ? -1.354 -54.947 -4.606 1.00 204.78 709 SER A O 1
ATOM 5459 N N . SER A 1 711 ? -2.761 -56.614 -3.997 1.00 161.43 710 SER A N 1
ATOM 5460 C CA . SER A 1 711 ? -3.210 -56.979 -5.348 1.00 161.97 710 SER A CA 1
ATOM 5461 C C . SER A 1 711 ? -4.466 -57.864 -5.346 1.00 162.35 710 SER A C 1
ATOM 5462 O O . SER A 1 711 ? -4.426 -59.052 -5.666 1.00 162.33 710 SER A O 1
ATOM 5465 N N . CYS A 1 712 ? -5.582 -57.224 -5.000 1.00 184.79 711 CYS A N 1
ATOM 5466 C CA . CYS A 1 712 ? -6.916 -57.825 -4.885 1.00 185.21 711 CYS A CA 1
ATOM 5467 C C . CYS A 1 712 ? -7.591 -58.382 -6.140 1.00 185.41 711 CYS A C 1
ATOM 5468 O O . CYS A 1 712 ? -6.957 -58.662 -7.167 1.00 185.31 711 CYS A O 1
ATOM 5471 N N . ASP A 1 713 ? -8.906 -58.546 -5.999 1.00 155.64 712 ASP A N 1
ATOM 5472 C CA . ASP A 1 713 ? -9.783 -59.016 -7.055 1.00 156.17 712 ASP A CA 1
ATOM 5473 C C . ASP A 1 713 ? -11.247 -59.210 -6.636 1.00 156.42 712 ASP A C 1
ATOM 5474 O O . ASP A 1 713 ? -11.552 -59.620 -5.508 1.00 156.44 712 ASP A O 1
ATOM 5479 N N . LYS A 1 714 ? -12.126 -58.917 -7.597 1.00 205.61 713 LYS A N 1
ATOM 5480 C CA . LYS A 1 714 ? -13.586 -59.017 -7.501 1.00 205.61 713 LYS A CA 1
ATOM 5481 C C . LYS A 1 714 ? -14.264 -57.801 -6.869 1.00 205.61 713 LYS A C 1
ATOM 5482 O O . LYS A 1 714 ? -13.618 -57.002 -6.185 1.00 205.61 713 LYS A O 1
ATOM 5488 N N . ASN A 1 715 ? -15.566 -57.668 -7.133 1.00 205.61 714 ASN A N 1
ATOM 5489 C CA . ASN A 1 715 ? -16.396 -56.578 -6.611 1.00 205.61 714 ASN A CA 1
ATOM 5490 C C . ASN A 1 715 ? -16.337 -55.274 -7.427 1.00 205.61 714 ASN A C 1
ATOM 5491 O O . ASN A 1 715 ? -15.344 -54.547 -7.383 1.00 205.61 714 ASN A O 1
ATOM 5496 N N . THR A 1 716 ? -17.411 -54.993 -8.168 1.00 205.61 715 THR A N 1
ATOM 5497 C CA . THR A 1 716 ? -17.526 -53.780 -8.988 1.00 205.61 715 THR A CA 1
ATOM 5498 C C . THR A 1 716 ? -18.921 -53.691 -9.626 1.00 205.61 715 THR A C 1
ATOM 5499 O O . THR A 1 716 ? -19.643 -54.691 -9.706 1.00 205.61 715 THR A O 1
ATOM 5503 N N . GLY A 1 717 ? -19.297 -52.492 -10.070 1.00 205.61 716 GLY A N 1
ATOM 5504 C CA . GLY A 1 717 ? -20.603 -52.299 -10.682 1.00 205.61 716 GLY A CA 1
ATOM 5505 C C . GLY A 1 717 ? -20.632 -51.370 -11.892 1.00 205.61 716 GLY A C 1
ATOM 5506 O O . GLY A 1 717 ? -20.205 -51.757 -12.985 1.00 205.61 716 GLY A O 1
ATOM 5507 N N . ASP A 1 718 ? -21.145 -50.152 -11.685 1.00 205.61 717 ASP A N 1
ATOM 5508 C CA . ASP A 1 718 ? -21.280 -49.102 -12.713 1.00 205.61 717 ASP A CA 1
ATOM 5509 C C . ASP A 1 718 ? -22.669 -49.094 -13.374 1.00 205.61 717 ASP A C 1
ATOM 5510 O O . ASP A 1 718 ? -23.682 -49.368 -12.725 1.00 205.61 717 ASP A O 1
ATOM 5515 N N . TYR A 1 719 ? -22.708 -48.764 -14.663 1.00 205.61 718 TYR A N 1
ATOM 5516 C CA . TYR A 1 719 ? -23.956 -48.724 -15.423 1.00 205.61 718 TYR A CA 1
ATOM 5517 C C . TYR A 1 719 ? -23.651 -48.559 -16.918 1.00 205.61 718 TYR A C 1
ATOM 5518 O O . TYR A 1 719 ? -22.626 -47.978 -17.290 1.00 205.61 718 TYR A O 1
ATOM 5527 N N . TYR A 1 720 ? -24.549 -49.069 -17.764 1.00 205.61 719 TYR A N 1
ATOM 5528 C CA . TYR A 1 720 ? -24.392 -49.015 -19.221 1.00 205.61 719 TYR A CA 1
ATOM 5529 C C . TYR A 1 720 ? -24.680 -47.660 -19.899 1.00 205.61 719 TYR A C 1
ATOM 5530 O O . TYR A 1 720 ? -25.838 -47.250 -20.028 1.00 205.61 719 TYR A O 1
ATOM 5539 N N . GLU A 1 721 ? -23.605 -46.981 -20.317 1.00 205.61 720 GLU A N 1
ATOM 5540 C CA . GLU A 1 721 ? -23.643 -45.692 -21.034 1.00 205.61 720 GLU A CA 1
ATOM 5541 C C . GLU A 1 721 ? -23.814 -44.389 -20.212 1.00 205.61 720 GLU A C 1
ATOM 5542 O O . GLU A 1 721 ? -23.376 -43.318 -20.656 1.00 205.61 720 GLU A O 1
ATOM 5548 N N . ASP A 1 722 ? -24.412 -44.477 -19.018 1.00 205.61 721 ASP A N 1
ATOM 5549 C CA . ASP A 1 722 ? -24.642 -43.293 -18.169 1.00 205.61 721 ASP A CA 1
ATOM 5550 C C . ASP A 1 722 ? -24.292 -43.469 -16.671 1.00 205.61 721 ASP A C 1
ATOM 5551 O O . ASP A 1 722 ? -23.454 -44.304 -16.300 1.00 205.61 721 ASP A O 1
ATOM 5556 N N . SER A 1 723 ? -24.945 -42.655 -15.832 1.00 205.61 722 SER A N 1
ATOM 5557 C CA . SER A 1 723 ? -24.767 -42.650 -14.371 1.00 205.61 722 SER A CA 1
ATOM 5558 C C . SER A 1 723 ? -26.035 -43.186 -13.686 1.00 205.61 722 SER A C 1
ATOM 5559 O O . SER A 1 723 ? -27.148 -42.931 -14.145 1.00 205.61 722 SER A O 1
ATOM 5562 N N . TYR A 1 724 ? -25.873 -43.917 -12.585 1.00 202.21 723 TYR A N 1
ATOM 5563 C CA . TYR A 1 724 ? -27.032 -44.463 -11.884 1.00 202.21 723 TYR A CA 1
ATOM 5564 C C . TYR A 1 724 ? -26.779 -44.988 -10.467 1.00 202.21 723 TYR A C 1
ATOM 5565 O O . TYR A 1 724 ? -27.562 -44.700 -9.561 1.00 202.21 723 TYR A O 1
ATOM 5574 N N . GLU A 1 725 ? -25.707 -45.759 -10.274 1.00 205.61 724 GLU A N 1
ATOM 5575 C CA . GLU A 1 725 ? -25.390 -46.348 -8.959 1.00 205.61 724 GLU A CA 1
ATOM 5576 C C . GLU A 1 725 ? -25.073 -45.370 -7.810 1.00 205.61 724 GLU A C 1
ATOM 5577 O O . GLU A 1 725 ? -24.002 -44.751 -7.797 1.00 205.61 724 GLU A O 1
ATOM 5583 N N . ASP A 1 726 ? -25.991 -45.261 -6.841 1.00 205.61 725 ASP A N 1
ATOM 5584 C CA . ASP A 1 726 ? -25.816 -44.381 -5.672 1.00 205.61 725 ASP A CA 1
ATOM 5585 C C . ASP A 1 726 ? -26.641 -44.859 -4.462 1.00 205.61 725 ASP A C 1
ATOM 5586 O O . ASP A 1 726 ? -26.051 -45.091 -3.383 1.00 205.61 725 ASP A O 1
ATOM 5591 N N . ARG B 2 127 ? 6.693 -73.105 -42.040 1.00 205.61 1689 ARG B N 1
ATOM 5592 C CA . ARG B 2 127 ? 6.479 -72.333 -40.774 1.00 205.61 1689 ARG B CA 1
ATOM 5593 C C . ARG B 2 127 ? 7.732 -71.518 -40.462 1.00 205.61 1689 ARG B C 1
ATOM 5594 O O . ARG B 2 127 ? 8.695 -72.048 -39.895 1.00 205.61 1689 ARG B O 1
ATOM 5602 N N . SER B 2 128 ? 7.719 -70.234 -40.829 1.00 205.61 1690 SER B N 1
ATOM 5603 C CA . SER B 2 128 ? 8.866 -69.358 -40.584 1.00 205.61 1690 SER B CA 1
ATOM 5604 C C . SER B 2 128 ? 8.709 -67.871 -40.971 1.00 205.61 1690 SER B C 1
ATOM 5605 O O . SER B 2 128 ? 8.904 -67.485 -42.126 1.00 205.61 1690 SER B O 1
ATOM 5608 N N . PHE B 2 129 ? 8.361 -67.048 -39.984 1.00 205.61 1691 PHE B N 1
ATOM 5609 C CA . PHE B 2 129 ? 8.197 -65.603 -40.159 1.00 205.61 1691 PHE B CA 1
ATOM 5610 C C . PHE B 2 129 ? 8.614 -64.963 -38.822 1.00 205.61 1691 PHE B C 1
ATOM 5611 O O . PHE B 2 129 ? 9.504 -65.487 -38.152 1.00 205.61 1691 PHE B O 1
ATOM 5619 N N . GLN B 2 130 ? 7.991 -63.855 -38.421 1.00 191.84 1692 GLN B N 1
ATOM 5620 C CA . GLN B 2 130 ? 8.361 -63.211 -37.153 1.00 191.84 1692 GLN B CA 1
ATOM 5621 C C . GLN B 2 130 ? 7.395 -62.093 -36.723 1.00 191.84 1692 GLN B C 1
ATOM 5622 O O . GLN B 2 130 ? 6.812 -61.408 -37.567 1.00 191.84 1692 GLN B O 1
ATOM 5628 N N . LYS B 2 131 ? 7.234 -61.915 -35.408 1.00 205.61 1693 LYS B N 1
ATOM 5629 C CA . LYS B 2 131 ? 6.344 -60.881 -34.869 1.00 205.61 1693 LYS B CA 1
ATOM 5630 C C . LYS B 2 131 ? 6.820 -60.131 -33.601 1.00 205.61 1693 LYS B C 1
ATOM 5631 O O . LYS B 2 131 ? 6.013 -59.801 -32.733 1.00 205.61 1693 LYS B O 1
ATOM 5637 N N . LYS B 2 132 ? 8.126 -59.873 -33.503 1.00 183.46 1694 LYS B N 1
ATOM 5638 C CA . LYS B 2 132 ? 8.734 -59.114 -32.395 1.00 183.46 1694 LYS B CA 1
ATOM 5639 C C . LYS B 2 132 ? 9.057 -59.770 -31.038 1.00 183.46 1694 LYS B C 1
ATOM 5640 O O . LYS B 2 132 ? 8.185 -60.331 -30.370 1.00 183.46 1694 LYS B O 1
ATOM 5646 N N . THR B 2 133 ? 10.334 -59.666 -30.654 1.00 191.42 1695 THR B N 1
ATOM 5647 C CA . THR B 2 133 ? 10.887 -60.174 -29.384 1.00 190.78 1695 THR B CA 1
ATOM 5648 C C . THR B 2 133 ? 12.422 -60.020 -29.382 1.00 190.22 1695 THR B C 1
ATOM 5649 O O . THR B 2 133 ? 13.054 -60.107 -30.435 1.00 190.03 1695 THR B O 1
ATOM 5653 N N . ARG B 2 134 ? 13.014 -59.807 -28.203 1.00 150.65 1696 ARG B N 1
ATOM 5654 C CA . ARG B 2 134 ? 14.463 -59.581 -28.086 1.00 150.35 1696 ARG B CA 1
ATOM 5655 C C . ARG B 2 134 ? 15.105 -60.212 -26.856 1.00 150.53 1696 ARG B C 1
ATOM 5656 O O . ARG B 2 134 ? 14.707 -59.915 -25.733 1.00 150.34 1696 ARG B O 1
ATOM 5664 N N . HIS B 2 135 ? 16.111 -61.058 -27.066 1.00 202.41 1697 HIS B N 1
ATOM 5665 C CA . HIS B 2 135 ? 16.812 -61.701 -25.954 1.00 202.41 1697 HIS B CA 1
ATOM 5666 C C . HIS B 2 135 ? 18.208 -61.105 -25.766 1.00 202.41 1697 HIS B C 1
ATOM 5667 O O . HIS B 2 135 ? 18.849 -60.687 -26.729 1.00 202.41 1697 HIS B O 1
ATOM 5674 N N . TYR B 2 136 ? 18.665 -61.054 -24.519 1.00 162.26 1698 TYR B N 1
ATOM 5675 C CA . TYR B 2 136 ? 19.975 -60.494 -24.189 1.00 161.91 1698 TYR B CA 1
ATOM 5676 C C . TYR B 2 136 ? 20.711 -61.353 -23.158 1.00 161.51 1698 TYR B C 1
ATOM 5677 O O . TYR B 2 136 ? 20.192 -61.591 -22.069 1.00 161.37 1698 TYR B O 1
ATOM 5686 N N . PHE B 2 137 ? 21.916 -61.812 -23.497 1.00 174.50 1699 PHE B N 1
ATOM 5687 C CA . PHE B 2 137 ? 22.715 -62.629 -22.579 1.00 173.99 1699 PHE B CA 1
ATOM 5688 C C . PHE B 2 137 ? 23.589 -61.725 -21.729 1.00 173.41 1699 PHE B C 1
ATOM 5689 O O . PHE B 2 137 ? 24.377 -60.954 -22.269 1.00 173.29 1699 PHE B O 1
ATOM 5697 N N . ILE B 2 138 ? 23.466 -61.825 -20.406 1.00 135.05 1700 ILE B N 1
ATOM 5698 C CA . ILE B 2 138 ? 24.253 -60.968 -19.520 1.00 134.35 1700 ILE B CA 1
ATOM 5699 C C . ILE B 2 138 ? 24.535 -61.553 -18.139 1.00 134.21 1700 ILE B C 1
ATOM 5700 O O . ILE B 2 138 ? 23.729 -62.310 -17.615 1.00 134.28 1700 ILE B O 1
ATOM 5705 N N . ALA B 2 139 ? 25.668 -61.165 -17.548 1.00 114.43 1701 ALA B N 1
ATOM 5706 C CA . ALA B 2 139 ? 26.076 -61.643 -16.226 1.00 114.30 1701 ALA B CA 1
ATOM 5707 C C . ALA B 2 139 ? 26.817 -60.587 -15.410 1.00 114.20 1701 ALA B C 1
ATOM 5708 O O . ALA B 2 139 ? 27.165 -59.530 -15.927 1.00 114.08 1701 ALA B O 1
ATOM 5710 N N . ALA B 2 140 ? 27.071 -60.889 -14.139 1.00 131.17 1702 ALA B N 1
ATOM 5711 C CA . ALA B 2 140 ? 27.761 -59.959 -13.244 1.00 131.28 1702 ALA B CA 1
ATOM 5712 C C . ALA B 2 140 ? 29.125 -60.439 -12.764 1.00 131.36 1702 ALA B C 1
ATOM 5713 O O . ALA B 2 140 ? 29.216 -61.155 -11.770 1.00 131.31 1702 ALA B O 1
ATOM 5715 N N . VAL B 2 141 ? 30.184 -60.019 -13.445 1.00 141.74 1703 VAL B N 1
ATOM 5716 C CA . VAL B 2 141 ? 31.530 -60.430 -13.069 1.00 142.20 1703 VAL B CA 1
ATOM 5717 C C . VAL B 2 141 ? 32.264 -59.333 -12.319 1.00 142.60 1703 VAL B C 1
ATOM 5718 O O . VAL B 2 141 ? 31.831 -58.185 -12.310 1.00 142.75 1703 VAL B O 1
ATOM 5722 N N . GLU B 2 142 ? 33.379 -59.695 -11.695 1.00 173.05 1704 GLU B N 1
ATOM 5723 C CA . GLU B 2 142 ? 34.188 -58.746 -10.948 1.00 173.73 1704 GLU B CA 1
ATOM 5724 C C . GLU B 2 142 ? 35.409 -58.374 -11.780 1.00 174.10 1704 GLU B C 1
ATOM 5725 O O . GLU B 2 142 ? 35.795 -59.128 -12.669 1.00 174.24 1704 GLU B O 1
ATOM 5731 N N . ARG B 2 143 ? 36.004 -57.213 -11.511 1.00 130.86 1705 ARG B N 1
ATOM 5732 C CA . ARG B 2 143 ? 37.181 -56.767 -12.261 1.00 131.64 1705 ARG B CA 1
ATOM 5733 C C . ARG B 2 143 ? 38.170 -55.932 -11.453 1.00 132.37 1705 ARG B C 1
ATOM 5734 O O . ARG B 2 143 ? 38.166 -55.949 -10.223 1.00 132.39 1705 ARG B O 1
ATOM 5742 N N . LEU B 2 144 ? 39.028 -55.205 -12.160 1.00 154.90 1706 LEU B N 1
ATOM 5743 C CA . LEU B 2 144 ? 40.021 -54.351 -11.517 1.00 156.21 1706 LEU B CA 1
ATOM 5744 C C . LEU B 2 144 ? 39.760 -52.921 -11.993 1.00 157.16 1706 LEU B C 1
ATOM 5745 O O . LEU B 2 144 ? 39.464 -52.708 -13.171 1.00 157.10 1706 LEU B O 1
ATOM 5750 N N . TRP B 2 145 ? 39.863 -51.944 -11.092 1.00 162.27 1707 TRP B N 1
ATOM 5751 C CA . TRP B 2 145 ? 39.578 -50.564 -11.483 1.00 163.71 1707 TRP B CA 1
ATOM 5752 C C . TRP B 2 145 ? 40.512 -49.434 -11.026 1.00 164.94 1707 TRP B C 1
ATOM 5753 O O . TRP B 2 145 ? 40.836 -49.319 -9.848 1.00 165.00 1707 TRP B O 1
ATOM 5764 N N . ASP B 2 146 ? 40.892 -48.576 -11.974 1.00 139.59 1708 ASP B N 1
ATOM 5765 C CA . ASP B 2 146 ? 41.794 -47.456 -11.720 1.00 141.34 1708 ASP B CA 1
ATOM 5766 C C . ASP B 2 146 ? 41.617 -46.374 -12.779 1.00 142.50 1708 ASP B C 1
ATOM 5767 O O . ASP B 2 146 ? 40.552 -46.240 -13.371 1.00 142.49 1708 ASP B O 1
ATOM 5772 N N . TYR B 2 147 ? 42.689 -45.612 -13.006 1.00 195.70 1709 TYR B N 1
ATOM 5773 C CA . TYR B 2 147 ? 42.734 -44.526 -13.991 1.00 197.32 1709 TYR B CA 1
ATOM 5774 C C . TYR B 2 147 ? 44.198 -44.215 -14.311 1.00 198.51 1709 TYR B C 1
ATOM 5775 O O . TYR B 2 147 ? 44.986 -45.108 -14.629 1.00 198.51 1709 TYR B O 1
ATOM 5784 N N . GLY B 2 148 ? 44.538 -42.931 -14.225 1.00 155.82 1710 GLY B N 1
ATOM 5785 C CA . GLY B 2 148 ? 45.892 -42.463 -14.471 1.00 157.63 1710 GLY B CA 1
ATOM 5786 C C . GLY B 2 148 ? 46.652 -42.857 -15.731 1.00 158.91 1710 GLY B C 1
ATOM 5787 O O . GLY B 2 148 ? 46.501 -43.961 -16.268 1.00 158.88 1710 GLY B O 1
ATOM 5788 N N . MET B 2 149 ? 47.488 -41.925 -16.191 1.00 205.61 1711 MET B N 1
ATOM 5789 C CA . MET B 2 149 ? 48.339 -42.110 -17.366 1.00 205.61 1711 MET B CA 1
ATOM 5790 C C . MET B 2 149 ? 49.651 -41.302 -17.257 1.00 205.61 1711 MET B C 1
ATOM 5791 O O . MET B 2 149 ? 50.143 -40.765 -18.251 1.00 205.61 1711 MET B O 1
ATOM 5796 N N . SER B 2 150 ? 50.208 -41.238 -16.040 1.00 205.61 1712 SER B N 1
ATOM 5797 C CA . SER B 2 150 ? 51.464 -40.520 -15.739 1.00 205.61 1712 SER B CA 1
ATOM 5798 C C . SER B 2 150 ? 52.059 -40.973 -14.379 1.00 205.61 1712 SER B C 1
ATOM 5799 O O . SER B 2 150 ? 51.675 -40.428 -13.339 1.00 205.61 1712 SER B O 1
ATOM 5802 N N . SER B 2 151 ? 52.994 -41.936 -14.384 1.00 205.00 1713 SER B N 1
ATOM 5803 C CA . SER B 2 151 ? 53.614 -42.458 -13.137 1.00 205.00 1713 SER B CA 1
ATOM 5804 C C . SER B 2 151 ? 55.145 -42.276 -13.015 1.00 205.00 1713 SER B C 1
ATOM 5805 O O . SER B 2 151 ? 55.800 -41.803 -13.951 1.00 205.00 1713 SER B O 1
ATOM 5808 N N . SER B 2 152 ? 55.699 -42.675 -11.862 1.00 205.61 1714 SER B N 1
ATOM 5809 C CA . SER B 2 152 ? 57.139 -42.542 -11.557 1.00 205.61 1714 SER B CA 1
ATOM 5810 C C . SER B 2 152 ? 57.994 -43.826 -11.646 1.00 205.61 1714 SER B C 1
ATOM 5811 O O . SER B 2 152 ? 57.584 -44.885 -11.154 1.00 205.61 1714 SER B O 1
ATOM 5814 N N . PRO B 2 153 ? 59.216 -43.726 -12.239 1.00 205.61 1715 PRO B N 1
ATOM 5815 C CA . PRO B 2 153 ? 60.202 -44.804 -12.447 1.00 205.61 1715 PRO B CA 1
ATOM 5816 C C . PRO B 2 153 ? 60.567 -45.697 -11.257 1.00 205.61 1715 PRO B C 1
ATOM 5817 O O . PRO B 2 153 ? 60.418 -45.303 -10.095 1.00 205.61 1715 PRO B O 1
ATOM 5821 N N . HIS B 2 154 ? 61.056 -46.899 -11.583 1.00 205.61 1716 HIS B N 1
ATOM 5822 C CA . HIS B 2 154 ? 61.463 -47.911 -10.603 1.00 205.61 1716 HIS B CA 1
ATOM 5823 C C . HIS B 2 154 ? 61.931 -47.233 -9.325 1.00 205.61 1716 HIS B C 1
ATOM 5824 O O . HIS B 2 154 ? 61.373 -47.441 -8.249 1.00 205.61 1716 HIS B O 1
ATOM 5831 N N . VAL B 2 155 ? 62.969 -46.419 -9.462 1.00 205.61 1717 VAL B N 1
ATOM 5832 C CA . VAL B 2 155 ? 63.529 -45.679 -8.343 1.00 205.61 1717 VAL B CA 1
ATOM 5833 C C . VAL B 2 155 ? 64.173 -44.425 -8.931 1.00 205.61 1717 VAL B C 1
ATOM 5834 O O . VAL B 2 155 ? 65.362 -44.183 -8.714 1.00 205.61 1717 VAL B O 1
ATOM 5838 N N . LEU B 2 156 ? 63.406 -43.637 -9.689 1.00 205.61 1718 LEU B N 1
ATOM 5839 C CA . LEU B 2 156 ? 63.955 -42.414 -10.282 1.00 205.61 1718 LEU B CA 1
ATOM 5840 C C . LEU B 2 156 ? 64.294 -41.433 -9.149 1.00 205.61 1718 LEU B C 1
ATOM 5841 O O . LEU B 2 156 ? 64.937 -40.398 -9.371 1.00 205.61 1718 LEU B O 1
ATOM 5846 N N . ARG B 2 157 ? 63.844 -41.779 -7.938 1.00 205.61 1719 ARG B N 1
ATOM 5847 C CA . ARG B 2 157 ? 64.107 -41.008 -6.714 1.00 205.61 1719 ARG B CA 1
ATOM 5848 C C . ARG B 2 157 ? 64.411 -42.030 -5.604 1.00 205.61 1719 ARG B C 1
ATOM 5849 O O . ARG B 2 157 ? 63.553 -42.355 -4.774 1.00 205.61 1719 ARG B O 1
ATOM 5857 N N . ASN B 2 158 ? 65.649 -42.529 -5.640 1.00 205.61 1720 ASN B N 1
ATOM 5858 C CA . ASN B 2 158 ? 66.215 -43.530 -4.726 1.00 205.61 1720 ASN B CA 1
ATOM 5859 C C . ASN B 2 158 ? 65.662 -43.542 -3.290 1.00 205.61 1720 ASN B C 1
ATOM 5860 O O . ASN B 2 158 ? 65.727 -44.570 -2.599 1.00 205.61 1720 ASN B O 1
ATOM 5865 N N . ARG B 2 159 ? 65.130 -42.398 -2.855 1.00 205.61 1721 ARG B N 1
ATOM 5866 C CA . ARG B 2 159 ? 64.562 -42.236 -1.518 1.00 205.61 1721 ARG B CA 1
ATOM 5867 C C . ARG B 2 159 ? 63.128 -42.792 -1.504 1.00 205.61 1721 ARG B C 1
ATOM 5868 O O . ARG B 2 159 ? 62.885 -43.873 -0.959 1.00 205.61 1721 ARG B O 1
ATOM 5876 N N . ALA B 2 160 ? 62.189 -42.064 -2.112 1.00 205.61 1722 ALA B N 1
ATOM 5877 C CA . ALA B 2 160 ? 60.787 -42.493 -2.170 1.00 205.61 1722 ALA B CA 1
ATOM 5878 C C . ALA B 2 160 ? 59.846 -41.422 -2.737 1.00 205.61 1722 ALA B C 1
ATOM 5879 O O . ALA B 2 160 ? 59.785 -40.306 -2.219 1.00 205.61 1722 ALA B O 1
ATOM 5881 N N . GLN B 2 161 ? 59.111 -41.782 -3.794 1.00 205.61 1723 GLN B N 1
ATOM 5882 C CA . GLN B 2 161 ? 58.148 -40.885 -4.461 1.00 205.61 1723 GLN B CA 1
ATOM 5883 C C . GLN B 2 161 ? 57.192 -41.616 -5.440 1.00 205.61 1723 GLN B C 1
ATOM 5884 O O . GLN B 2 161 ? 57.646 -42.325 -6.344 1.00 205.61 1723 GLN B O 1
ATOM 5890 N N . SER B 2 162 ? 55.880 -41.431 -5.258 1.00 205.61 1724 SER B N 1
ATOM 5891 C CA . SER B 2 162 ? 54.845 -42.033 -6.121 1.00 205.61 1724 SER B CA 1
ATOM 5892 C C . SER B 2 162 ? 54.991 -43.560 -6.283 1.00 205.61 1724 SER B C 1
ATOM 5893 O O . SER B 2 162 ? 55.132 -44.288 -5.293 1.00 205.61 1724 SER B O 1
ATOM 5896 N N . GLY B 2 163 ? 54.938 -44.036 -7.527 1.00 205.61 1725 GLY B N 1
ATOM 5897 C CA . GLY B 2 163 ? 55.080 -45.459 -7.796 1.00 205.61 1725 GLY B CA 1
ATOM 5898 C C . GLY B 2 163 ? 53.789 -46.262 -7.832 1.00 205.61 1725 GLY B C 1
ATOM 5899 O O . GLY B 2 163 ? 53.477 -46.896 -8.844 1.00 205.61 1725 GLY B O 1
ATOM 5900 N N . SER B 2 164 ? 53.047 -46.234 -6.725 1.00 205.61 1726 SER B N 1
ATOM 5901 C CA . SER B 2 164 ? 51.781 -46.961 -6.578 1.00 205.61 1726 SER B CA 1
ATOM 5902 C C . SER B 2 164 ? 50.849 -46.884 -7.798 1.00 205.61 1726 SER B C 1
ATOM 5903 O O . SER B 2 164 ? 51.200 -46.309 -8.833 1.00 205.61 1726 SER B O 1
ATOM 5906 N N . VAL B 2 165 ? 49.666 -47.487 -7.653 1.00 205.61 1727 VAL B N 1
ATOM 5907 C CA . VAL B 2 165 ? 48.608 -47.516 -8.673 1.00 205.61 1727 VAL B CA 1
ATOM 5908 C C . VAL B 2 165 ? 47.336 -48.060 -8.012 1.00 205.61 1727 VAL B C 1
ATOM 5909 O O . VAL B 2 165 ? 47.072 -49.263 -8.025 1.00 205.61 1727 VAL B O 1
ATOM 5913 N N . PRO B 2 166 ? 46.537 -47.171 -7.411 1.00 179.83 1728 PRO B N 1
ATOM 5914 C CA . PRO B 2 166 ? 45.289 -47.535 -6.733 1.00 179.23 1728 PRO B CA 1
ATOM 5915 C C . PRO B 2 166 ? 44.414 -48.449 -7.575 1.00 178.48 1728 PRO B C 1
ATOM 5916 O O . PRO B 2 166 ? 43.815 -48.001 -8.548 1.00 178.32 1728 PRO B O 1
ATOM 5920 N N . GLN B 2 167 ? 44.336 -49.723 -7.201 1.00 197.28 1729 GLN B N 1
ATOM 5921 C CA . GLN B 2 167 ? 43.522 -50.677 -7.950 1.00 197.28 1729 GLN B CA 1
ATOM 5922 C C . GLN B 2 167 ? 42.300 -51.105 -7.130 1.00 197.28 1729 GLN B C 1
ATOM 5923 O O . GLN B 2 167 ? 42.331 -51.050 -5.898 1.00 197.28 1729 GLN B O 1
ATOM 5929 N N . PHE B 2 168 ? 41.226 -51.520 -7.809 1.00 162.61 1730 PHE B N 1
ATOM 5930 C CA . PHE B 2 168 ? 40.004 -51.948 -7.123 1.00 161.34 1730 PHE B CA 1
ATOM 5931 C C . PHE B 2 168 ? 39.312 -53.181 -7.703 1.00 160.36 1730 PHE B C 1
ATOM 5932 O O . PHE B 2 168 ? 39.448 -53.494 -8.886 1.00 160.16 1730 PHE B O 1
ATOM 5940 N N . LYS B 2 169 ? 38.556 -53.860 -6.842 1.00 176.45 1731 LYS B N 1
ATOM 5941 C CA . LYS B 2 169 ? 37.825 -55.077 -7.191 1.00 176.45 1731 LYS B CA 1
ATOM 5942 C C . LYS B 2 169 ? 36.312 -54.842 -7.222 1.00 176.09 1731 LYS B C 1
ATOM 5943 O O . LYS B 2 169 ? 35.577 -55.276 -6.330 1.00 176.30 1731 LYS B O 1
ATOM 5949 N N . LYS B 2 170 ? 35.855 -54.145 -8.256 1.00 148.12 1732 LYS B N 1
ATOM 5950 C CA . LYS B 2 170 ? 34.437 -53.863 -8.419 1.00 146.75 1732 LYS B CA 1
ATOM 5951 C C . LYS B 2 170 ? 33.815 -54.958 -9.281 1.00 146.21 1732 LYS B C 1
ATOM 5952 O O . LYS B 2 170 ? 34.494 -55.902 -9.677 1.00 146.12 1732 LYS B O 1
ATOM 5958 N N . VAL B 2 171 ? 32.524 -54.843 -9.561 1.00 183.11 1733 VAL B N 1
ATOM 5959 C CA . VAL B 2 171 ? 31.848 -55.845 -10.369 1.00 182.43 1733 VAL B CA 1
ATOM 5960 C C . VAL B 2 171 ? 30.781 -55.206 -11.246 1.00 182.03 1733 VAL B C 1
ATOM 5961 O O . VAL B 2 171 ? 29.951 -54.446 -10.763 1.00 181.98 1733 VAL B O 1
ATOM 5965 N N . VAL B 2 172 ? 30.804 -55.515 -12.537 1.00 146.60 1734 VAL B N 1
ATOM 5966 C CA . VAL B 2 172 ? 29.829 -54.947 -13.459 1.00 146.39 1734 VAL B CA 1
ATOM 5967 C C . VAL B 2 172 ? 29.081 -56.027 -14.217 1.00 146.26 1734 VAL B C 1
ATOM 5968 O O . VAL B 2 172 ? 29.161 -57.203 -13.869 1.00 145.95 1734 VAL B O 1
ATOM 5972 N N . PHE B 2 173 ? 28.356 -55.620 -15.256 1.00 187.40 1735 PHE B N 1
ATOM 5973 C CA . PHE B 2 173 ? 27.591 -56.558 -16.066 1.00 187.58 1735 PHE B CA 1
ATOM 5974 C C . PHE B 2 173 ? 28.230 -56.799 -17.426 1.00 188.33 1735 PHE B C 1
ATOM 5975 O O . PHE B 2 173 ? 28.613 -55.853 -18.121 1.00 188.54 1735 PHE B O 1
ATOM 5983 N N . GLN B 2 174 ? 28.323 -58.071 -17.804 1.00 184.25 1736 GLN B N 1
ATOM 5984 C CA . GLN B 2 174 ? 28.908 -58.449 -19.081 1.00 184.25 1736 GLN B CA 1
ATOM 5985 C C . GLN B 2 174 ? 27.937 -59.317 -19.877 1.00 184.25 1736 GLN B C 1
ATOM 5986 O O . GLN B 2 174 ? 27.066 -59.960 -19.302 1.00 184.25 1736 GLN B O 1
ATOM 5992 N N . GLU B 2 175 ? 28.104 -59.344 -21.197 1.00 189.97 1737 GLU B N 1
ATOM 5993 C CA . GLU B 2 175 ? 27.218 -60.094 -22.093 1.00 190.81 1737 GLU B CA 1
ATOM 5994 C C . GLU B 2 175 ? 27.958 -60.970 -23.110 1.00 191.05 1737 GLU B C 1
ATOM 5995 O O . GLU B 2 175 ? 29.157 -60.781 -23.336 1.00 191.11 1737 GLU B O 1
ATOM 6001 N N . PHE B 2 176 ? 27.249 -61.930 -23.719 1.00 152.84 1738 PHE B N 1
ATOM 6002 C CA . PHE B 2 176 ? 27.880 -62.819 -24.709 1.00 153.17 1738 PHE B CA 1
ATOM 6003 C C . PHE B 2 176 ? 27.051 -63.834 -25.535 1.00 153.49 1738 PHE B C 1
ATOM 6004 O O . PHE B 2 176 ? 26.593 -63.517 -26.637 1.00 153.56 1738 PHE B O 1
ATOM 6012 N N . THR B 2 177 ? 26.896 -65.057 -25.025 1.00 165.11 1739 THR B N 1
ATOM 6013 C CA . THR B 2 177 ? 26.154 -66.108 -25.730 1.00 165.11 1739 THR B CA 1
ATOM 6014 C C . THR B 2 177 ? 25.751 -67.280 -24.829 1.00 165.11 1739 THR B C 1
ATOM 6015 O O . THR B 2 177 ? 24.627 -67.768 -24.911 1.00 165.11 1739 THR B O 1
ATOM 6019 N N . ASP B 2 178 ? 26.690 -67.744 -24.007 1.00 148.16 1740 ASP B N 1
ATOM 6020 C CA . ASP B 2 178 ? 26.463 -68.826 -23.039 1.00 148.16 1740 ASP B CA 1
ATOM 6021 C C . ASP B 2 178 ? 27.764 -69.423 -22.499 1.00 148.16 1740 ASP B C 1
ATOM 6022 O O . ASP B 2 178 ? 27.896 -69.646 -21.296 1.00 190.87 1740 ASP B O 1
ATOM 6027 N N . GLY B 2 179 ? 28.712 -69.704 -23.390 1.00 133.29 1741 GLY B N 1
ATOM 6028 C CA . GLY B 2 179 ? 29.985 -70.233 -22.946 1.00 133.86 1741 GLY B CA 1
ATOM 6029 C C . GLY B 2 179 ? 30.556 -69.128 -22.092 1.00 134.27 1741 GLY B C 1
ATOM 6030 O O . GLY B 2 179 ? 31.186 -68.209 -22.606 1.00 134.15 1741 GLY B O 1
ATOM 6031 N N . SER B 2 180 ? 30.308 -69.210 -20.789 1.00 204.74 1742 SER B N 1
ATOM 6032 C CA . SER B 2 180 ? 30.761 -68.198 -19.840 1.00 204.74 1742 SER B CA 1
ATOM 6033 C C . SER B 2 180 ? 31.956 -67.375 -20.316 1.00 204.74 1742 SER B C 1
ATOM 6034 O O . SER B 2 180 ? 31.844 -66.579 -21.251 1.00 204.74 1742 SER B O 1
ATOM 6037 N N . PHE B 2 181 ? 33.098 -67.569 -19.666 1.00 205.61 1743 PHE B N 1
ATOM 6038 C CA . PHE B 2 181 ? 34.318 -66.843 -19.999 1.00 205.61 1743 PHE B CA 1
ATOM 6039 C C . PHE B 2 181 ? 34.782 -67.089 -21.439 1.00 205.61 1743 PHE B C 1
ATOM 6040 O O . PHE B 2 181 ? 34.106 -66.669 -22.384 1.00 205.61 1743 PHE B O 1
ATOM 6048 N N . THR B 2 182 ? 35.926 -67.761 -21.593 1.00 205.61 1744 THR B N 1
ATOM 6049 C CA . THR B 2 182 ? 36.513 -68.074 -22.905 1.00 205.61 1744 THR B CA 1
ATOM 6050 C C . THR B 2 182 ? 35.780 -67.421 -24.080 1.00 205.61 1744 THR B C 1
ATOM 6051 O O . THR B 2 182 ? 36.256 -66.437 -24.656 1.00 205.61 1744 THR B O 1
ATOM 6055 N N . GLN B 2 183 ? 34.626 -67.981 -24.435 1.00 205.52 1745 GLN B N 1
ATOM 6056 C CA . GLN B 2 183 ? 33.814 -67.443 -25.519 1.00 205.60 1745 GLN B CA 1
ATOM 6057 C C . GLN B 2 183 ? 32.358 -67.378 -25.066 1.00 205.60 1745 GLN B C 1
ATOM 6058 O O . GLN B 2 183 ? 31.802 -68.369 -24.597 1.00 205.60 1745 GLN B O 1
ATOM 6064 N N . PRO B 2 184 ? 31.713 -66.217 -25.238 1.00 193.29 1746 PRO B N 1
ATOM 6065 C CA . PRO B 2 184 ? 32.366 -65.053 -25.832 1.00 193.44 1746 PRO B CA 1
ATOM 6066 C C . PRO B 2 184 ? 32.079 -63.791 -25.042 1.00 193.62 1746 PRO B C 1
ATOM 6067 O O . PRO B 2 184 ? 31.720 -62.777 -25.629 1.00 193.60 1746 PRO B O 1
ATOM 6071 N N . LEU B 2 185 ? 32.207 -63.846 -23.723 1.00 115.37 1747 LEU B N 1
ATOM 6072 C CA . LEU B 2 185 ? 31.939 -62.658 -22.910 1.00 115.37 1747 LEU B CA 1
ATOM 6073 C C . LEU B 2 185 ? 32.742 -61.505 -23.502 1.00 115.37 1747 LEU B C 1
ATOM 6074 O O . LEU B 2 185 ? 33.857 -61.261 -23.049 1.00 205.28 1747 LEU B O 1
ATOM 6079 N N . TYR B 2 186 ? 32.202 -60.792 -24.497 1.00 127.45 1748 TYR B N 1
ATOM 6080 C CA . TYR B 2 186 ? 32.970 -59.703 -25.127 1.00 127.45 1748 TYR B CA 1
ATOM 6081 C C . TYR B 2 186 ? 32.203 -58.531 -25.727 1.00 127.45 1748 TYR B C 1
ATOM 6082 O O . TYR B 2 186 ? 31.005 -58.630 -25.985 1.00 127.45 1748 TYR B O 1
ATOM 6091 N N . ARG B 2 187 ? 32.930 -57.430 -25.950 1.00 174.65 1749 ARG B N 1
ATOM 6092 C CA . ARG B 2 187 ? 32.377 -56.188 -26.504 1.00 174.65 1749 ARG B CA 1
ATOM 6093 C C . ARG B 2 187 ? 33.464 -55.180 -26.928 1.00 174.65 1749 ARG B C 1
ATOM 6094 O O . ARG B 2 187 ? 34.596 -55.561 -27.220 1.00 174.65 1749 ARG B O 1
ATOM 6102 N N . GLY B 2 188 ? 33.097 -53.897 -26.956 1.00 135.10 1750 GLY B N 1
ATOM 6103 C CA . GLY B 2 188 ? 34.025 -52.840 -27.315 1.00 134.40 1750 GLY B CA 1
ATOM 6104 C C . GLY B 2 188 ? 33.646 -52.104 -28.582 1.00 133.88 1750 GLY B C 1
ATOM 6105 O O . GLY B 2 188 ? 32.777 -52.561 -29.313 1.00 134.05 1750 GLY B O 1
ATOM 6106 N N . GLU B 2 189 ? 34.298 -50.962 -28.815 1.00 131.19 1751 GLU B N 1
ATOM 6107 C CA . GLU B 2 189 ? 34.129 -50.082 -29.992 1.00 130.49 1751 GLU B CA 1
ATOM 6108 C C . GLU B 2 189 ? 33.311 -48.802 -29.883 1.00 130.40 1751 GLU B C 1
ATOM 6109 O O . GLU B 2 189 ? 33.879 -47.755 -29.590 1.00 130.65 1751 GLU B O 1
ATOM 6115 N N . LEU B 2 190 ? 32.008 -48.832 -30.164 1.00 148.12 1752 LEU B N 1
ATOM 6116 C CA . LEU B 2 190 ? 31.239 -47.593 -30.007 1.00 147.88 1752 LEU B CA 1
ATOM 6117 C C . LEU B 2 190 ? 30.819 -47.541 -28.539 1.00 147.73 1752 LEU B C 1
ATOM 6118 O O . LEU B 2 190 ? 30.316 -46.532 -28.045 1.00 147.49 1752 LEU B O 1
ATOM 6123 N N . ASN B 2 191 ? 31.065 -48.652 -27.851 1.00 145.95 1753 ASN B N 1
ATOM 6124 C CA . ASN B 2 191 ? 30.755 -48.812 -26.437 1.00 145.84 1753 ASN B CA 1
ATOM 6125 C C . ASN B 2 191 ? 31.974 -48.511 -25.557 1.00 145.81 1753 ASN B C 1
ATOM 6126 O O . ASN B 2 191 ? 31.989 -48.866 -24.380 1.00 145.52 1753 ASN B O 1
ATOM 6131 N N . GLU B 2 192 ? 32.999 -47.879 -26.122 1.00 164.67 1754 GLU B N 1
ATOM 6132 C CA . GLU B 2 192 ? 34.191 -47.560 -25.345 1.00 165.08 1754 GLU B CA 1
ATOM 6133 C C . GLU B 2 192 ? 33.765 -46.894 -24.049 1.00 164.43 1754 GLU B C 1
ATOM 6134 O O . GLU B 2 192 ? 34.085 -47.362 -22.962 1.00 164.57 1754 GLU B O 1
ATOM 6140 N N . HIS B 2 193 ? 33.012 -45.811 -24.185 1.00 122.57 1755 HIS B N 1
ATOM 6141 C CA . HIS B 2 193 ? 32.512 -45.023 -23.058 1.00 121.70 1755 HIS B CA 1
ATOM 6142 C C . HIS B 2 193 ? 31.624 -45.768 -22.056 1.00 120.70 1755 HIS B C 1
ATOM 6143 O O . HIS B 2 193 ? 31.246 -45.207 -21.037 1.00 120.56 1755 HIS B O 1
ATOM 6150 N N . LEU B 2 194 ? 31.277 -47.013 -22.346 1.00 189.23 1756 LEU B N 1
ATOM 6151 C CA . LEU B 2 194 ? 30.408 -47.776 -21.457 1.00 188.05 1756 LEU B CA 1
ATOM 6152 C C . LEU B 2 194 ? 30.685 -47.690 -19.962 1.00 186.97 1756 LEU B C 1
ATOM 6153 O O . LEU B 2 194 ? 29.972 -48.315 -19.181 1.00 186.73 1756 LEU B O 1
ATOM 6158 N N . GLY B 2 195 ? 31.697 -46.926 -19.556 1.00 145.44 1757 GLY B N 1
ATOM 6159 C CA . GLY B 2 195 ? 32.011 -46.825 -18.140 1.00 143.95 1757 GLY B CA 1
ATOM 6160 C C . GLY B 2 195 ? 31.932 -48.213 -17.536 1.00 142.83 1757 GLY B C 1
ATOM 6161 O O . GLY B 2 195 ? 32.047 -49.209 -18.254 1.00 142.82 1757 GLY B O 1
ATOM 6162 N N . LEU B 2 196 ? 31.744 -48.311 -16.228 1.00 165.57 1758 LEU B N 1
ATOM 6163 C CA . LEU B 2 196 ? 31.632 -49.631 -15.637 1.00 164.24 1758 LEU B CA 1
ATOM 6164 C C . LEU B 2 196 ? 30.373 -50.220 -16.249 1.00 163.30 1758 LEU B C 1
ATOM 6165 O O . LEU B 2 196 ? 30.355 -51.374 -16.673 1.00 163.27 1758 LEU B O 1
ATOM 6170 N N . LEU B 2 197 ? 29.334 -49.385 -16.294 1.00 205.61 1759 LEU B N 1
ATOM 6171 C CA . LEU B 2 197 ? 28.009 -49.716 -16.825 1.00 205.61 1759 LEU B CA 1
ATOM 6172 C C . LEU B 2 197 ? 27.849 -51.035 -17.563 1.00 205.61 1759 LEU B C 1
ATOM 6173 O O . LEU B 2 197 ? 28.710 -51.442 -18.345 1.00 205.61 1759 LEU B O 1
ATOM 6178 N N . GLY B 2 198 ? 26.718 -51.688 -17.318 1.00 204.74 1760 GLY B N 1
ATOM 6179 C CA . GLY B 2 198 ? 26.425 -52.938 -17.985 1.00 204.74 1760 GLY B CA 1
ATOM 6180 C C . GLY B 2 198 ? 26.243 -52.622 -19.452 1.00 204.74 1760 GLY B C 1
ATOM 6181 O O . GLY B 2 198 ? 26.682 -51.571 -19.910 1.00 204.74 1760 GLY B O 1
ATOM 6182 N N . PRO B 2 199 ? 25.594 -53.496 -20.220 1.00 113.43 1761 PRO B N 1
ATOM 6183 C CA . PRO B 2 199 ? 25.414 -53.208 -21.645 1.00 113.19 1761 PRO B CA 1
ATOM 6184 C C . PRO B 2 199 ? 24.109 -52.528 -22.003 1.00 112.94 1761 PRO B C 1
ATOM 6185 O O . PRO B 2 199 ? 23.077 -52.773 -21.397 1.00 112.83 1761 PRO B O 1
ATOM 6189 N N . TYR B 2 200 ? 24.177 -51.670 -23.008 1.00 134.79 1762 TYR B N 1
ATOM 6190 C CA . TYR B 2 200 ? 23.028 -50.925 -23.493 1.00 134.61 1762 TYR B CA 1
ATOM 6191 C C . TYR B 2 200 ? 21.862 -51.856 -23.831 1.00 134.56 1762 TYR B C 1
ATOM 6192 O O . TYR B 2 200 ? 21.634 -52.127 -25.002 1.00 134.45 1762 TYR B O 1
ATOM 6201 N N . ILE B 2 201 ? 21.115 -52.342 -22.841 1.00 140.64 1763 ILE B N 1
ATOM 6202 C CA . ILE B 2 201 ? 19.994 -53.240 -23.153 1.00 141.07 1763 ILE B CA 1
ATOM 6203 C C . ILE B 2 201 ? 18.799 -52.484 -23.733 1.00 141.40 1763 ILE B C 1
ATOM 6204 O O . ILE B 2 201 ? 17.818 -52.186 -23.050 1.00 141.49 1763 ILE B O 1
ATOM 6209 N N . ARG B 2 202 ? 18.895 -52.188 -25.020 1.00 131.20 1764 ARG B N 1
ATOM 6210 C CA . ARG B 2 202 ? 17.857 -51.462 -25.722 1.00 131.44 1764 ARG B CA 1
ATOM 6211 C C . ARG B 2 202 ? 16.616 -52.333 -25.833 1.00 131.89 1764 ARG B C 1
ATOM 6212 O O . ARG B 2 202 ? 16.538 -53.364 -25.169 1.00 132.18 1764 ARG B O 1
ATOM 6220 N N . ALA B 2 203 ? 15.646 -51.903 -26.642 1.00 115.11 1765 ALA B N 1
ATOM 6221 C CA . ALA B 2 203 ? 14.395 -52.638 -26.858 1.00 115.34 1765 ALA B CA 1
ATOM 6222 C C . ALA B 2 203 ? 13.270 -51.725 -27.294 1.00 115.70 1765 ALA B C 1
ATOM 6223 O O . ALA B 2 203 ? 12.918 -50.802 -26.579 1.00 115.55 1765 ALA B O 1
ATOM 6225 N N . GLU B 2 204 ? 12.693 -51.985 -28.461 1.00 160.08 1766 GLU B N 1
ATOM 6226 C CA . GLU B 2 204 ? 11.582 -51.165 -28.933 1.00 161.07 1766 GLU B CA 1
ATOM 6227 C C . GLU B 2 204 ? 10.404 -51.385 -27.986 1.00 160.67 1766 GLU B C 1
ATOM 6228 O O . GLU B 2 204 ? 10.583 -51.887 -26.876 1.00 160.71 1766 GLU B O 1
ATOM 6234 N N . VAL B 2 205 ? 9.201 -51.029 -28.425 1.00 177.12 1767 VAL B N 1
ATOM 6235 C CA . VAL B 2 205 ? 8.024 -51.178 -27.579 1.00 177.18 1767 VAL B CA 1
ATOM 6236 C C . VAL B 2 205 ? 7.035 -52.233 -28.049 1.00 177.26 1767 VAL B C 1
ATOM 6237 O O . VAL B 2 205 ? 6.967 -52.544 -29.236 1.00 177.19 1767 VAL B O 1
ATOM 6241 N N . GLU B 2 206 ? 6.259 -52.757 -27.102 1.00 151.18 1768 GLU B N 1
ATOM 6242 C CA . GLU B 2 206 ? 5.243 -53.781 -27.359 1.00 151.73 1768 GLU B CA 1
ATOM 6243 C C . GLU B 2 206 ? 5.801 -55.206 -27.363 1.00 151.80 1768 GLU B C 1
ATOM 6244 O O . GLU B 2 206 ? 5.103 -56.144 -26.970 1.00 151.67 1768 GLU B O 1
ATOM 6250 N N . ASP B 2 207 ? 7.048 -55.376 -27.804 1.00 205.61 1769 ASP B N 1
ATOM 6251 C CA . ASP B 2 207 ? 7.652 -56.708 -27.845 1.00 205.61 1769 ASP B CA 1
ATOM 6252 C C . ASP B 2 207 ? 8.045 -57.230 -26.458 1.00 205.61 1769 ASP B C 1
ATOM 6253 O O . ASP B 2 207 ? 7.404 -56.890 -25.458 1.00 205.61 1769 ASP B O 1
ATOM 6258 N N . ASN B 2 208 ? 9.089 -58.050 -26.384 1.00 193.63 1770 ASN B N 1
ATOM 6259 C CA . ASN B 2 208 ? 9.470 -58.613 -25.097 1.00 194.19 1770 ASN B CA 1
ATOM 6260 C C . ASN B 2 208 ? 10.951 -58.722 -24.768 1.00 194.75 1770 ASN B C 1
ATOM 6261 O O . ASN B 2 208 ? 11.749 -59.243 -25.550 1.00 194.99 1770 ASN B O 1
ATOM 6266 N N . ILE B 2 209 ? 11.293 -58.245 -23.575 1.00 161.17 1771 ILE B N 1
ATOM 6267 C CA . ILE B 2 209 ? 12.659 -58.269 -23.081 1.00 161.75 1771 ILE B CA 1
ATOM 6268 C C . ILE B 2 209 ? 12.987 -59.631 -22.493 1.00 162.30 1771 ILE B C 1
ATOM 6269 O O . ILE B 2 209 ? 12.368 -60.057 -21.518 1.00 162.48 1771 ILE B O 1
ATOM 6274 N N . MET B 2 210 ? 13.956 -60.312 -23.099 1.00 201.17 1772 MET B N 1
ATOM 6275 C CA . MET B 2 210 ? 14.401 -61.614 -22.617 1.00 201.17 1772 MET B CA 1
ATOM 6276 C C . MET B 2 210 ? 15.778 -61.439 -22.013 1.00 201.17 1772 MET B C 1
ATOM 6277 O O . MET B 2 210 ? 16.788 -61.496 -22.717 1.00 201.17 1772 MET B O 1
ATOM 6282 N N . VAL B 2 211 ? 15.816 -61.236 -20.703 1.00 140.47 1773 VAL B N 1
ATOM 6283 C CA . VAL B 2 211 ? 17.079 -61.031 -20.021 1.00 140.71 1773 VAL B CA 1
ATOM 6284 C C . VAL B 2 211 ? 17.523 -62.229 -19.203 1.00 141.13 1773 VAL B C 1
ATOM 6285 O O . VAL B 2 211 ? 17.159 -62.391 -18.040 1.00 140.99 1773 VAL B O 1
ATOM 6289 N N . THR B 2 212 ? 18.320 -63.072 -19.844 1.00 180.51 1774 THR B N 1
ATOM 6290 C CA . THR B 2 212 ? 18.867 -64.267 -19.228 1.00 180.51 1774 THR B CA 1
ATOM 6291 C C . THR B 2 212 ? 20.070 -63.821 -18.399 1.00 180.51 1774 THR B C 1
ATOM 6292 O O . THR B 2 212 ? 20.979 -63.179 -18.928 1.00 180.51 1774 THR B O 1
ATOM 6296 N N . PHE B 2 213 ? 20.083 -64.146 -17.109 1.00 146.86 1775 PHE B N 1
ATOM 6297 C CA . PHE B 2 213 ? 21.198 -63.722 -16.263 1.00 147.29 1775 PHE B CA 1
ATOM 6298 C C . PHE B 2 213 ? 21.929 -64.803 -15.478 1.00 147.55 1775 PHE B C 1
ATOM 6299 O O . PHE B 2 213 ? 21.308 -65.701 -14.917 1.00 147.55 1775 PHE B O 1
ATOM 6307 N N . ARG B 2 214 ? 23.255 -64.671 -15.414 1.00 205.61 1776 ARG B N 1
ATOM 6308 C CA . ARG B 2 214 ? 24.131 -65.621 -14.723 1.00 205.61 1776 ARG B CA 1
ATOM 6309 C C . ARG B 2 214 ? 25.003 -64.884 -13.704 1.00 205.61 1776 ARG B C 1
ATOM 6310 O O . ARG B 2 214 ? 25.526 -63.806 -13.985 1.00 205.61 1776 ARG B O 1
ATOM 6318 N N . ASN B 2 215 ? 25.158 -65.461 -12.518 1.00 179.31 1777 ASN B N 1
ATOM 6319 C CA . ASN B 2 215 ? 25.981 -64.842 -11.486 1.00 179.43 1777 ASN B CA 1
ATOM 6320 C C . ASN B 2 215 ? 27.420 -64.982 -11.949 1.00 179.32 1777 ASN B C 1
ATOM 6321 O O . ASN B 2 215 ? 27.668 -65.439 -13.062 1.00 179.34 1777 ASN B O 1
ATOM 6326 N N . GLN B 2 216 ? 28.363 -64.592 -11.096 1.00 149.13 1778 GLN B N 1
ATOM 6327 C CA . GLN B 2 216 ? 29.780 -64.698 -11.418 1.00 149.25 1778 GLN B CA 1
ATOM 6328 C C . GLN B 2 216 ? 30.620 -63.937 -10.405 1.00 149.04 1778 GLN B C 1
ATOM 6329 O O . GLN B 2 216 ? 31.429 -63.087 -10.772 1.00 149.17 1778 GLN B O 1
ATOM 6335 N N . ALA B 2 217 ? 30.418 -64.251 -9.129 1.00 170.86 1779 ALA B N 1
ATOM 6336 C CA . ALA B 2 217 ? 31.155 -63.614 -8.042 1.00 170.70 1779 ALA B CA 1
ATOM 6337 C C . ALA B 2 217 ? 30.521 -63.927 -6.693 1.00 170.66 1779 ALA B C 1
ATOM 6338 O O . ALA B 2 217 ? 29.605 -64.745 -6.599 1.00 170.69 1779 ALA B O 1
ATOM 6340 N N . SER B 2 218 ? 31.016 -63.261 -5.655 1.00 200.19 1780 SER B N 1
ATOM 6341 C CA . SER B 2 218 ? 30.523 -63.444 -4.293 1.00 200.19 1780 SER B CA 1
ATOM 6342 C C . SER B 2 218 ? 29.054 -63.048 -4.104 1.00 200.19 1780 SER B C 1
ATOM 6343 O O . SER B 2 218 ? 28.222 -63.326 -4.964 1.00 200.19 1780 SER B O 1
ATOM 6346 N N . ARG B 2 219 ? 28.749 -62.399 -2.979 1.00 156.02 1781 ARG B N 1
ATOM 6347 C CA . ARG B 2 219 ? 27.385 -61.968 -2.630 1.00 156.02 1781 ARG B CA 1
ATOM 6348 C C . ARG B 2 219 ? 26.327 -62.149 -3.716 1.00 156.02 1781 ARG B C 1
ATOM 6349 O O . ARG B 2 219 ? 26.327 -61.449 -4.728 1.00 156.02 1781 ARG B O 1
ATOM 6357 N N . PRO B 2 220 ? 25.396 -63.094 -3.502 1.00 203.38 1782 PRO B N 1
ATOM 6358 C CA . PRO B 2 220 ? 24.323 -63.383 -4.453 1.00 203.38 1782 PRO B CA 1
ATOM 6359 C C . PRO B 2 220 ? 23.584 -62.120 -4.831 1.00 203.38 1782 PRO B C 1
ATOM 6360 O O . PRO B 2 220 ? 22.622 -61.733 -4.174 1.00 203.38 1782 PRO B O 1
ATOM 6364 N N . TYR B 2 221 ? 24.046 -61.469 -5.886 1.00 188.34 1783 TYR B N 1
ATOM 6365 C CA . TYR B 2 221 ? 23.408 -60.252 -6.332 1.00 187.92 1783 TYR B CA 1
ATOM 6366 C C . TYR B 2 221 ? 22.164 -60.616 -7.123 1.00 187.69 1783 TYR B C 1
ATOM 6367 O O . TYR B 2 221 ? 21.856 -61.798 -7.276 1.00 187.76 1783 TYR B O 1
ATOM 6376 N N . SER B 2 222 ? 21.451 -59.612 -7.626 1.00 185.38 1784 SER B N 1
ATOM 6377 C CA . SER B 2 222 ? 20.223 -59.864 -8.370 1.00 184.93 1784 SER B CA 1
ATOM 6378 C C . SER B 2 222 ? 19.907 -58.805 -9.413 1.00 184.85 1784 SER B C 1
ATOM 6379 O O . SER B 2 222 ? 20.100 -57.624 -9.174 1.00 184.87 1784 SER B O 1
ATOM 6382 N N . PHE B 2 223 ? 19.413 -59.229 -10.571 1.00 200.73 1785 PHE B N 1
ATOM 6383 C CA . PHE B 2 223 ? 19.051 -58.275 -11.614 1.00 200.73 1785 PHE B CA 1
ATOM 6384 C C . PHE B 2 223 ? 17.729 -57.658 -11.227 1.00 200.73 1785 PHE B C 1
ATOM 6385 O O . PHE B 2 223 ? 16.960 -58.262 -10.484 1.00 200.73 1785 PHE B O 1
ATOM 6393 N N . TYR B 2 224 ? 17.458 -56.464 -11.743 1.00 156.83 1786 TYR B N 1
ATOM 6394 C CA . TYR B 2 224 ? 16.220 -55.778 -11.427 1.00 157.03 1786 TYR B CA 1
ATOM 6395 C C . TYR B 2 224 ? 16.045 -54.428 -12.101 1.00 156.73 1786 TYR B C 1
ATOM 6396 O O . TYR B 2 224 ? 17.001 -53.687 -12.316 1.00 156.80 1786 TYR B O 1
ATOM 6405 N N . SER B 2 225 ? 14.793 -54.124 -12.414 1.00 148.59 1787 SER B N 1
ATOM 6406 C CA . SER B 2 225 ? 14.408 -52.856 -12.997 1.00 148.17 1787 SER B CA 1
ATOM 6407 C C . SER B 2 225 ? 12.958 -52.629 -12.674 1.00 148.28 1787 SER B C 1
ATOM 6408 O O . SER B 2 225 ? 12.163 -53.561 -12.600 1.00 148.27 1787 SER B O 1
ATOM 6411 N N . SER B 2 226 ? 12.618 -51.374 -12.483 1.00 134.43 1788 SER B N 1
ATOM 6412 C CA . SER B 2 226 ? 11.258 -51.016 -12.179 1.00 134.83 1788 SER B CA 1
ATOM 6413 C C . SER B 2 226 ? 10.237 -51.678 -13.112 1.00 135.39 1788 SER B C 1
ATOM 6414 O O . SER B 2 226 ? 9.058 -51.792 -12.772 1.00 135.29 1788 SER B O 1
ATOM 6417 N N . LEU B 2 227 ? 10.688 -52.134 -14.276 1.00 132.14 1789 LEU B N 1
ATOM 6418 C CA . LEU B 2 227 ? 9.773 -52.731 -15.246 1.00 132.91 1789 LEU B CA 1
ATOM 6419 C C . LEU B 2 227 ? 9.756 -54.258 -15.291 1.00 134.15 1789 LEU B C 1
ATOM 6420 O O . LEU B 2 227 ? 9.313 -54.865 -16.275 1.00 134.19 1789 LEU B O 1
ATOM 6425 N N . ILE B 2 228 ? 10.233 -54.882 -14.222 1.00 151.40 1790 ILE B N 1
ATOM 6426 C CA . ILE B 2 228 ? 10.234 -56.336 -14.154 1.00 152.95 1790 ILE B CA 1
ATOM 6427 C C . ILE B 2 228 ? 8.775 -56.787 -14.058 1.00 154.11 1790 ILE B C 1
ATOM 6428 O O . ILE B 2 228 ? 8.471 -57.925 -13.708 1.00 154.08 1790 ILE B O 1
ATOM 6433 N N . SER B 2 229 ? 7.888 -55.858 -14.403 1.00 205.61 1791 SER B N 1
ATOM 6434 C CA . SER B 2 229 ? 6.442 -56.041 -14.370 1.00 205.61 1791 SER B CA 1
ATOM 6435 C C . SER B 2 229 ? 5.883 -57.378 -14.865 1.00 205.61 1791 SER B C 1
ATOM 6436 O O . SER B 2 229 ? 6.616 -58.353 -15.046 1.00 205.61 1791 SER B O 1
ATOM 6439 N N . TYR B 2 230 ? 4.566 -57.392 -15.083 1.00 205.37 1792 TYR B N 1
ATOM 6440 C CA . TYR B 2 230 ? 3.817 -58.570 -15.527 1.00 205.37 1792 TYR B CA 1
ATOM 6441 C C . TYR B 2 230 ? 4.434 -59.851 -14.994 1.00 205.37 1792 TYR B C 1
ATOM 6442 O O . TYR B 2 230 ? 5.019 -60.636 -15.738 1.00 205.37 1792 TYR B O 1
ATOM 6451 N N . GLU B 2 231 ? 4.290 -60.050 -13.687 1.00 201.85 1793 GLU B N 1
ATOM 6452 C CA . GLU B 2 231 ? 4.841 -61.222 -13.035 1.00 201.85 1793 GLU B CA 1
ATOM 6453 C C . GLU B 2 231 ? 3.795 -62.141 -12.388 1.00 201.85 1793 GLU B C 1
ATOM 6454 O O . GLU B 2 231 ? 3.615 -62.145 -11.169 1.00 201.85 1793 GLU B O 1
ATOM 6460 N N . GLU B 2 232 ? 3.114 -62.908 -13.240 1.00 171.42 1794 GLU B N 1
ATOM 6461 C CA . GLU B 2 232 ? 2.097 -63.906 -12.873 1.00 171.42 1794 GLU B CA 1
ATOM 6462 C C . GLU B 2 232 ? 1.190 -63.746 -11.633 1.00 171.42 1794 GLU B C 1
ATOM 6463 O O . GLU B 2 232 ? -0.012 -63.491 -11.771 1.00 171.42 1794 GLU B O 1
ATOM 6469 N N . ASP B 2 233 ? 1.773 -63.946 -10.444 1.00 172.52 1795 ASP B N 1
ATOM 6470 C CA . ASP B 2 233 ? 1.084 -63.884 -9.146 1.00 173.42 1795 ASP B CA 1
ATOM 6471 C C . ASP B 2 233 ? 0.174 -65.097 -8.995 1.00 174.06 1795 ASP B C 1
ATOM 6472 O O . ASP B 2 233 ? -0.413 -65.541 -9.979 1.00 174.27 1795 ASP B O 1
ATOM 6477 N N . GLN B 2 234 ? 0.057 -65.621 -7.773 1.00 170.86 1796 GLN B N 1
ATOM 6478 C CA . GLN B 2 234 ? -0.797 -66.784 -7.490 1.00 170.86 1796 GLN B CA 1
ATOM 6479 C C . GLN B 2 234 ? -0.559 -67.457 -6.145 1.00 170.86 1796 GLN B C 1
ATOM 6480 O O . GLN B 2 234 ? -0.476 -68.690 -6.085 1.00 170.86 1796 GLN B O 1
ATOM 6486 N N . ARG B 2 235 ? -0.477 -66.658 -5.078 1.00 205.61 1797 ARG B N 1
ATOM 6487 C CA . ARG B 2 235 ? -0.231 -67.153 -3.714 1.00 205.61 1797 ARG B CA 1
ATOM 6488 C C . ARG B 2 235 ? 1.286 -67.268 -3.490 1.00 205.61 1797 ARG B C 1
ATOM 6489 O O . ARG B 2 235 ? 1.749 -67.913 -2.544 1.00 205.61 1797 ARG B O 1
ATOM 6497 N N . GLN B 2 236 ? 2.043 -66.590 -4.357 1.00 205.61 1798 GLN B N 1
ATOM 6498 C CA . GLN B 2 236 ? 3.514 -66.591 -4.331 1.00 205.61 1798 GLN B CA 1
ATOM 6499 C C . GLN B 2 236 ? 4.135 -65.280 -3.805 1.00 205.61 1798 GLN B C 1
ATOM 6500 O O . GLN B 2 236 ? 3.797 -64.787 -2.721 1.00 205.61 1798 GLN B O 1
ATOM 6506 N N . GLY B 2 237 ? 5.059 -64.739 -4.601 1.00 205.61 1799 GLY B N 1
ATOM 6507 C CA . GLY B 2 237 ? 5.742 -63.500 -4.272 1.00 205.61 1799 GLY B CA 1
ATOM 6508 C C . GLY B 2 237 ? 6.654 -63.074 -5.415 1.00 205.61 1799 GLY B C 1
ATOM 6509 O O . GLY B 2 237 ? 7.758 -63.607 -5.559 1.00 205.61 1799 GLY B O 1
ATOM 6510 N N . ALA B 2 238 ? 6.196 -62.120 -6.229 1.00 205.61 1800 ALA B N 1
ATOM 6511 C CA . ALA B 2 238 ? 6.975 -61.631 -7.370 1.00 205.61 1800 ALA B CA 1
ATOM 6512 C C . ALA B 2 238 ? 8.146 -60.716 -6.961 1.00 205.61 1800 ALA B C 1
ATOM 6513 O O . ALA B 2 238 ? 8.911 -60.239 -7.806 1.00 205.61 1800 ALA B O 1
ATOM 6515 N N . GLU B 2 239 ? 8.273 -60.469 -5.660 1.00 205.61 1801 GLU B N 1
ATOM 6516 C CA . GLU B 2 239 ? 9.369 -59.666 -5.125 1.00 205.61 1801 GLU B CA 1
ATOM 6517 C C . GLU B 2 239 ? 9.865 -60.351 -3.845 1.00 205.61 1801 GLU B C 1
ATOM 6518 O O . GLU B 2 239 ? 11.074 -60.414 -3.605 1.00 205.61 1801 GLU B O 1
ATOM 6524 N N . PRO B 2 240 ? 8.943 -60.870 -3.000 1.00 205.61 1802 PRO B N 1
ATOM 6525 C CA . PRO B 2 240 ? 9.451 -61.529 -1.791 1.00 205.61 1802 PRO B CA 1
ATOM 6526 C C . PRO B 2 240 ? 10.133 -62.872 -2.113 1.00 205.61 1802 PRO B C 1
ATOM 6527 O O . PRO B 2 240 ? 10.744 -63.492 -1.237 1.00 205.61 1802 PRO B O 1
ATOM 6531 N N . ARG B 2 241 ? 10.037 -63.308 -3.373 1.00 205.61 1803 ARG B N 1
ATOM 6532 C CA . ARG B 2 241 ? 10.653 -64.564 -3.814 1.00 205.61 1803 ARG B CA 1
ATOM 6533 C C . ARG B 2 241 ? 11.816 -64.360 -4.788 1.00 205.61 1803 ARG B C 1
ATOM 6534 O O . ARG B 2 241 ? 12.898 -64.914 -4.590 1.00 205.61 1803 ARG B O 1
ATOM 6542 N N . LYS B 2 242 ? 11.596 -63.573 -5.837 1.00 151.37 1804 LYS B N 1
ATOM 6543 C CA . LYS B 2 242 ? 12.645 -63.342 -6.827 1.00 151.00 1804 LYS B CA 1
ATOM 6544 C C . LYS B 2 242 ? 13.825 -62.532 -6.297 1.00 150.66 1804 LYS B C 1
ATOM 6545 O O . LYS B 2 242 ? 14.733 -62.177 -7.051 1.00 150.58 1804 LYS B O 1
ATOM 6551 N N . ASN B 2 243 ? 13.809 -62.260 -4.996 1.00 177.18 1805 ASN B N 1
ATOM 6552 C CA . ASN B 2 243 ? 14.858 -61.484 -4.336 1.00 176.76 1805 ASN B CA 1
ATOM 6553 C C . ASN B 2 243 ? 16.270 -61.726 -4.879 1.00 176.36 1805 ASN B C 1
ATOM 6554 O O . ASN B 2 243 ? 16.611 -61.269 -5.971 1.00 176.18 1805 ASN B O 1
ATOM 6559 N N . PHE B 2 244 ? 17.090 -62.441 -4.108 1.00 205.61 1806 PHE B N 1
ATOM 6560 C CA . PHE B 2 244 ? 18.464 -62.713 -4.515 1.00 205.61 1806 PHE B CA 1
ATOM 6561 C C . PHE B 2 244 ? 18.746 -64.118 -5.023 1.00 205.61 1806 PHE B C 1
ATOM 6562 O O . PHE B 2 244 ? 18.041 -65.081 -4.711 1.00 205.61 1806 PHE B O 1
ATOM 6570 N N . VAL B 2 245 ? 19.797 -64.208 -5.828 1.00 205.61 1807 VAL B N 1
ATOM 6571 C CA . VAL B 2 245 ? 20.212 -65.461 -6.424 1.00 205.61 1807 VAL B CA 1
ATOM 6572 C C . VAL B 2 245 ? 21.619 -65.841 -5.982 1.00 205.61 1807 VAL B C 1
ATOM 6573 O O . VAL B 2 245 ? 22.598 -65.176 -6.336 1.00 205.61 1807 VAL B O 1
ATOM 6577 N N . LYS B 2 246 ? 21.704 -66.916 -5.203 1.00 205.61 1808 LYS B N 1
ATOM 6578 C CA . LYS B 2 246 ? 22.980 -67.411 -4.708 1.00 205.61 1808 LYS B CA 1
ATOM 6579 C C . LYS B 2 246 ? 23.960 -67.460 -5.886 1.00 205.61 1808 LYS B C 1
ATOM 6580 O O . LYS B 2 246 ? 23.580 -67.828 -6.999 1.00 205.61 1808 LYS B O 1
ATOM 6586 N N . PRO B 2 247 ? 25.229 -67.071 -5.663 1.00 201.79 1809 PRO B N 1
ATOM 6587 C CA . PRO B 2 247 ? 26.236 -67.087 -6.731 1.00 201.79 1809 PRO B CA 1
ATOM 6588 C C . PRO B 2 247 ? 26.242 -68.410 -7.489 1.00 201.79 1809 PRO B C 1
ATOM 6589 O O . PRO B 2 247 ? 25.468 -69.313 -7.173 1.00 201.79 1809 PRO B O 1
ATOM 6593 N N . ASN B 2 248 ? 27.120 -68.526 -8.480 1.00 192.13 1810 ASN B N 1
ATOM 6594 C CA . ASN B 2 248 ? 27.194 -69.745 -9.276 1.00 192.18 1810 ASN B CA 1
ATOM 6595 C C . ASN B 2 248 ? 25.870 -69.910 -10.032 1.00 191.59 1810 ASN B C 1
ATOM 6596 O O . ASN B 2 248 ? 25.809 -69.693 -11.244 1.00 191.65 1810 ASN B O 1
ATOM 6601 N N . GLU B 2 249 ? 24.818 -70.287 -9.305 1.00 205.61 1811 GLU B N 1
ATOM 6602 C CA . GLU B 2 249 ? 23.486 -70.488 -9.879 1.00 205.61 1811 GLU B CA 1
ATOM 6603 C C . GLU B 2 249 ? 23.083 -69.312 -10.773 1.00 205.61 1811 GLU B C 1
ATOM 6604 O O . GLU B 2 249 ? 23.485 -68.175 -10.531 1.00 205.61 1811 GLU B O 1
ATOM 6610 N N . THR B 2 250 ? 22.290 -69.590 -11.804 1.00 205.61 1812 THR B N 1
ATOM 6611 C CA . THR B 2 250 ? 21.858 -68.555 -12.744 1.00 205.61 1812 THR B CA 1
ATOM 6612 C C . THR B 2 250 ? 20.329 -68.459 -12.832 1.00 205.61 1812 THR B C 1
ATOM 6613 O O . THR B 2 250 ? 19.624 -69.306 -12.286 1.00 205.61 1812 THR B O 1
ATOM 6617 N N . LYS B 2 251 ? 19.825 -67.432 -13.521 1.00 200.00 1813 LYS B N 1
ATOM 6618 C CA . LYS B 2 251 ? 18.377 -67.224 -13.674 1.00 200.00 1813 LYS B CA 1
ATOM 6619 C C . LYS B 2 251 ? 17.991 -66.186 -14.727 1.00 200.00 1813 LYS B C 1
ATOM 6620 O O . LYS B 2 251 ? 18.786 -65.318 -15.090 1.00 200.00 1813 LYS B O 1
ATOM 6626 N N . THR B 2 252 ? 16.752 -66.277 -15.202 1.00 205.61 1814 THR B N 1
ATOM 6627 C CA . THR B 2 252 ? 16.250 -65.345 -16.203 1.00 205.61 1814 THR B CA 1
ATOM 6628 C C . THR B 2 252 ? 15.013 -64.605 -15.732 1.00 205.61 1814 THR B C 1
ATOM 6629 O O . THR B 2 252 ? 14.283 -65.058 -14.853 1.00 205.61 1814 THR B O 1
ATOM 6633 N N . TYR B 2 253 ? 14.792 -63.460 -16.360 1.00 177.21 1815 TYR B N 1
ATOM 6634 C CA . TYR B 2 253 ? 13.655 -62.608 -16.094 1.00 176.58 1815 TYR B CA 1
ATOM 6635 C C . TYR B 2 253 ? 13.149 -62.307 -17.504 1.00 176.41 1815 TYR B C 1
ATOM 6636 O O . TYR B 2 253 ? 13.952 -62.205 -18.433 1.00 176.41 1815 TYR B O 1
ATOM 6645 N N . PHE B 2 254 ? 11.837 -62.181 -17.682 1.00 136.73 1816 PHE B N 1
ATOM 6646 C CA . PHE B 2 254 ? 11.292 -61.918 -19.017 1.00 136.57 1816 PHE B CA 1
ATOM 6647 C C . PHE B 2 254 ? 9.883 -61.330 -18.988 1.00 136.15 1816 PHE B C 1
ATOM 6648 O O . PHE B 2 254 ? 8.922 -62.036 -18.707 1.00 136.07 1816 PHE B O 1
ATOM 6656 N N . TRP B 2 255 ? 9.770 -60.042 -19.305 1.00 205.61 1817 TRP B N 1
ATOM 6657 C CA . TRP B 2 255 ? 8.490 -59.330 -19.281 1.00 205.61 1817 TRP B CA 1
ATOM 6658 C C . TRP B 2 255 ? 7.987 -58.928 -20.666 1.00 205.61 1817 TRP B C 1
ATOM 6659 O O . TRP B 2 255 ? 8.521 -59.360 -21.683 1.00 205.61 1817 TRP B O 1
ATOM 6670 N N . LYS B 2 256 ? 6.952 -58.092 -20.686 1.00 134.24 1818 LYS B N 1
ATOM 6671 C CA . LYS B 2 256 ? 6.378 -57.586 -21.929 1.00 133.91 1818 LYS B CA 1
ATOM 6672 C C . LYS B 2 256 ? 6.674 -56.105 -21.943 1.00 133.49 1818 LYS B C 1
ATOM 6673 O O . LYS B 2 256 ? 6.819 -55.506 -20.891 1.00 133.68 1818 LYS B O 1
ATOM 6679 N N . VAL B 2 257 ? 6.752 -55.500 -23.119 1.00 167.56 1819 VAL B N 1
ATOM 6680 C CA . VAL B 2 257 ? 7.041 -54.071 -23.195 1.00 167.13 1819 VAL B CA 1
ATOM 6681 C C . VAL B 2 257 ? 5.794 -53.187 -23.107 1.00 167.06 1819 VAL B C 1
ATOM 6682 O O . VAL B 2 257 ? 5.479 -52.454 -24.045 1.00 167.00 1819 VAL B O 1
ATOM 6686 N N . GLN B 2 258 ? 5.090 -53.250 -21.978 1.00 169.67 1820 GLN B N 1
ATOM 6687 C CA . GLN B 2 258 ? 3.879 -52.453 -21.790 1.00 169.48 1820 GLN B CA 1
ATOM 6688 C C . GLN B 2 258 ? 4.192 -51.000 -22.142 1.00 169.33 1820 GLN B C 1
ATOM 6689 O O . GLN B 2 258 ? 5.348 -50.577 -22.085 1.00 169.20 1820 GLN B O 1
ATOM 6695 N N . HIS B 2 259 ? 3.164 -50.250 -22.528 1.00 142.57 1821 HIS B N 1
ATOM 6696 C CA . HIS B 2 259 ? 3.319 -48.845 -22.890 1.00 142.26 1821 HIS B CA 1
ATOM 6697 C C . HIS B 2 259 ? 3.349 -47.957 -21.664 1.00 141.54 1821 HIS B C 1
ATOM 6698 O O . HIS B 2 259 ? 3.943 -46.889 -21.695 1.00 141.69 1821 HIS B O 1
ATOM 6705 N N . HIS B 2 260 ? 2.671 -48.384 -20.604 1.00 203.84 1822 HIS B N 1
ATOM 6706 C CA . HIS B 2 260 ? 2.614 -47.625 -19.363 1.00 203.84 1822 HIS B CA 1
ATOM 6707 C C . HIS B 2 260 ? 4.032 -47.471 -18.807 1.00 203.84 1822 HIS B C 1
ATOM 6708 O O . HIS B 2 260 ? 4.226 -47.210 -17.619 1.00 203.84 1822 HIS B O 1
ATOM 6715 N N . MET B 2 261 ? 5.013 -47.641 -19.691 1.00 137.78 1823 MET B N 1
ATOM 6716 C CA . MET B 2 261 ? 6.436 -47.534 -19.369 1.00 137.02 1823 MET B CA 1
ATOM 6717 C C . MET B 2 261 ? 7.209 -47.316 -20.665 1.00 136.40 1823 MET B C 1
ATOM 6718 O O . MET B 2 261 ? 7.868 -48.229 -21.156 1.00 136.39 1823 MET B O 1
ATOM 6723 N N . ALA B 2 262 ? 7.130 -46.120 -21.233 1.00 108.06 1824 ALA B N 1
ATOM 6724 C CA . ALA B 2 262 ? 7.844 -45.878 -22.479 1.00 107.66 1824 ALA B CA 1
ATOM 6725 C C . ALA B 2 262 ? 7.649 -44.482 -23.093 1.00 107.67 1824 ALA B C 1
ATOM 6726 O O . ALA B 2 262 ? 6.824 -43.700 -22.634 1.00 107.72 1824 ALA B O 1
ATOM 6728 N N . PRO B 2 263 ? 8.442 -44.151 -24.129 1.00 116.03 1825 PRO B N 1
ATOM 6729 C CA . PRO B 2 263 ? 8.388 -42.870 -24.828 1.00 116.50 1825 PRO B CA 1
ATOM 6730 C C . PRO B 2 263 ? 6.975 -42.488 -25.175 1.00 116.94 1825 PRO B C 1
ATOM 6731 O O . PRO B 2 263 ? 6.122 -43.350 -25.358 1.00 116.71 1825 PRO B O 1
ATOM 6735 N N . THR B 2 264 ? 6.743 -41.186 -25.285 1.00 148.02 1826 THR B N 1
ATOM 6736 C CA . THR B 2 264 ? 5.413 -40.662 -25.561 1.00 148.86 1826 THR B CA 1
ATOM 6737 C C . THR B 2 264 ? 5.298 -39.944 -26.881 1.00 149.39 1826 THR B C 1
ATOM 6738 O O . THR B 2 264 ? 6.259 -39.840 -27.633 1.00 149.76 1826 THR B O 1
ATOM 6742 N N . LYS B 2 265 ? 4.102 -39.413 -27.117 1.00 136.39 1827 LYS B N 1
ATOM 6743 C CA . LYS B 2 265 ? 3.791 -38.651 -28.322 1.00 136.87 1827 LYS B CA 1
ATOM 6744 C C . LYS B 2 265 ? 4.720 -37.450 -28.379 1.00 137.17 1827 LYS B C 1
ATOM 6745 O O . LYS B 2 265 ? 4.971 -36.881 -29.441 1.00 137.05 1827 LYS B O 1
ATOM 6751 N N . ASP B 2 266 ? 5.228 -37.063 -27.220 1.00 139.51 1828 ASP B N 1
ATOM 6752 C CA . ASP B 2 266 ? 6.107 -35.923 -27.154 1.00 140.32 1828 ASP B CA 1
ATOM 6753 C C . ASP B 2 266 ? 7.568 -36.377 -27.154 1.00 140.67 1828 ASP B C 1
ATOM 6754 O O . ASP B 2 266 ? 8.265 -36.437 -26.135 1.00 140.22 1828 ASP B O 1
ATOM 6759 N N . GLU B 2 267 ? 7.969 -36.712 -28.375 1.00 189.14 1829 GLU B N 1
ATOM 6760 C CA . GLU B 2 267 ? 9.278 -37.196 -28.787 1.00 190.37 1829 GLU B CA 1
ATOM 6761 C C . GLU B 2 267 ? 10.369 -37.595 -27.804 1.00 189.85 1829 GLU B C 1
ATOM 6762 O O . GLU B 2 267 ? 10.101 -38.013 -26.673 1.00 189.91 1829 GLU B O 1
ATOM 6768 N N . PHE B 2 268 ? 11.605 -37.472 -28.282 1.00 150.61 1830 PHE B N 1
ATOM 6769 C CA . PHE B 2 268 ? 12.790 -37.871 -27.549 1.00 149.75 1830 PHE B CA 1
ATOM 6770 C C . PHE B 2 268 ? 12.705 -39.370 -27.702 1.00 149.20 1830 PHE B C 1
ATOM 6771 O O . PHE B 2 268 ? 12.718 -40.112 -26.728 1.00 149.13 1830 PHE B O 1
ATOM 6779 N N . ASP B 2 269 ? 12.584 -39.771 -28.967 1.00 126.55 1831 ASP B N 1
ATOM 6780 C CA . ASP B 2 269 ? 12.457 -41.150 -29.442 1.00 125.86 1831 ASP B CA 1
ATOM 6781 C C . ASP B 2 269 ? 12.802 -42.357 -28.586 1.00 124.87 1831 ASP B C 1
ATOM 6782 O O . ASP B 2 269 ? 12.341 -43.444 -28.885 1.00 124.69 1831 ASP B O 1
ATOM 6787 N N . CYS B 2 270 ? 13.626 -42.218 -27.559 1.00 140.14 1832 CYS B N 1
ATOM 6788 C CA . CYS B 2 270 ? 13.945 -43.380 -26.736 1.00 139.62 1832 CYS B CA 1
ATOM 6789 C C . CYS B 2 270 ? 13.944 -43.011 -25.267 1.00 138.97 1832 CYS B C 1
ATOM 6790 O O . CYS B 2 270 ? 14.436 -41.950 -24.883 1.00 139.25 1832 CYS B O 1
ATOM 6793 N N . LYS B 2 271 ? 13.391 -43.886 -24.440 1.00 124.76 1833 LYS B N 1
ATOM 6794 C CA . LYS B 2 271 ? 13.345 -43.603 -23.020 1.00 123.97 1833 LYS B CA 1
ATOM 6795 C C . LYS B 2 271 ? 14.674 -43.923 -22.329 1.00 123.36 1833 LYS B C 1
ATOM 6796 O O . LYS B 2 271 ? 15.660 -44.241 -22.989 1.00 123.60 1833 LYS B O 1
ATOM 6802 N N . ALA B 2 272 ? 14.698 -43.839 -21.002 1.00 143.91 1834 ALA B N 1
ATOM 6803 C CA . ALA B 2 272 ? 15.915 -44.081 -20.243 1.00 143.27 1834 ALA B CA 1
ATOM 6804 C C . ALA B 2 272 ? 15.660 -44.751 -18.898 1.00 142.99 1834 ALA B C 1
ATOM 6805 O O . ALA B 2 272 ? 15.811 -44.123 -17.856 1.00 143.11 1834 ALA B O 1
ATOM 6807 N N . TRP B 2 273 ? 15.289 -46.022 -18.908 1.00 97.25 1835 TRP B N 1
ATOM 6808 C CA . TRP B 2 273 ? 15.027 -46.727 -17.654 1.00 97.19 1835 TRP B CA 1
ATOM 6809 C C . TRP B 2 273 ? 16.313 -47.235 -16.995 1.00 97.35 1835 TRP B C 1
ATOM 6810 O O . TRP B 2 273 ? 17.394 -47.008 -17.514 1.00 97.96 1835 TRP B O 1
ATOM 6821 N N . ALA B 2 274 ? 16.225 -47.920 -15.856 1.00 156.34 1836 ALA B N 1
ATOM 6822 C CA . ALA B 2 274 ? 17.457 -48.398 -15.229 1.00 156.05 1836 ALA B CA 1
ATOM 6823 C C . ALA B 2 274 ? 17.409 -49.687 -14.434 1.00 156.01 1836 ALA B C 1
ATOM 6824 O O . ALA B 2 274 ? 16.390 -50.033 -13.816 1.00 155.94 1836 ALA B O 1
ATOM 6826 N N . TYR B 2 275 ? 18.563 -50.361 -14.433 1.00 157.97 1837 TYR B N 1
ATOM 6827 C CA . TYR B 2 275 ? 18.755 -51.638 -13.751 1.00 158.10 1837 TYR B CA 1
ATOM 6828 C C . TYR B 2 275 ? 19.987 -51.769 -12.831 1.00 158.37 1837 TYR B C 1
ATOM 6829 O O . TYR B 2 275 ? 21.046 -51.177 -13.066 1.00 158.10 1837 TYR B O 1
ATOM 6838 N N . SER B 2 276 ? 19.808 -52.546 -11.765 1.00 143.62 1838 SER B N 1
ATOM 6839 C CA . SER B 2 276 ? 20.846 -52.814 -10.778 1.00 144.30 1838 SER B CA 1
ATOM 6840 C C . SER B 2 276 ? 20.266 -53.760 -9.724 1.00 144.81 1838 SER B C 1
ATOM 6841 O O . SER B 2 276 ? 19.053 -53.864 -9.582 1.00 144.73 1838 SER B O 1
ATOM 6844 N N . SER B 2 277 ? 21.131 -54.445 -8.989 1.00 173.48 1839 SER B N 1
ATOM 6845 C CA . SER B 2 277 ? 20.693 -55.406 -7.983 1.00 174.40 1839 SER B CA 1
ATOM 6846 C C . SER B 2 277 ? 19.869 -54.843 -6.834 1.00 175.04 1839 SER B C 1
ATOM 6847 O O . SER B 2 277 ? 20.129 -53.734 -6.369 1.00 175.21 1839 SER B O 1
ATOM 6850 N N . ASP B 2 278 ? 18.873 -55.613 -6.381 1.00 205.61 1840 ASP B N 1
ATOM 6851 C CA . ASP B 2 278 ? 18.026 -55.206 -5.253 1.00 205.61 1840 ASP B CA 1
ATOM 6852 C C . ASP B 2 278 ? 18.226 -56.125 -4.049 1.00 205.61 1840 ASP B C 1
ATOM 6853 O O . ASP B 2 278 ? 17.277 -56.484 -3.351 1.00 205.61 1840 ASP B O 1
ATOM 6858 N N . VAL B 2 279 ? 19.479 -56.503 -3.816 1.00 171.13 1841 VAL B N 1
ATOM 6859 C CA . VAL B 2 279 ? 19.832 -57.351 -2.691 1.00 171.38 1841 VAL B CA 1
ATOM 6860 C C . VAL B 2 279 ? 19.921 -56.443 -1.464 1.00 171.57 1841 VAL B C 1
ATOM 6861 O O . VAL B 2 279 ? 19.051 -56.495 -0.597 1.00 171.63 1841 VAL B O 1
ATOM 6865 N N . ASP B 2 280 ? 20.960 -55.611 -1.388 1.00 205.61 1842 ASP B N 1
ATOM 6866 C CA . ASP B 2 280 ? 21.101 -54.679 -0.264 1.00 205.61 1842 ASP B CA 1
ATOM 6867 C C . ASP B 2 280 ? 20.637 -53.319 -0.775 1.00 205.61 1842 ASP B C 1
ATOM 6868 O O . ASP B 2 280 ? 20.389 -52.391 0.000 1.00 205.61 1842 ASP B O 1
ATOM 6873 N N . LEU B 2 281 ? 20.533 -53.227 -2.098 1.00 195.23 1843 LEU B N 1
ATOM 6874 C CA . LEU B 2 281 ? 20.079 -52.030 -2.796 1.00 195.23 1843 LEU B CA 1
ATOM 6875 C C . LEU B 2 281 ? 21.163 -50.981 -3.043 1.00 195.23 1843 LEU B C 1
ATOM 6876 O O . LEU B 2 281 ? 21.199 -50.375 -4.112 1.00 195.23 1843 LEU B O 1
ATOM 6881 N N . GLU B 2 282 ? 22.037 -50.755 -2.066 1.00 205.61 1844 GLU B N 1
ATOM 6882 C CA . GLU B 2 282 ? 23.112 -49.774 -2.228 1.00 205.61 1844 GLU B CA 1
ATOM 6883 C C . GLU B 2 282 ? 24.468 -50.452 -2.274 1.00 205.61 1844 GLU B C 1
ATOM 6884 O O . GLU B 2 282 ? 25.180 -50.367 -3.280 1.00 205.61 1844 GLU B O 1
ATOM 6890 N N . LYS B 2 283 ? 24.817 -51.106 -1.168 1.00 205.61 1845 LYS B N 1
ATOM 6891 C CA . LYS B 2 283 ? 26.079 -51.828 -1.045 1.00 205.61 1845 LYS B CA 1
ATOM 6892 C C . LYS B 2 283 ? 26.432 -52.272 -2.454 1.00 205.61 1845 LYS B C 1
ATOM 6893 O O . LYS B 2 283 ? 27.536 -52.032 -2.942 1.00 205.61 1845 LYS B O 1
ATOM 6899 N N . ASP B 2 284 ? 25.460 -52.896 -3.110 1.00 203.97 1846 ASP B N 1
ATOM 6900 C CA . ASP B 2 284 ? 25.624 -53.351 -4.478 1.00 203.97 1846 ASP B CA 1
ATOM 6901 C C . ASP B 2 284 ? 26.083 -52.135 -5.264 1.00 203.97 1846 ASP B C 1
ATOM 6902 O O . ASP B 2 284 ? 27.269 -51.831 -5.348 1.00 203.97 1846 ASP B O 1
ATOM 6907 N N . VAL B 2 285 ? 25.102 -51.442 -5.817 1.00 152.70 1847 VAL B N 1
ATOM 6908 C CA . VAL B 2 285 ? 25.304 -50.250 -6.608 1.00 152.40 1847 VAL B CA 1
ATOM 6909 C C . VAL B 2 285 ? 26.663 -49.579 -6.539 1.00 151.98 1847 VAL B C 1
ATOM 6910 O O . VAL B 2 285 ? 27.178 -49.142 -7.561 1.00 151.88 1847 VAL B O 1
ATOM 6914 N N . HIS B 2 286 ? 27.254 -49.483 -5.353 1.00 141.57 1848 HIS B N 1
ATOM 6915 C CA . HIS B 2 286 ? 28.535 -48.798 -5.249 1.00 141.29 1848 HIS B CA 1
ATOM 6916 C C . HIS B 2 286 ? 29.738 -49.420 -5.934 1.00 141.05 1848 HIS B C 1
ATOM 6917 O O . HIS B 2 286 ? 30.449 -48.728 -6.665 1.00 140.86 1848 HIS B O 1
ATOM 6924 N N . SER B 2 287 ? 29.978 -50.709 -5.710 1.00 183.40 1849 SER B N 1
ATOM 6925 C CA . SER B 2 287 ? 31.123 -51.383 -6.327 1.00 183.40 1849 SER B CA 1
ATOM 6926 C C . SER B 2 287 ? 30.873 -51.657 -7.808 1.00 183.40 1849 SER B C 1
ATOM 6927 O O . SER B 2 287 ? 31.247 -52.709 -8.327 1.00 183.40 1849 SER B O 1
ATOM 6930 N N . GLY B 2 288 ? 30.249 -50.694 -8.483 1.00 205.61 1850 GLY B N 1
ATOM 6931 C CA . GLY B 2 288 ? 29.939 -50.846 -9.895 1.00 205.61 1850 GLY B CA 1
ATOM 6932 C C . GLY B 2 288 ? 28.591 -51.524 -10.073 1.00 205.61 1850 GLY B C 1
ATOM 6933 O O . GLY B 2 288 ? 27.708 -51.386 -9.223 1.00 205.61 1850 GLY B O 1
ATOM 6934 N N . LEU B 2 289 ? 28.419 -52.245 -11.178 1.00 182.81 1851 LEU B N 1
ATOM 6935 C CA . LEU B 2 289 ? 27.174 -52.962 -11.428 1.00 182.63 1851 LEU B CA 1
ATOM 6936 C C . LEU B 2 289 ? 26.003 -51.983 -11.577 1.00 182.40 1851 LEU B C 1
ATOM 6937 O O . LEU B 2 289 ? 25.268 -51.715 -10.627 1.00 182.69 1851 LEU B O 1
ATOM 6942 N N . ILE B 2 290 ? 25.845 -51.455 -12.787 1.00 205.61 1852 ILE B N 1
ATOM 6943 C CA . ILE B 2 290 ? 24.789 -50.495 -13.092 1.00 205.61 1852 ILE B CA 1
ATOM 6944 C C . ILE B 2 290 ? 24.351 -50.615 -14.546 1.00 205.61 1852 ILE B C 1
ATOM 6945 O O . ILE B 2 290 ? 25.191 -50.714 -15.440 1.00 205.61 1852 ILE B O 1
ATOM 6950 N N . GLY B 2 291 ? 23.042 -50.579 -14.787 1.00 135.74 1853 GLY B N 1
ATOM 6951 C CA . GLY B 2 291 ? 22.563 -50.728 -16.151 1.00 134.87 1853 GLY B CA 1
ATOM 6952 C C . GLY B 2 291 ? 21.610 -49.707 -16.736 1.00 134.16 1853 GLY B C 1
ATOM 6953 O O . GLY B 2 291 ? 20.611 -49.341 -16.127 1.00 134.54 1853 GLY B O 1
ATOM 6954 N N . PRO B 2 292 ? 21.892 -49.249 -17.957 1.00 109.37 1854 PRO B N 1
ATOM 6955 C CA . PRO B 2 292 ? 21.062 -48.262 -18.636 1.00 108.91 1854 PRO B CA 1
ATOM 6956 C C . PRO B 2 292 ? 20.102 -48.884 -19.634 1.00 108.64 1854 PRO B C 1
ATOM 6957 O O . PRO B 2 292 ? 20.454 -49.043 -20.804 1.00 108.69 1854 PRO B O 1
ATOM 6961 N N . LEU B 2 293 ? 18.897 -49.233 -19.188 1.00 161.65 1855 LEU B N 1
ATOM 6962 C CA . LEU B 2 293 ? 17.909 -49.819 -20.095 1.00 161.83 1855 LEU B CA 1
ATOM 6963 C C . LEU B 2 293 ? 17.063 -48.723 -20.731 1.00 161.98 1855 LEU B C 1
ATOM 6964 O O . LEU B 2 293 ? 16.287 -48.045 -20.062 1.00 162.42 1855 LEU B O 1
ATOM 6969 N N . LEU B 2 294 ? 17.220 -48.548 -22.031 1.00 123.39 1856 LEU B N 1
ATOM 6970 C CA . LEU B 2 294 ? 16.446 -47.551 -22.737 1.00 123.48 1856 LEU B CA 1
ATOM 6971 C C . LEU B 2 294 ? 15.478 -48.338 -23.595 1.00 123.61 1856 LEU B C 1
ATOM 6972 O O . LEU B 2 294 ? 15.490 -49.564 -23.566 1.00 123.72 1856 LEU B O 1
ATOM 6977 N N . VAL B 2 295 ? 14.653 -47.621 -24.357 1.00 111.58 1857 VAL B N 1
ATOM 6978 C CA . VAL B 2 295 ? 13.654 -48.199 -25.252 1.00 111.92 1857 VAL B CA 1
ATOM 6979 C C . VAL B 2 295 ? 13.370 -47.140 -26.299 1.00 112.70 1857 VAL B C 1
ATOM 6980 O O . VAL B 2 295 ? 13.909 -46.050 -26.232 1.00 112.78 1857 VAL B O 1
ATOM 6984 N N . CYS B 2 296 ? 12.532 -47.460 -27.269 1.00 100.76 1858 CYS B N 1
ATOM 6985 C CA . CYS B 2 296 ? 12.171 -46.496 -28.290 1.00 102.49 1858 CYS B CA 1
ATOM 6986 C C . CYS B 2 296 ? 10.773 -46.893 -28.758 1.00 103.40 1858 CYS B C 1
ATOM 6987 O O . CYS B 2 296 ? 10.112 -47.659 -28.059 1.00 103.63 1858 CYS B O 1
ATOM 6990 N N . HIS B 2 297 ? 10.289 -46.385 -29.893 1.00 132.94 1859 HIS B N 1
ATOM 6991 C CA . HIS B 2 297 ? 8.939 -46.776 -30.292 1.00 134.26 1859 HIS B CA 1
ATOM 6992 C C . HIS B 2 297 ? 8.633 -47.233 -31.706 1.00 135.05 1859 HIS B C 1
ATOM 6993 O O . HIS B 2 297 ? 8.633 -46.465 -32.672 1.00 135.10 1859 HIS B O 1
ATOM 7000 N N . THR B 2 298 ? 8.342 -48.530 -31.770 1.00 202.65 1860 THR B N 1
ATOM 7001 C CA . THR B 2 298 ? 7.990 -49.232 -32.986 1.00 202.65 1860 THR B CA 1
ATOM 7002 C C . THR B 2 298 ? 9.047 -49.053 -34.063 1.00 202.65 1860 THR B C 1
ATOM 7003 O O . THR B 2 298 ? 10.239 -49.222 -33.803 1.00 202.65 1860 THR B O 1
ATOM 7007 N N . ASN B 2 299 ? 8.617 -48.726 -35.272 1.00 148.36 1861 ASN B N 1
ATOM 7008 C CA . ASN B 2 299 ? 9.552 -48.536 -36.373 1.00 149.80 1861 ASN B CA 1
ATOM 7009 C C . ASN B 2 299 ? 10.514 -47.410 -36.024 1.00 150.39 1861 ASN B C 1
ATOM 7010 O O . ASN B 2 299 ? 10.274 -46.261 -36.392 1.00 150.69 1861 ASN B O 1
ATOM 7015 N N . THR B 2 300 ? 11.601 -47.740 -35.324 1.00 160.84 1862 THR B N 1
ATOM 7016 C CA . THR B 2 300 ? 12.582 -46.731 -34.914 1.00 161.52 1862 THR B CA 1
ATOM 7017 C C . THR B 2 300 ? 14.032 -47.195 -34.871 1.00 162.18 1862 THR B C 1
ATOM 7018 O O . THR B 2 300 ? 14.948 -46.402 -35.057 1.00 162.32 1862 THR B O 1
ATOM 7022 N N . LEU B 2 301 ? 14.232 -48.482 -34.638 1.00 174.75 1863 LEU B N 1
ATOM 7023 C CA . LEU B 2 301 ? 15.568 -49.043 -34.509 1.00 176.02 1863 LEU B CA 1
ATOM 7024 C C . LEU B 2 301 ? 16.013 -49.999 -35.616 1.00 177.12 1863 LEU B C 1
ATOM 7025 O O . LEU B 2 301 ? 15.402 -51.051 -35.809 1.00 177.25 1863 LEU B O 1
ATOM 7030 N N . ASN B 2 302 ? 17.095 -49.634 -36.313 1.00 204.00 1864 ASN B N 1
ATOM 7031 C CA . ASN B 2 302 ? 17.642 -50.428 -37.421 1.00 204.00 1864 ASN B CA 1
ATOM 7032 C C . ASN B 2 302 ? 17.182 -51.862 -37.390 1.00 204.00 1864 ASN B C 1
ATOM 7033 O O . ASN B 2 302 ? 17.738 -52.698 -36.675 1.00 204.00 1864 ASN B O 1
ATOM 7038 N N . PRO B 2 303 ? 16.139 -52.163 -38.165 1.00 205.47 1865 PRO B N 1
ATOM 7039 C CA . PRO B 2 303 ? 15.613 -53.523 -38.215 1.00 205.47 1865 PRO B CA 1
ATOM 7040 C C . PRO B 2 303 ? 16.742 -54.544 -38.326 1.00 205.47 1865 PRO B C 1
ATOM 7041 O O . PRO B 2 303 ? 17.497 -54.565 -39.302 1.00 205.47 1865 PRO B O 1
ATOM 7045 N N . ALA B 2 304 ? 16.861 -55.368 -37.293 1.00 153.60 1866 ALA B N 1
ATOM 7046 C CA . ALA B 2 304 ? 17.879 -56.405 -37.239 1.00 153.90 1866 ALA B CA 1
ATOM 7047 C C . ALA B 2 304 ? 19.286 -55.834 -37.160 1.00 154.18 1866 ALA B C 1
ATOM 7048 O O . ALA B 2 304 ? 19.626 -54.855 -37.838 1.00 154.51 1866 ALA B O 1
ATOM 7050 N N . HIS B 2 305 ? 20.092 -56.476 -36.320 1.00 205.61 1867 HIS B N 1
ATOM 7051 C CA . HIS B 2 305 ? 21.476 -56.089 -36.096 1.00 205.61 1867 HIS B CA 1
ATOM 7052 C C . HIS B 2 305 ? 21.675 -54.571 -36.088 1.00 205.58 1867 HIS B C 1
ATOM 7053 O O . HIS B 2 305 ? 22.095 -53.958 -37.077 1.00 205.52 1867 HIS B O 1
ATOM 7060 N N . GLY B 2 306 ? 21.362 -53.981 -34.939 1.00 177.80 1868 GLY B N 1
ATOM 7061 C CA . GLY B 2 306 ? 21.496 -52.552 -34.766 1.00 176.84 1868 GLY B CA 1
ATOM 7062 C C . GLY B 2 306 ? 20.336 -51.978 -33.975 1.00 176.22 1868 GLY B C 1
ATOM 7063 O O . GLY B 2 306 ? 19.276 -52.594 -33.874 1.00 175.96 1868 GLY B O 1
ATOM 7064 N N . ARG B 2 307 ? 20.549 -50.801 -33.396 1.00 141.16 1869 ARG B N 1
ATOM 7065 C CA . ARG B 2 307 ? 19.528 -50.121 -32.625 1.00 141.16 1869 ARG B CA 1
ATOM 7066 C C . ARG B 2 307 ? 19.615 -48.618 -32.884 1.00 141.16 1869 ARG B C 1
ATOM 7067 O O . ARG B 2 307 ? 20.534 -47.959 -32.414 1.00 141.16 1869 ARG B O 1
ATOM 7075 N N . GLN B 2 308 ? 18.658 -48.095 -33.647 1.00 127.42 1870 GLN B N 1
ATOM 7076 C CA . GLN B 2 308 ? 18.565 -46.671 -33.996 1.00 127.42 1870 GLN B CA 1
ATOM 7077 C C . GLN B 2 308 ? 19.547 -46.180 -35.054 1.00 127.42 1870 GLN B C 1
ATOM 7078 O O . GLN B 2 308 ? 19.436 -46.563 -36.214 1.00 127.42 1870 GLN B O 1
ATOM 7084 N N . VAL B 2 309 ? 20.484 -45.319 -34.657 1.00 205.61 1871 VAL B N 1
ATOM 7085 C CA . VAL B 2 309 ? 21.486 -44.753 -35.564 1.00 205.61 1871 VAL B CA 1
ATOM 7086 C C . VAL B 2 309 ? 20.991 -43.520 -36.310 1.00 205.57 1871 VAL B C 1
ATOM 7087 O O . VAL B 2 309 ? 21.787 -42.793 -36.899 1.00 204.97 1871 VAL B O 1
ATOM 7091 N N . THR B 2 310 ? 19.684 -43.281 -36.295 1.00 154.02 1872 THR B N 1
ATOM 7092 C CA . THR B 2 310 ? 19.140 -42.101 -36.963 1.00 154.02 1872 THR B CA 1
ATOM 7093 C C . THR B 2 310 ? 19.968 -40.941 -36.455 1.00 154.02 1872 THR B C 1
ATOM 7094 O O . THR B 2 310 ? 20.150 -39.927 -37.134 1.00 154.02 1872 THR B O 1
ATOM 7098 N N . VAL B 2 311 ? 20.456 -41.136 -35.232 1.00 182.80 1873 VAL B N 1
ATOM 7099 C CA . VAL B 2 311 ? 21.290 -40.193 -34.504 1.00 181.77 1873 VAL B CA 1
ATOM 7100 C C . VAL B 2 311 ? 22.138 -41.024 -33.542 1.00 181.28 1873 VAL B C 1
ATOM 7101 O O . VAL B 2 311 ? 21.990 -42.244 -33.495 1.00 180.87 1873 VAL B O 1
ATOM 7105 N N . GLN B 2 312 ? 23.015 -40.383 -32.775 1.00 119.34 1874 GLN B N 1
ATOM 7106 C CA . GLN B 2 312 ? 23.880 -41.122 -31.856 1.00 119.21 1874 GLN B CA 1
ATOM 7107 C C . GLN B 2 312 ? 23.513 -41.085 -30.391 1.00 118.44 1874 GLN B C 1
ATOM 7108 O O . GLN B 2 312 ? 23.157 -40.049 -29.852 1.00 118.65 1874 GLN B O 1
ATOM 7114 N N . GLU B 2 313 ? 23.647 -42.227 -29.737 1.00 150.58 1875 GLU B N 1
ATOM 7115 C CA . GLU B 2 313 ? 23.287 -42.328 -28.340 1.00 149.67 1875 GLU B CA 1
ATOM 7116 C C . GLU B 2 313 ? 24.455 -42.592 -27.390 1.00 148.88 1875 GLU B C 1
ATOM 7117 O O . GLU B 2 313 ? 25.274 -43.475 -27.640 1.00 148.84 1875 GLU B O 1
ATOM 7123 N N . PHE B 2 314 ? 24.512 -41.811 -26.305 1.00 120.18 1876 PHE B N 1
ATOM 7124 C CA . PHE B 2 314 ? 25.540 -41.915 -25.261 1.00 119.19 1876 PHE B CA 1
ATOM 7125 C C . PHE B 2 314 ? 24.932 -41.806 -23.870 1.00 118.22 1876 PHE B C 1
ATOM 7126 O O . PHE B 2 314 ? 24.104 -40.947 -23.618 1.00 118.30 1876 PHE B O 1
ATOM 7134 N N . ALA B 2 315 ? 25.361 -42.658 -22.956 1.00 129.63 1877 ALA B N 1
ATOM 7135 C CA . ALA B 2 315 ? 24.841 -42.612 -21.604 1.00 127.95 1877 ALA B CA 1
ATOM 7136 C C . ALA B 2 315 ? 25.964 -42.284 -20.625 1.00 126.79 1877 ALA B C 1
ATOM 7137 O O . ALA B 2 315 ? 26.945 -43.007 -20.548 1.00 126.61 1877 ALA B O 1
ATOM 7139 N N . LEU B 2 316 ? 25.829 -41.195 -19.876 1.00 115.50 1878 LEU B N 1
ATOM 7140 C CA . LEU B 2 316 ? 26.852 -40.815 -18.906 1.00 114.46 1878 LEU B CA 1
ATOM 7141 C C . LEU B 2 316 ? 26.273 -40.922 -17.511 1.00 114.01 1878 LEU B C 1
ATOM 7142 O O . LEU B 2 316 ? 25.398 -40.150 -17.159 1.00 113.82 1878 LEU B O 1
ATOM 7147 N N . PHE B 2 317 ? 26.763 -41.855 -16.708 1.00 98.41 1879 PHE B N 1
ATOM 7148 C CA . PHE B 2 317 ? 26.248 -42.026 -15.353 1.00 98.21 1879 PHE B CA 1
ATOM 7149 C C . PHE B 2 317 ? 27.060 -41.274 -14.323 1.00 98.26 1879 PHE B C 1
ATOM 7150 O O . PHE B 2 317 ? 28.093 -41.754 -13.875 1.00 98.42 1879 PHE B O 1
ATOM 7158 N N . PHE B 2 318 ? 26.581 -40.111 -13.918 1.00 95.27 1880 PHE B N 1
ATOM 7159 C CA . PHE B 2 318 ? 27.304 -39.303 -12.954 1.00 95.43 1880 PHE B CA 1
ATOM 7160 C C . PHE B 2 318 ? 27.172 -39.866 -11.556 1.00 96.37 1880 PHE B C 1
ATOM 7161 O O . PHE B 2 318 ? 26.284 -40.665 -11.317 1.00 96.47 1880 PHE B O 1
ATOM 7169 N N . THR B 2 319 ? 28.052 -39.470 -10.636 1.00 200.96 1881 THR B N 1
ATOM 7170 C CA . THR B 2 319 ? 27.977 -39.987 -9.267 1.00 202.40 1881 THR B CA 1
ATOM 7171 C C . THR B 2 319 ? 29.183 -39.706 -8.385 1.00 203.55 1881 THR B C 1
ATOM 7172 O O . THR B 2 319 ? 30.115 -39.001 -8.764 1.00 203.81 1881 THR B O 1
ATOM 7176 N N . ILE B 2 320 ? 29.146 -40.310 -7.203 1.00 172.22 1882 ILE B N 1
ATOM 7177 C CA . ILE B 2 320 ? 30.198 -40.187 -6.217 1.00 173.45 1882 ILE B CA 1
ATOM 7178 C C . ILE B 2 320 ? 30.411 -41.570 -5.599 1.00 174.36 1882 ILE B C 1
ATOM 7179 O O . ILE B 2 320 ? 29.557 -42.079 -4.872 1.00 174.48 1882 ILE B O 1
ATOM 7184 N N . PHE B 2 321 ? 31.536 -42.199 -5.919 1.00 136.36 1883 PHE B N 1
ATOM 7185 C CA . PHE B 2 321 ? 31.837 -43.509 -5.360 1.00 137.68 1883 PHE B CA 1
ATOM 7186 C C . PHE B 2 321 ? 32.558 -43.291 -4.048 1.00 138.76 1883 PHE B C 1
ATOM 7187 O O . PHE B 2 321 ? 33.433 -42.441 -3.966 1.00 138.96 1883 PHE B O 1
ATOM 7195 N N . ASP B 2 322 ? 32.215 -44.063 -3.028 1.00 194.85 1884 ASP B N 1
ATOM 7196 C CA . ASP B 2 322 ? 32.868 -43.904 -1.738 1.00 196.12 1884 ASP B CA 1
ATOM 7197 C C . ASP B 2 322 ? 33.728 -45.100 -1.366 1.00 197.13 1884 ASP B C 1
ATOM 7198 O O . ASP B 2 322 ? 34.696 -44.973 -0.615 1.00 197.39 1884 ASP B O 1
ATOM 7203 N N . GLU B 2 323 ? 33.386 -46.260 -1.908 1.00 172.08 1885 GLU B N 1
ATOM 7204 C CA . GLU B 2 323 ? 34.114 -47.474 -1.589 1.00 173.31 1885 GLU B CA 1
ATOM 7205 C C . GLU B 2 323 ? 33.826 -47.764 -0.134 1.00 174.02 1885 GLU B C 1
ATOM 7206 O O . GLU B 2 323 ? 32.934 -47.149 0.443 1.00 173.89 1885 GLU B O 1
ATOM 7212 N N . THR B 2 324 ? 34.592 -48.676 0.457 1.00 205.61 1886 THR B N 1
ATOM 7213 C CA . THR B 2 324 ? 34.401 -49.090 1.850 1.00 205.61 1886 THR B CA 1
ATOM 7214 C C . THR B 2 324 ? 32.937 -49.490 1.967 1.00 205.61 1886 THR B C 1
ATOM 7215 O O . THR B 2 324 ? 32.615 -50.670 2.124 1.00 205.61 1886 THR B O 1
ATOM 7219 N N . LYS B 2 325 ? 32.054 -48.500 1.907 1.00 204.80 1887 LYS B N 1
ATOM 7220 C CA . LYS B 2 325 ? 30.632 -48.768 1.909 1.00 204.80 1887 LYS B CA 1
ATOM 7221 C C . LYS B 2 325 ? 30.505 -49.334 0.499 1.00 204.80 1887 LYS B C 1
ATOM 7222 O O . LYS B 2 325 ? 29.996 -48.664 -0.402 1.00 204.80 1887 LYS B O 1
ATOM 7228 N N . SER B 2 326 ? 31.000 -50.555 0.308 1.00 205.61 1888 SER B N 1
ATOM 7229 C CA . SER B 2 326 ? 30.984 -51.188 -1.005 1.00 205.61 1888 SER B CA 1
ATOM 7230 C C . SER B 2 326 ? 31.239 -52.703 -0.997 1.00 205.61 1888 SER B C 1
ATOM 7231 O O . SER B 2 326 ? 30.534 -53.451 -0.319 1.00 205.61 1888 SER B O 1
ATOM 7234 N N . TRP B 2 327 ? 32.232 -53.154 -1.766 1.00 163.78 1889 TRP B N 1
ATOM 7235 C CA . TRP B 2 327 ? 32.537 -54.572 -1.824 1.00 163.78 1889 TRP B CA 1
ATOM 7236 C C . TRP B 2 327 ? 32.780 -55.035 -0.407 1.00 163.78 1889 TRP B C 1
ATOM 7237 O O . TRP B 2 327 ? 31.822 -55.369 0.283 1.00 163.78 1889 TRP B O 1
ATOM 7248 N N . TYR B 2 328 ? 34.041 -55.033 0.035 1.00 205.61 1890 TYR B N 1
ATOM 7249 C CA . TYR B 2 328 ? 34.377 -55.481 1.395 1.00 205.61 1890 TYR B CA 1
ATOM 7250 C C . TYR B 2 328 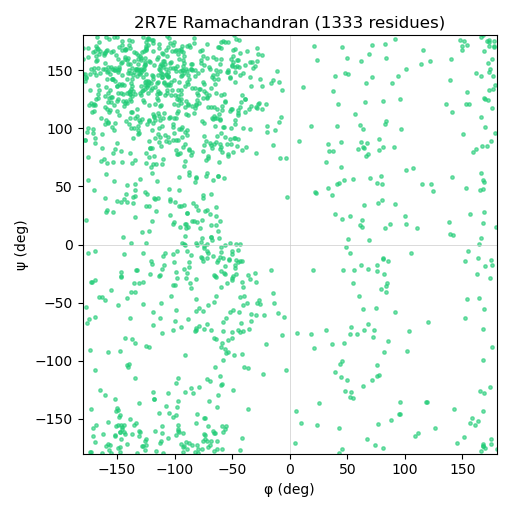? 35.850 -55.896 1.535 1.00 205.61 1890 TYR B C 1
ATOM 7251 O O . TYR B 2 328 ? 36.723 -55.361 0.850 1.00 205.61 1890 TYR B O 1
ATOM 7260 N N . PHE B 2 329 ? 36.082 -56.860 2.438 1.00 205.61 1891 PHE B N 1
ATOM 7261 C CA . PHE B 2 329 ? 37.389 -57.468 2.763 1.00 205.61 1891 PHE B CA 1
ATOM 7262 C C . PHE B 2 329 ? 38.609 -57.009 1.939 1.00 205.61 1891 PHE B C 1
ATOM 7263 O O . PHE B 2 329 ? 39.112 -55.894 2.103 1.00 205.61 1891 PHE B O 1
ATOM 7271 N N . THR B 2 330 ? 39.081 -57.909 1.072 1.00 189.92 1892 THR B N 1
ATOM 7272 C CA . THR B 2 330 ? 40.234 -57.692 0.195 1.00 189.92 1892 THR B CA 1
ATOM 7273 C C . THR B 2 330 ? 40.303 -56.301 -0.439 1.00 189.92 1892 THR B C 1
ATOM 7274 O O . THR B 2 330 ? 41.335 -55.628 -0.369 1.00 189.92 1892 THR B O 1
ATOM 7278 N N . GLU B 2 331 ? 39.201 -55.891 -1.065 1.00 205.61 1893 GLU B N 1
ATOM 7279 C CA . GLU B 2 331 ? 39.091 -54.585 -1.718 1.00 205.61 1893 GLU B CA 1
ATOM 7280 C C . GLU B 2 331 ? 39.720 -53.488 -0.873 1.00 205.61 1893 GLU B C 1
ATOM 7281 O O . GLU B 2 331 ? 40.738 -52.894 -1.240 1.00 205.61 1893 GLU B O 1
ATOM 7287 N N . ASN B 2 332 ? 39.084 -53.236 0.267 1.00 205.13 1894 ASN B N 1
ATOM 7288 C CA . ASN B 2 332 ? 39.515 -52.223 1.218 1.00 205.13 1894 ASN B CA 1
ATOM 7289 C C . ASN B 2 332 ? 40.849 -52.610 1.865 1.00 205.13 1894 ASN B C 1
ATOM 7290 O O . ASN B 2 332 ? 41.355 -51.906 2.743 1.00 205.13 1894 ASN B O 1
ATOM 7295 N N . MET B 2 333 ? 41.420 -53.722 1.406 1.00 205.61 1895 MET B N 1
ATOM 7296 C CA . MET B 2 333 ? 42.681 -54.224 1.942 1.00 205.61 1895 MET B CA 1
ATOM 7297 C C . MET B 2 333 ? 43.828 -54.331 0.946 1.00 205.61 1895 MET B C 1
ATOM 7298 O O . MET B 2 333 ? 44.777 -55.080 1.182 1.00 205.61 1895 MET B O 1
ATOM 7303 N N . GLU B 2 334 ? 43.747 -53.605 -0.166 1.00 205.07 1896 GLU B N 1
ATOM 7304 C CA . GLU B 2 334 ? 44.822 -53.643 -1.153 1.00 205.07 1896 GLU B CA 1
ATOM 7305 C C . GLU B 2 334 ? 45.730 -52.451 -0.890 1.00 205.07 1896 GLU B C 1
ATOM 7306 O O . GLU B 2 334 ? 45.272 -51.307 -0.860 1.00 205.07 1896 GLU B O 1
ATOM 7312 N N . ARG B 2 335 ? 47.016 -52.731 -0.697 1.00 205.61 1897 ARG B N 1
ATOM 7313 C CA . ARG B 2 335 ? 47.991 -51.692 -0.397 1.00 205.61 1897 ARG B CA 1
ATOM 7314 C C . ARG B 2 335 ? 47.591 -51.125 0.961 1.00 205.61 1897 ARG B C 1
ATOM 7315 O O . ARG B 2 335 ? 46.458 -50.668 1.136 1.00 205.61 1897 ARG B O 1
ATOM 7323 N N . ASN B 2 336 ? 48.515 -51.166 1.921 1.00 205.61 1898 ASN B N 1
ATOM 7324 C CA . ASN B 2 336 ? 48.236 -50.678 3.273 1.00 205.61 1898 ASN B CA 1
ATOM 7325 C C . ASN B 2 336 ? 49.401 -49.878 3.877 1.00 205.61 1898 ASN B C 1
ATOM 7326 O O . ASN B 2 336 ? 50.502 -49.875 3.322 1.00 205.61 1898 ASN B O 1
ATOM 7331 N N . CYS B 2 337 ? 49.131 -49.213 5.008 1.00 205.61 1899 CYS B N 1
ATOM 7332 C CA . CYS B 2 337 ? 50.094 -48.383 5.759 1.00 205.61 1899 CYS B CA 1
ATOM 7333 C C . CYS B 2 337 ? 49.509 -46.977 5.985 1.00 205.61 1899 CYS B C 1
ATOM 7334 O O . CYS B 2 337 ? 48.289 -46.800 5.942 1.00 205.61 1899 CYS B O 1
ATOM 7337 N N . ARG B 2 338 ? 50.369 -45.984 6.230 1.00 205.61 1900 ARG B N 1
ATOM 7338 C CA . ARG B 2 338 ? 49.910 -44.604 6.442 1.00 205.61 1900 ARG B CA 1
ATOM 7339 C C . ARG B 2 338 ? 50.847 -43.536 5.844 1.00 205.61 1900 ARG B C 1
ATOM 7340 O O . ARG B 2 338 ? 52.030 -43.458 6.187 1.00 205.61 1900 ARG B O 1
ATOM 7348 N N . ALA B 2 339 ? 50.275 -42.723 4.947 1.00 205.61 1901 ALA B N 1
ATOM 7349 C CA . ALA B 2 339 ? 50.952 -41.646 4.198 1.00 205.61 1901 ALA B CA 1
ATOM 7350 C C . ALA B 2 339 ? 51.312 -40.363 4.995 1.00 205.61 1901 ALA B C 1
ATOM 7351 O O . ALA B 2 339 ? 51.259 -40.372 6.233 1.00 205.61 1901 ALA B O 1
ATOM 7353 N N . PRO B 2 340 ? 51.696 -39.250 4.297 1.00 205.61 1902 PRO B N 1
ATOM 7354 C CA . PRO B 2 340 ? 52.060 -37.986 4.972 1.00 205.61 1902 PRO B CA 1
ATOM 7355 C C . PRO B 2 340 ? 50.914 -37.172 5.605 1.00 205.61 1902 PRO B C 1
ATOM 7356 O O . PRO B 2 340 ? 49.934 -36.825 4.936 1.00 205.61 1902 PRO B O 1
ATOM 7360 N N . CYS B 2 341 ? 51.070 -36.859 6.896 1.00 205.61 1903 CYS B N 1
ATOM 7361 C CA . CYS B 2 341 ? 50.087 -36.100 7.686 1.00 205.61 1903 CYS B CA 1
ATOM 7362 C C . CYS B 2 341 ? 48.761 -36.866 7.884 1.00 205.61 1903 CYS B C 1
ATOM 7363 O O . CYS B 2 341 ? 47.751 -36.565 7.237 1.00 205.61 1903 CYS B O 1
ATOM 7366 N N . ASN B 2 342 ? 48.784 -37.851 8.788 1.00 205.61 1904 ASN B N 1
ATOM 7367 C CA . ASN B 2 342 ? 47.616 -38.686 9.099 1.00 205.61 1904 ASN B CA 1
ATOM 7368 C C . ASN B 2 342 ? 47.214 -38.523 10.575 1.00 205.61 1904 ASN B C 1
ATOM 7369 O O . ASN B 2 342 ? 48.071 -38.343 11.441 1.00 205.61 1904 ASN B O 1
ATOM 7374 N N . ILE B 2 343 ? 45.909 -38.582 10.847 1.00 205.61 1905 ILE B N 1
ATOM 7375 C CA . ILE B 2 343 ? 45.359 -38.456 12.206 1.00 205.61 1905 ILE B CA 1
ATOM 7376 C C . ILE B 2 343 ? 44.931 -39.821 12.783 1.00 205.61 1905 ILE B C 1
ATOM 7377 O O . ILE B 2 343 ? 45.210 -40.120 13.952 1.00 205.61 1905 ILE B O 1
ATOM 7382 N N . GLN B 2 344 ? 44.253 -40.631 11.961 1.00 205.61 1906 GLN B N 1
ATOM 7383 C CA . GLN B 2 344 ? 43.802 -41.980 12.342 1.00 205.61 1906 GLN B CA 1
ATOM 7384 C C . GLN B 2 344 ? 43.255 -42.753 11.111 1.00 205.61 1906 GLN B C 1
ATOM 7385 O O . GLN B 2 344 ? 43.592 -42.447 9.960 1.00 205.61 1906 GLN B O 1
ATOM 7391 N N . MET B 2 345 ? 42.419 -43.756 11.362 1.00 185.59 1907 MET B N 1
ATOM 7392 C CA . MET B 2 345 ? 41.855 -44.576 10.298 1.00 185.59 1907 MET B CA 1
ATOM 7393 C C . MET B 2 345 ? 40.359 -44.737 10.533 1.00 185.59 1907 MET B C 1
ATOM 7394 O O . MET B 2 345 ? 39.862 -44.476 11.630 1.00 185.59 1907 MET B O 1
ATOM 7399 N N . GLU B 2 346 ? 39.650 -45.184 9.501 1.00 205.61 1908 GLU B N 1
ATOM 7400 C CA . GLU B 2 346 ? 38.211 -45.411 9.595 1.00 205.61 1908 GLU B CA 1
ATOM 7401 C C . GLU B 2 346 ? 37.406 -44.140 9.888 1.00 205.61 1908 GLU B C 1
ATOM 7402 O O . GLU B 2 346 ? 36.271 -44.216 10.363 1.00 205.61 1908 GLU B O 1
ATOM 7408 N N . ASP B 2 347 ? 37.987 -42.978 9.593 1.00 205.61 1909 ASP B N 1
ATOM 7409 C CA . ASP B 2 347 ? 37.316 -41.697 9.833 1.00 205.61 1909 ASP B CA 1
ATOM 7410 C C . ASP B 2 347 ? 38.160 -40.513 9.309 1.00 205.61 1909 ASP B C 1
ATOM 7411 O O . ASP B 2 347 ? 37.777 -39.863 8.327 1.00 205.61 1909 ASP B O 1
ATOM 7416 N N . PRO B 2 348 ? 39.326 -40.233 9.935 1.00 205.61 1910 PRO B N 1
ATOM 7417 C CA . PRO B 2 348 ? 40.161 -39.118 9.477 1.00 205.61 1910 PRO B CA 1
ATOM 7418 C C . PRO B 2 348 ? 41.224 -39.571 8.480 1.00 205.61 1910 PRO B C 1
ATOM 7419 O O . PRO B 2 348 ? 42.047 -38.775 8.016 1.00 205.61 1910 PRO B O 1
ATOM 7423 N N . THR B 2 349 ? 41.200 -40.862 8.168 1.00 205.61 1911 THR B N 1
ATOM 7424 C CA . THR B 2 349 ? 42.148 -41.440 7.233 1.00 205.61 1911 THR B CA 1
ATOM 7425 C C . THR B 2 349 ? 42.009 -40.732 5.886 1.00 205.61 1911 THR B C 1
ATOM 7426 O O . THR B 2 349 ? 41.554 -39.586 5.807 1.00 205.61 1911 THR B O 1
ATOM 7430 N N . PHE B 2 350 ? 42.411 -41.417 4.826 1.00 176.09 1912 PHE B N 1
ATOM 7431 C CA . PHE B 2 350 ? 42.322 -40.852 3.497 1.00 175.10 1912 PHE B CA 1
ATOM 7432 C C . PHE B 2 350 ? 40.852 -40.820 3.139 1.00 174.25 1912 PHE B C 1
ATOM 7433 O O . PHE B 2 350 ? 40.379 -41.624 2.339 1.00 174.15 1912 PHE B O 1
ATOM 7441 N N . LYS B 2 351 ? 40.134 -39.882 3.750 1.00 205.61 1913 LYS B N 1
ATOM 7442 C CA . LYS B 2 351 ? 38.703 -39.745 3.529 1.00 205.61 1913 LYS B CA 1
ATOM 7443 C C . LYS B 2 351 ? 38.342 -39.557 2.047 1.00 205.61 1913 LYS B C 1
ATOM 7444 O O . LYS B 2 351 ? 38.127 -40.547 1.347 1.00 205.61 1913 LYS B O 1
ATOM 7450 N N . GLU B 2 352 ? 38.291 -38.314 1.560 1.00 199.62 1914 GLU B N 1
ATOM 7451 C CA . GLU B 2 352 ? 37.927 -38.055 0.155 1.00 199.62 1914 GLU B CA 1
ATOM 7452 C C . GLU B 2 352 ? 38.890 -38.668 -0.879 1.00 199.62 1914 GLU B C 1
ATOM 7453 O O . GLU B 2 352 ? 38.832 -38.362 -2.076 1.00 199.62 1914 GLU B O 1
ATOM 7459 N N . ASN B 2 353 ? 39.772 -39.542 -0.409 1.00 205.61 1915 ASN B N 1
ATOM 7460 C CA . ASN B 2 353 ? 40.709 -40.218 -1.289 1.00 205.61 1915 ASN B CA 1
ATOM 7461 C C . ASN B 2 353 ? 39.987 -41.388 -1.922 1.00 205.61 1915 ASN B C 1
ATOM 7462 O O . ASN B 2 353 ? 40.062 -41.579 -3.134 1.00 205.61 1915 ASN B O 1
ATOM 7467 N N . TYR B 2 354 ? 39.276 -42.158 -1.096 1.00 170.83 1916 TYR B N 1
ATOM 7468 C CA . TYR B 2 354 ? 38.513 -43.314 -1.571 1.00 169.38 1916 TYR B CA 1
ATOM 7469 C C . TYR B 2 354 ? 37.205 -42.886 -2.216 1.00 168.19 1916 TYR B C 1
ATOM 7470 O O . TYR B 2 354 ? 36.314 -43.707 -2.453 1.00 167.97 1916 TYR B O 1
ATOM 7479 N N . ARG B 2 355 ? 37.109 -41.590 -2.501 1.00 173.72 1917 ARG B N 1
ATOM 7480 C CA . ARG B 2 355 ? 35.934 -41.026 -3.135 1.00 172.26 1917 ARG B CA 1
ATOM 7481 C C . ARG B 2 355 ? 36.200 -40.704 -4.598 1.00 170.92 1917 ARG B C 1
ATOM 7482 O O . ARG B 2 355 ? 36.944 -39.778 -4.930 1.00 170.72 1917 ARG B O 1
ATOM 7490 N N . PHE B 2 356 ? 35.589 -41.507 -5.462 1.00 168.15 1918 PHE B N 1
ATOM 7491 C CA . PHE B 2 356 ? 35.695 -41.355 -6.907 1.00 166.90 1918 PHE B CA 1
ATOM 7492 C C . PHE B 2 356 ? 34.593 -40.386 -7.354 1.00 165.86 1918 PHE B C 1
ATOM 7493 O O . PHE B 2 356 ? 33.405 -40.651 -7.150 1.00 165.89 1918 PHE B O 1
ATOM 7501 N N . HIS B 2 357 ? 34.977 -39.277 -7.971 1.00 159.80 1919 HIS B N 1
ATOM 7502 C CA . HIS B 2 357 ? 33.994 -38.319 -8.454 1.00 158.45 1919 HIS B CA 1
ATOM 7503 C C . HIS B 2 357 ? 33.989 -38.448 -9.952 1.00 157.36 1919 HIS B C 1
ATOM 7504 O O . HIS B 2 357 ? 34.736 -37.749 -10.630 1.00 157.20 1919 HIS B O 1
ATOM 7511 N N . ALA B 2 358 ? 33.156 -39.336 -10.484 1.00 128.48 1920 ALA B N 1
ATOM 7512 C CA . ALA B 2 358 ? 33.160 -39.495 -11.925 1.00 127.40 1920 ALA B CA 1
ATOM 7513 C C . ALA B 2 358 ? 31.976 -40.126 -12.646 1.00 126.55 1920 ALA B C 1
ATOM 7514 O O . ALA B 2 358 ? 31.204 -40.913 -12.093 1.00 126.41 1920 ALA B O 1
ATOM 7516 N N . ILE B 2 359 ? 31.893 -39.763 -13.921 1.00 100.84 1921 ILE B N 1
ATOM 7517 C CA . ILE B 2 359 ? 30.877 -40.217 -14.840 1.00 99.99 1921 ILE B CA 1
ATOM 7518 C C . ILE B 2 359 ? 31.305 -41.545 -15.435 1.00 99.74 1921 ILE B C 1
ATOM 7519 O O . ILE B 2 359 ? 32.330 -41.625 -16.100 1.00 99.58 1921 ILE B O 1
ATOM 7524 N N . ASN B 2 360 ? 30.512 -42.586 -15.207 1.00 160.31 1922 ASN B N 1
ATOM 7525 C CA . ASN B 2 360 ? 30.844 -43.912 -15.710 1.00 160.57 1922 ASN B CA 1
ATOM 7526 C C . ASN B 2 360 ? 32.149 -44.245 -15.047 1.00 160.58 1922 ASN B C 1
ATOM 7527 O O . ASN B 2 360 ? 32.876 -45.125 -15.490 1.00 160.43 1922 ASN B O 1
ATOM 7532 N N . GLY B 2 361 ? 32.444 -43.499 -13.990 1.00 133.31 1923 GLY B N 1
ATOM 7533 C CA . GLY B 2 361 ? 33.662 -43.709 -13.245 1.00 133.70 1923 GLY B CA 1
ATOM 7534 C C . GLY B 2 361 ? 34.960 -43.325 -13.932 1.00 133.97 1923 GLY B C 1
ATOM 7535 O O . GLY B 2 361 ? 35.834 -44.165 -14.090 1.00 133.90 1923 GLY B O 1
ATOM 7536 N N . TYR B 2 362 ? 35.099 -42.073 -14.356 1.00 172.91 1924 TYR B N 1
ATOM 7537 C CA . TYR B 2 362 ? 36.344 -41.618 -14.973 1.00 173.20 1924 TYR B CA 1
ATOM 7538 C C . TYR B 2 362 ? 36.758 -40.287 -14.394 1.00 173.15 1924 TYR B C 1
ATOM 7539 O O . TYR B 2 362 ? 36.648 -39.245 -15.037 1.00 172.99 1924 TYR B O 1
ATOM 7548 N N . ILE B 2 363 ? 37.217 -40.350 -13.150 1.00 174.60 1925 ILE B N 1
ATOM 7549 C CA . ILE B 2 363 ? 37.669 -39.187 -12.413 1.00 174.68 1925 ILE B CA 1
ATOM 7550 C C . ILE B 2 363 ? 38.675 -38.501 -13.322 1.00 174.61 1925 ILE B C 1
ATOM 7551 O O . ILE B 2 363 ? 39.412 -39.175 -14.035 1.00 174.52 1925 ILE B O 1
ATOM 7556 N N . MET B 2 364 ? 38.693 -37.171 -13.311 1.00 123.96 1926 MET B N 1
ATOM 7557 C CA . MET B 2 364 ? 39.580 -36.403 -14.183 1.00 124.15 1926 MET B CA 1
ATOM 7558 C C . MET B 2 364 ? 39.201 -36.730 -15.626 1.00 123.84 1926 MET B C 1
ATOM 7559 O O . MET B 2 364 ? 38.600 -37.766 -15.884 1.00 123.57 1926 MET B O 1
ATOM 7564 N N . ASP B 2 365 ? 39.540 -35.856 -16.565 1.00 126.26 1927 ASP B N 1
ATOM 7565 C CA . ASP B 2 365 ? 39.176 -36.076 -17.965 1.00 126.28 1927 ASP B CA 1
ATOM 7566 C C . ASP B 2 365 ? 39.673 -37.390 -18.584 1.00 125.91 1927 ASP B C 1
ATOM 7567 O O . ASP B 2 365 ? 40.331 -37.400 -19.626 1.00 125.90 1927 ASP B O 1
ATOM 7572 N N . THR B 2 366 ? 39.287 -38.490 -17.940 1.00 96.69 1928 THR B N 1
ATOM 7573 C CA . THR B 2 366 ? 39.636 -39.865 -18.306 1.00 95.98 1928 THR B CA 1
ATOM 7574 C C . THR B 2 366 ? 38.648 -40.591 -19.251 1.00 95.86 1928 THR B C 1
ATOM 7575 O O . THR B 2 366 ? 39.011 -41.567 -19.909 1.00 95.68 1928 THR B O 1
ATOM 7579 N N . LEU B 2 367 ? 37.403 -40.125 -19.310 1.00 114.32 1929 LEU B N 1
ATOM 7580 C CA . LEU B 2 367 ? 36.395 -40.762 -20.154 1.00 114.32 1929 LEU B CA 1
ATOM 7581 C C . LEU B 2 367 ? 36.765 -40.873 -21.626 1.00 114.16 1929 LEU B C 1
ATOM 7582 O O . LEU B 2 367 ? 37.024 -39.873 -22.309 1.00 114.15 1929 LEU B O 1
ATOM 7587 N N . PRO B 2 368 ? 36.749 -42.119 -22.130 1.00 133.73 1930 PRO B N 1
ATOM 7588 C CA . PRO B 2 368 ? 37.029 -42.710 -23.443 1.00 133.65 1930 PRO B CA 1
ATOM 7589 C C . PRO B 2 368 ? 36.130 -42.356 -24.603 1.00 133.44 1930 PRO B C 1
ATOM 7590 O O . PRO B 2 368 ? 36.199 -41.260 -25.157 1.00 133.75 1930 PRO B O 1
ATOM 7594 N N . GLY B 2 369 ? 35.296 -43.338 -24.948 1.00 129.17 1931 GLY B N 1
ATOM 7595 C CA . GLY B 2 369 ? 34.372 -43.270 -26.071 1.00 128.99 1931 GLY B CA 1
ATOM 7596 C C . GLY B 2 369 ? 33.429 -42.112 -26.329 1.00 128.83 1931 GLY B C 1
ATOM 7597 O O . GLY B 2 369 ? 32.242 -42.215 -26.039 1.00 128.77 1931 GLY B O 1
ATOM 7598 N N . LEU B 2 370 ? 33.944 -41.025 -26.898 1.00 105.47 1932 LEU B N 1
ATOM 7599 C CA . LEU B 2 370 ? 33.123 -39.868 -27.215 1.00 105.28 1932 LEU B CA 1
ATOM 7600 C C . LEU B 2 370 ? 33.447 -39.391 -28.607 1.00 105.66 1932 LEU B C 1
ATOM 7601 O O . LEU B 2 370 ? 33.751 -38.223 -28.821 1.00 105.91 1932 LEU B O 1
ATOM 7606 N N . VAL B 2 371 ? 33.399 -40.314 -29.554 1.00 138.38 1933 VAL B N 1
ATOM 7607 C CA . VAL B 2 371 ? 33.644 -39.986 -30.945 1.00 138.78 1933 VAL B CA 1
ATOM 7608 C C . VAL B 2 371 ? 32.369 -39.257 -31.380 1.00 138.97 1933 VAL B C 1
ATOM 7609 O O . VAL B 2 371 ? 31.341 -39.885 -31.583 1.00 139.23 1933 VAL B O 1
ATOM 7613 N N . MET B 2 372 ? 32.415 -37.937 -31.516 1.00 143.93 1934 MET B N 1
ATOM 7614 C CA . MET B 2 372 ? 31.198 -37.194 -31.864 1.00 144.27 1934 MET B CA 1
ATOM 7615 C C . MET B 2 372 ? 30.608 -37.354 -33.257 1.00 144.26 1934 MET B C 1
ATOM 7616 O O . MET B 2 372 ? 30.172 -38.441 -33.615 1.00 144.13 1934 MET B O 1
ATOM 7621 N N . ALA B 2 373 ? 30.562 -36.260 -34.021 1.00 111.50 1935 ALA B N 1
ATOM 7622 C CA . ALA B 2 373 ? 30.004 -36.276 -35.373 1.00 111.34 1935 ALA B CA 1
ATOM 7623 C C . ALA B 2 373 ? 29.442 -34.928 -35.809 1.00 111.35 1935 ALA B C 1
ATOM 7624 O O . ALA B 2 373 ? 28.334 -34.882 -36.325 1.00 110.85 1935 ALA B O 1
ATOM 7626 N N . GLN B 2 374 ? 30.190 -33.843 -35.643 1.00 101.80 1936 GLN B N 1
ATOM 7627 C CA . GLN B 2 374 ? 29.651 -32.537 -36.005 1.00 102.22 1936 GLN B CA 1
ATOM 7628 C C . GLN B 2 374 ? 28.492 -32.595 -36.969 1.00 102.34 1936 GLN B C 1
ATOM 7629 O O . GLN B 2 374 ? 28.627 -33.112 -38.073 1.00 102.38 1936 GLN B O 1
ATOM 7635 N N . ASP B 2 375 ? 27.359 -32.054 -36.521 1.00 152.38 1937 ASP B N 1
ATOM 7636 C CA . ASP B 2 375 ? 26.117 -31.963 -37.289 1.00 153.03 1937 ASP B CA 1
ATOM 7637 C C . ASP B 2 375 ? 25.266 -33.214 -37.446 1.00 152.95 1937 ASP B C 1
ATOM 7638 O O . ASP B 2 375 ? 24.631 -33.438 -38.475 1.00 153.19 1937 ASP B O 1
ATOM 7643 N N . GLN B 2 376 ? 25.252 -34.019 -36.396 1.00 115.86 1938 GLN B N 1
ATOM 7644 C CA . GLN B 2 376 ? 24.443 -35.216 -36.367 1.00 115.52 1938 GLN B CA 1
ATOM 7645 C C . GLN B 2 376 ? 23.695 -35.180 -35.050 1.00 114.87 1938 GLN B C 1
ATOM 7646 O O . GLN B 2 376 ? 24.272 -35.369 -33.980 1.00 114.66 1938 GLN B O 1
ATOM 7652 N N . ARG B 2 377 ? 22.401 -34.901 -35.149 1.00 205.38 1939 ARG B N 1
ATOM 7653 C CA . ARG B 2 377 ? 21.531 -34.836 -33.988 1.00 204.59 1939 ARG B CA 1
ATOM 7654 C C . ARG B 2 377 ? 22.048 -35.880 -33.005 1.00 203.45 1939 ARG B C 1
ATOM 7655 O O . ARG B 2 377 ? 22.423 -36.985 -33.395 1.00 203.49 1939 ARG B O 1
ATOM 7663 N N . ILE B 2 378 ? 22.115 -35.513 -31.736 1.00 120.23 1940 ILE B N 1
ATOM 7664 C CA . ILE B 2 378 ? 22.594 -36.434 -30.722 1.00 118.83 1940 ILE B CA 1
ATOM 7665 C C . ILE B 2 378 ? 21.647 -36.525 -29.548 1.00 118.51 1940 ILE B C 1
ATOM 7666 O O . ILE B 2 378 ? 20.829 -35.643 -29.327 1.00 118.74 1940 ILE B O 1
ATOM 7671 N N . ARG B 2 379 ? 21.775 -37.593 -28.781 1.00 109.75 1941 ARG B N 1
ATOM 7672 C CA . ARG B 2 379 ? 20.890 -37.819 -27.660 1.00 109.49 1941 ARG B CA 1
ATOM 7673 C C . ARG B 2 379 ? 21.635 -38.476 -26.527 1.00 109.63 1941 ARG B C 1
ATOM 7674 O O . ARG B 2 379 ? 22.204 -39.549 -26.700 1.00 110.18 1941 ARG B O 1
ATOM 7682 N N . TRP B 2 380 ? 21.610 -37.836 -25.365 1.00 122.66 1942 TRP B N 1
ATOM 7683 C CA . TRP B 2 380 ? 22.289 -38.350 -24.187 1.00 122.20 1942 TRP B CA 1
ATOM 7684 C C . TRP B 2 380 ? 21.310 -38.882 -23.149 1.00 122.03 1942 TRP B C 1
ATOM 7685 O O . TRP B 2 380 ? 20.202 -38.372 -23.001 1.00 122.06 1942 TRP B O 1
ATOM 7696 N N . TYR B 2 381 ? 21.723 -39.926 -22.446 1.00 171.67 1943 TYR B N 1
ATOM 7697 C CA . TYR B 2 381 ? 20.906 -40.539 -21.407 1.00 171.58 1943 TYR B CA 1
ATOM 7698 C C . TYR B 2 381 ? 21.744 -40.308 -20.164 1.00 171.24 1943 TYR B C 1
ATOM 7699 O O . TYR B 2 381 ? 22.776 -40.947 -19.986 1.00 171.08 1943 TYR B O 1
ATOM 7708 N N . LEU B 2 382 ? 21.310 -39.394 -19.305 1.00 105.42 1944 LEU B N 1
ATOM 7709 C CA . LEU B 2 382 ? 22.097 -39.071 -18.130 1.00 105.84 1944 LEU B CA 1
ATOM 7710 C C . LEU B 2 382 ? 21.641 -39.620 -16.789 1.00 106.01 1944 LEU B C 1
ATOM 7711 O O . LEU B 2 382 ? 21.790 -38.956 -15.763 1.00 106.16 1944 LEU B O 1
ATOM 7716 N N . LEU B 2 383 ? 21.125 -40.847 -16.791 1.00 158.13 1945 LEU B N 1
ATOM 7717 C CA . LEU B 2 383 ? 20.654 -41.497 -15.565 1.00 157.95 1945 LEU B CA 1
ATOM 7718 C C . LEU B 2 383 ? 21.615 -41.336 -14.378 1.00 158.14 1945 LEU B C 1
ATOM 7719 O O . LEU B 2 383 ? 22.516 -42.147 -14.185 1.00 157.60 1945 LEU B O 1
ATOM 7724 N N . SER B 2 384 ? 21.431 -40.286 -13.589 1.00 135.43 1946 SER B N 1
ATOM 7725 C CA . SER B 2 384 ? 22.270 -40.089 -12.422 1.00 136.17 1946 SER B CA 1
ATOM 7726 C C . SER B 2 384 ? 21.817 -41.086 -11.379 1.00 136.73 1946 SER B C 1
ATOM 7727 O O . SER B 2 384 ? 21.117 -42.048 -11.696 1.00 136.80 1946 SER B O 1
ATOM 7730 N N . MET B 2 385 ? 22.213 -40.828 -10.136 1.00 105.50 1947 MET B N 1
ATOM 7731 C CA . MET B 2 385 ? 21.882 -41.667 -8.995 1.00 106.32 1947 MET B CA 1
ATOM 7732 C C . MET B 2 385 ? 23.061 -41.575 -8.036 1.00 106.88 1947 MET B C 1
ATOM 7733 O O . MET B 2 385 ? 24.058 -40.931 -8.356 1.00 106.89 1947 MET B O 1
ATOM 7738 N N . GLY B 2 386 ? 22.944 -42.200 -6.865 1.00 180.19 1948 GLY B N 1
ATOM 7739 C CA . GLY B 2 386 ? 24.023 -42.165 -5.888 1.00 180.78 1948 GLY B CA 1
ATOM 7740 C C . GLY B 2 386 ? 23.543 -42.062 -4.450 1.00 181.22 1948 GLY B C 1
ATOM 7741 O O . GLY B 2 386 ? 22.546 -42.680 -4.081 1.00 181.40 1948 GLY B O 1
ATOM 7742 N N . SER B 2 387 ? 24.261 -41.292 -3.634 1.00 205.61 1949 SER B N 1
ATOM 7743 C CA . SER B 2 387 ? 23.891 -41.098 -2.232 1.00 205.61 1949 SER B CA 1
ATOM 7744 C C . SER B 2 387 ? 22.894 -39.957 -2.175 1.00 205.61 1949 SER B C 1
ATOM 7745 O O . SER B 2 387 ? 21.863 -40.000 -2.837 1.00 205.61 1949 SER B O 1
ATOM 7748 N N . ASN B 2 388 ? 23.204 -38.928 -1.395 1.00 145.52 1950 ASN B N 1
ATOM 7749 C CA . ASN B 2 388 ? 22.306 -37.793 -1.293 1.00 145.59 1950 ASN B CA 1
ATOM 7750 C C . ASN B 2 388 ? 23.043 -36.491 -1.553 1.00 144.95 1950 ASN B C 1
ATOM 7751 O O . ASN B 2 388 ? 22.515 -35.404 -1.329 1.00 144.93 1950 ASN B O 1
ATOM 7756 N N . GLU B 2 389 ? 24.270 -36.609 -2.039 1.00 132.94 1951 GLU B N 1
ATOM 7757 C CA . GLU B 2 389 ? 25.082 -35.442 -2.341 1.00 132.32 1951 GLU B CA 1
ATOM 7758 C C . GLU B 2 389 ? 25.248 -35.330 -3.841 1.00 131.34 1951 GLU B C 1
ATOM 7759 O O . GLU B 2 389 ? 25.508 -34.254 -4.366 1.00 131.23 1951 GLU B O 1
ATOM 7765 N N . ASN B 2 390 ? 25.051 -36.457 -4.514 1.00 137.98 1952 ASN B N 1
ATOM 7766 C CA . ASN B 2 390 ? 25.215 -36.593 -5.958 1.00 137.29 1952 ASN B CA 1
ATOM 7767 C C . ASN B 2 390 ? 24.306 -35.801 -6.892 1.00 136.59 1952 ASN B C 1
ATOM 7768 O O . ASN B 2 390 ? 24.123 -36.199 -8.049 1.00 136.87 1952 ASN B O 1
ATOM 7773 N N . ILE B 2 391 ? 23.757 -34.685 -6.417 1.00 141.65 1953 ILE B N 1
ATOM 7774 C CA . ILE B 2 391 ? 22.874 -33.863 -7.245 1.00 140.93 1953 ILE B CA 1
ATOM 7775 C C . ILE B 2 391 ? 23.686 -32.953 -8.170 1.00 139.96 1953 ILE B C 1
ATOM 7776 O O . ILE B 2 391 ? 23.524 -31.734 -8.158 1.00 139.64 1953 ILE B O 1
ATOM 7781 N N . HIS B 2 392 ? 24.540 -33.571 -8.987 1.00 124.57 1954 HIS B N 1
ATOM 7782 C CA . HIS B 2 392 ? 25.427 -32.867 -9.910 1.00 123.66 1954 HIS B CA 1
ATOM 7783 C C . HIS B 2 392 ? 24.792 -32.107 -11.044 1.00 123.53 1954 HIS B C 1
ATOM 7784 O O . HIS B 2 392 ? 24.286 -32.694 -11.985 1.00 123.74 1954 HIS B O 1
ATOM 7791 N N . SER B 2 393 ? 24.862 -30.790 -10.974 1.00 134.52 1955 SER B N 1
ATOM 7792 C CA . SER B 2 393 ? 24.292 -29.969 -12.018 1.00 134.39 1955 SER B CA 1
ATOM 7793 C C . SER B 2 393 ? 25.189 -30.035 -13.245 1.00 134.26 1955 SER B C 1
ATOM 7794 O O . SER B 2 393 ? 26.129 -29.260 -13.351 1.00 134.26 1955 SER B O 1
ATOM 7797 N N . ILE B 2 394 ? 24.896 -30.947 -14.173 1.00 83.59 1956 ILE B N 1
ATOM 7798 C CA . ILE B 2 394 ? 25.707 -31.105 -15.383 1.00 83.74 1956 ILE B CA 1
ATOM 7799 C C . ILE B 2 394 ? 25.708 -29.976 -16.401 1.00 84.20 1956 ILE B C 1
ATOM 7800 O O . ILE B 2 394 ? 24.688 -29.341 -16.648 1.00 83.79 1956 ILE B O 1
ATOM 7805 N N . HIS B 2 395 ? 26.864 -29.790 -17.033 1.00 128.41 1957 HIS B N 1
ATOM 7806 C CA . HIS B 2 395 ? 27.078 -28.758 -18.041 1.00 129.56 1957 HIS B CA 1
ATOM 7807 C C . HIS B 2 395 ? 27.792 -29.371 -19.236 1.00 130.05 1957 HIS B C 1
ATOM 7808 O O . HIS B 2 395 ? 28.540 -30.332 -19.095 1.00 129.89 1957 HIS B O 1
ATOM 7815 N N . PHE B 2 396 ? 27.561 -28.819 -20.415 1.00 124.62 1958 PHE B N 1
ATOM 7816 C CA . PHE B 2 396 ? 28.207 -29.337 -21.608 1.00 125.40 1958 PHE B CA 1
ATOM 7817 C C . PHE B 2 396 ? 29.058 -28.260 -22.257 1.00 125.78 1958 PHE B C 1
ATOM 7818 O O . PHE B 2 396 ? 28.620 -27.604 -23.205 1.00 125.83 1958 PHE B O 1
ATOM 7826 N N . SER B 2 397 ? 30.279 -28.101 -21.745 1.00 121.49 1959 SER B N 1
ATOM 7827 C CA . SER B 2 397 ? 31.222 -27.097 -22.232 1.00 121.79 1959 SER B CA 1
ATOM 7828 C C . SER B 2 397 ? 30.733 -26.435 -23.512 1.00 122.15 1959 SER B C 1
ATOM 7829 O O . SER B 2 397 ? 30.736 -27.035 -24.580 1.00 121.81 1959 SER B O 1
ATOM 7832 N N . GLY B 2 398 ? 30.279 -25.197 -23.383 1.00 144.92 1960 GLY B N 1
ATOM 7833 C CA . GLY B 2 398 ? 29.787 -24.468 -24.533 1.00 145.67 1960 GLY B CA 1
ATOM 7834 C C . GLY B 2 398 ? 28.880 -25.238 -25.466 1.00 146.17 1960 GLY B C 1
ATOM 7835 O O . GLY B 2 398 ? 29.239 -25.489 -26.611 1.00 146.17 1960 GLY B O 1
ATOM 7836 N N . HIS B 2 399 ? 27.700 -25.604 -24.986 1.00 176.27 1961 HIS B N 1
ATOM 7837 C CA . HIS B 2 399 ? 26.754 -26.343 -25.802 1.00 176.53 1961 HIS B CA 1
ATOM 7838 C C . HIS B 2 399 ? 25.394 -26.432 -25.142 1.00 176.47 1961 HIS B C 1
ATOM 7839 O O . HIS B 2 399 ? 25.260 -26.937 -24.034 1.00 176.68 1961 HIS B O 1
ATOM 7846 N N . VAL B 2 400 ? 24.385 -25.924 -25.836 1.00 187.57 1962 VAL B N 1
ATOM 7847 C CA . VAL B 2 400 ? 23.019 -25.938 -25.338 1.00 186.84 1962 VAL B CA 1
ATOM 7848 C C . VAL B 2 400 ? 22.339 -27.185 -25.865 1.00 186.84 1962 VAL B C 1
ATOM 7849 O O . VAL B 2 400 ? 23.006 -28.113 -26.313 1.00 186.90 1962 VAL B O 1
ATOM 7853 N N . PHE B 2 401 ? 21.012 -27.194 -25.826 1.00 205.61 1963 PHE B N 1
ATOM 7854 C CA . PHE B 2 401 ? 20.251 -28.334 -26.311 1.00 205.61 1963 PHE B CA 1
ATOM 7855 C C . PHE B 2 401 ? 18.804 -28.217 -25.883 1.00 205.61 1963 PHE B C 1
ATOM 7856 O O . PHE B 2 401 ? 18.401 -27.224 -25.282 1.00 205.61 1963 PHE B O 1
ATOM 7864 N N . THR B 2 402 ? 18.040 -29.270 -26.156 1.00 128.76 1964 THR B N 1
ATOM 7865 C CA . THR B 2 402 ? 16.630 -29.298 -25.820 1.00 128.88 1964 THR B CA 1
ATOM 7866 C C . THR B 2 402 ? 16.265 -30.488 -24.946 1.00 129.18 1964 THR B C 1
ATOM 7867 O O . THR B 2 402 ? 17.116 -31.317 -24.623 1.00 129.12 1964 THR B O 1
ATOM 7871 N N . VAL B 2 403 ? 14.996 -30.545 -24.552 1.00 201.52 1965 VAL B N 1
ATOM 7872 C CA . VAL B 2 403 ? 14.475 -31.615 -23.708 1.00 202.24 1965 VAL B CA 1
ATOM 7873 C C . VAL B 2 403 ? 12.948 -31.588 -23.762 1.00 202.66 1965 VAL B C 1
ATOM 7874 O O . VAL B 2 403 ? 12.359 -30.619 -24.241 1.00 202.63 1965 VAL B O 1
ATOM 7878 N N . ARG B 2 404 ? 12.307 -32.647 -23.277 1.00 133.62 1966 ARG B N 1
ATOM 7879 C CA . ARG B 2 404 ? 10.854 -32.699 -23.281 1.00 134.89 1966 ARG B CA 1
ATOM 7880 C C . ARG B 2 404 ? 10.241 -33.243 -22.006 1.00 135.58 1966 ARG B C 1
ATOM 7881 O O . ARG B 2 404 ? 10.830 -34.056 -21.291 1.00 135.70 1966 ARG B O 1
ATOM 7889 N N . LYS B 2 405 ? 9.032 -32.771 -21.749 1.00 163.23 1967 LYS B N 1
ATOM 7890 C CA . LYS B 2 405 ? 8.221 -33.171 -20.614 1.00 164.30 1967 LYS B CA 1
ATOM 7891 C C . LYS B 2 405 ? 6.882 -32.549 -20.920 1.00 164.92 1967 LYS B C 1
ATOM 7892 O O . LYS B 2 405 ? 6.260 -31.893 -20.083 1.00 165.31 1967 LYS B O 1
ATOM 7898 N N . LYS B 2 406 ? 6.488 -32.762 -22.171 1.00 105.21 1968 LYS B N 1
ATOM 7899 C CA . LYS B 2 406 ? 5.246 -32.298 -22.753 1.00 106.08 1968 LYS B CA 1
ATOM 7900 C C . LYS B 2 406 ? 5.444 -31.067 -23.617 1.00 105.76 1968 LYS B C 1
ATOM 7901 O O . LYS B 2 406 ? 4.493 -30.373 -23.927 1.00 105.76 1968 LYS B O 1
ATOM 7907 N N . GLU B 2 407 ? 6.690 -30.815 -24.007 1.00 151.23 1969 GLU B N 1
ATOM 7908 C CA . GLU B 2 407 ? 7.042 -29.701 -24.891 1.00 151.15 1969 GLU B CA 1
ATOM 7909 C C . GLU B 2 407 ? 8.544 -29.636 -25.176 1.00 151.11 1969 GLU B C 1
ATOM 7910 O O . GLU B 2 407 ? 9.305 -30.511 -24.751 1.00 151.41 1969 GLU B O 1
ATOM 7916 N N . GLU B 2 408 ? 8.957 -28.600 -25.904 1.00 152.12 1970 GLU B N 1
ATOM 7917 C CA . GLU B 2 408 ? 10.354 -28.399 -26.296 1.00 151.89 1970 GLU B CA 1
ATOM 7918 C C . GLU B 2 408 ? 11.209 -27.609 -25.306 1.00 151.36 1970 GLU B C 1
ATOM 7919 O O . GLU B 2 408 ? 12.181 -26.968 -25.694 1.00 151.84 1970 GLU B O 1
ATOM 7925 N N . TYR B 2 409 ? 10.851 -27.661 -24.030 1.00 148.30 1971 TYR B N 1
ATOM 7926 C CA . TYR B 2 409 ? 11.585 -26.948 -22.991 1.00 147.58 1971 TYR B CA 1
ATOM 7927 C C . TYR B 2 409 ? 13.082 -27.099 -23.259 1.00 146.91 1971 TYR B C 1
ATOM 7928 O O . TYR B 2 409 ? 13.567 -28.208 -23.470 1.00 146.87 1971 TYR B O 1
ATOM 7937 N N . LYS B 2 410 ? 13.802 -25.978 -23.280 1.00 127.35 1972 LYS B N 1
ATOM 7938 C CA . LYS B 2 410 ? 15.246 -25.982 -23.540 1.00 126.48 1972 LYS B CA 1
ATOM 7939 C C . LYS B 2 410 ? 16.108 -25.586 -22.358 1.00 126.62 1972 LYS B C 1
ATOM 7940 O O . LYS B 2 410 ? 15.722 -24.755 -21.547 1.00 126.37 1972 LYS B O 1
ATOM 7946 N N . MET B 2 411 ? 17.298 -26.167 -22.288 1.00 146.67 1973 MET B N 1
ATOM 7947 C CA . MET B 2 411 ? 18.213 -25.879 -21.197 1.00 147.05 1973 MET B CA 1
ATOM 7948 C C . MET B 2 411 ? 19.668 -25.936 -21.628 1.00 146.60 1973 MET B C 1
ATOM 7949 O O . MET B 2 411 ? 19.987 -26.193 -22.792 1.00 146.67 1973 MET B O 1
ATOM 7954 N N . ALA B 2 412 ? 20.543 -25.703 -20.656 1.00 130.27 1974 ALA B N 1
ATOM 7955 C CA . ALA B 2 412 ? 21.977 -25.722 -20.870 1.00 130.25 1974 ALA B CA 1
ATOM 7956 C C . ALA B 2 412 ? 22.632 -26.288 -19.624 1.00 130.29 1974 ALA B C 1
ATOM 7957 O O . ALA B 2 412 ? 23.848 -26.293 -19.500 1.00 130.40 1974 ALA B O 1
ATOM 7959 N N . LEU B 2 413 ? 21.808 -26.752 -18.696 1.00 111.59 1975 LEU B N 1
ATOM 7960 C CA . LEU B 2 413 ? 22.282 -27.366 -17.460 1.00 111.67 1975 LEU B CA 1
ATOM 7961 C C . LEU B 2 413 ? 21.229 -28.390 -17.075 1.00 112.04 1975 LEU B C 1
ATOM 7962 O O . LEU B 2 413 ? 20.103 -28.304 -17.553 1.00 112.22 1975 LEU B O 1
ATOM 7967 N N . TYR B 2 414 ? 21.589 -29.367 -16.245 1.00 83.02 1976 TYR B N 1
ATOM 7968 C CA . TYR B 2 414 ? 20.615 -30.344 -15.758 1.00 83.02 1976 TYR B CA 1
ATOM 7969 C C . TYR B 2 414 ? 21.095 -30.942 -14.458 1.00 83.02 1976 TYR B C 1
ATOM 7970 O O . TYR B 2 414 ? 22.112 -31.622 -14.404 1.00 163.53 1976 TYR B O 1
ATOM 7979 N N . ASN B 2 415 ? 20.339 -30.688 -13.408 1.00 128.44 1977 ASN B N 1
ATOM 7980 C CA . ASN B 2 415 ? 20.718 -31.140 -12.098 1.00 128.18 1977 ASN B CA 1
ATOM 7981 C C . ASN B 2 415 ? 20.247 -32.525 -11.774 1.00 128.47 1977 ASN B C 1
ATOM 7982 O O . ASN B 2 415 ? 19.520 -32.704 -10.816 1.00 128.75 1977 ASN B O 1
ATOM 7987 N N . LEU B 2 416 ? 20.658 -33.506 -12.562 1.00 98.98 1978 LEU B N 1
ATOM 7988 C CA . LEU B 2 416 ? 20.273 -34.888 -12.297 1.00 99.33 1978 LEU B CA 1
ATOM 7989 C C . LEU B 2 416 ? 20.152 -35.128 -10.790 1.00 99.95 1978 LEU B C 1
ATOM 7990 O O . LEU B 2 416 ? 21.129 -34.977 -10.071 1.00 99.99 1978 LEU B O 1
ATOM 7995 N N . TYR B 2 417 ? 18.976 -35.502 -10.301 1.00 115.00 1979 TYR B N 1
ATOM 7996 C CA . TYR B 2 417 ? 18.828 -35.771 -8.879 1.00 115.82 1979 TYR B CA 1
ATOM 7997 C C . TYR B 2 417 ? 19.161 -37.216 -8.709 1.00 115.79 1979 TYR B C 1
ATOM 7998 O O . TYR B 2 417 ? 18.885 -38.016 -9.581 1.00 115.96 1979 TYR B O 1
ATOM 8007 N N . PRO B 2 418 ? 19.763 -37.579 -7.585 1.00 154.84 1980 PRO B N 1
ATOM 8008 C CA . PRO B 2 418 ? 20.080 -38.996 -7.431 1.00 154.96 1980 PRO B CA 1
ATOM 8009 C C . PRO B 2 418 ? 18.842 -39.859 -7.684 1.00 155.16 1980 PRO B C 1
ATOM 8010 O O . PRO B 2 418 ? 17.867 -39.763 -6.943 1.00 154.97 1980 PRO B O 1
ATOM 8014 N N . GLY B 2 419 ? 18.881 -40.675 -8.741 1.00 108.29 1981 GLY B N 1
ATOM 8015 C CA . GLY B 2 419 ? 17.764 -41.555 -9.077 1.00 108.77 1981 GLY B CA 1
ATOM 8016 C C . GLY B 2 419 ? 16.913 -41.141 -10.271 1.00 109.21 1981 GLY B C 1
ATOM 8017 O O . GLY B 2 419 ? 16.042 -41.895 -10.709 1.00 108.85 1981 GLY B O 1
ATOM 8018 N N . VAL B 2 420 ? 17.170 -39.946 -10.794 1.00 154.27 1982 VAL B N 1
ATOM 8019 C CA . VAL B 2 420 ? 16.431 -39.397 -11.926 1.00 155.51 1982 VAL B CA 1
ATOM 8020 C C . VAL B 2 420 ? 16.546 -40.277 -13.179 1.00 155.96 1982 VAL B C 1
ATOM 8021 O O . VAL B 2 420 ? 16.133 -41.432 -13.122 1.00 156.35 1982 VAL B O 1
ATOM 8025 N N . PHE B 2 421 ? 17.069 -39.743 -14.295 1.00 100.97 1983 PHE B N 1
ATOM 8026 C CA . PHE B 2 421 ? 17.244 -40.498 -15.558 1.00 101.53 1983 PHE B CA 1
ATOM 8027 C C . PHE B 2 421 ? 17.252 -39.677 -16.849 1.00 101.28 1983 PHE B C 1
ATOM 8028 O O . PHE B 2 421 ? 18.091 -39.890 -17.712 1.00 101.46 1983 PHE B O 1
ATOM 8036 N N . GLU B 2 422 ? 16.288 -38.771 -16.972 1.00 112.78 1984 GLU B N 1
ATOM 8037 C CA . GLU B 2 422 ? 16.089 -37.911 -18.136 1.00 112.72 1984 GLU B CA 1
ATOM 8038 C C . GLU B 2 422 ? 17.144 -37.928 -19.242 1.00 111.68 1984 GLU B C 1
ATOM 8039 O O . GLU B 2 422 ? 18.337 -37.836 -18.984 1.00 112.00 1984 GLU B O 1
ATOM 8045 N N . THR B 2 423 ? 16.675 -38.036 -20.481 1.00 121.37 1985 THR B N 1
ATOM 8046 C CA . THR B 2 423 ? 17.529 -38.047 -21.667 1.00 119.95 1985 THR B CA 1
ATOM 8047 C C . THR B 2 423 ? 17.485 -36.630 -22.242 1.00 118.79 1985 THR B C 1
ATOM 8048 O O . THR B 2 423 ? 16.625 -35.848 -21.867 1.00 118.27 1985 THR B O 1
ATOM 8052 N N . VAL B 2 424 ? 18.386 -36.293 -23.155 1.00 97.19 1986 VAL B N 1
ATOM 8053 C CA . VAL B 2 424 ? 18.422 -34.938 -23.706 1.00 96.89 1986 VAL B CA 1
ATOM 8054 C C . VAL B 2 424 ? 18.896 -34.922 -25.153 1.00 96.94 1986 VAL B C 1
ATOM 8055 O O . VAL B 2 424 ? 19.677 -35.776 -25.549 1.00 96.66 1986 VAL B O 1
ATOM 8059 N N . GLU B 2 425 ? 18.459 -33.952 -25.948 1.00 133.53 1987 GLU B N 1
ATOM 8060 C CA . GLU B 2 425 ? 18.891 -33.926 -27.343 1.00 133.92 1987 GLU B CA 1
ATOM 8061 C C . GLU B 2 425 ? 19.592 -32.650 -27.787 1.00 134.08 1987 GLU B C 1
ATOM 8062 O O . GLU B 2 425 ? 18.971 -31.607 -27.980 1.00 134.27 1987 GLU B O 1
ATOM 8068 N N . MET B 2 426 ? 20.903 -32.764 -27.970 1.00 110.22 1988 MET B N 1
ATOM 8069 C CA . MET B 2 426 ? 21.754 -31.643 -28.368 1.00 110.84 1988 MET B CA 1
ATOM 8070 C C . MET B 2 426 ? 22.314 -31.765 -29.777 1.00 111.03 1988 MET B C 1
ATOM 8071 O O . MET B 2 426 ? 21.841 -32.554 -30.586 1.00 111.33 1988 MET B O 1
ATOM 8076 N N . LEU B 2 427 ? 23.362 -30.989 -30.041 1.00 197.59 1989 LEU B N 1
ATOM 8077 C CA . LEU B 2 427 ? 24.021 -31.005 -31.335 1.00 197.50 1989 LEU B CA 1
ATOM 8078 C C . LEU B 2 427 ? 25.281 -30.158 -31.387 1.00 197.42 1989 LEU B C 1
ATOM 8079 O O . LEU B 2 427 ? 25.293 -29.012 -30.941 1.00 197.47 1989 LEU B O 1
ATOM 8084 N N . PRO B 2 428 ? 26.362 -30.719 -31.943 1.00 110.63 1990 PRO B N 1
ATOM 8085 C CA . PRO B 2 428 ? 27.640 -30.023 -32.069 1.00 110.48 1990 PRO B CA 1
ATOM 8086 C C . PRO B 2 428 ? 27.629 -29.270 -33.386 1.00 110.44 1990 PRO B C 1
ATOM 8087 O O . PRO B 2 428 ? 27.471 -29.869 -34.450 1.00 110.33 1990 PRO B O 1
ATOM 8091 N N . SER B 2 429 ? 27.780 -27.955 -33.310 1.00 196.59 1991 SER B N 1
ATOM 8092 C CA . SER B 2 429 ? 27.783 -27.121 -34.500 1.00 196.72 1991 SER B CA 1
ATOM 8093 C C . SER B 2 429 ? 29.195 -27.101 -35.029 1.00 196.33 1991 SER B C 1
ATOM 8094 O O . SER B 2 429 ? 29.417 -27.098 -36.237 1.00 196.32 1991 SER B O 1
ATOM 8097 N N . LYS B 2 430 ? 30.147 -27.085 -34.103 1.00 163.73 1992 LYS B N 1
ATOM 8098 C CA . LYS B 2 430 ? 31.557 -27.071 -34.448 1.00 162.89 1992 LYS B CA 1
ATOM 8099 C C . LYS B 2 430 ? 32.305 -28.202 -33.747 1.00 162.35 1992 LYS B C 1
ATOM 8100 O O . LYS B 2 430 ? 31.777 -28.829 -32.829 1.00 162.07 1992 LYS B O 1
ATOM 8106 N N . ALA B 2 431 ? 33.534 -28.457 -34.193 1.00 142.35 1993 ALA B N 1
ATOM 8107 C CA . ALA B 2 431 ? 34.372 -29.510 -33.634 1.00 141.69 1993 ALA B CA 1
ATOM 8108 C C . ALA B 2 431 ? 35.387 -29.034 -32.639 1.00 141.27 1993 ALA B C 1
ATOM 8109 O O . ALA B 2 431 ? 35.328 -27.918 -32.139 1.00 140.95 1993 ALA B O 1
ATOM 8111 N N . GLY B 2 432 ? 36.353 -29.908 -32.399 1.00 133.77 1994 GLY B N 1
ATOM 8112 C CA . GLY B 2 432 ? 37.398 -29.634 -31.441 1.00 133.34 1994 GLY B CA 1
ATOM 8113 C C . GLY B 2 432 ? 37.124 -30.547 -30.268 1.00 132.82 1994 GLY B C 1
ATOM 8114 O O . GLY B 2 432 ? 36.356 -31.501 -30.381 1.00 133.31 1994 GLY B O 1
ATOM 8115 N N . ILE B 2 433 ? 37.745 -30.266 -29.138 1.00 125.58 1995 ILE B N 1
ATOM 8116 C CA . ILE B 2 433 ? 37.535 -31.076 -27.957 1.00 124.80 1995 ILE B CA 1
ATOM 8117 C C . ILE B 2 433 ? 36.866 -30.186 -26.925 1.00 125.07 1995 ILE B C 1
ATOM 8118 O O . ILE B 2 433 ? 37.217 -29.013 -26.797 1.00 125.42 1995 ILE B O 1
ATOM 8123 N N . TRP B 2 434 ? 35.889 -30.724 -26.204 1.00 166.55 1996 TRP B N 1
ATOM 8124 C CA . TRP B 2 434 ? 35.204 -29.941 -25.181 1.00 166.62 1996 TRP B CA 1
ATOM 8125 C C . TRP B 2 434 ? 35.158 -30.753 -23.898 1.00 167.41 1996 TRP B C 1
ATOM 8126 O O . TRP B 2 434 ? 35.939 -31.679 -23.738 1.00 167.94 1996 TRP B O 1
ATOM 8137 N N . ARG B 2 435 ? 34.250 -30.412 -22.987 1.00 134.28 1997 ARG B N 1
ATOM 8138 C CA . ARG B 2 435 ? 34.130 -31.142 -21.728 1.00 134.31 1997 ARG B CA 1
ATOM 8139 C C . ARG B 2 435 ? 32.709 -31.150 -21.169 1.00 134.29 1997 ARG B C 1
ATOM 8140 O O . ARG B 2 435 ? 31.793 -30.565 -21.736 1.00 134.08 1997 ARG B O 1
ATOM 8148 N N . VAL B 2 436 ? 32.547 -31.827 -20.043 1.00 161.57 1998 VAL B N 1
ATOM 8149 C CA . VAL B 2 436 ? 31.270 -31.936 -19.362 1.00 161.73 1998 VAL B CA 1
ATOM 8150 C C . VAL B 2 436 ? 31.587 -32.226 -17.888 1.00 161.82 1998 VAL B C 1
ATOM 8151 O O . VAL B 2 436 ? 32.418 -33.094 -17.598 1.00 161.91 1998 VAL B O 1
ATOM 8155 N N . GLU B 2 437 ? 30.937 -31.510 -16.963 1.00 159.09 1999 GLU B N 1
ATOM 8156 C CA . GLU B 2 437 ? 31.221 -31.681 -15.530 1.00 159.22 1999 GLU B CA 1
ATOM 8157 C C . GLU B 2 437 ? 30.274 -31.052 -14.499 1.00 159.03 1999 GLU B C 1
ATOM 8158 O O . GLU B 2 437 ? 29.734 -29.971 -14.710 1.00 158.99 1999 GLU B O 1
ATOM 8164 N N . CYS B 2 438 ? 30.109 -31.733 -13.369 1.00 160.95 2000 CYS B N 1
ATOM 8165 C CA . CYS B 2 438 ? 29.264 -31.243 -12.277 1.00 160.89 2000 CYS B CA 1
ATOM 8166 C C . CYS B 2 438 ? 29.808 -29.871 -11.904 1.00 160.90 2000 CYS B C 1
ATOM 8167 O O . CYS B 2 438 ? 30.821 -29.797 -11.224 1.00 160.89 2000 CYS B O 1
ATOM 8170 N N . LEU B 2 439 ? 29.165 -28.789 -12.347 1.00 96.81 2001 LEU B N 1
ATOM 8171 C CA . LEU B 2 439 ? 29.645 -27.445 -12.011 1.00 96.81 2001 LEU B CA 1
ATOM 8172 C C . LEU B 2 439 ? 29.783 -27.171 -10.523 1.00 97.16 2001 LEU B C 1
ATOM 8173 O O . LEU B 2 439 ? 30.166 -26.082 -10.115 1.00 97.21 2001 LEU B O 1
ATOM 8178 N N . ILE B 2 440 ? 29.456 -28.171 -9.719 1.00 126.40 2002 ILE B N 1
ATOM 8179 C CA . ILE B 2 440 ? 29.584 -28.082 -8.278 1.00 127.11 2002 ILE B CA 1
ATOM 8180 C C . ILE B 2 440 ? 31.083 -28.005 -7.991 1.00 127.71 2002 ILE B C 1
ATOM 8181 O O . ILE B 2 440 ? 31.724 -29.016 -7.710 1.00 127.69 2002 ILE B O 1
ATOM 8186 N N . GLY B 2 441 ? 31.634 -26.804 -8.084 1.00 140.01 2003 GLY B N 1
ATOM 8187 C CA . GLY B 2 441 ? 33.051 -26.606 -7.844 1.00 141.16 2003 GLY B CA 1
ATOM 8188 C C . GLY B 2 441 ? 33.842 -27.761 -7.255 1.00 141.87 2003 GLY B C 1
ATOM 8189 O O . GLY B 2 441 ? 34.803 -28.228 -7.867 1.00 141.80 2003 GLY B O 1
ATOM 8190 N N . GLU B 2 442 ? 33.437 -28.222 -6.074 1.00 158.17 2004 GLU B N 1
ATOM 8191 C CA . GLU B 2 442 ? 34.115 -29.311 -5.373 1.00 158.96 2004 GLU B CA 1
ATOM 8192 C C . GLU B 2 442 ? 34.207 -30.627 -6.134 1.00 159.32 2004 GLU B C 1
ATOM 8193 O O . GLU B 2 442 ? 35.279 -31.002 -6.608 1.00 159.51 2004 GLU B O 1
ATOM 8199 N N . HIS B 2 443 ? 33.081 -31.333 -6.228 1.00 156.97 2005 HIS B N 1
ATOM 8200 C CA . HIS B 2 443 ? 33.019 -32.625 -6.914 1.00 157.48 2005 HIS B CA 1
ATOM 8201 C C . HIS B 2 443 ? 33.574 -32.574 -8.328 1.00 157.42 2005 HIS B C 1
ATOM 8202 O O . HIS B 2 443 ? 33.815 -33.611 -8.950 1.00 157.60 2005 HIS B O 1
ATOM 8209 N N . LEU B 2 444 ? 33.759 -31.356 -8.827 1.00 135.90 2006 LEU B N 1
ATOM 8210 C CA . LEU B 2 444 ? 34.324 -31.121 -10.148 1.00 135.41 2006 LEU B CA 1
ATOM 8211 C C . LEU B 2 444 ? 35.822 -31.058 -9.951 1.00 135.56 2006 LEU B C 1
ATOM 8212 O O . LEU B 2 444 ? 36.573 -31.880 -10.473 1.00 135.36 2006 LEU B O 1
ATOM 8217 N N . HIS B 2 445 ? 36.242 -30.047 -9.200 1.00 155.37 2007 HIS B N 1
ATOM 8218 C CA . HIS B 2 445 ? 37.644 -29.843 -8.886 1.00 155.76 2007 HIS B CA 1
ATOM 8219 C C . HIS B 2 445 ? 37.999 -31.037 -8.005 1.00 155.60 2007 HIS B C 1
ATOM 8220 O O . HIS B 2 445 ? 38.470 -30.900 -6.876 1.00 155.78 2007 HIS B O 1
ATOM 8227 N N . ALA B 2 446 ? 37.739 -32.217 -8.550 1.00 123.37 2008 ALA B N 1
ATOM 8228 C CA . ALA B 2 446 ? 37.986 -33.475 -7.873 1.00 123.27 2008 ALA B CA 1
ATOM 8229 C C . ALA B 2 446 ? 37.632 -34.622 -8.820 1.00 123.23 2008 ALA B C 1
ATOM 8230 O O . ALA B 2 446 ? 37.392 -35.755 -8.389 1.00 123.23 2008 ALA B O 1
ATOM 8232 N N . GLY B 2 447 ? 37.607 -34.309 -10.114 1.00 158.19 2009 GLY B N 1
ATOM 8233 C CA . GLY B 2 447 ? 37.285 -35.299 -11.128 1.00 157.93 2009 GLY B CA 1
ATOM 8234 C C . GLY B 2 447 ? 36.035 -34.925 -11.901 1.00 157.71 2009 GLY B C 1
ATOM 8235 O O . GLY B 2 447 ? 35.868 -33.778 -12.316 1.00 157.81 2009 GLY B O 1
ATOM 8236 N N . MET B 2 448 ? 35.164 -35.907 -12.103 1.00 158.04 2010 MET B N 1
ATOM 8237 C CA . MET B 2 448 ? 33.900 -35.717 -12.809 1.00 157.65 2010 MET B CA 1
ATOM 8238 C C . MET B 2 448 ? 33.959 -34.691 -13.940 1.00 157.67 2010 MET B C 1
ATOM 8239 O O . MET B 2 448 ? 33.540 -33.551 -13.771 1.00 157.68 2010 MET B O 1
ATOM 8244 N N . SER B 2 449 ? 34.465 -35.105 -15.097 1.00 143.11 2011 SER B N 1
ATOM 8245 C CA . SER B 2 449 ? 34.582 -34.206 -16.238 1.00 143.18 2011 SER B CA 1
ATOM 8246 C C . SER B 2 449 ? 35.268 -34.884 -17.409 1.00 143.19 2011 SER B C 1
ATOM 8247 O O . SER B 2 449 ? 36.294 -35.532 -17.234 1.00 142.96 2011 SER B O 1
ATOM 8250 N N . THR B 2 450 ? 34.715 -34.732 -18.607 1.00 131.77 2012 THR B N 1
ATOM 8251 C CA . THR B 2 450 ? 35.337 -35.333 -19.777 1.00 132.09 2012 THR B CA 1
ATOM 8252 C C . THR B 2 450 ? 35.160 -34.599 -21.078 1.00 132.13 2012 THR B C 1
ATOM 8253 O O . THR B 2 450 ? 34.180 -33.901 -21.303 1.00 132.11 2012 THR B O 1
ATOM 8257 N N . LEU B 2 451 ? 36.133 -34.810 -21.944 1.00 119.76 2013 LEU B N 1
ATOM 8258 C CA . LEU B 2 451 ? 36.191 -34.186 -23.238 1.00 119.73 2013 LEU B CA 1
ATOM 8259 C C . LEU B 2 451 ? 35.584 -35.089 -24.287 1.00 119.85 2013 LEU B C 1
ATOM 8260 O O . LEU B 2 451 ? 35.889 -36.279 -24.322 1.00 119.95 2013 LEU B O 1
ATOM 8265 N N . PHE B 2 452 ? 34.713 -34.541 -25.131 1.00 115.58 2014 PHE B N 1
ATOM 8266 C CA . PHE B 2 452 ? 34.109 -35.342 -26.194 1.00 116.07 2014 PHE B CA 1
ATOM 8267 C C . PHE B 2 452 ? 34.594 -34.847 -27.550 1.00 117.04 2014 PHE B C 1
ATOM 8268 O O . PHE B 2 452 ? 34.154 -33.846 -28.107 1.00 117.20 2014 PHE B O 1
ATOM 8276 N N . LEU B 2 453 ? 35.562 -35.585 -28.058 1.00 146.58 2015 LEU B N 1
ATOM 8277 C CA . LEU B 2 453 ? 36.204 -35.280 -29.314 1.00 147.78 2015 LEU B CA 1
ATOM 8278 C C . LEU B 2 453 ? 35.215 -35.392 -30.471 1.00 148.14 2015 LEU B C 1
ATOM 8279 O O . LEU B 2 453 ? 34.760 -36.476 -30.812 1.00 148.36 2015 LEU B O 1
ATOM 8284 N N . VAL B 2 454 ? 34.845 -34.251 -31.036 1.00 116.32 2016 VAL B N 1
ATOM 8285 C CA . VAL B 2 454 ? 33.928 -34.229 -32.169 1.00 117.35 2016 VAL B CA 1
ATOM 8286 C C . VAL B 2 454 ? 34.707 -33.953 -33.436 1.00 118.33 2016 VAL B C 1
ATOM 8287 O O . VAL B 2 454 ? 35.737 -33.284 -33.394 1.00 118.49 2016 VAL B O 1
ATOM 8291 N N . TYR B 2 455 ? 34.207 -34.444 -34.566 1.00 123.02 2017 TYR B N 1
ATOM 8292 C CA . TYR B 2 455 ? 34.900 -34.249 -35.828 1.00 124.30 2017 TYR B CA 1
ATOM 8293 C C . TYR B 2 455 ? 34.054 -33.603 -36.876 1.00 125.15 2017 TYR B C 1
ATOM 8294 O O . TYR B 2 455 ? 32.866 -33.394 -36.683 1.00 125.32 2017 TYR B O 1
ATOM 8303 N N . SER B 2 456 ? 34.688 -33.309 -38.000 1.00 140.64 2018 SER B N 1
ATOM 8304 C CA . SER B 2 456 ? 34.033 -32.668 -39.124 1.00 141.71 2018 SER B CA 1
ATOM 8305 C C . SER B 2 456 ? 34.005 -33.658 -40.273 1.00 142.73 2018 SER B C 1
ATOM 8306 O O . SER B 2 456 ? 34.912 -33.675 -41.096 1.00 142.89 2018 SER B O 1
ATOM 8309 N N . ASN B 2 457 ? 32.963 -34.479 -40.338 1.00 135.66 2019 ASN B N 1
ATOM 8310 C CA . ASN B 2 457 ? 32.880 -35.468 -41.401 1.00 136.89 2019 ASN B CA 1
ATOM 8311 C C . ASN B 2 457 ? 33.225 -34.891 -42.768 1.00 137.21 2019 ASN B C 1
ATOM 8312 O O . ASN B 2 457 ? 33.481 -35.638 -43.710 1.00 137.40 2019 ASN B O 1
ATOM 8317 N N . LYS B 2 458 ? 33.252 -33.569 -42.875 1.00 122.27 2020 LYS B N 1
ATOM 8318 C CA . LYS B 2 458 ? 33.571 -32.931 -44.141 1.00 122.89 2020 LYS B CA 1
ATOM 8319 C C . LYS B 2 458 ? 35.038 -32.526 -44.320 1.00 123.00 2020 LYS B C 1
ATOM 8320 O O . LYS B 2 458 ? 35.385 -31.356 -44.170 1.00 123.18 2020 LYS B O 1
ATOM 8326 N N . CYS B 2 459 ? 35.889 -33.501 -44.642 1.00 188.10 2021 CYS B N 1
ATOM 8327 C CA . CYS B 2 459 ? 37.322 -33.279 -44.891 1.00 188.04 2021 CYS B CA 1
ATOM 8328 C C . CYS B 2 459 ? 38.051 -34.548 -45.320 1.00 187.36 2021 CYS B C 1
ATOM 8329 O O . CYS B 2 459 ? 38.723 -34.557 -46.356 1.00 187.11 2021 CYS B O 1
ATOM 8332 N N . GLN B 2 460 ? 37.917 -35.603 -44.515 1.00 191.61 2022 GLN B N 1
ATOM 8333 C CA . GLN B 2 460 ? 38.538 -36.904 -44.780 1.00 191.61 2022 GLN B CA 1
ATOM 8334 C C . GLN B 2 460 ? 39.749 -36.781 -45.712 1.00 191.61 2022 GLN B C 1
ATOM 8335 O O . GLN B 2 460 ? 39.922 -37.574 -46.632 1.00 191.61 2022 GLN B O 1
ATOM 8341 N N . THR B 2 461 ? 40.587 -35.782 -45.456 1.00 149.86 2023 THR B N 1
ATOM 8342 C CA . THR B 2 461 ? 41.771 -35.525 -46.268 1.00 149.03 2023 THR B CA 1
ATOM 8343 C C . THR B 2 461 ? 42.817 -36.649 -46.169 1.00 148.15 2023 THR B C 1
ATOM 8344 O O . THR B 2 461 ? 43.014 -37.242 -45.108 1.00 148.05 2023 THR B O 1
ATOM 8348 N N . PRO B 2 462 ? 43.491 -36.959 -47.296 1.00 173.67 2024 PRO B N 1
ATOM 8349 C CA . PRO B 2 462 ? 44.521 -37.996 -47.412 1.00 173.14 2024 PRO B CA 1
ATOM 8350 C C . PRO B 2 462 ? 45.747 -37.695 -46.581 1.00 172.32 2024 PRO B C 1
ATOM 8351 O O . PRO B 2 462 ? 46.227 -36.566 -46.546 1.00 172.31 2024 PRO B O 1
ATOM 8355 N N . LEU B 2 463 ? 46.268 -38.715 -45.923 1.00 142.15 2025 LEU B N 1
ATOM 8356 C CA . LEU B 2 463 ? 47.424 -38.515 -45.091 1.00 141.20 2025 LEU B CA 1
ATOM 8357 C C . LEU B 2 463 ? 48.696 -38.371 -45.883 1.00 140.83 2025 LEU B C 1
ATOM 8358 O O . LEU B 2 463 ? 49.719 -38.000 -45.322 1.00 140.65 2025 LEU B O 1
ATOM 8363 N N . GLY B 2 464 ? 48.637 -38.672 -47.181 1.00 205.61 2026 GLY B N 1
ATOM 8364 C CA . GLY B 2 464 ? 49.802 -38.532 -48.050 1.00 205.61 2026 GLY B CA 1
ATOM 8365 C C . GLY B 2 464 ? 50.876 -39.611 -48.054 1.00 205.61 2026 GLY B C 1
ATOM 8366 O O . GLY B 2 464 ? 52.066 -39.316 -47.915 1.00 205.61 2026 GLY B O 1
ATOM 8367 N N . MET B 2 465 ? 50.464 -40.860 -48.240 1.00 154.19 2027 MET B N 1
ATOM 8368 C CA . MET B 2 465 ? 51.392 -41.984 -48.261 1.00 153.74 2027 MET B CA 1
ATOM 8369 C C . MET B 2 465 ? 51.889 -42.222 -49.680 1.00 154.76 2027 MET B C 1
ATOM 8370 O O . MET B 2 465 ? 52.751 -43.066 -49.917 1.00 154.97 2027 MET B O 1
ATOM 8375 N N . ALA B 2 466 ? 51.320 -41.477 -50.622 1.00 205.61 2028 ALA B N 1
ATOM 8376 C CA . ALA B 2 466 ? 51.714 -41.558 -52.021 1.00 205.61 2028 ALA B CA 1
ATOM 8377 C C . ALA B 2 466 ? 52.655 -40.388 -52.192 1.00 205.61 2028 ALA B C 1
ATOM 8378 O O . ALA B 2 466 ? 53.797 -40.541 -52.613 1.00 205.61 2028 ALA B O 1
ATOM 8380 N N . SER B 2 467 ? 52.156 -39.204 -51.868 1.00 145.97 2029 SER B N 1
ATOM 8381 C CA . SER B 2 467 ? 52.980 -38.015 -51.937 1.00 146.56 2029 SER B CA 1
ATOM 8382 C C . SER B 2 467 ? 53.991 -38.277 -50.837 1.00 147.02 2029 SER B C 1
ATOM 8383 O O . SER B 2 467 ? 53.750 -39.109 -49.957 1.00 147.25 2029 SER B O 1
ATOM 8386 N N . GLY B 2 468 ? 55.114 -37.574 -50.879 1.00 205.61 2030 GLY B N 1
ATOM 8387 C CA . GLY B 2 468 ? 56.131 -37.772 -49.865 1.00 205.61 2030 GLY B CA 1
ATOM 8388 C C . GLY B 2 468 ? 55.598 -37.751 -48.444 1.00 205.61 2030 GLY B C 1
ATOM 8389 O O . GLY B 2 468 ? 55.127 -38.768 -47.930 1.00 205.61 2030 GLY B O 1
ATOM 8390 N N . HIS B 2 469 ? 55.673 -36.578 -47.820 1.00 205.61 2031 HIS B N 1
ATOM 8391 C CA . HIS B 2 469 ? 55.230 -36.371 -46.446 1.00 205.61 2031 HIS B CA 1
ATOM 8392 C C . HIS B 2 469 ? 55.519 -37.561 -45.529 1.00 205.61 2031 HIS B C 1
ATOM 8393 O O . HIS B 2 469 ? 56.534 -37.584 -44.838 1.00 205.61 2031 HIS B O 1
ATOM 8400 N N . ILE B 2 470 ? 54.628 -38.544 -45.498 1.00 193.44 2032 ILE B N 1
ATOM 8401 C CA . ILE B 2 470 ? 54.879 -39.707 -44.662 1.00 192.72 2032 ILE B CA 1
ATOM 8402 C C . ILE B 2 470 ? 56.168 -40.306 -45.197 1.00 192.74 2032 ILE B C 1
ATOM 8403 O O . ILE B 2 470 ? 56.174 -40.874 -46.287 1.00 192.78 2032 ILE B O 1
ATOM 8408 N N . ARG B 2 471 ? 57.255 -40.177 -44.445 1.00 161.59 2033 ARG B N 1
ATOM 8409 C CA . ARG B 2 471 ? 58.542 -40.708 -44.891 1.00 161.70 2033 ARG B CA 1
ATOM 8410 C C . ARG B 2 471 ? 58.714 -42.219 -44.676 1.00 161.46 2033 ARG B C 1
ATOM 8411 O O . ARG B 2 471 ? 58.180 -42.793 -43.725 1.00 161.35 2033 ARG B O 1
ATOM 8419 N N . ASP B 2 472 ? 59.462 -42.852 -45.581 1.00 185.32 2034 ASP B N 1
ATOM 8420 C CA . ASP B 2 472 ? 59.722 -44.289 -45.520 1.00 185.00 2034 ASP B CA 1
ATOM 8421 C C . ASP B 2 472 ? 59.974 -44.642 -44.057 1.00 184.56 2034 ASP B C 1
ATOM 8422 O O . ASP B 2 472 ? 59.578 -45.700 -43.580 1.00 184.59 2034 ASP B O 1
ATOM 8427 N N . PHE B 2 473 ? 60.630 -43.718 -43.362 1.00 182.35 2035 PHE B N 1
ATOM 8428 C CA . PHE B 2 473 ? 60.958 -43.831 -41.944 1.00 181.66 2035 PHE B CA 1
ATOM 8429 C C . PHE B 2 473 ? 59.857 -44.592 -41.214 1.00 180.84 2035 PHE B C 1
ATOM 8430 O O . PHE B 2 473 ? 60.061 -45.692 -40.703 1.00 180.59 2035 PHE B O 1
ATOM 8438 N N . GLN B 2 474 ? 58.688 -43.969 -41.176 1.00 162.17 2036 GLN B N 1
ATOM 8439 C CA . GLN B 2 474 ? 57.505 -44.500 -40.519 1.00 161.34 2036 GLN B CA 1
ATOM 8440 C C . GLN B 2 474 ? 56.955 -45.728 -41.229 1.00 160.62 2036 GLN B C 1
ATOM 8441 O O . GLN B 2 474 ? 56.584 -45.644 -42.396 1.00 160.50 2036 GLN B O 1
ATOM 8447 N N . ILE B 2 475 ? 56.930 -46.859 -40.516 1.00 156.76 2037 ILE B N 1
ATOM 8448 C CA . ILE B 2 475 ? 56.422 -48.151 -41.015 1.00 156.00 2037 ILE B CA 1
ATOM 8449 C C . ILE B 2 475 ? 56.871 -49.346 -40.178 1.00 155.37 2037 ILE B C 1
ATOM 8450 O O . ILE B 2 475 ? 57.124 -49.217 -38.988 1.00 155.23 2037 ILE B O 1
ATOM 8455 N N . THR B 2 476 ? 56.960 -50.499 -40.844 1.00 142.65 2038 THR B N 1
ATOM 8456 C CA . THR B 2 476 ? 57.382 -51.794 -40.290 1.00 142.03 2038 THR B CA 1
ATOM 8457 C C . THR B 2 476 ? 56.297 -52.853 -40.479 1.00 141.74 2038 THR B C 1
ATOM 8458 O O . THR B 2 476 ? 55.117 -52.534 -40.647 1.00 141.34 2038 THR B O 1
ATOM 8462 N N . ALA B 2 477 ? 56.707 -54.117 -40.446 1.00 178.12 2039 ALA B N 1
ATOM 8463 C CA . ALA B 2 477 ? 55.784 -55.230 -40.617 1.00 178.13 2039 ALA B CA 1
ATOM 8464 C C . ALA B 2 477 ? 56.237 -56.434 -39.809 1.00 178.11 2039 ALA B C 1
ATOM 8465 O O . ALA B 2 477 ? 55.879 -56.575 -38.647 1.00 178.19 2039 ALA B O 1
ATOM 8467 N N . SER B 2 478 ? 57.020 -57.302 -40.438 1.00 169.59 2040 SER B N 1
ATOM 8468 C CA . SER B 2 478 ? 57.538 -58.495 -39.786 1.00 169.73 2040 SER B CA 1
ATOM 8469 C C . SER B 2 478 ? 58.479 -59.187 -40.758 1.00 169.71 2040 SER B C 1
ATOM 8470 O O . SER B 2 478 ? 59.157 -60.157 -40.405 1.00 169.72 2040 SER B O 1
ATOM 8473 N N . GLY B 2 479 ? 58.508 -58.684 -41.990 1.00 143.02 2041 GLY B N 1
ATOM 8474 C CA . GLY B 2 479 ? 59.381 -59.253 -43.001 1.00 143.18 2041 GLY B CA 1
ATOM 8475 C C . GLY B 2 479 ? 59.342 -58.525 -44.332 1.00 143.35 2041 GLY B C 1
ATOM 8476 O O . GLY B 2 479 ? 58.288 -58.063 -44.773 1.00 143.09 2041 GLY B O 1
ATOM 8477 N N . GLN B 2 480 ? 60.501 -58.432 -44.976 1.00 205.08 2042 GLN B N 1
ATOM 8478 C CA . GLN B 2 480 ? 60.621 -57.770 -46.269 1.00 205.57 2042 GLN B CA 1
ATOM 8479 C C . GLN B 2 480 ? 60.332 -58.795 -47.367 1.00 205.61 2042 GLN B C 1
ATOM 8480 O O . GLN B 2 480 ? 60.025 -58.439 -48.503 1.00 205.61 2042 GLN B O 1
ATOM 8486 N N . TYR B 2 481 ? 60.438 -60.071 -47.006 1.00 143.65 2043 TYR B N 1
ATOM 8487 C CA . TYR B 2 481 ? 60.196 -61.191 -47.917 1.00 143.91 2043 TYR B CA 1
ATOM 8488 C C . TYR B 2 481 ? 60.656 -60.965 -49.361 1.00 143.60 2043 TYR B C 1
ATOM 8489 O O . TYR B 2 481 ? 59.955 -61.322 -50.313 1.00 143.33 2043 TYR B O 1
ATOM 8498 N N . GLY B 2 482 ? 61.841 -60.372 -49.507 1.00 204.64 2044 GLY B N 1
ATOM 8499 C CA . GLY B 2 482 ? 62.410 -60.125 -50.822 1.00 204.41 2044 GLY B CA 1
ATOM 8500 C C . GLY B 2 482 ? 62.411 -58.689 -51.315 1.00 204.22 2044 GLY B C 1
ATOM 8501 O O . GLY B 2 482 ? 61.741 -58.378 -52.295 1.00 203.98 2044 GLY B O 1
ATOM 8502 N N . GLN B 2 483 ? 63.169 -57.818 -50.657 1.00 205.17 2045 GLN B N 1
ATOM 8503 C CA . GLN B 2 483 ? 63.242 -56.410 -51.045 1.00 205.17 2045 GLN B CA 1
ATOM 8504 C C . GLN B 2 483 ? 61.854 -55.733 -51.081 1.00 205.17 2045 GLN B C 1
ATOM 8505 O O . GLN B 2 483 ? 61.760 -54.508 -50.987 1.00 205.17 2045 GLN B O 1
ATOM 8511 N N . TRP B 2 484 ? 60.784 -56.518 -51.222 1.00 164.25 2046 TRP B N 1
ATOM 8512 C CA . TRP B 2 484 ? 59.420 -55.976 -51.216 1.00 163.76 2046 TRP B CA 1
ATOM 8513 C C . TRP B 2 484 ? 59.251 -55.448 -49.809 1.00 163.24 2046 TRP B C 1
ATOM 8514 O O . TRP B 2 484 ? 59.304 -56.228 -48.864 1.00 163.22 2046 TRP B O 1
ATOM 8525 N N . ALA B 2 485 ? 59.032 -54.153 -49.631 1.00 151.44 2047 ALA B N 1
ATOM 8526 C CA . ALA B 2 485 ? 58.933 -53.709 -48.254 1.00 151.44 2047 ALA B CA 1
ATOM 8527 C C . ALA B 2 485 ? 58.374 -52.339 -47.893 1.00 151.44 2047 ALA B C 1
ATOM 8528 O O . ALA B 2 485 ? 58.067 -51.503 -48.745 1.00 151.44 2047 ALA B O 1
ATOM 8530 N N . PRO B 2 486 ? 58.224 -52.111 -46.583 1.00 135.13 2048 PRO B N 1
ATOM 8531 C CA . PRO B 2 486 ? 57.723 -50.868 -46.023 1.00 134.54 2048 PRO B CA 1
ATOM 8532 C C . PRO B 2 486 ? 58.647 -49.742 -46.459 1.00 134.01 2048 PRO B C 1
ATOM 8533 O O . PRO B 2 486 ? 59.689 -49.495 -45.853 1.00 133.82 2048 PRO B O 1
ATOM 8537 N N . LYS B 2 487 ? 58.253 -49.072 -47.524 1.00 154.34 2049 LYS B N 1
ATOM 8538 C CA . LYS B 2 487 ? 59.002 -47.966 -48.091 1.00 154.09 2049 LYS B CA 1
ATOM 8539 C C . LYS B 2 487 ? 58.308 -47.929 -49.426 1.00 153.91 2049 LYS B C 1
ATOM 8540 O O . LYS B 2 487 ? 58.610 -47.109 -50.290 1.00 153.88 2049 LYS B O 1
ATOM 8546 N N . LEU B 2 488 ? 57.342 -48.833 -49.564 1.00 174.31 2050 LEU B N 1
ATOM 8547 C CA . LEU B 2 488 ? 56.568 -48.954 -50.790 1.00 174.58 2050 LEU B CA 1
ATOM 8548 C C . LEU B 2 488 ? 55.077 -49.136 -50.502 1.00 175.03 2050 LEU B C 1
ATOM 8549 O O . LEU B 2 488 ? 54.690 -50.020 -49.729 1.00 174.76 2050 LEU B O 1
ATOM 8554 N N . ALA B 2 489 ? 54.248 -48.294 -51.123 1.00 113.97 2051 ALA B N 1
ATOM 8555 C CA . ALA B 2 489 ? 52.807 -48.382 -50.936 1.00 115.49 2051 ALA B CA 1
ATOM 8556 C C . ALA B 2 489 ? 51.969 -47.279 -51.621 1.00 116.01 2051 ALA B C 1
ATOM 8557 O O . ALA B 2 489 ? 52.112 -46.096 -51.323 1.00 116.22 2051 ALA B O 1
ATOM 8559 N N . ARG B 2 490 ? 51.119 -47.712 -52.559 1.00 113.31 2052 ARG B N 1
ATOM 8560 C CA . ARG B 2 490 ? 50.158 -46.902 -53.329 1.00 114.09 2052 ARG B CA 1
ATOM 8561 C C . ARG B 2 490 ? 50.561 -46.281 -54.662 1.00 115.02 2052 ARG B C 1
ATOM 8562 O O . ARG B 2 490 ? 50.918 -45.116 -54.732 1.00 115.32 2052 ARG B O 1
ATOM 8570 N N . LEU B 2 491 ? 50.455 -47.072 -55.722 1.00 153.18 2053 LEU B N 1
ATOM 8571 C CA . LEU B 2 491 ? 50.778 -46.647 -57.083 1.00 154.12 2053 LEU B CA 1
ATOM 8572 C C . LEU B 2 491 ? 52.268 -46.561 -57.398 1.00 155.09 2053 LEU B C 1
ATOM 8573 O O . LEU B 2 491 ? 52.656 -46.630 -58.566 1.00 155.22 2053 LEU B O 1
ATOM 8578 N N . HIS B 2 492 ? 53.103 -46.412 -56.372 1.00 160.24 2054 HIS B N 1
ATOM 8579 C CA . HIS B 2 492 ? 54.542 -46.336 -56.594 1.00 161.74 2054 HIS B CA 1
ATOM 8580 C C . HIS B 2 492 ? 54.832 -47.349 -57.686 1.00 162.67 2054 HIS B C 1
ATOM 8581 O O . HIS B 2 492 ? 54.629 -48.544 -57.487 1.00 162.80 2054 HIS B O 1
ATOM 8588 N N . TYR B 2 493 ? 55.260 -46.867 -58.850 1.00 182.42 2055 TYR B N 1
ATOM 8589 C CA . TYR B 2 493 ? 55.559 -47.762 -59.962 1.00 183.45 2055 TYR B CA 1
ATOM 8590 C C . TYR B 2 493 ? 57.035 -47.810 -60.309 1.00 183.66 2055 TYR B C 1
ATOM 8591 O O . TYR B 2 493 ? 57.682 -46.777 -60.492 1.00 183.78 2055 TYR B O 1
ATOM 8600 N N . SER B 2 494 ? 57.549 -49.030 -60.422 1.00 151.00 2056 SER B N 1
ATOM 8601 C CA . SER B 2 494 ? 58.944 -49.262 -60.749 1.00 151.39 2056 SER B CA 1
ATOM 8602 C C . SER B 2 494 ? 59.165 -50.746 -61.026 1.00 151.50 2056 SER B C 1
ATOM 8603 O O . SER B 2 494 ? 59.359 -51.536 -60.102 1.00 151.66 2056 SER B O 1
ATOM 8606 N N . GLY B 2 495 ? 59.128 -51.111 -62.304 1.00 175.87 2057 GLY B N 1
ATOM 8607 C CA . GLY B 2 495 ? 59.327 -52.493 -62.700 1.00 175.81 2057 GLY B CA 1
ATOM 8608 C C . GLY B 2 495 ? 58.532 -53.442 -61.831 1.00 175.83 2057 GLY B C 1
ATOM 8609 O O . GLY B 2 495 ? 57.330 -53.624 -62.031 1.00 176.15 2057 GLY B O 1
ATOM 8610 N N . SER B 2 496 ? 59.208 -54.047 -60.860 1.00 193.13 2058 SER B N 1
ATOM 8611 C CA . SER B 2 496 ? 58.560 -54.974 -59.947 1.00 192.76 2058 SER B CA 1
ATOM 8612 C C . SER B 2 496 ? 59.113 -54.880 -58.522 1.00 192.35 2058 SER B C 1
ATOM 8613 O O . SER B 2 496 ? 59.294 -55.888 -57.849 1.00 192.27 2058 SER B O 1
ATOM 8616 N N . ILE B 2 497 ? 59.397 -53.659 -58.079 1.00 205.61 2059 ILE B N 1
ATOM 8617 C CA . ILE B 2 497 ? 59.881 -53.401 -56.721 1.00 205.61 2059 ILE B CA 1
ATOM 8618 C C . ILE B 2 497 ? 59.065 -52.191 -56.282 1.00 205.61 2059 ILE B C 1
ATOM 8619 O O . ILE B 2 497 ? 59.567 -51.268 -55.637 1.00 205.61 2059 ILE B O 1
ATOM 8624 N N . ASN B 2 498 ? 57.784 -52.232 -56.639 1.00 191.76 2060 ASN B N 1
ATOM 8625 C CA . ASN B 2 498 ? 56.835 -51.156 -56.379 1.00 190.93 2060 ASN B CA 1
ATOM 8626 C C . ASN B 2 498 ? 55.670 -51.455 -55.429 1.00 190.11 2060 ASN B C 1
ATOM 8627 O O . ASN B 2 498 ? 54.508 -51.244 -55.781 1.00 190.20 2060 ASN B O 1
ATOM 8632 N N . ALA B 2 499 ? 55.991 -51.919 -54.224 1.00 170.78 2061 ALA B N 1
ATOM 8633 C CA . ALA B 2 499 ? 54.991 -52.239 -53.208 1.00 169.63 2061 ALA B CA 1
ATOM 8634 C C . ALA B 2 499 ? 55.620 -53.054 -52.085 1.00 168.84 2061 ALA B C 1
ATOM 8635 O O . ALA B 2 499 ? 56.819 -53.299 -52.084 1.00 168.92 2061 ALA B O 1
ATOM 8637 N N . TRP B 2 500 ? 54.811 -53.458 -51.116 1.00 168.04 2062 TRP B N 1
ATOM 8638 C CA . TRP B 2 500 ? 55.302 -54.277 -50.015 1.00 166.99 2062 TRP B CA 1
ATOM 8639 C C . TRP B 2 500 ? 54.766 -55.689 -50.255 1.00 166.53 2062 TRP B C 1
ATOM 8640 O O . TRP B 2 500 ? 53.840 -55.866 -51.041 1.00 166.51 2062 TRP B O 1
ATOM 8651 N N . SER B 2 501 ? 55.348 -56.693 -49.603 1.00 108.92 2063 SER B N 1
ATOM 8652 C CA . SER B 2 501 ? 54.875 -58.067 -49.762 1.00 108.53 2063 SER B CA 1
ATOM 8653 C C . SER B 2 501 ? 55.293 -58.945 -48.600 1.00 108.25 2063 SER B C 1
ATOM 8654 O O . SER B 2 501 ? 56.137 -58.564 -47.803 1.00 108.11 2063 SER B O 1
ATOM 8657 N N . THR B 2 502 ? 54.712 -60.130 -48.501 1.00 142.64 2064 THR B N 1
ATOM 8658 C CA . THR B 2 502 ? 55.055 -61.010 -47.395 1.00 142.81 2064 THR B CA 1
ATOM 8659 C C . THR B 2 502 ? 54.963 -62.501 -47.717 1.00 143.09 2064 THR B C 1
ATOM 8660 O O . THR B 2 502 ? 55.319 -62.924 -48.817 1.00 143.13 2064 THR B O 1
ATOM 8664 N N . LYS B 2 503 ? 54.504 -63.291 -46.746 1.00 127.87 2065 LYS B N 1
ATOM 8665 C CA . LYS B 2 503 ? 54.363 -64.732 -46.908 1.00 128.23 2065 LYS B CA 1
ATOM 8666 C C . LYS B 2 503 ? 53.541 -65.399 -45.813 1.00 128.66 2065 LYS B C 1
ATOM 8667 O O . LYS B 2 503 ? 53.235 -64.794 -44.784 1.00 128.57 2065 LYS B O 1
ATOM 8673 N N . GLU B 2 504 ? 53.211 -66.666 -46.069 1.00 205.61 2066 GLU B N 1
ATOM 8674 C CA . GLU B 2 504 ? 52.412 -67.540 -45.201 1.00 205.61 2066 GLU B CA 1
ATOM 8675 C C . GLU B 2 504 ? 52.184 -67.090 -43.758 1.00 205.61 2066 GLU B C 1
ATOM 8676 O O . GLU B 2 504 ? 51.049 -67.085 -43.272 1.00 205.61 2066 GLU B O 1
ATOM 8682 N N . PRO B 2 505 ? 53.254 -66.716 -43.047 1.00 179.47 2067 PRO B N 1
ATOM 8683 C CA . PRO B 2 505 ? 53.021 -66.290 -41.669 1.00 179.88 2067 PRO B CA 1
ATOM 8684 C C . PRO B 2 505 ? 51.847 -65.336 -41.460 1.00 180.18 2067 PRO B C 1
ATOM 8685 O O . PRO B 2 505 ? 51.374 -64.680 -42.388 1.00 180.42 2067 PRO B O 1
ATOM 8689 N N . PHE B 2 506 ? 51.373 -65.293 -40.223 1.00 171.97 2068 PHE B N 1
ATOM 8690 C CA . PHE B 2 506 ? 50.280 -64.422 -39.839 1.00 171.92 2068 PHE B CA 1
ATOM 8691 C C . PHE B 2 506 ? 50.825 -62.992 -39.836 1.00 171.58 2068 PHE B C 1
ATOM 8692 O O . PHE B 2 506 ? 50.852 -62.318 -38.808 1.00 171.57 2068 PHE B O 1
ATOM 8700 N N . SER B 2 507 ? 51.266 -62.550 -41.004 1.00 189.16 2069 SER B N 1
ATOM 8701 C CA . SER B 2 507 ? 51.836 -61.224 -41.201 1.00 189.16 2069 SER B CA 1
ATOM 8702 C C . SER B 2 507 ? 51.096 -60.066 -40.529 1.00 188.87 2069 SER B C 1
ATOM 8703 O O . SER B 2 507 ? 50.046 -60.262 -39.917 1.00 188.93 2069 SER B O 1
ATOM 8706 N N . TRP B 2 508 ? 51.670 -58.865 -40.650 1.00 157.22 2070 TRP B N 1
ATOM 8707 C CA . TRP B 2 508 ? 51.097 -57.632 -40.102 1.00 156.66 2070 TRP B CA 1
ATOM 8708 C C . TRP B 2 508 ? 51.960 -56.403 -40.333 1.00 156.20 2070 TRP B C 1
ATOM 8709 O O . TRP B 2 508 ? 53.175 -56.453 -40.170 1.00 156.05 2070 TRP B O 1
ATOM 8720 N N . ILE B 2 509 ? 51.319 -55.296 -40.700 1.00 177.16 2071 ILE B N 1
ATOM 8721 C CA . ILE B 2 509 ? 52.017 -54.036 -40.961 1.00 176.90 2071 ILE B CA 1
ATOM 8722 C C . ILE B 2 509 ? 51.479 -52.899 -40.082 1.00 177.18 2071 ILE B C 1
ATOM 8723 O O . ILE B 2 509 ? 50.271 -52.804 -39.854 1.00 177.19 2071 ILE B O 1
ATOM 8728 N N . LYS B 2 510 ? 52.376 -52.043 -39.590 1.00 163.95 2072 LYS B N 1
ATOM 8729 C CA . LYS B 2 510 ? 51.978 -50.923 -38.726 1.00 164.07 2072 LYS B CA 1
ATOM 8730 C C . LYS B 2 510 ? 52.472 -49.570 -39.227 1.00 164.06 2072 LYS B C 1
ATOM 8731 O O . LYS B 2 510 ? 53.474 -49.478 -39.935 1.00 164.04 2072 LYS B O 1
ATOM 8737 N N . VAL B 2 511 ? 51.767 -48.519 -38.832 1.00 173.11 2073 VAL B N 1
ATOM 8738 C CA . VAL B 2 511 ? 52.116 -47.172 -39.244 1.00 173.58 2073 VAL B CA 1
ATOM 8739 C C . VAL B 2 511 ? 52.128 -46.250 -38.042 1.00 174.27 2073 VAL B C 1
ATOM 8740 O O . VAL B 2 511 ? 51.400 -46.477 -37.078 1.00 174.5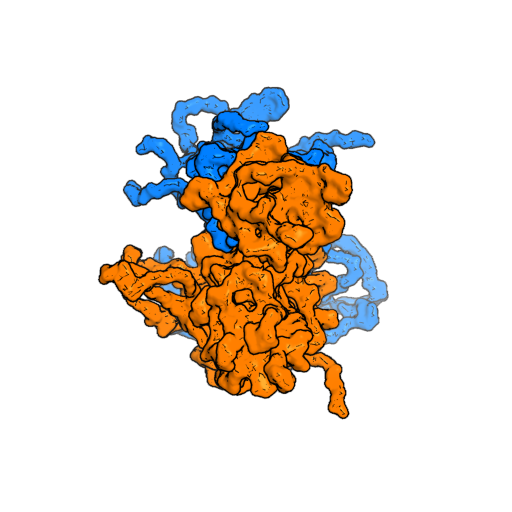5 2073 VAL B O 1
ATOM 8744 N N . ASP B 2 512 ? 52.948 -45.205 -38.101 1.00 205.61 2074 ASP B N 1
ATOM 8745 C CA . ASP B 2 512 ? 53.017 -44.235 -37.013 1.00 205.61 2074 ASP B CA 1
ATOM 8746 C C . ASP B 2 512 ? 52.904 -42.816 -37.566 1.00 205.61 2074 ASP B C 1
ATOM 8747 O O . ASP B 2 512 ? 53.897 -42.221 -37.985 1.00 205.61 2074 ASP B O 1
ATOM 8752 N N . LEU B 2 513 ? 51.687 -42.283 -37.550 1.00 165.93 2075 LEU B N 1
ATOM 8753 C CA . LEU B 2 513 ? 51.389 -40.943 -38.052 1.00 165.86 2075 LEU B CA 1
ATOM 8754 C C . LEU B 2 513 ? 52.275 -39.840 -37.478 1.00 166.05 2075 LEU B C 1
ATOM 8755 O O . LEU B 2 513 ? 52.093 -38.667 -37.806 1.00 166.04 2075 LEU B O 1
ATOM 8760 N N . LEU B 2 514 ? 53.223 -40.219 -36.624 1.00 151.05 2076 LEU B N 1
ATOM 8761 C CA . LEU B 2 514 ? 54.127 -39.272 -35.985 1.00 150.91 2076 LEU B CA 1
ATOM 8762 C C . LEU B 2 514 ? 53.394 -38.651 -34.809 1.00 150.89 2076 LEU B C 1
ATOM 8763 O O . LEU B 2 514 ? 53.994 -37.995 -33.969 1.00 150.97 2076 LEU B O 1
ATOM 8768 N N . ALA B 2 515 ? 52.088 -38.881 -34.755 1.00 178.61 2077 ALA B N 1
ATOM 8769 C CA . ALA B 2 515 ? 51.242 -38.344 -33.700 1.00 178.61 2077 ALA B CA 1
ATOM 8770 C C . ALA B 2 515 ? 49.842 -38.957 -33.840 1.00 178.61 2077 ALA B C 1
ATOM 8771 O O . ALA B 2 515 ? 49.611 -39.788 -34.715 1.00 178.61 2077 ALA B O 1
ATOM 8773 N N . PRO B 2 516 ? 48.891 -38.562 -32.979 1.00 163.19 2078 PRO B N 1
ATOM 8774 C CA . PRO B 2 516 ? 47.551 -39.132 -33.090 1.00 162.74 2078 PRO B CA 1
ATOM 8775 C C . PRO B 2 516 ? 46.715 -38.367 -34.098 1.00 162.56 2078 PRO B C 1
ATOM 8776 O O . PRO B 2 516 ? 46.920 -37.171 -34.294 1.00 162.20 2078 PRO B O 1
ATOM 8780 N N . MET B 2 517 ? 45.767 -39.063 -34.719 1.00 133.39 2079 MET B N 1
ATOM 8781 C CA . MET B 2 517 ? 44.874 -38.460 -35.701 1.00 133.68 2079 MET B CA 1
ATOM 8782 C C . MET B 2 517 ? 43.631 -39.299 -35.924 1.00 132.96 2079 MET B C 1
ATOM 8783 O O . MET B 2 517 ? 43.591 -40.471 -35.551 1.00 132.73 2079 MET B O 1
ATOM 8788 N N . ILE B 2 518 ? 42.613 -38.685 -36.519 1.00 115.37 2080 ILE B N 1
ATOM 8789 C CA . ILE B 2 518 ? 41.370 -39.382 -36.804 1.00 115.38 2080 ILE B CA 1
ATOM 8790 C C . ILE B 2 518 ? 41.491 -39.932 -38.189 1.00 115.38 2080 ILE B C 1
ATOM 8791 O O . ILE B 2 518 ? 42.106 -39.329 -39.062 1.00 115.42 2080 ILE B O 1
ATOM 8796 N N . ILE B 2 519 ? 40.858 -41.071 -38.389 1.00 165.93 2081 ILE B N 1
ATOM 8797 C CA . ILE B 2 519 ? 40.924 -41.758 -39.651 1.00 166.11 2081 ILE B CA 1
ATOM 8798 C C . ILE B 2 519 ? 39.558 -42.109 -40.188 1.00 166.31 2081 ILE B C 1
ATOM 8799 O O . ILE B 2 519 ? 38.892 -43.002 -39.673 1.00 166.21 2081 ILE B O 1
ATOM 8804 N N . HIS B 2 520 ? 39.131 -41.410 -41.226 1.00 147.39 2082 HIS B N 1
ATOM 8805 C CA . HIS B 2 520 ? 37.841 -41.717 -41.794 1.00 147.74 2082 HIS B CA 1
ATOM 8806 C C . HIS B 2 520 ? 37.933 -43.001 -42.612 1.00 147.85 2082 HIS B C 1
ATOM 8807 O O . HIS B 2 520 ? 36.910 -43.586 -42.945 1.00 148.34 2082 HIS B O 1
ATOM 8814 N N . GLY B 2 521 ? 39.152 -43.451 -42.919 1.00 205.61 2083 GLY B N 1
ATOM 8815 C CA . GLY B 2 521 ? 39.308 -44.689 -43.680 1.00 205.61 2083 GLY B CA 1
ATOM 8816 C C . GLY B 2 521 ? 40.568 -44.882 -44.517 1.00 205.61 2083 GLY B C 1
ATOM 8817 O O . GLY B 2 521 ? 41.365 -43.953 -44.678 1.00 205.61 2083 GLY B O 1
ATOM 8818 N N . ILE B 2 522 ? 40.742 -46.097 -45.052 1.00 173.17 2084 ILE B N 1
ATOM 8819 C CA . ILE B 2 522 ? 41.902 -46.425 -45.893 1.00 172.24 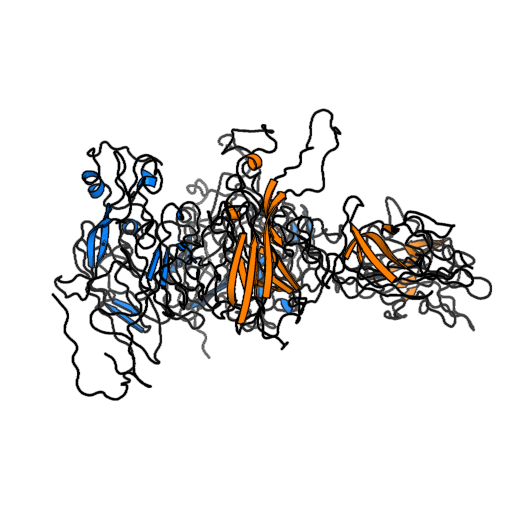2084 ILE B CA 1
ATOM 8820 C C . ILE B 2 522 ? 41.559 -46.976 -47.275 1.00 172.06 2084 ILE B C 1
ATOM 8821 O O . ILE B 2 522 ? 40.410 -47.302 -47.578 1.00 171.96 2084 ILE B O 1
ATOM 8826 N N . LYS B 2 523 ? 42.598 -47.086 -48.094 1.00 169.06 2085 LYS B N 1
ATOM 8827 C CA . LYS B 2 523 ? 42.510 -47.594 -49.449 1.00 168.90 2085 LYS B CA 1
ATOM 8828 C C . LYS B 2 523 ? 43.526 -48.734 -49.536 1.00 168.97 2085 LYS B C 1
ATOM 8829 O O . LYS B 2 523 ? 44.446 -48.794 -48.723 1.00 169.08 2085 LYS B O 1
ATOM 8835 N N . THR B 2 524 ? 43.374 -49.625 -50.516 1.00 170.90 2086 THR B N 1
ATOM 8836 C CA . THR B 2 524 ? 44.283 -50.767 -50.659 1.00 170.90 2086 THR B CA 1
ATOM 8837 C C . THR B 2 524 ? 44.439 -51.263 -52.098 1.00 170.90 2086 THR B C 1
ATOM 8838 O O . THR B 2 524 ? 43.519 -51.132 -52.898 1.00 170.90 2086 THR B O 1
ATOM 8842 N N . GLN B 2 525 ? 45.596 -51.854 -52.411 1.00 138.00 2087 GLN B N 1
ATOM 8843 C CA . GLN B 2 525 ? 45.877 -52.372 -53.754 1.00 138.09 2087 GLN B CA 1
ATOM 8844 C C . GLN B 2 525 ? 46.694 -53.660 -53.800 1.00 138.10 2087 GLN B C 1
ATOM 8845 O O . GLN B 2 525 ? 46.695 -54.457 -52.854 1.00 138.21 2087 GLN B O 1
ATOM 8851 N N . GLY B 2 526 ? 47.382 -53.855 -54.923 1.00 172.55 2088 GLY B N 1
ATOM 8852 C CA . GLY B 2 526 ? 48.205 -55.036 -55.105 1.00 172.72 2088 GLY B CA 1
ATOM 8853 C C . GLY B 2 526 ? 49.209 -54.880 -56.235 1.00 172.86 2088 GLY B C 1
ATOM 8854 O O . GLY B 2 526 ? 49.268 -53.834 -56.880 1.00 172.64 2088 GLY B O 1
ATOM 8855 N N . ALA B 2 527 ? 50.002 -55.923 -56.471 1.00 186.67 2089 ALA B N 1
ATOM 8856 C CA . ALA B 2 527 ? 51.008 -55.909 -57.531 1.00 187.00 2089 ALA B CA 1
ATOM 8857 C C . ALA B 2 527 ? 51.230 -57.311 -58.092 1.00 187.15 2089 ALA B C 1
ATOM 8858 O O . ALA B 2 527 ? 51.107 -58.303 -57.373 1.00 187.06 2089 ALA B O 1
ATOM 8860 N N . ARG B 2 528 ? 51.552 -57.392 -59.378 1.00 179.32 2090 ARG B N 1
ATOM 8861 C CA . ARG B 2 528 ? 51.786 -58.682 -60.008 1.00 179.32 2090 ARG B CA 1
ATOM 8862 C C . ARG B 2 528 ? 53.263 -58.900 -60.254 1.00 179.32 2090 ARG B C 1
ATOM 8863 O O . ARG B 2 528 ? 53.977 -57.990 -60.674 1.00 179.32 2090 ARG B O 1
ATOM 8871 N N . GLN B 2 529 ? 53.721 -60.114 -59.989 1.00 187.27 2091 GLN B N 1
ATOM 8872 C CA . GLN B 2 529 ? 55.115 -60.443 -60.203 1.00 187.54 2091 GLN B CA 1
ATOM 8873 C C . GLN B 2 529 ? 55.175 -61.267 -61.477 1.00 187.82 2091 GLN B C 1
ATOM 8874 O O . GLN B 2 529 ? 54.730 -62.414 -61.505 1.00 187.88 2091 GLN B O 1
ATOM 8880 N N . LYS B 2 530 ? 55.719 -60.676 -62.536 1.00 154.68 2092 LYS B N 1
ATOM 8881 C CA . LYS B 2 530 ? 55.788 -61.372 -63.809 1.00 155.11 2092 LYS B CA 1
ATOM 8882 C C . LYS B 2 530 ? 54.384 -61.852 -64.137 1.00 155.06 2092 LYS B C 1
ATOM 8883 O O . LYS B 2 530 ? 53.443 -61.066 -64.119 1.00 155.32 2092 LYS B O 1
ATOM 8889 N N . PHE B 2 531 ? 54.238 -63.140 -64.426 1.00 184.97 2093 PHE B N 1
ATOM 8890 C CA . PHE B 2 531 ? 52.929 -63.686 -64.752 1.00 184.89 2093 PHE B CA 1
ATOM 8891 C C . PHE B 2 531 ? 51.939 -63.498 -63.610 1.00 184.83 2093 PHE B C 1
ATOM 8892 O O . PHE B 2 531 ? 51.226 -62.499 -63.558 1.00 184.94 2093 PHE B O 1
ATOM 8900 N N . SER B 2 532 ? 51.910 -64.467 -62.699 1.00 164.53 2094 SER B N 1
ATOM 8901 C CA . SER B 2 532 ? 51.010 -64.457 -61.546 1.00 164.38 2094 SER B CA 1
ATOM 8902 C C . SER B 2 532 ? 50.890 -63.107 -60.831 1.00 164.40 2094 SER B C 1
ATOM 8903 O O . SER B 2 532 ? 51.858 -62.343 -60.741 1.00 164.38 2094 SER B O 1
ATOM 8906 N N . SER B 2 533 ? 49.687 -62.842 -60.312 1.00 205.61 2095 SER B N 1
ATOM 8907 C CA . SER B 2 533 ? 49.360 -61.592 -59.616 1.00 205.61 2095 SER B CA 1
ATOM 8908 C C . SER B 2 533 ? 49.169 -61.708 -58.095 1.00 205.61 2095 SER B C 1
ATOM 8909 O O . SER B 2 533 ? 48.819 -62.772 -57.574 1.00 205.61 2095 SER B O 1
ATOM 8912 N N . LEU B 2 534 ? 49.383 -60.593 -57.394 1.00 205.61 2096 LEU B N 1
ATOM 8913 C CA . LEU B 2 534 ? 49.271 -60.564 -55.937 1.00 205.61 2096 LEU B CA 1
ATOM 8914 C C . LEU B 2 534 ? 48.405 -59.497 -55.286 1.00 205.61 2096 LEU B C 1
ATOM 8915 O O . LEU B 2 534 ? 48.520 -58.309 -55.590 1.00 205.61 2096 LEU B O 1
ATOM 8920 N N . TYR B 2 535 ? 47.563 -59.941 -54.354 1.00 149.60 2097 TYR B N 1
ATOM 8921 C CA . TYR B 2 535 ? 46.669 -59.061 -53.621 1.00 149.71 2097 TYR B CA 1
ATOM 8922 C C . TYR B 2 535 ? 46.366 -59.596 -52.230 1.00 149.71 2097 TYR B C 1
ATOM 8923 O O . TYR B 2 535 ? 47.141 -60.363 -51.667 1.00 149.79 2097 TYR B O 1
ATOM 8932 N N . ILE B 2 536 ? 45.236 -59.164 -51.682 1.00 161.85 2098 ILE B N 1
ATOM 8933 C CA . ILE B 2 536 ? 44.762 -59.560 -50.357 1.00 161.98 2098 ILE B CA 1
ATOM 8934 C C . ILE B 2 536 ? 43.240 -59.580 -50.464 1.00 162.34 2098 ILE B C 1
ATOM 8935 O O . ILE B 2 536 ? 42.667 -58.896 -51.310 1.00 162.48 2098 ILE B O 1
ATOM 8940 N N . SER B 2 537 ? 42.573 -60.342 -49.614 1.00 151.56 2099 SER B N 1
ATOM 8941 C CA . SER B 2 537 ? 41.123 -60.423 -49.720 1.00 151.69 2099 SER B CA 1
ATOM 8942 C C . SER B 2 537 ? 40.333 -60.005 -48.488 1.00 151.62 2099 SER B C 1
ATOM 8943 O O . SER B 2 537 ? 39.169 -59.620 -48.596 1.00 151.72 2099 SER B O 1
ATOM 8946 N N . GLN B 2 538 ? 40.948 -60.108 -47.316 1.00 165.41 2100 GLN B N 1
ATOM 8947 C CA . GLN B 2 538 ? 40.281 -59.710 -46.083 1.00 165.41 2100 GLN B CA 1
ATOM 8948 C C . GLN B 2 538 ? 41.307 -59.466 -44.985 1.00 164.87 2100 GLN B C 1
ATOM 8949 O O . GLN B 2 538 ? 42.172 -60.301 -44.729 1.00 165.16 2100 GLN B O 1
ATOM 8955 N N . PHE B 2 539 ? 41.223 -58.303 -44.355 1.00 126.34 2101 PHE B N 1
ATOM 8956 C CA . PHE B 2 539 ? 42.136 -57.979 -43.280 1.00 125.61 2101 PHE B CA 1
ATOM 8957 C C . PHE B 2 539 ? 41.392 -57.483 -42.054 1.00 125.26 2101 PHE B C 1
ATOM 8958 O O . PHE B 2 539 ? 40.228 -57.117 -42.145 1.00 125.32 2101 PHE B O 1
ATOM 8966 N N . ILE B 2 540 ? 42.063 -57.501 -40.907 1.00 120.21 2102 ILE B N 1
ATOM 8967 C CA . ILE B 2 540 ? 41.488 -57.039 -39.647 1.00 119.69 2102 ILE B CA 1
ATOM 8968 C C . ILE B 2 540 ? 42.375 -55.892 -39.222 1.00 119.43 2102 ILE B C 1
ATOM 8969 O O . ILE B 2 540 ? 43.579 -55.974 -39.412 1.00 119.54 2102 ILE B O 1
ATOM 8974 N N . ILE B 2 541 ? 41.811 -54.835 -38.646 1.00 164.14 2103 ILE B N 1
ATOM 8975 C CA . ILE B 2 541 ? 42.633 -53.699 -38.229 1.00 164.00 2103 ILE B CA 1
ATOM 8976 C C . ILE B 2 541 ? 42.800 -53.536 -36.719 1.00 164.30 2103 ILE B C 1
ATOM 8977 O O . ILE B 2 541 ? 41.859 -53.735 -35.953 1.00 164.48 2103 ILE B O 1
ATOM 8982 N N . MET B 2 542 ? 44.015 -53.174 -36.308 1.00 148.31 2104 MET B N 1
ATOM 8983 C CA . MET B 2 542 ? 44.348 -52.950 -34.902 1.00 148.58 2104 MET B CA 1
ATOM 8984 C C . MET B 2 542 ? 44.990 -51.571 -34.757 1.00 148.80 2104 MET B C 1
ATOM 8985 O O . MET B 2 542 ? 45.734 -51.129 -35.640 1.00 148.92 2104 MET B O 1
ATOM 8990 N N . TYR B 2 543 ? 44.694 -50.896 -33.646 1.00 155.15 2105 TYR B N 1
ATOM 8991 C CA . TYR B 2 543 ? 45.228 -49.560 -33.396 1.00 155.43 2105 TYR B CA 1
ATOM 8992 C C . TYR B 2 543 ? 45.517 -49.285 -31.923 1.00 155.68 2105 TYR B C 1
ATOM 8993 O O . TYR B 2 543 ? 45.241 -50.118 -31.049 1.00 155.57 2105 TYR B O 1
ATOM 9002 N N . SER B 2 544 ? 46.093 -48.106 -31.678 1.00 118.24 2106 SER B N 1
ATOM 9003 C CA . SER B 2 544 ? 46.407 -47.617 -30.338 1.00 118.91 2106 SER B CA 1
ATOM 9004 C C . SER B 2 544 ? 47.274 -46.377 -30.395 1.00 119.43 2106 SER B C 1
ATOM 9005 O O . SER B 2 544 ? 47.561 -45.865 -31.476 1.00 119.22 2106 SER B O 1
ATOM 9008 N N . LEU B 2 545 ? 47.693 -45.907 -29.224 1.00 137.92 2107 LEU B N 1
ATOM 9009 C CA . LEU B 2 545 ? 48.511 -44.704 -29.132 1.00 138.63 2107 LEU B CA 1
ATOM 9010 C C . LEU B 2 545 ? 49.829 -44.836 -28.377 1.00 139.40 2107 LEU B C 1
ATOM 9011 O O . LEU B 2 545 ? 50.165 -43.970 -27.570 1.00 139.32 2107 LEU B O 1
ATOM 9016 N N . ASP B 2 546 ? 50.581 -45.899 -28.647 1.00 188.67 2108 ASP B N 1
ATOM 9017 C CA . ASP B 2 546 ? 51.859 -46.114 -27.973 1.00 190.07 2108 ASP B CA 1
ATOM 9018 C C . ASP B 2 546 ? 52.356 -47.530 -28.194 1.00 191.06 2108 ASP B C 1
ATOM 9019 O O . ASP B 2 546 ? 53.366 -47.936 -27.621 1.00 191.11 2108 ASP B O 1
ATOM 9024 N N . GLY B 2 547 ? 51.644 -48.273 -29.034 1.00 134.15 2109 GLY B N 1
ATOM 9025 C CA . GLY B 2 547 ? 52.013 -49.650 -29.288 1.00 135.32 2109 GLY B CA 1
ATOM 9026 C C . GLY B 2 547 ? 51.599 -50.473 -28.081 1.00 136.08 2109 GLY B C 1
ATOM 9027 O O . GLY B 2 547 ? 50.863 -51.448 -28.198 1.00 135.97 2109 GLY B O 1
ATOM 9028 N N . LYS B 2 548 ? 52.065 -50.059 -26.908 1.00 172.82 2110 LYS B N 1
ATOM 9029 C CA . LYS B 2 548 ? 51.759 -50.742 -25.652 1.00 174.00 2110 LYS B CA 1
ATOM 9030 C C . LYS B 2 548 ? 50.320 -51.269 -25.617 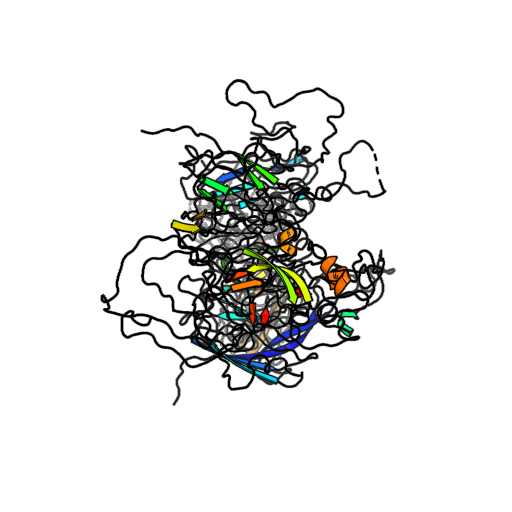1.00 174.31 2110 LYS B C 1
ATOM 9031 O O . LYS B 2 548 ? 50.076 -52.434 -25.295 1.00 174.36 2110 LYS B O 1
ATOM 9037 N N . LYS B 2 549 ? 49.378 -50.392 -25.949 1.00 205.54 2111 LYS B N 1
ATOM 9038 C CA . LYS B 2 549 ? 47.957 -50.729 -25.975 1.00 205.54 2111 LYS B CA 1
ATOM 9039 C C . LYS B 2 549 ? 47.651 -51.189 -27.401 1.00 205.54 2111 LYS B C 1
ATOM 9040 O O . LYS B 2 549 ? 48.361 -50.826 -28.331 1.00 205.54 2111 LYS B O 1
ATOM 9046 N N . TRP B 2 550 ? 46.605 -51.987 -27.573 1.00 173.51 2112 TRP B N 1
ATOM 9047 C CA . TRP B 2 550 ? 46.243 -52.488 -28.895 1.00 173.27 2112 TRP B CA 1
ATOM 9048 C C . TRP B 2 550 ? 44.757 -52.843 -28.952 1.00 173.15 2112 TRP B C 1
ATOM 9049 O O . TRP B 2 550 ? 44.260 -53.614 -28.128 1.00 173.24 2112 TRP B O 1
ATOM 9060 N N . GLN B 2 551 ? 44.053 -52.295 -29.936 1.00 144.91 2113 GLN B N 1
ATOM 9061 C CA . GLN B 2 551 ? 42.630 -52.562 -30.082 1.00 144.81 2113 GLN B CA 1
ATOM 9062 C C . GLN B 2 551 ? 42.325 -53.300 -31.375 1.00 144.48 2113 GLN B C 1
ATOM 9063 O O . GLN B 2 551 ? 42.774 -52.889 -32.438 1.00 144.43 2113 GLN B O 1
ATOM 9069 N N . THR B 2 552 ? 41.569 -54.390 -31.284 1.00 200.55 2114 THR B N 1
ATOM 9070 C CA . THR B 2 552 ? 41.200 -55.161 -32.471 1.00 200.55 2114 THR B CA 1
ATOM 9071 C C . THR B 2 552 ? 39.873 -54.619 -32.996 1.00 200.55 2114 THR B C 1
ATOM 9072 O O . THR B 2 552 ? 38.839 -55.272 -32.892 1.00 200.55 2114 THR B O 1
ATOM 9076 N N . TYR B 2 553 ? 39.926 -53.422 -33.568 1.00 161.47 2115 TYR B N 1
ATOM 9077 C CA . TYR B 2 553 ? 38.759 -52.716 -34.102 1.00 161.18 2115 TYR B CA 1
ATOM 9078 C C . TYR B 2 553 ? 37.558 -53.487 -34.602 1.00 161.27 2115 TYR B C 1
ATOM 9079 O O . TYR B 2 553 ? 37.637 -54.292 -35.535 1.00 161.31 2115 TYR B O 1
ATOM 9088 N N . ARG B 2 554 ? 36.430 -53.192 -33.979 1.00 181.77 2116 ARG B N 1
ATOM 9089 C CA . ARG B 2 554 ? 35.172 -53.792 -34.353 1.00 181.94 2116 ARG B CA 1
ATOM 9090 C C . ARG B 2 554 ? 34.655 -52.798 -35.378 1.00 181.75 2116 ARG B C 1
ATOM 9091 O O . ARG B 2 554 ? 35.372 -52.435 -36.305 1.00 181.79 2116 ARG B O 1
ATOM 9099 N N . GLY B 2 555 ? 33.431 -52.326 -35.188 1.00 118.99 2117 GLY B N 1
ATOM 9100 C CA . GLY B 2 555 ? 32.852 -51.380 -36.114 1.00 118.64 2117 GLY B CA 1
ATOM 9101 C C . GLY B 2 555 ? 31.374 -51.532 -35.928 1.00 118.36 2117 GLY B C 1
ATOM 9102 O O . GLY B 2 555 ? 30.938 -51.938 -34.856 1.00 118.02 2117 GLY B O 1
ATOM 9103 N N . ASN B 2 556 ? 30.601 -51.226 -36.958 1.00 135.70 2118 ASN B N 1
ATOM 9104 C CA . ASN B 2 556 ? 29.161 -51.352 -36.852 1.00 135.78 2118 ASN B CA 1
ATOM 9105 C C . ASN B 2 556 ? 28.715 -52.802 -36.837 1.00 136.01 2118 ASN B C 1
ATOM 9106 O O . ASN B 2 556 ? 28.244 -53.300 -35.818 1.00 136.13 2118 ASN B O 1
ATOM 9111 N N . SER B 2 557 ? 28.874 -53.474 -37.974 1.00 166.78 2119 SER B N 1
ATOM 9112 C CA . SER B 2 557 ? 28.449 -54.861 -38.118 1.00 167.03 2119 SER B CA 1
ATOM 9113 C C . SER B 2 557 ? 28.976 -55.787 -37.028 1.00 166.99 2119 SER B C 1
ATOM 9114 O O . SER B 2 557 ? 30.102 -55.635 -36.536 1.00 166.54 2119 SER B O 1
ATOM 9117 N N . THR B 2 558 ? 28.128 -56.744 -36.664 1.00 204.05 2120 THR B N 1
ATOM 9118 C CA . THR B 2 558 ? 28.418 -57.723 -35.630 1.00 204.05 2120 THR B CA 1
ATOM 9119 C C . THR B 2 558 ? 29.803 -58.341 -35.763 1.00 204.05 2120 THR B C 1
ATOM 9120 O O . THR B 2 558 ? 30.545 -58.047 -36.700 1.00 204.05 2120 THR B O 1
ATOM 9124 N N . GLY B 2 559 ? 30.147 -59.198 -34.810 1.00 151.75 2121 GLY B N 1
ATOM 9125 C CA . GLY B 2 559 ? 31.443 -59.843 -34.835 1.00 151.59 2121 GLY B CA 1
ATOM 9126 C C . GLY B 2 559 ? 32.294 -59.398 -33.668 1.00 151.49 2121 GLY B C 1
ATOM 9127 O O . GLY B 2 559 ? 32.089 -58.321 -33.118 1.00 151.21 2121 GLY B O 1
ATOM 9128 N N . THR B 2 560 ? 33.247 -60.233 -33.277 1.00 160.17 2122 THR B N 1
ATOM 9129 C CA . THR B 2 560 ? 34.134 -59.903 -32.172 1.00 160.28 2122 THR B CA 1
ATOM 9130 C C . THR B 2 560 ? 35.216 -58.994 -32.732 1.00 160.23 2122 THR B C 1
ATOM 9131 O O . THR B 2 560 ? 36.126 -58.567 -32.026 1.00 160.14 2122 THR B O 1
ATOM 9135 N N . LEU B 2 561 ? 35.088 -58.698 -34.019 1.00 141.45 2123 LEU B N 1
ATOM 9136 C CA . LEU B 2 561 ? 36.035 -57.860 -34.736 1.00 141.45 2123 LEU B CA 1
ATOM 9137 C C . LEU B 2 561 ? 35.419 -57.521 -36.077 1.00 141.45 2123 LEU B C 1
ATOM 9138 O O . LEU B 2 561 ? 34.477 -58.188 -36.508 1.00 141.45 2123 LEU B O 1
ATOM 9143 N N . MET B 2 562 ? 35.936 -56.493 -36.739 1.00 153.99 2124 MET B N 1
ATOM 9144 C CA . MET B 2 562 ? 35.396 -56.121 -38.036 1.00 153.66 2124 MET B CA 1
ATOM 9145 C C . MET B 2 562 ? 36.238 -56.729 -39.139 1.00 153.14 2124 MET B C 1
ATOM 9146 O O . MET B 2 562 ? 37.409 -56.383 -39.286 1.00 152.99 2124 MET B O 1
ATOM 9151 N N . VAL B 2 563 ? 35.623 -57.639 -39.898 1.00 113.29 2125 VAL B N 1
ATOM 9152 C CA . VAL B 2 563 ? 36.259 -58.342 -41.009 1.00 112.55 2125 VAL B CA 1
ATOM 9153 C C . VAL B 2 563 ? 35.983 -57.506 -42.218 1.00 111.92 2125 VAL B C 1
ATOM 9154 O O . VAL B 2 563 ? 34.827 -57.309 -42.569 1.00 111.90 2125 VAL B O 1
ATOM 9158 N N . PHE B 2 564 ? 37.039 -57.011 -42.850 1.00 141.11 2126 PHE B N 1
ATOM 9159 C CA . PHE B 2 564 ? 36.880 -56.148 -44.011 1.00 140.64 2126 PHE B CA 1
ATOM 9160 C C . PHE B 2 564 ? 36.996 -56.878 -45.322 1.00 140.27 2126 PHE B C 1
ATOM 9161 O O . PHE B 2 564 ? 36.853 -58.089 -45.383 1.00 140.31 2126 PHE B O 1
ATOM 9169 N N . PHE B 2 565 ? 37.239 -56.139 -46.387 1.00 173.74 2127 PHE B N 1
ATOM 9170 C CA . PHE B 2 565 ? 37.360 -56.790 -47.664 1.00 173.05 2127 PHE B CA 1
ATOM 9171 C C . PHE B 2 565 ? 38.424 -56.215 -48.557 1.00 172.49 2127 PHE B C 1
ATOM 9172 O O . PHE B 2 565 ? 38.497 -55.008 -48.766 1.00 172.58 2127 PHE B O 1
ATOM 9180 N N . GLY B 2 566 ? 39.251 -57.111 -49.084 1.00 159.89 2128 GLY B N 1
ATOM 9181 C CA . GLY B 2 566 ? 40.341 -56.716 -49.949 1.00 158.92 2128 GLY B CA 1
ATOM 9182 C C . GLY B 2 566 ? 39.932 -56.456 -51.377 1.00 158.21 2128 GLY B C 1
ATOM 9183 O O . GLY B 2 566 ? 38.829 -55.984 -51.645 1.00 158.03 2128 GLY B O 1
ATOM 9184 N N . ASN B 2 567 ? 40.835 -56.781 -52.291 1.00 160.70 2129 ASN B N 1
ATOM 9185 C CA . ASN B 2 567 ? 40.624 -56.577 -53.715 1.00 160.55 2129 ASN B CA 1
ATOM 9186 C C . ASN B 2 567 ? 40.658 -57.931 -54.382 1.00 160.76 2129 ASN B C 1
ATOM 9187 O O . ASN B 2 567 ? 40.035 -58.878 -53.911 1.00 160.79 2129 ASN B O 1
ATOM 9192 N N . VAL B 2 568 ? 41.409 -58.019 -55.472 1.00 179.44 2130 VAL B N 1
ATOM 9193 C CA . VAL B 2 568 ? 41.544 -59.264 -56.203 1.00 179.76 2130 VAL B CA 1
ATOM 9194 C C . VAL B 2 568 ? 42.195 -58.979 -57.546 1.00 179.74 2130 VAL B C 1
ATOM 9195 O O . VAL B 2 568 ? 41.651 -59.309 -58.591 1.00 179.79 2130 VAL B O 1
ATOM 9199 N N . ASP B 2 569 ? 43.367 -58.352 -57.498 1.00 166.59 2131 ASP B N 1
ATOM 9200 C CA . ASP B 2 569 ? 44.135 -57.990 -58.691 1.00 166.88 2131 ASP B CA 1
ATOM 9201 C C . ASP B 2 569 ? 44.926 -56.734 -58.371 1.00 167.16 2131 ASP B C 1
ATOM 9202 O O . ASP B 2 569 ? 44.668 -56.079 -57.364 1.00 167.40 2131 ASP B O 1
ATOM 9207 N N . SER B 2 570 ? 45.885 -56.386 -59.219 1.00 140.22 2132 SER B N 1
ATOM 9208 C CA . SER B 2 570 ? 46.645 -55.173 -58.969 1.00 140.36 2132 SER B CA 1
ATOM 9209 C C . SER B 2 570 ? 45.721 -54.028 -59.347 1.00 140.66 2132 SER B C 1
ATOM 9210 O O . SER B 2 570 ? 44.993 -54.114 -60.332 1.00 140.63 2132 SER B O 1
ATOM 9213 N N . SER B 2 571 ? 45.743 -52.968 -58.550 1.00 194.91 2133 SER B N 1
ATOM 9214 C CA . SER B 2 571 ? 44.897 -51.802 -58.781 1.00 195.45 2133 SER B CA 1
ATOM 9215 C C . SER B 2 571 ? 43.473 -52.036 -58.288 1.00 195.52 2133 SER B C 1
ATOM 9216 O O . SER B 2 571 ? 42.504 -51.609 -58.919 1.00 195.59 2133 SER B O 1
ATOM 9219 N N . GLY B 2 572 ? 43.365 -52.728 -57.156 1.00 205.61 2134 GLY B N 1
ATOM 9220 C CA . GLY B 2 572 ? 42.071 -52.989 -56.557 1.00 205.61 2134 GLY B CA 1
ATOM 9221 C C . GLY B 2 572 ? 41.503 -51.650 -56.129 1.00 205.61 2134 GLY B C 1
ATOM 9222 O O . GLY B 2 572 ? 40.685 -51.082 -56.851 1.00 205.61 2134 GLY B O 1
ATOM 9223 N N . ILE B 2 573 ? 41.947 -51.143 -54.974 1.00 152.88 2135 ILE B N 1
ATOM 9224 C CA . ILE B 2 573 ? 41.514 -49.845 -54.438 1.00 152.81 2135 ILE B CA 1
ATOM 9225 C C . ILE B 2 573 ? 40.306 -49.961 -53.504 1.00 153.00 2135 ILE B C 1
ATOM 9226 O O . ILE B 2 573 ? 39.454 -49.077 -53.470 1.00 153.25 2135 ILE B O 1
ATOM 9231 N N . LYS B 2 574 ? 40.232 -51.042 -52.738 1.00 178.31 2136 LYS B N 1
ATOM 9232 C CA . LYS B 2 574 ? 39.099 -51.232 -51.841 1.00 178.34 2136 LYS B CA 1
ATOM 9233 C C . LYS B 2 574 ? 39.012 -50.095 -50.828 1.00 178.58 2136 LYS B C 1
ATOM 9234 O O . LYS B 2 574 ? 39.467 -50.228 -49.691 1.00 178.78 2136 LYS B O 1
ATOM 9240 N N . HIS B 2 575 ? 38.423 -48.979 -51.250 1.00 166.57 2137 HIS B N 1
ATOM 9241 C CA . HIS B 2 575 ? 38.269 -47.807 -50.392 1.00 166.75 2137 HIS B CA 1
ATOM 9242 C C . HIS B 2 575 ? 37.328 -48.146 -49.247 1.00 166.55 2137 HIS B C 1
ATOM 9243 O O . HIS B 2 575 ? 36.128 -47.925 -49.350 1.00 166.59 2137 HIS B O 1
ATOM 9250 N N . ASN B 2 576 ? 37.858 -48.703 -48.166 1.00 171.71 2138 ASN B N 1
ATOM 9251 C CA . ASN B 2 576 ? 37.010 -49.021 -47.028 1.00 171.67 2138 ASN B CA 1
ATOM 9252 C C . ASN B 2 576 ? 36.704 -47.721 -46.320 1.00 171.81 2138 ASN B C 1
ATOM 9253 O O . ASN B 2 576 ? 36.996 -46.651 -46.856 1.00 171.63 2138 ASN B O 1
ATOM 9258 N N . ILE B 2 577 ? 36.129 -47.792 -45.124 1.00 128.94 2139 ILE B N 1
ATOM 9259 C CA . ILE B 2 577 ? 35.812 -46.561 -44.422 1.00 129.14 2139 ILE B CA 1
ATOM 9260 C C . ILE B 2 577 ? 35.350 -46.742 -42.979 1.00 129.41 2139 ILE B C 1
ATOM 9261 O O . ILE B 2 577 ? 34.200 -47.058 -42.746 1.00 129.41 2139 ILE B O 1
ATOM 9266 N N . PHE B 2 578 ? 36.242 -46.556 -42.010 1.00 134.98 2140 PHE B N 1
ATOM 9267 C CA . PHE B 2 578 ? 35.845 -46.677 -40.608 1.00 135.24 2140 PHE B CA 1
ATOM 9268 C C . PHE B 2 578 ? 34.923 -45.494 -40.432 1.00 135.61 2140 PHE B C 1
ATOM 9269 O O . PHE B 2 578 ? 35.172 -44.452 -41.022 1.00 135.70 2140 PHE B O 1
ATOM 9277 N N . ASN B 2 579 ? 33.874 -45.638 -39.632 1.00 121.41 2141 ASN B N 1
ATOM 9278 C CA . ASN B 2 579 ? 32.910 -44.552 -39.406 1.00 121.99 2141 ASN B CA 1
ATOM 9279 C C . ASN B 2 579 ? 31.699 -45.276 -38.844 1.00 121.25 2141 ASN B C 1
ATOM 9280 O O . ASN B 2 579 ? 30.744 -45.550 -39.569 1.00 121.52 2141 ASN B O 1
ATOM 9285 N N . PRO B 2 580 ? 31.700 -45.568 -37.535 1.00 121.35 2142 PRO B N 1
ATOM 9286 C CA . PRO B 2 580 ? 32.680 -45.303 -36.477 1.00 120.73 2142 PRO B CA 1
ATOM 9287 C C . PRO B 2 580 ? 34.097 -45.014 -36.931 1.00 120.09 2142 PRO B C 1
ATOM 9288 O O . PRO B 2 580 ? 34.851 -45.913 -37.300 1.00 120.09 2142 PRO B O 1
ATOM 9292 N N . PRO B 2 581 ? 34.467 -43.731 -36.933 1.00 139.97 2143 PRO B N 1
ATOM 9293 C CA . PRO B 2 581 ? 35.803 -43.314 -37.343 1.00 139.32 2143 PRO B CA 1
ATOM 9294 C C . PRO B 2 581 ? 36.711 -43.703 -36.201 1.00 138.69 2143 PRO B C 1
ATOM 9295 O O . PRO B 2 581 ? 36.242 -43.817 -35.071 1.00 138.51 2143 PRO B O 1
ATOM 9299 N N . ILE B 2 582 ? 37.993 -43.919 -36.481 1.00 137.79 2144 ILE B N 1
ATOM 9300 C CA . ILE B 2 582 ? 38.936 -44.299 -35.431 1.00 136.97 2144 ILE B CA 1
ATOM 9301 C C . ILE B 2 582 ? 39.976 -43.231 -35.166 1.00 136.57 2144 ILE B C 1
ATOM 9302 O O . ILE B 2 582 ? 40.129 -42.267 -35.912 1.00 136.49 2144 ILE B O 1
ATOM 9307 N N . ILE B 2 583 ? 40.697 -43.433 -34.082 1.00 184.11 2145 ILE B N 1
ATOM 9308 C CA . ILE B 2 583 ? 41.726 -42.525 -33.654 1.00 183.90 2145 ILE B CA 1
ATOM 9309 C C . ILE B 2 583 ? 42.837 -43.371 -33.091 1.00 183.73 2145 ILE B C 1
ATOM 9310 O O . ILE B 2 583 ? 42.630 -44.537 -32.749 1.00 183.75 2145 ILE B O 1
ATOM 9315 N N . ALA B 2 584 ? 44.012 -42.763 -33.003 1.00 169.61 2146 ALA B N 1
ATOM 9316 C CA . ALA B 2 584 ? 45.213 -43.400 -32.489 1.00 169.43 2146 ALA B CA 1
ATOM 9317 C C . ALA B 2 584 ? 46.355 -42.699 -33.194 1.00 169.40 2146 ALA B C 1
ATOM 9318 O O . ALA B 2 584 ? 46.173 -41.635 -33.786 1.00 169.28 2146 ALA B O 1
ATOM 9320 N N . ARG B 2 585 ? 47.530 -43.302 -33.121 1.00 149.45 2147 ARG B N 1
ATOM 9321 C CA . ARG B 2 585 ? 48.709 -42.765 -33.765 1.00 149.46 2147 ARG B CA 1
ATOM 9322 C C . ARG B 2 585 ? 49.216 -43.938 -34.584 1.00 149.26 2147 ARG B C 1
ATOM 9323 O O . ARG B 2 585 ? 49.762 -43.776 -35.670 1.00 149.55 2147 ARG B O 1
ATOM 9331 N N . TYR B 2 586 ? 48.981 -45.130 -34.049 1.00 168.83 2148 TYR B N 1
ATOM 9332 C CA . TYR B 2 586 ? 49.415 -46.372 -34.668 1.00 168.73 2148 TYR B CA 1
ATOM 9333 C C . TYR B 2 586 ? 48.268 -47.170 -35.293 1.00 168.52 2148 TYR B C 1
ATOM 9334 O O . TYR B 2 586 ? 47.244 -47.395 -34.648 1.00 168.90 2148 TYR B O 1
ATOM 9343 N N . ILE B 2 587 ? 48.446 -47.599 -36.543 1.00 137.07 2149 ILE B N 1
ATOM 9344 C CA . ILE B 2 587 ? 47.444 -48.409 -37.235 1.00 136.69 2149 ILE B CA 1
ATOM 9345 C C . ILE B 2 587 ? 48.130 -49.627 -37.814 1.00 136.74 2149 ILE B C 1
ATOM 9346 O O . ILE B 2 587 ? 49.131 -49.498 -38.521 1.00 136.81 2149 ILE B O 1
ATOM 9351 N N . ARG B 2 588 ? 47.590 -50.805 -37.528 1.00 140.11 2150 ARG B N 1
ATOM 9352 C CA . ARG B 2 588 ? 48.154 -52.036 -38.054 1.00 139.94 2150 ARG B CA 1
ATOM 9353 C C . ARG B 2 588 ? 47.148 -52.650 -38.993 1.00 139.41 2150 ARG B C 1
ATOM 9354 O O . ARG B 2 588 ? 45.970 -52.306 -38.952 1.00 139.56 2150 ARG B O 1
ATOM 9362 N N . LEU B 2 589 ? 47.620 -53.546 -39.849 1.00 158.45 2151 LEU B N 1
ATOM 9363 C CA . LEU B 2 589 ? 46.766 -54.227 -40.816 1.00 157.46 2151 LEU B CA 1
ATOM 9364 C C . LEU B 2 589 ? 47.221 -55.686 -40.838 1.00 156.96 2151 LEU B C 1
ATOM 9365 O O . LEU B 2 589 ? 48.411 -55.954 -40.985 1.00 156.94 2151 LEU B O 1
ATOM 9370 N N . HIS B 2 590 ? 46.286 -56.623 -40.698 1.00 124.23 2152 HIS B N 1
ATOM 9371 C CA . HIS B 2 590 ? 46.640 -58.044 -40.654 1.00 124.06 2152 HIS B CA 1
ATOM 9372 C C . HIS B 2 590 ? 45.991 -58.936 -41.706 1.00 123.98 2152 HIS B C 1
ATOM 9373 O O . HIS B 2 590 ? 44.945 -59.513 -41.458 1.00 124.01 2152 HIS B O 1
ATOM 9380 N N . PRO B 2 591 ? 46.619 -59.093 -42.880 1.00 147.44 2153 PRO B N 1
ATOM 9381 C CA . PRO B 2 591 ? 46.061 -59.934 -43.943 1.00 147.41 2153 PRO B CA 1
ATOM 9382 C C . PRO B 2 591 ? 45.529 -61.274 -43.454 1.00 147.46 2153 PRO B C 1
ATOM 9383 O O . PRO B 2 591 ? 46.302 -62.139 -43.052 1.00 147.51 2153 PRO B O 1
ATOM 9387 N N . THR B 2 592 ? 44.209 -61.441 -43.500 1.00 163.38 2154 THR B N 1
ATOM 9388 C CA . THR B 2 592 ? 43.581 -62.681 -43.062 1.00 163.31 2154 THR B CA 1
ATOM 9389 C C . THR B 2 592 ? 43.491 -63.657 -44.222 1.00 163.40 2154 THR B C 1
ATOM 9390 O O . THR B 2 592 ? 43.416 -64.862 -44.004 1.00 163.27 2154 THR B O 1
ATOM 9394 N N . HIS B 2 593 ? 43.481 -63.129 -45.447 1.00 127.03 2155 HIS B N 1
ATOM 9395 C CA . HIS B 2 593 ? 43.412 -63.953 -46.660 1.00 127.42 2155 HIS B CA 1
ATOM 9396 C C . HIS B 2 593 ? 44.027 -63.278 -47.903 1.00 127.07 2155 HIS B C 1
ATOM 9397 O O . HIS B 2 593 ? 43.901 -62.062 -48.103 1.00 127.13 2155 HIS B O 1
ATOM 9404 N N . TYR B 2 594 ? 44.688 -64.081 -48.739 1.00 155.47 2156 TYR B N 1
ATOM 9405 C CA . TYR B 2 594 ? 45.352 -63.553 -49.928 1.00 155.35 2156 TYR B CA 1
ATOM 9406 C C . TYR B 2 594 ? 45.533 -64.525 -51.104 1.00 155.36 2156 TYR B C 1
ATOM 9407 O O . TYR B 2 594 ? 45.399 -65.741 -50.956 1.00 155.56 2156 TYR B O 1
ATOM 9416 N N . SER B 2 595 ? 45.871 -63.951 -52.262 1.00 138.78 2157 SER B N 1
ATOM 9417 C CA . SER B 2 595 ? 46.091 -64.671 -53.518 1.00 138.75 2157 SER B CA 1
ATOM 9418 C C . SER B 2 595 ? 47.546 -65.039 -53.747 1.00 138.63 2157 SER B C 1
ATOM 9419 O O . SER B 2 595 ? 48.353 -64.215 -54.187 1.00 138.50 2157 SER B O 1
ATOM 9422 N N . ILE B 2 596 ? 47.847 -66.304 -53.474 1.00 205.61 2158 ILE B N 1
ATOM 9423 C CA . ILE B 2 596 ? 49.178 -66.888 -53.605 1.00 205.61 2158 ILE B CA 1
ATOM 9424 C C . ILE B 2 596 ? 50.202 -66.178 -52.697 1.00 205.61 2158 ILE B C 1
ATOM 9425 O O . ILE B 2 596 ? 50.982 -66.847 -52.019 1.00 205.61 2158 ILE B O 1
ATOM 9430 N N . ARG B 2 597 ? 50.193 -64.845 -52.645 1.00 168.14 2159 ARG B N 1
ATOM 9431 C CA . ARG B 2 597 ? 51.109 -64.138 -51.748 1.00 167.68 2159 ARG B CA 1
ATOM 9432 C C . ARG B 2 597 ? 50.624 -62.775 -51.272 1.00 167.40 2159 ARG B C 1
ATOM 9433 O O . ARG B 2 597 ? 50.395 -61.854 -52.058 1.00 167.59 2159 ARG B O 1
ATOM 9441 N N . SER B 2 598 ? 50.492 -62.664 -49.956 1.00 142.80 2160 SER B N 1
ATOM 9442 C CA . SER B 2 598 ? 50.034 -61.450 -49.311 1.00 141.86 2160 SER B CA 1
ATOM 9443 C C . SER B 2 598 ? 50.898 -60.278 -49.762 1.00 141.89 2160 SER B C 1
ATOM 9444 O O . SER B 2 598 ? 52.065 -60.450 -50.087 1.00 141.85 2160 SER B O 1
ATOM 9447 N N . THR B 2 599 ? 50.323 -59.085 -49.789 1.00 151.15 2161 THR B N 1
ATOM 9448 C CA . THR B 2 599 ? 51.060 -57.905 -50.221 1.00 151.27 2161 THR B CA 1
ATOM 9449 C C . THR B 2 599 ? 50.112 -56.733 -50.431 1.00 151.58 2161 THR B C 1
ATOM 9450 O O . THR B 2 599 ? 48.901 -56.929 -50.479 1.00 151.60 2161 THR B O 1
ATOM 9454 N N . LEU B 2 600 ? 50.651 -55.520 -50.556 1.00 164.48 2162 LEU B N 1
ATOM 9455 C CA . LEU B 2 600 ? 49.803 -54.348 -50.773 1.00 165.13 2162 LEU B CA 1
ATOM 9456 C C . LEU B 2 600 ? 50.475 -52.975 -50.843 1.00 165.77 2162 LEU B C 1
ATOM 9457 O O . LEU B 2 600 ? 51.673 -52.813 -50.617 1.00 165.77 2162 LEU B O 1
ATOM 9462 N N . ARG B 2 601 ? 49.645 -51.988 -51.147 1.00 134.30 2163 ARG B N 1
ATOM 9463 C CA . ARG B 2 601 ? 50.025 -50.592 -51.248 1.00 135.60 2163 ARG B CA 1
ATOM 9464 C C . ARG B 2 601 ? 48.890 -49.849 -50.533 1.00 136.53 2163 ARG B C 1
ATOM 9465 O O . ARG B 2 601 ? 47.915 -50.484 -50.137 1.00 136.68 2163 ARG B O 1
ATOM 9473 N N . MET B 2 602 ? 48.993 -48.529 -50.359 1.00 205.61 2164 MET B N 1
ATOM 9474 C CA . MET B 2 602 ? 47.936 -47.768 -49.664 1.00 205.61 2164 MET B CA 1
ATOM 9475 C C . MET B 2 602 ? 48.291 -46.304 -49.401 1.00 205.61 2164 MET B C 1
ATOM 9476 O O . MET B 2 602 ? 49.419 -45.877 -49.646 1.00 205.61 2164 MET B O 1
ATOM 9481 N N . GLU B 2 603 ? 47.319 -45.546 -48.888 1.00 141.95 2165 GLU B N 1
ATOM 9482 C CA . GLU B 2 603 ? 47.522 -44.132 -48.551 1.00 143.13 2165 GLU B CA 1
ATOM 9483 C C . GLU B 2 603 ? 46.486 -43.680 -47.541 1.00 144.12 2165 GLU B C 1
ATOM 9484 O O . GLU B 2 603 ? 46.106 -42.515 -47.525 1.00 144.16 2165 GLU B O 1
ATOM 9490 N N . LEU B 2 604 ? 46.033 -44.607 -46.706 1.00 156.39 2166 LEU B N 1
ATOM 9491 C CA . LEU B 2 604 ? 45.032 -44.311 -45.688 1.00 157.38 2166 LEU B CA 1
ATOM 9492 C C . LEU B 2 604 ? 44.859 -42.817 -45.417 1.00 158.70 2166 LEU B C 1
ATOM 9493 O O . LEU B 2 604 ? 45.836 -42.068 -45.358 1.00 158.58 2166 LEU B O 1
ATOM 9498 N N . MET B 2 605 ? 43.614 -42.383 -45.256 1.00 151.39 2167 MET B N 1
ATOM 9499 C CA . MET B 2 605 ? 43.362 -40.978 -45.006 1.00 153.59 2167 MET B CA 1
ATOM 9500 C C . MET B 2 605 ? 42.508 -40.686 -43.798 1.00 154.35 2167 MET B C 1
ATOM 9501 O O . MET B 2 605 ? 41.653 -41.482 -43.418 1.00 154.44 2167 MET B O 1
ATOM 9506 N N . GLY B 2 606 ? 42.761 -39.521 -43.210 1.00 120.94 2168 GLY B N 1
ATOM 9507 C CA . GLY B 2 606 ? 42.043 -39.080 -42.034 1.00 122.03 2168 GLY B CA 1
ATOM 9508 C C . GLY B 2 606 ? 41.881 -37.581 -42.106 1.00 123.14 2168 GLY B C 1
ATOM 9509 O O . GLY B 2 606 ? 41.953 -37.004 -43.187 1.00 122.95 2168 GLY B O 1
ATOM 9510 N N . CYS B 2 607 ? 41.681 -36.943 -40.959 1.00 119.11 2169 CYS B N 1
ATOM 9511 C CA . CYS B 2 607 ? 41.486 -35.502 -40.935 1.00 119.79 2169 CYS B CA 1
ATOM 9512 C C . CYS B 2 607 ? 42.135 -34.874 -39.696 1.00 120.10 2169 CYS B C 1
ATOM 9513 O O . CYS B 2 607 ? 42.219 -33.654 -39.596 1.00 120.02 2169 CYS B O 1
ATOM 9516 N N . ASP B 2 608 ? 42.605 -35.712 -38.773 1.00 125.28 2170 ASP B N 1
ATOM 9517 C CA . ASP B 2 608 ? 43.303 -35.259 -37.560 1.00 126.28 2170 ASP B CA 1
ATOM 9518 C C . ASP B 2 608 ? 42.490 -34.803 -36.341 1.00 126.88 2170 ASP B C 1
ATOM 9519 O O . ASP B 2 608 ? 41.268 -34.679 -36.399 1.00 126.84 2170 ASP B O 1
ATOM 9524 N N . LEU B 2 609 ? 43.210 -34.563 -35.240 1.00 147.53 2171 LEU B N 1
ATOM 9525 C CA . LEU B 2 609 ? 42.665 -34.121 -33.950 1.00 147.97 2171 LEU B CA 1
ATOM 9526 C C . LEU B 2 609 ? 41.553 -33.099 -34.121 1.00 148.07 2171 LEU B C 1
ATOM 9527 O O . LEU B 2 609 ? 40.439 -33.453 -34.492 1.00 148.10 2171 LEU B O 1
ATOM 9532 N N . ASN B 2 610 ? 41.844 -31.832 -33.840 1.00 153.85 2172 ASN B N 1
ATOM 9533 C CA . ASN B 2 610 ? 40.827 -30.805 -34.003 1.00 154.33 2172 ASN B CA 1
ATOM 9534 C C . ASN B 2 610 ? 40.516 -30.633 -35.491 1.00 154.49 2172 ASN B C 1
ATOM 9535 O O . ASN B 2 610 ? 41.093 -29.785 -36.169 1.00 154.76 2172 ASN B O 1
ATOM 9540 N N . SER B 2 611 ? 39.598 -31.468 -35.975 1.00 135.66 2173 SER B N 1
ATOM 9541 C CA . SER B 2 611 ? 39.137 -31.500 -37.366 1.00 135.50 2173 SER B CA 1
ATOM 9542 C C . SER B 2 611 ? 39.598 -30.380 -38.299 1.00 135.57 2173 SER B C 1
ATOM 9543 O O . SER B 2 611 ? 38.819 -29.497 -38.662 1.00 135.42 2173 SER B O 1
ATOM 9546 N N . CYS B 2 612 ? 40.864 -30.436 -38.702 1.00 205.61 2174 CYS B N 1
ATOM 9547 C CA . CYS B 2 612 ? 41.433 -29.441 -39.604 1.00 205.61 2174 CYS B CA 1
ATOM 9548 C C . CYS B 2 612 ? 42.285 -30.096 -40.672 1.00 205.61 2174 CYS B C 1
ATOM 9549 O O . CYS B 2 612 ? 42.191 -31.300 -40.909 1.00 205.61 2174 CYS B O 1
ATOM 9552 N N . SER B 2 613 ? 43.120 -29.295 -41.318 1.00 202.52 2175 SER B N 1
ATOM 9553 C CA . SER B 2 613 ? 43.985 -29.816 -42.353 1.00 202.52 2175 SER B CA 1
ATOM 9554 C C . SER B 2 613 ? 43.176 -30.257 -43.565 1.00 202.52 2175 SER B C 1
ATOM 9555 O O . SER B 2 613 ? 42.933 -31.447 -43.757 1.00 202.52 2175 SER B O 1
ATOM 9558 N N . MET B 2 614 ? 42.748 -29.293 -44.372 1.00 116.43 2176 MET B N 1
ATOM 9559 C CA . MET B 2 614 ? 41.992 -29.584 -45.585 1.00 116.21 2176 MET B CA 1
ATOM 9560 C C . MET B 2 614 ? 42.225 -28.405 -46.522 1.00 115.10 2176 MET B C 1
ATOM 9561 O O . MET B 2 614 ? 42.482 -27.298 -46.071 1.00 115.10 2176 MET B O 1
ATOM 9566 N N . PRO B 2 615 ? 42.134 -28.624 -47.839 1.00 151.88 2177 PRO B N 1
ATOM 9567 C CA . PRO B 2 615 ? 42.345 -27.564 -48.831 1.00 151.14 2177 PRO B CA 1
ATOM 9568 C C . PRO B 2 615 ? 41.500 -26.304 -48.682 1.00 150.29 2177 PRO B C 1
ATOM 9569 O O . PRO B 2 615 ? 40.358 -26.356 -48.234 1.00 150.35 2177 PRO B O 1
ATOM 9573 N N . LEU B 2 616 ? 42.073 -25.173 -49.081 1.00 137.71 2178 LEU B N 1
ATOM 9574 C CA . LEU B 2 616 ? 41.382 -23.892 -49.021 1.00 136.93 2178 LEU B CA 1
ATOM 9575 C C . LEU B 2 616 ? 41.511 -23.209 -50.362 1.00 136.63 2178 LEU B C 1
ATOM 9576 O O . LEU B 2 616 ? 42.572 -22.686 -50.693 1.00 136.93 2178 LEU B O 1
ATOM 9581 N N . GLY B 2 617 ? 40.431 -23.206 -51.133 1.00 205.37 2179 GLY B N 1
ATOM 9582 C CA . GLY B 2 617 ? 40.462 -22.576 -52.441 1.00 205.37 2179 GLY B CA 1
ATOM 9583 C C . GLY B 2 617 ? 41.674 -23.011 -53.234 1.00 205.37 2179 GLY B C 1
ATOM 9584 O O . GLY B 2 617 ? 41.909 -24.203 -53.413 1.00 205.37 2179 GLY B O 1
ATOM 9585 N N . MET B 2 618 ? 42.447 -22.038 -53.702 1.00 163.44 2180 MET B N 1
ATOM 9586 C CA . MET B 2 618 ? 43.652 -22.309 -54.480 1.00 162.93 2180 MET B CA 1
ATOM 9587 C C . MET B 2 618 ? 43.452 -23.337 -55.600 1.00 162.78 2180 MET B C 1
ATOM 9588 O O . MET B 2 618 ? 43.223 -22.962 -56.751 1.00 162.81 2180 MET B O 1
ATOM 9593 N N . GLU B 2 619 ? 43.548 -24.625 -55.268 1.00 179.56 2181 GLU B N 1
ATOM 9594 C CA . GLU B 2 619 ? 43.387 -25.694 -56.261 1.00 179.53 2181 GLU B CA 1
ATOM 9595 C C . GLU B 2 619 ? 41.942 -25.815 -56.700 1.00 179.26 2181 GLU B C 1
ATOM 9596 O O . GLU B 2 619 ? 41.649 -25.814 -57.895 1.00 179.26 2181 GLU B O 1
ATOM 9602 N N . SER B 2 620 ? 41.049 -25.932 -55.719 1.00 202.07 2182 SER B N 1
ATOM 9603 C CA . SER B 2 620 ? 39.616 -26.049 -55.966 1.00 202.07 2182 SER B CA 1
ATOM 9604 C C . SER B 2 620 ? 39.133 -24.815 -56.716 1.00 202.07 2182 SER B C 1
ATOM 9605 O O . SER B 2 620 ? 37.960 -24.704 -57.064 1.00 202.07 2182 SER B O 1
ATOM 9608 N N . LYS B 2 621 ? 40.059 -23.890 -56.945 1.00 138.64 2183 LYS B N 1
ATOM 9609 C CA . LYS B 2 621 ? 39.792 -22.650 -57.661 1.00 138.32 2183 LYS B CA 1
ATOM 9610 C C . LYS B 2 621 ? 38.785 -21.818 -56.892 1.00 138.00 2183 LYS B C 1
ATOM 9611 O O . LYS B 2 621 ? 38.214 -20.859 -57.404 1.00 137.81 2183 LYS B O 1
ATOM 9617 N N . ALA B 2 622 ? 38.600 -22.193 -55.635 1.00 140.99 2184 ALA B N 1
ATOM 9618 C CA . ALA B 2 622 ? 37.669 -21.507 -54.771 1.00 140.89 2184 ALA B CA 1
ATOM 9619 C C . ALA B 2 622 ? 38.271 -20.238 -54.168 1.00 140.97 2184 ALA B C 1
ATOM 9620 O O . ALA B 2 622 ? 37.951 -19.866 -53.038 1.00 141.06 2184 ALA B O 1
ATOM 9622 N N . ILE B 2 623 ? 39.144 -19.573 -54.917 1.00 144.76 2185 ILE B N 1
ATOM 9623 C CA . ILE B 2 623 ? 39.759 -18.334 -54.441 1.00 144.97 2185 ILE B CA 1
ATOM 9624 C C . ILE B 2 623 ? 40.139 -17.427 -55.602 1.00 145.50 2185 ILE B C 1
ATO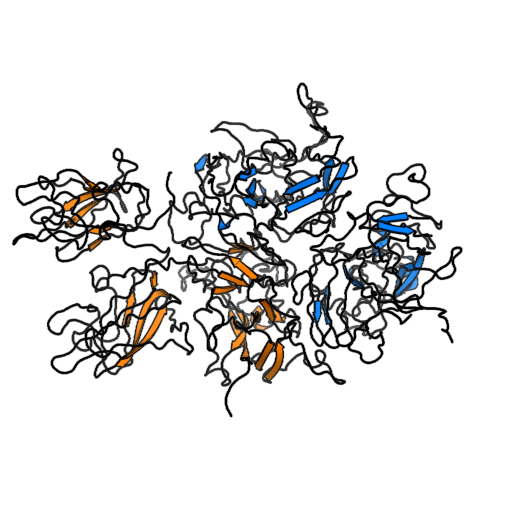M 9625 O O . ILE B 2 623 ? 41.122 -17.663 -56.295 1.00 145.51 2185 ILE B O 1
ATOM 9630 N N . SER B 2 624 ? 39.346 -16.381 -55.796 1.00 189.27 2186 SER B N 1
ATOM 9631 C CA . SER B 2 624 ? 39.543 -15.429 -56.884 1.00 189.27 2186 SER B CA 1
ATOM 9632 C C . SER B 2 624 ? 40.993 -15.093 -57.167 1.00 189.27 2186 SER B C 1
ATOM 9633 O O . SER B 2 624 ? 41.727 -14.665 -56.276 1.00 189.27 2186 SER B O 1
ATOM 9636 N N . ASP B 2 625 ? 41.394 -15.275 -58.422 1.00 205.61 2187 ASP B N 1
ATOM 9637 C CA . ASP B 2 625 ? 42.755 -14.969 -58.831 1.00 205.61 2187 ASP B CA 1
ATOM 9638 C C . ASP B 2 625 ? 42.934 -13.459 -58.914 1.00 205.61 2187 ASP B C 1
ATOM 9639 O O . ASP B 2 625 ? 43.735 -12.941 -59.689 1.00 205.61 2187 ASP B O 1
ATOM 9644 N N . ALA B 2 626 ? 42.159 -12.765 -58.091 1.00 148.09 2188 ALA B N 1
ATOM 9645 C CA . ALA B 2 626 ? 42.201 -11.320 -57.996 1.00 148.08 2188 ALA B CA 1
ATOM 9646 C C . ALA B 2 626 ? 42.568 -11.056 -56.542 1.00 148.08 2188 ALA B C 1
ATOM 9647 O O . ALA B 2 626 ? 42.933 -9.942 -56.166 1.00 148.26 2188 ALA B O 1
ATOM 9649 N N . GLN B 2 627 ? 42.461 -12.105 -55.729 1.00 148.09 2189 GLN B N 1
ATOM 9650 C CA . GLN B 2 627 ? 42.803 -12.027 -54.316 1.00 148.07 2189 GLN B CA 1
ATOM 9651 C C . GLN B 2 627 ? 44.292 -12.313 -54.156 1.00 147.81 2189 GLN B C 1
ATOM 9652 O O . GLN B 2 627 ? 44.873 -12.047 -53.106 1.00 147.66 2189 GLN B O 1
ATOM 9658 N N . ILE B 2 628 ? 44.907 -12.872 -55.196 1.00 159.16 2190 ILE B N 1
ATOM 9659 C CA . ILE B 2 628 ? 46.330 -13.195 -55.154 1.00 158.78 2190 ILE B CA 1
ATOM 9660 C C . ILE B 2 628 ? 47.195 -12.187 -55.893 1.00 158.51 2190 ILE B C 1
ATOM 9661 O O . ILE B 2 628 ? 47.454 -12.313 -57.094 1.00 158.67 2190 ILE B O 1
ATOM 9666 N N . THR B 2 629 ? 47.626 -11.176 -55.146 1.00 169.13 2191 THR B N 1
ATOM 9667 C CA . THR B 2 629 ? 48.481 -10.124 -55.670 1.00 168.63 2191 THR B CA 1
ATOM 9668 C C . THR B 2 629 ? 49.900 -10.506 -55.320 1.00 168.22 2191 THR B C 1
ATOM 9669 O O . THR B 2 629 ? 50.114 -11.416 -54.527 1.00 167.98 2191 THR B O 1
ATOM 9673 N N . ALA B 2 630 ? 50.869 -9.830 -55.920 1.00 191.55 2192 ALA B N 1
ATOM 9674 C CA . ALA B 2 630 ? 52.262 -10.127 -55.643 1.00 191.33 2192 ALA B CA 1
ATOM 9675 C C . ALA B 2 630 ? 53.167 -9.214 -56.436 1.00 191.17 2192 ALA B C 1
ATOM 9676 O O . ALA B 2 630 ? 52.723 -8.511 -57.343 1.00 191.24 2192 ALA B O 1
ATOM 9678 N N . SER B 2 631 ? 54.446 -9.242 -56.087 1.00 153.27 2193 SER B N 1
ATOM 9679 C CA . SER B 2 631 ? 55.445 -8.423 -56.748 1.00 153.02 2193 SER B CA 1
ATOM 9680 C C . SER B 2 631 ? 55.638 -8.726 -58.236 1.00 153.22 2193 SER B C 1
ATOM 9681 O O . SER B 2 631 ? 54.676 -8.778 -59.007 1.00 153.28 2193 SER B O 1
ATOM 9684 N N . SER B 2 632 ? 56.897 -8.915 -58.620 1.00 173.71 2194 SER B N 1
ATOM 9685 C CA . SER B 2 632 ? 57.304 -9.192 -59.999 1.00 174.20 2194 SER B CA 1
ATOM 9686 C C . SER B 2 632 ? 56.422 -10.206 -60.715 1.00 174.35 2194 SER B C 1
ATOM 9687 O O . SER B 2 632 ? 56.346 -11.356 -60.296 1.00 174.17 2194 SER B O 1
ATOM 9690 N N . TYR B 2 633 ? 55.769 -9.806 -61.802 1.00 187.82 2195 TYR B N 1
ATOM 9691 C CA . TYR B 2 633 ? 54.924 -10.761 -62.498 1.00 188.29 2195 TYR B CA 1
ATOM 9692 C C . TYR B 2 633 ? 55.177 -10.839 -64.005 1.00 188.31 2195 TYR B C 1
ATOM 9693 O O . TYR B 2 633 ? 54.268 -10.675 -64.809 1.00 188.41 2195 TYR B O 1
ATOM 9702 N N . PHE B 2 634 ? 56.424 -11.116 -64.378 1.00 180.28 2196 PHE B N 1
ATOM 9703 C CA . PHE B 2 634 ? 56.821 -11.230 -65.785 1.00 180.28 2196 PHE B CA 1
ATOM 9704 C C . PHE B 2 634 ? 55.731 -11.697 -66.765 1.00 180.28 2196 PHE B C 1
ATOM 9705 O O . PHE B 2 634 ? 55.221 -12.814 -66.651 1.00 180.28 2196 PHE B O 1
ATOM 9713 N N . THR B 2 635 ? 55.395 -10.839 -67.730 1.00 165.80 2197 THR B N 1
ATOM 9714 C CA . THR B 2 635 ? 54.396 -11.148 -68.758 1.00 165.84 2197 THR B CA 1
ATOM 9715 C C . THR B 2 635 ? 55.074 -11.086 -70.131 1.00 165.84 2197 THR B C 1
ATOM 9716 O O . THR B 2 635 ? 55.960 -10.258 -70.351 1.00 165.72 2197 THR B O 1
ATOM 9720 N N . ASN B 2 636 ? 54.647 -11.940 -71.060 1.00 181.92 2198 ASN B N 1
ATOM 9721 C CA . ASN B 2 636 ? 55.291 -11.999 -72.370 1.00 181.92 2198 ASN B CA 1
ATOM 9722 C C . ASN B 2 636 ? 54.359 -12.208 -73.568 1.00 181.92 2198 ASN B C 1
ATOM 9723 O O . ASN B 2 636 ? 53.134 -12.171 -73.437 1.00 181.92 2198 ASN B O 1
ATOM 9728 N N . MET B 2 637 ? 54.974 -12.432 -74.732 1.00 205.61 2199 MET B N 1
ATOM 9729 C CA . MET B 2 637 ? 54.279 -12.679 -76.001 1.00 205.61 2199 MET B CA 1
ATOM 9730 C C . MET B 2 637 ? 54.195 -14.190 -76.232 1.00 205.61 2199 MET B C 1
ATOM 9731 O O . MET B 2 637 ? 54.675 -14.709 -77.241 1.00 205.61 2199 MET B O 1
ATOM 9736 N N . PHE B 2 638 ? 53.570 -14.870 -75.274 1.00 190.12 2200 PHE B N 1
ATOM 9737 C CA . PHE B 2 638 ? 53.383 -16.325 -75.250 1.00 190.12 2200 PHE B CA 1
ATOM 9738 C C . PHE B 2 638 ? 53.304 -16.564 -73.749 1.00 190.12 2200 PHE B C 1
ATOM 9739 O O . PHE B 2 638 ? 52.270 -16.975 -73.218 1.00 190.12 2200 PHE B O 1
ATOM 9747 N N . ALA B 2 639 ? 54.408 -16.251 -73.076 1.00 205.61 2201 ALA B N 1
ATOM 9748 C CA . ALA B 2 639 ? 54.521 -16.398 -71.634 1.00 205.61 2201 ALA B CA 1
ATOM 9749 C C . ALA B 2 639 ? 53.637 -15.364 -70.947 1.00 205.61 2201 ALA B C 1
ATOM 9750 O O . ALA B 2 639 ? 53.380 -14.296 -71.503 1.00 205.61 2201 ALA B O 1
ATOM 9752 N N . THR B 2 640 ? 53.190 -15.698 -69.737 1.00 175.26 2202 THR B N 1
ATOM 9753 C CA . THR B 2 640 ? 52.311 -14.850 -68.930 1.00 174.74 2202 THR B CA 1
ATOM 9754 C C . THR B 2 640 ? 52.112 -15.525 -67.568 1.00 174.10 2202 THR B C 1
ATOM 9755 O O . THR B 2 640 ? 51.046 -16.081 -67.287 1.00 174.19 2202 THR B O 1
ATOM 9759 N N . TRP B 2 641 ? 53.135 -15.459 -66.721 1.00 126.66 2203 TRP B N 1
ATOM 9760 C CA . TRP B 2 641 ? 53.086 -16.105 -65.406 1.00 125.83 2203 TRP B CA 1
ATOM 9761 C C . TRP B 2 641 ? 52.416 -15.359 -64.244 1.00 125.30 2203 TRP B C 1
ATOM 9762 O O . TRP B 2 641 ? 52.840 -15.469 -63.085 1.00 125.19 2203 TRP B O 1
ATOM 9773 N N . SER B 2 642 ? 51.351 -14.626 -64.549 1.00 199.38 2204 SER B N 1
ATOM 9774 C CA . SER B 2 642 ? 50.630 -13.889 -63.521 1.00 199.20 2204 SER B CA 1
ATOM 9775 C C . SER B 2 642 ? 50.098 -14.849 -62.458 1.00 198.62 2204 SER B C 1
ATOM 9776 O O . SER B 2 642 ? 49.448 -15.843 -62.776 1.00 198.46 2204 SER B O 1
ATOM 9779 N N . PRO B 2 643 ? 50.384 -14.563 -61.178 1.00 143.72 2205 PRO B N 1
ATOM 9780 C CA . PRO B 2 643 ? 49.967 -15.357 -60.022 1.00 143.46 2205 PRO B CA 1
ATOM 9781 C C . PRO B 2 643 ? 48.604 -16.005 -60.197 1.00 143.29 2205 PRO B C 1
ATOM 9782 O O . PRO B 2 643 ? 48.333 -17.067 -59.638 1.00 143.31 2205 PRO B O 1
ATOM 9786 N N . SER B 2 644 ? 47.749 -15.354 -60.973 1.00 205.61 2206 SER B N 1
ATOM 9787 C CA . SER B 2 644 ? 46.414 -15.869 -61.248 1.00 205.61 2206 SER B CA 1
ATOM 9788 C C . SER B 2 644 ? 46.491 -17.348 -61.631 1.00 205.61 2206 SER B C 1
ATOM 9789 O O . SER B 2 644 ? 45.491 -18.074 -61.610 1.00 205.61 2206 SER B O 1
ATOM 9792 N N . LYS B 2 645 ? 47.693 -17.779 -61.990 1.00 205.61 2207 LYS B N 1
ATOM 9793 C CA . LYS B 2 645 ? 47.940 -19.157 -62.369 1.00 205.61 2207 LYS B CA 1
ATOM 9794 C C . LYS B 2 645 ? 49.063 -19.696 -61.492 1.00 205.61 2207 LYS B C 1
ATOM 9795 O O . LYS B 2 645 ? 50.173 -19.921 -61.964 1.00 205.61 2207 LYS B O 1
ATOM 9801 N N . ALA B 2 646 ? 48.774 -19.900 -60.211 1.00 101.12 2208 ALA B N 1
ATOM 9802 C CA . ALA B 2 646 ? 49.785 -20.402 -59.287 1.00 100.83 2208 ALA B CA 1
ATOM 9803 C C . ALA B 2 646 ? 49.227 -21.401 -58.273 1.00 100.50 2208 ALA B C 1
ATOM 9804 O O . ALA B 2 646 ? 49.458 -21.279 -57.057 1.00 100.10 2208 ALA B O 1
ATOM 9806 N N . ARG B 2 647 ? 48.518 -22.409 -58.774 1.00 105.11 2209 ARG B N 1
ATOM 9807 C CA . ARG B 2 647 ? 47.930 -23.406 -57.891 1.00 105.27 2209 ARG B CA 1
ATOM 9808 C C . ARG B 2 647 ? 48.322 -24.870 -58.126 1.00 105.21 2209 ARG B C 1
ATOM 9809 O O . ARG B 2 647 ? 48.423 -25.345 -59.263 1.00 105.11 2209 ARG B O 1
ATOM 9817 N N . LEU B 2 648 ? 48.515 -25.567 -57.009 1.00 125.29 2210 LEU B N 1
ATOM 9818 C CA . LEU B 2 648 ? 48.888 -26.971 -56.968 1.00 125.36 2210 LEU B CA 1
ATOM 9819 C C . LEU B 2 648 ? 48.316 -27.761 -58.139 1.00 125.59 2210 LEU B C 1
ATOM 9820 O O . LEU B 2 648 ? 47.276 -27.413 -58.677 1.00 125.79 2210 LEU B O 1
ATOM 9825 N N . HIS B 2 649 ? 49.007 -28.824 -58.527 1.00 152.47 2211 HIS B N 1
ATOM 9826 C CA . HIS B 2 649 ? 48.577 -29.671 -59.627 1.00 152.71 2211 HIS B CA 1
ATOM 9827 C C . HIS B 2 649 ? 48.129 -28.959 -60.903 1.00 152.59 2211 HIS B C 1
ATOM 9828 O O . HIS B 2 649 ? 48.148 -29.563 -61.964 1.00 152.54 2211 HIS B O 1
ATOM 9835 N N . LEU B 2 650 ? 47.731 -27.694 -60.817 1.00 114.26 2212 LEU B N 1
ATOM 9836 C CA . LEU B 2 650 ? 47.255 -26.955 -61.989 1.00 114.66 2212 LEU B CA 1
ATOM 9837 C C . LEU B 2 650 ? 48.133 -27.119 -63.233 1.00 115.49 2212 LEU B C 1
ATOM 9838 O O . LEU B 2 650 ? 49.300 -27.480 -63.133 1.00 115.78 2212 LEU B O 1
ATOM 9843 N N . GLN B 2 651 ? 47.566 -26.867 -64.407 1.00 137.56 2213 GLN B N 1
ATOM 9844 C CA . GLN B 2 651 ? 48.337 -26.946 -65.639 1.00 138.57 2213 GLN B CA 1
ATOM 9845 C C . GLN B 2 651 ? 47.796 -25.903 -66.615 1.00 139.04 2213 GLN B C 1
ATOM 9846 O O . GLN B 2 651 ? 47.130 -24.945 -66.208 1.00 139.29 2213 GLN B O 1
ATOM 9852 N N . GLY B 2 652 ? 48.093 -26.069 -67.898 1.00 189.60 2214 GLY B N 1
ATOM 9853 C CA . GLY B 2 652 ? 47.610 -25.116 -68.881 1.00 190.38 2214 GLY B CA 1
ATOM 9854 C C . GLY B 2 652 ? 48.709 -24.279 -69.512 1.00 190.89 2214 GLY B C 1
ATOM 9855 O O . GLY B 2 652 ? 49.889 -24.632 -69.446 1.00 190.94 2214 GLY B O 1
ATOM 9856 N N . ARG B 2 653 ? 48.312 -23.166 -70.127 1.00 205.61 2215 ARG B N 1
ATOM 9857 C CA . ARG B 2 653 ? 49.247 -22.259 -70.790 1.00 205.61 2215 ARG B CA 1
ATOM 9858 C C . ARG B 2 653 ? 49.908 -21.333 -69.771 1.00 205.61 2215 ARG B C 1
ATOM 9859 O O . ARG B 2 653 ? 49.221 -20.567 -69.095 1.00 205.61 2215 ARG B O 1
ATOM 9867 N N . SER B 2 654 ? 51.236 -21.392 -69.672 1.00 112.87 2216 SER B N 1
ATOM 9868 C CA . SER B 2 654 ? 51.961 -20.554 -68.720 1.00 112.52 2216 SER B CA 1
ATOM 9869 C C . SER B 2 654 ? 51.358 -20.824 -67.352 1.00 112.37 2216 SER B C 1
ATOM 9870 O O . SER B 2 654 ? 50.899 -19.907 -66.671 1.00 112.36 2216 SER B O 1
ATOM 9873 N N . ASN B 2 655 ? 51.364 -22.096 -66.965 1.00 174.39 2217 ASN B N 1
ATOM 9874 C CA . ASN B 2 655 ? 50.789 -22.545 -65.701 1.00 174.15 2217 ASN B CA 1
ATOM 9875 C C . ASN B 2 655 ? 51.748 -22.574 -64.521 1.00 173.67 2217 ASN B C 1
ATOM 9876 O O . ASN B 2 655 ? 52.476 -23.547 -64.347 1.00 173.51 2217 ASN B O 1
ATOM 9881 N N . ALA B 2 656 ? 51.721 -21.510 -63.715 1.00 179.08 2218 ALA B N 1
ATOM 9882 C CA . ALA B 2 656 ? 52.557 -21.352 -62.518 1.00 178.81 2218 ALA B CA 1
ATOM 9883 C C . ALA B 2 656 ? 52.937 -19.889 -62.346 1.00 178.66 2218 ALA B C 1
ATOM 9884 O O . ALA B 2 656 ? 52.417 -19.025 -63.046 1.00 178.79 2218 ALA B O 1
ATOM 9886 N N . TRP B 2 657 ? 53.848 -19.611 -61.418 1.00 184.72 2219 TRP B N 1
ATOM 9887 C CA . TRP B 2 657 ? 54.284 -18.240 -61.194 1.00 184.51 2219 TRP B CA 1
ATOM 9888 C C . TRP B 2 657 ? 55.783 -18.009 -61.303 1.00 184.40 2219 TRP B C 1
ATOM 9889 O O . TRP B 2 657 ? 56.588 -18.780 -60.783 1.00 184.45 2219 TRP B O 1
ATOM 9900 N N . ARG B 2 658 ? 56.138 -16.907 -61.952 1.00 201.05 2220 ARG B N 1
ATOM 9901 C CA . ARG B 2 658 ? 57.527 -16.529 -62.164 1.00 201.05 2220 ARG B CA 1
ATOM 9902 C C . ARG B 2 658 ? 57.660 -15.006 -62.085 1.00 201.05 2220 ARG B C 1
ATOM 9903 O O . ARG B 2 658 ? 57.045 -14.284 -62.871 1.00 201.05 2220 ARG B O 1
ATOM 9911 N N . PRO B 2 659 ? 58.467 -14.497 -61.135 1.00 205.61 2221 PRO B N 1
ATOM 9912 C CA . PRO B 2 659 ? 58.686 -13.054 -60.950 1.00 205.61 2221 PRO B CA 1
ATOM 9913 C C . PRO B 2 659 ? 59.332 -12.396 -62.169 1.00 205.61 2221 PRO B C 1
ATOM 9914 O O . PRO B 2 659 ? 59.758 -13.091 -63.086 1.00 205.61 2221 PRO B O 1
ATOM 9918 N N . GLN B 2 660 ? 59.396 -11.067 -62.194 1.00 198.49 2222 GLN B N 1
ATOM 9919 C CA . GLN B 2 660 ? 60.031 -10.384 -63.315 1.00 198.02 2222 GLN B CA 1
ATOM 9920 C C . GLN B 2 660 ? 61.401 -11.042 -63.435 1.00 197.98 2222 GLN B C 1
ATOM 9921 O O . GLN B 2 660 ? 61.743 -11.588 -64.482 1.00 198.06 2222 GLN B O 1
ATOM 9927 N N . VAL B 2 661 ? 62.180 -10.993 -62.356 1.00 142.05 2223 VAL B N 1
ATOM 9928 C CA . VAL B 2 661 ? 63.493 -11.631 -62.333 1.00 142.08 2223 VAL B CA 1
ATOM 9929 C C . VAL B 2 661 ? 63.863 -12.108 -60.935 1.00 141.97 2223 VAL B C 1
ATOM 9930 O O . VAL B 2 661 ? 63.788 -11.378 -59.944 1.00 142.15 2223 VAL B O 1
ATOM 9934 N N . ASN B 2 662 ? 64.278 -13.364 -60.908 1.00 153.19 2224 ASN B N 1
ATOM 9935 C CA . ASN B 2 662 ? 64.661 -14.127 -59.730 1.00 152.87 2224 ASN B CA 1
ATOM 9936 C C . ASN B 2 662 ? 65.608 -13.514 -58.690 1.00 152.83 2224 ASN B C 1
ATOM 9937 O O . ASN B 2 662 ? 66.816 -13.659 -58.789 1.00 152.78 2224 ASN B O 1
ATOM 9942 N N . ASN B 2 663 ? 65.048 -12.855 -57.681 1.00 154.75 2225 ASN B N 1
ATOM 9943 C CA . ASN B 2 663 ? 65.833 -12.243 -56.605 1.00 154.75 2225 ASN B CA 1
ATOM 9944 C C . ASN B 2 663 ? 65.772 -13.148 -55.372 1.00 154.75 2225 ASN B C 1
ATOM 9945 O O . ASN B 2 663 ? 65.038 -14.124 -55.363 1.00 154.75 2225 ASN B O 1
ATOM 9950 N N . PRO B 2 664 ? 66.559 -12.852 -54.322 1.00 179.77 2226 PRO B N 1
ATOM 9951 C CA . PRO B 2 664 ? 66.480 -13.720 -53.139 1.00 179.81 2226 PRO B CA 1
ATOM 9952 C C . PRO B 2 664 ? 65.441 -13.270 -52.096 1.00 179.88 2226 PRO B C 1
ATOM 9953 O O . PRO B 2 664 ? 65.492 -13.698 -50.944 1.00 179.90 2226 PRO B O 1
ATOM 9957 N N . LYS B 2 665 ? 64.501 -12.418 -52.507 1.00 201.86 2227 LYS B N 1
ATOM 9958 C CA . LYS B 2 665 ? 63.446 -11.906 -51.620 1.00 201.86 2227 LYS B CA 1
ATOM 9959 C C . LYS B 2 665 ? 62.032 -12.213 -52.139 1.00 201.86 2227 LYS B C 1
ATOM 9960 O O . LYS B 2 665 ? 61.439 -13.228 -51.775 1.00 201.86 2227 LYS B O 1
ATOM 9966 N N . GLU B 2 666 ? 61.504 -11.318 -52.977 1.00 159.25 2228 GLU B N 1
ATOM 9967 C CA . GLU B 2 666 ? 60.166 -11.429 -53.584 1.00 159.46 2228 GLU B CA 1
ATOM 9968 C C . GLU B 2 666 ? 59.021 -11.838 -52.663 1.00 159.63 2228 GLU B C 1
ATOM 9969 O O . GLU B 2 666 ? 59.206 -11.996 -51.456 1.00 159.63 2228 GLU B O 1
ATOM 9975 N N . TRP B 2 667 ? 57.832 -12.011 -53.237 1.00 151.52 2229 TRP B N 1
ATOM 9976 C CA . TRP B 2 667 ? 56.670 -12.376 -52.434 1.00 152.09 2229 TRP B CA 1
ATOM 9977 C C . TRP B 2 667 ? 55.371 -12.591 -53.223 1.00 152.61 2229 TRP B C 1
ATOM 9978 O O . TRP B 2 667 ? 55.125 -11.927 -54.236 1.00 152.77 2229 TRP B O 1
ATOM 9989 N N . LEU B 2 668 ? 54.547 -13.527 -52.744 1.00 205.61 2230 LEU B N 1
ATOM 9990 C CA . LEU B 2 668 ? 53.244 -13.817 -53.349 1.00 205.61 2230 LEU B CA 1
ATOM 9991 C C . LEU B 2 668 ? 52.185 -13.551 -52.271 1.00 205.61 2230 LEU B C 1
ATOM 9992 O O . LEU B 2 668 ? 52.338 -13.970 -51.119 1.00 205.61 2230 LEU B O 1
ATOM 9997 N N . GLN B 2 669 ? 51.112 -12.860 -52.653 1.00 159.33 2231 GLN B N 1
ATOM 9998 C CA . GLN B 2 669 ? 50.058 -12.474 -51.715 1.00 159.92 2231 GLN B CA 1
ATOM 9999 C C . GLN B 2 669 ? 48.708 -13.153 -51.928 1.00 160.06 2231 GLN B C 1
ATOM 10000 O O . GLN B 2 669 ? 48.335 -13.504 -53.048 1.00 160.20 2231 GLN B O 1
ATOM 10006 N N . VAL B 2 670 ? 47.983 -13.321 -50.826 1.00 182.77 2232 VAL B N 1
ATOM 10007 C CA . VAL B 2 670 ? 46.658 -13.929 -50.831 1.00 182.77 2232 VAL B CA 1
ATOM 10008 C C . VAL B 2 670 ? 45.687 -13.146 -49.956 1.00 182.77 2232 VAL B C 1
ATOM 10009 O O . VAL B 2 670 ? 45.584 -13.388 -48.753 1.00 182.77 2232 VAL B O 1
ATOM 10013 N N . ASP B 2 671 ? 44.983 -12.204 -50.573 1.00 205.61 2233 ASP B N 1
ATOM 10014 C CA . ASP B 2 671 ? 44.009 -11.370 -49.880 1.00 205.61 2233 ASP B CA 1
ATOM 10015 C C . ASP B 2 671 ? 42.919 -12.305 -49.355 1.00 205.61 2233 ASP B C 1
ATOM 10016 O O . ASP B 2 671 ? 41.751 -12.178 -49.722 1.00 205.61 2233 ASP B O 1
ATOM 10021 N N . PHE B 2 672 ? 43.321 -13.257 -48.516 1.00 174.02 2234 PHE B N 1
ATOM 10022 C CA . PHE B 2 672 ? 42.414 -14.234 -47.915 1.00 174.11 2234 PHE B CA 1
ATOM 10023 C C . PHE B 2 672 ? 41.008 -13.662 -47.749 1.00 174.30 2234 PHE B C 1
ATOM 10024 O O . PHE B 2 672 ? 40.018 -14.385 -47.850 1.00 174.36 2234 PHE B O 1
ATOM 10032 N N . GLN B 2 673 ? 40.948 -12.353 -47.507 1.00 205.03 2235 GLN B N 1
ATOM 10033 C CA . GLN B 2 673 ? 39.705 -11.626 -47.277 1.00 205.03 2235 GLN B CA 1
ATOM 10034 C C . GLN B 2 673 ? 39.393 -11.876 -45.815 1.00 205.03 2235 GLN B C 1
ATOM 10035 O O . GLN B 2 673 ? 39.874 -11.153 -44.944 1.00 205.03 2235 GLN B O 1
ATOM 10041 N N . LYS B 2 674 ? 38.611 -12.919 -45.552 1.00 168.83 2236 LYS B N 1
ATOM 10042 C CA . LYS B 2 674 ? 38.244 -13.288 -44.188 1.00 169.32 2236 LYS B CA 1
ATOM 10043 C C . LYS B 2 674 ? 39.452 -13.933 -43.508 1.00 169.26 2236 LYS B C 1
ATOM 10044 O O . LYS B 2 674 ? 40.154 -14.730 -44.128 1.00 169.31 2236 LYS B O 1
ATOM 10050 N N . THR B 2 675 ? 39.701 -13.592 -42.244 1.00 205.61 2237 THR B N 1
ATOM 10051 C CA . THR B 2 675 ? 40.832 -14.166 -41.515 1.00 205.61 2237 THR B CA 1
ATOM 10052 C C . THR B 2 675 ? 40.730 -15.677 -41.538 1.00 205.61 2237 THR B C 1
ATOM 10053 O O . THR B 2 675 ? 39.740 -16.231 -42.011 1.00 205.61 2237 THR B O 1
ATOM 10057 N N . MET B 2 676 ? 41.744 -16.351 -41.016 1.00 129.89 2238 MET B N 1
ATOM 10058 C CA . MET B 2 676 ? 41.703 -17.794 -41.019 1.00 129.39 2238 MET B CA 1
ATOM 10059 C C . MET B 2 676 ? 42.751 -18.413 -40.127 1.00 128.90 2238 MET B C 1
ATOM 10060 O O . MET B 2 676 ? 43.657 -17.727 -39.655 1.00 129.10 2238 MET B O 1
ATOM 10065 N N . LYS B 2 677 ? 42.601 -19.718 -39.905 1.00 205.61 2239 LYS B N 1
ATOM 10066 C CA . LYS B 2 677 ? 43.517 -20.524 -39.099 1.00 205.61 2239 LYS B CA 1
ATOM 10067 C C . LYS B 2 677 ? 44.246 -21.405 -40.113 1.00 205.61 2239 LYS B C 1
ATOM 10068 O O . LYS B 2 677 ? 43.612 -22.255 -40.749 1.00 205.61 2239 LYS B O 1
ATOM 10074 N N . VAL B 2 678 ? 45.555 -21.196 -40.280 1.00 157.79 2240 VAL B N 1
ATOM 10075 C CA . VAL B 2 678 ? 46.343 -21.992 -41.229 1.00 156.67 2240 VAL B CA 1
ATOM 10076 C C . VAL B 2 678 ? 47.141 -23.100 -40.540 1.00 155.90 2240 VAL B C 1
ATOM 10077 O O . VAL B 2 678 ? 47.970 -22.835 -39.672 1.00 155.50 2240 VAL B O 1
ATOM 10081 N N . THR B 2 679 ? 46.886 -24.342 -40.936 1.00 190.08 2241 THR B N 1
ATOM 10082 C CA . THR B 2 679 ? 47.577 -25.472 -40.342 1.00 189.79 2241 THR B CA 1
ATOM 10083 C C . THR B 2 679 ? 48.828 -25.819 -41.139 1.00 189.43 2241 THR B C 1
ATOM 10084 O O . THR B 2 679 ? 49.539 -26.761 -40.794 1.00 189.74 2241 THR B O 1
ATOM 10088 N N . GLY B 2 680 ? 49.098 -25.069 -42.205 1.00 162.88 2242 GLY B N 1
ATOM 10089 C CA . GLY B 2 680 ? 50.284 -25.349 -42.999 1.00 161.59 2242 GLY B CA 1
ATOM 10090 C C . GLY B 2 680 ? 50.174 -24.978 -44.464 1.00 160.55 2242 GLY B C 1
ATOM 10091 O O . GLY B 2 680 ? 49.104 -24.574 -44.924 1.00 160.35 2242 GLY B O 1
ATOM 10092 N N . VAL B 2 681 ? 51.274 -25.131 -45.202 1.00 147.73 2243 VAL B N 1
ATOM 10093 C CA . VAL B 2 681 ? 51.295 -24.788 -46.625 1.00 146.90 2243 VAL B CA 1
ATOM 10094 C C . VAL B 2 681 ? 52.007 -25.800 -47.523 1.00 146.58 2243 VAL B C 1
ATOM 10095 O O . VAL B 2 681 ? 53.027 -26.370 -47.136 1.00 146.35 2243 VAL B O 1
ATOM 10099 N N . THR B 2 682 ? 51.459 -26.002 -48.724 1.00 137.61 2244 THR B N 1
ATOM 10100 C CA . THR B 2 682 ? 52.021 -26.921 -49.714 1.00 137.78 2244 THR B CA 1
ATOM 10101 C C . THR B 2 682 ? 52.625 -26.127 -50.866 1.00 137.73 2244 THR B C 1
ATOM 10102 O O . THR B 2 682 ? 52.029 -25.154 -51.339 1.00 137.72 2244 THR B O 1
ATOM 10106 N N . THR B 2 683 ? 53.787 -26.576 -51.334 1.00 111.40 2245 THR B N 1
ATOM 10107 C CA . THR B 2 683 ? 54.503 -25.905 -52.406 1.00 111.15 2245 THR B CA 1
ATOM 10108 C C . THR B 2 683 ? 54.825 -26.791 -53.596 1.00 111.37 2245 THR B C 1
ATOM 10109 O O . THR B 2 683 ? 54.710 -28.007 -53.520 1.00 111.38 2245 THR B O 1
ATOM 10113 N N . GLN B 2 684 ? 55.255 -26.176 -54.692 1.00 124.28 2246 GLN B N 1
ATOM 10114 C CA . GLN B 2 684 ? 55.543 -26.928 -55.902 1.00 124.73 2246 GLN B CA 1
ATOM 10115 C C . GLN B 2 684 ? 56.609 -26.285 -56.799 1.00 125.05 2246 GLN B C 1
ATOM 10116 O O . GLN B 2 684 ? 57.667 -25.874 -56.333 1.00 125.20 2246 GLN B O 1
ATOM 10122 N N . GLY B 2 685 ? 56.307 -26.211 -58.093 1.00 88.80 2247 GLY B N 1
ATOM 10123 C CA . GLY B 2 685 ? 57.205 -25.632 -59.082 1.00 89.15 2247 GLY B CA 1
ATOM 10124 C C . GLY B 2 685 ? 56.925 -26.248 -60.445 1.00 89.67 2247 GLY B C 1
ATOM 10125 O O . GLY B 2 685 ? 56.838 -27.461 -60.554 1.00 89.72 2247 GLY B O 1
ATOM 10126 N N . VAL B 2 686 ? 56.773 -25.443 -61.489 1.00 115.60 2248 VAL B N 1
ATOM 10127 C CA . VAL B 2 686 ? 56.494 -26.016 -62.796 1.00 116.12 2248 VAL B CA 1
ATOM 10128 C C . VAL B 2 686 ? 57.721 -26.744 -63.302 1.00 116.56 2248 VAL B C 1
ATOM 10129 O O . VAL B 2 686 ? 58.705 -26.901 -62.581 1.00 116.49 2248 VAL B O 1
ATOM 10133 N N . LYS B 2 687 ? 57.651 -27.175 -64.555 1.00 117.01 2249 LYS B N 1
ATOM 10134 C CA . LYS B 2 687 ? 58.727 -27.895 -65.208 1.00 117.64 2249 LYS B CA 1
ATOM 10135 C C . LYS B 2 687 ? 58.545 -27.596 -66.673 1.00 117.52 2249 LYS B C 1
ATOM 10136 O O . LYS B 2 687 ? 58.140 -28.451 -67.440 1.00 117.60 2249 LYS B O 1
ATOM 10142 N N . SER B 2 688 ? 58.837 -26.367 -67.062 1.00 192.57 2250 SER B N 1
ATOM 10143 C CA . SER B 2 688 ? 58.665 -25.977 -68.446 1.00 192.73 2250 SER B CA 1
ATOM 10144 C C . SER B 2 688 ? 59.847 -26.164 -69.381 1.00 192.91 2250 SER B C 1
ATOM 10145 O O . SER B 2 688 ? 61.011 -26.093 -68.978 1.00 192.84 2250 SER B O 1
ATOM 10148 N N . LEU B 2 689 ? 59.502 -26.383 -70.646 1.00 137.35 2251 LEU B N 1
ATOM 10149 C CA . LEU B 2 689 ? 60.454 -26.550 -71.731 1.00 137.53 2251 LEU B CA 1
ATOM 10150 C C . LEU B 2 689 ? 61.881 -26.901 -71.283 1.00 137.78 2251 LEU B C 1
ATOM 10151 O O . LEU B 2 689 ? 62.642 -26.034 -70.844 1.00 137.70 2251 LEU B O 1
ATOM 10156 N N . LEU B 2 690 ? 62.204 -28.191 -71.425 1.00 205.61 2252 LEU B N 1
ATOM 10157 C CA . LEU B 2 690 ? 63.483 -28.822 -71.052 1.00 205.61 2252 LEU B CA 1
ATOM 10158 C C . LEU B 2 690 ? 64.325 -28.093 -70.004 1.00 205.61 2252 LEU B C 1
ATOM 10159 O O . LEU B 2 690 ? 65.547 -27.952 -70.137 1.00 205.61 2252 LEU B O 1
ATOM 10164 N N . THR B 2 691 ? 63.656 -27.649 -68.947 1.00 142.75 2253 THR B N 1
ATOM 10165 C CA . THR B 2 691 ? 64.320 -26.969 -67.860 1.00 142.39 2253 THR B CA 1
ATOM 10166 C C . THR B 2 691 ? 63.263 -26.652 -66.821 1.00 141.89 2253 THR B C 1
ATOM 10167 O O . THR B 2 691 ? 62.606 -25.625 -66.875 1.00 141.70 2253 THR B O 1
ATOM 10171 N N . SER B 2 692 ? 63.078 -27.584 -65.897 1.00 138.82 2254 SER B N 1
ATOM 10172 C CA . SER B 2 692 ? 62.107 -27.424 -64.830 1.00 138.42 2254 SER B CA 1
ATOM 10173 C C . SER B 2 692 ? 62.797 -26.607 -63.758 1.00 138.20 2254 SER B C 1
ATOM 10174 O O . SER B 2 692 ? 63.992 -26.348 -63.863 1.00 138.02 2254 SER B O 1
ATOM 10177 N N . MET B 2 693 ? 62.058 -26.210 -62.725 1.00 166.10 2255 MET B N 1
ATOM 10178 C CA . MET B 2 693 ? 62.638 -25.410 -61.648 1.00 166.11 2255 MET B CA 1
ATOM 10179 C C . MET B 2 693 ? 61.748 -25.363 -60.415 1.00 166.12 2255 MET B C 1
ATOM 10180 O O . MET B 2 693 ? 60.549 -25.115 -60.525 1.00 165.99 2255 MET B O 1
ATOM 10185 N N . TYR B 2 694 ? 62.335 -25.589 -59.242 1.00 136.38 2256 TYR B N 1
ATOM 10186 C CA . TYR B 2 694 ? 61.564 -25.549 -58.005 1.00 136.53 2256 TYR B CA 1
ATOM 10187 C C . TYR B 2 694 ? 61.938 -24.423 -57.064 1.00 136.73 2256 TYR B C 1
ATOM 10188 O O . TYR B 2 694 ? 62.258 -23.322 -57.499 1.00 136.83 2256 TYR B O 1
ATOM 10197 N N . VAL B 2 695 ? 61.862 -24.708 -55.769 1.00 138.62 2257 VAL B N 1
ATOM 10198 C CA . VAL B 2 695 ? 62.203 -23.749 -54.734 1.00 139.01 2257 VAL B CA 1
ATOM 10199 C C . VAL B 2 695 ? 62.548 -24.524 -53.478 1.00 139.55 2257 VAL B C 1
ATOM 10200 O O . VAL B 2 695 ? 61.691 -25.175 -52.897 1.00 139.61 2257 VAL B O 1
ATOM 10204 N N . LYS B 2 696 ? 63.807 -24.451 -53.066 1.00 138.34 2258 LYS B N 1
ATOM 10205 C CA . LYS B 2 696 ? 64.272 -25.160 -51.885 1.00 139.29 2258 LYS B CA 1
ATOM 10206 C C . LYS B 2 696 ? 63.969 -24.433 -50.580 1.00 139.50 2258 LYS B C 1
ATOM 10207 O O . LYS B 2 696 ? 63.076 -24.829 -49.839 1.00 139.84 2258 LYS B O 1
ATOM 10213 N N . GLU B 2 697 ? 64.716 -23.372 -50.302 1.00 145.36 2259 GLU B N 1
ATOM 10214 C CA . GLU B 2 697 ? 64.543 -22.607 -49.071 1.00 145.45 2259 GLU B CA 1
ATOM 10215 C C . GLU B 2 697 ? 63.593 -21.423 -49.248 1.00 145.46 2259 GLU B C 1
ATOM 10216 O O . GLU B 2 697 ? 63.380 -20.959 -50.366 1.00 145.41 2259 GLU B O 1
ATOM 10222 N N . PHE B 2 698 ? 63.029 -20.931 -48.145 1.00 205.61 2260 PHE B N 1
ATOM 10223 C CA . PHE B 2 698 ? 62.104 -19.799 -48.211 1.00 205.61 2260 PHE B CA 1
ATOM 10224 C C . PHE B 2 698 ? 61.510 -19.406 -46.855 1.00 205.61 2260 PHE B C 1
ATOM 10225 O O . PHE B 2 698 ? 61.642 -20.125 -45.861 1.00 205.61 2260 PHE B O 1
ATOM 10233 N N . LEU B 2 699 ? 60.824 -18.266 -46.850 1.00 159.29 2261 LEU B N 1
ATOM 10234 C CA . LEU B 2 699 ? 60.182 -17.730 -45.660 1.00 159.81 2261 LEU B CA 1
ATOM 10235 C C . LEU B 2 699 ? 58.722 -17.392 -45.910 1.00 160.46 2261 LEU B C 1
ATOM 10236 O O . LEU B 2 699 ? 58.281 -17.322 -47.054 1.00 160.55 2261 LEU B O 1
ATOM 10241 N N . ILE B 2 700 ? 57.980 -17.176 -44.828 1.00 205.61 2262 ILE B N 1
ATOM 10242 C CA . ILE B 2 700 ? 56.563 -16.824 -44.903 1.00 205.61 2262 ILE B CA 1
ATOM 10243 C C . ILE B 2 700 ? 56.309 -15.618 -44.019 1.00 205.61 2262 ILE B C 1
ATOM 10244 O O . ILE B 2 700 ? 56.935 -15.458 -42.972 1.00 205.61 2262 ILE B O 1
ATOM 10249 N N . SER B 2 701 ? 55.370 -14.781 -44.427 1.00 203.06 2263 SER B N 1
ATOM 10250 C CA . SER B 2 701 ? 55.075 -13.588 -43.661 1.00 203.06 2263 SER B CA 1
ATOM 10251 C C . SER B 2 701 ? 53.865 -13.712 -42.737 1.00 203.06 2263 SER B C 1
ATOM 10252 O O . SER B 2 701 ? 53.856 -14.540 -41.821 1.00 203.06 2263 SER B O 1
ATOM 10255 N N . SER B 2 702 ? 52.867 -12.863 -42.992 1.00 205.61 2264 SER B N 1
ATOM 10256 C CA . SER B 2 702 ? 51.607 -12.774 -42.242 1.00 205.61 2264 SER B CA 1
ATOM 10257 C C . SER B 2 702 ? 51.274 -11.284 -42.085 1.00 205.61 2264 SER B C 1
ATOM 10258 O O . SER B 2 702 ? 52.170 -10.467 -41.866 1.00 205.61 2264 SER B O 1
ATOM 10261 N N . SER B 2 703 ? 49.996 -10.927 -42.194 1.00 205.61 2265 SER B N 1
ATOM 10262 C CA . SER B 2 703 ? 49.595 -9.523 -42.078 1.00 205.61 2265 SER B CA 1
ATOM 10263 C C . SER B 2 703 ? 48.114 -9.344 -41.748 1.00 205.61 2265 SER B C 1
ATOM 10264 O O . SER B 2 703 ? 47.323 -10.281 -41.875 1.00 205.61 2265 SER B O 1
ATOM 10267 N N . GLN B 2 704 ? 47.747 -8.135 -41.329 1.00 180.34 2266 GLN B N 1
ATOM 10268 C CA . GLN B 2 704 ? 46.359 -7.821 -41.008 1.00 180.34 2266 GLN B CA 1
ATOM 10269 C C . GLN B 2 704 ? 45.875 -6.758 -41.974 1.00 180.34 2266 GLN B C 1
ATOM 10270 O O . GLN B 2 704 ? 44.994 -5.960 -41.658 1.00 180.34 2266 GLN B O 1
ATOM 10276 N N . ASP B 2 705 ? 46.481 -6.784 -43.157 1.00 205.61 2267 ASP B N 1
ATOM 10277 C CA . ASP B 2 705 ? 46.207 -5.874 -44.264 1.00 205.61 2267 ASP B CA 1
ATOM 10278 C C . ASP B 2 705 ? 47.536 -5.761 -44.993 1.00 205.61 2267 ASP B C 1
ATOM 10279 O O . ASP B 2 705 ? 48.556 -6.229 -44.486 1.00 205.61 2267 ASP B O 1
ATOM 10284 N N . GLY B 2 706 ? 47.536 -5.142 -46.168 1.00 205.61 2268 GLY B N 1
ATOM 10285 C CA . GLY B 2 706 ? 48.775 -5.006 -46.915 1.00 205.61 2268 GLY B CA 1
ATOM 10286 C C . GLY B 2 706 ? 49.665 -3.849 -46.479 1.00 205.61 2268 GLY B C 1
ATOM 10287 O O . GLY B 2 706 ? 50.057 -3.030 -47.313 1.00 205.61 2268 GLY B O 1
ATOM 10288 N N . HIS B 2 707 ? 49.995 -3.780 -45.187 1.00 184.63 2269 HIS B N 1
ATOM 10289 C CA . HIS B 2 707 ? 50.839 -2.706 -44.657 1.00 185.27 2269 HIS B CA 1
ATOM 10290 C C . HIS B 2 707 ? 51.739 -3.156 -43.491 1.00 185.27 2269 HIS B C 1
ATOM 10291 O O . HIS B 2 707 ? 52.773 -2.540 -43.238 1.00 185.27 2269 HIS B O 1
ATOM 10298 N N . GLN B 2 708 ? 51.348 -4.222 -42.788 1.00 205.61 2270 GLN B N 1
ATOM 10299 C CA . GLN B 2 708 ? 52.144 -4.755 -41.674 1.00 205.61 2270 GLN B CA 1
ATOM 10300 C C . GLN B 2 708 ? 52.398 -6.260 -41.789 1.00 205.61 2270 GLN B C 1
ATOM 10301 O O . GLN B 2 708 ? 51.473 -7.013 -42.082 1.00 205.61 2270 GLN B O 1
ATOM 10307 N N . TRP B 2 709 ? 53.634 -6.695 -41.515 1.00 158.54 2271 TRP B N 1
ATOM 10308 C CA . TRP B 2 709 ? 54.012 -8.116 -41.607 1.00 158.16 2271 TRP B CA 1
ATOM 10309 C C . TRP B 2 709 ? 54.786 -8.614 -40.389 1.00 158.03 2271 TRP B C 1
ATOM 10310 O O . TRP B 2 709 ? 55.503 -7.856 -39.746 1.00 158.18 2271 TRP B O 1
ATOM 10321 N N . THR B 2 710 ? 54.639 -9.897 -40.082 1.00 205.61 2272 THR B N 1
ATOM 10322 C CA . THR B 2 710 ? 55.328 -10.497 -38.942 1.00 205.61 2272 THR B CA 1
ATOM 10323 C C . THR B 2 710 ? 55.943 -11.837 -39.315 1.00 205.61 2272 THR B C 1
ATOM 10324 O O . THR B 2 710 ? 55.257 -12.863 -39.366 1.00 205.61 2272 THR B O 1
ATOM 10328 N N . LEU B 2 711 ? 57.245 -11.821 -39.568 1.00 196.53 2273 LEU B N 1
ATOM 10329 C CA . LEU B 2 711 ? 57.955 -13.029 -39.944 1.00 196.57 2273 LEU B CA 1
ATOM 10330 C C . LEU B 2 711 ? 57.643 -14.159 -38.965 1.00 196.71 2273 LEU B C 1
ATOM 10331 O O . LEU B 2 711 ? 57.299 -13.919 -37.806 1.00 196.85 2273 LEU B O 1
ATOM 10336 N N . PHE B 2 712 ? 57.752 -15.391 -39.453 1.00 160.89 2274 PHE B N 1
ATOM 10337 C CA . PHE B 2 712 ? 57.487 -16.576 -38.650 1.00 160.99 2274 PHE B CA 1
ATOM 10338 C C . PHE B 2 712 ? 58.760 -17.194 -38.078 1.00 161.04 2274 PHE B C 1
ATOM 10339 O O . PHE B 2 712 ? 59.373 -18.059 -38.702 1.00 160.97 2274 PHE B O 1
ATOM 10347 N N . PHE B 2 713 ? 59.143 -16.751 -36.884 1.00 157.62 2275 PHE B N 1
ATOM 10348 C CA . PHE B 2 713 ? 60.346 -17.244 -36.211 1.00 157.81 2275 PHE B CA 1
ATOM 10349 C C . PHE B 2 713 ? 60.072 -18.615 -35.609 1.00 157.77 2275 PHE B C 1
ATOM 10350 O O . PHE B 2 713 ? 58.921 -18.968 -35.384 1.00 157.85 2275 PHE B O 1
ATOM 10358 N N . GLN B 2 714 ? 61.122 -19.387 -35.345 1.00 205.61 2276 GLN B N 1
ATOM 10359 C CA . GLN B 2 714 ? 60.927 -20.709 -34.763 1.00 205.61 2276 GLN B CA 1
ATOM 10360 C C . GLN B 2 714 ? 62.100 -21.260 -33.956 1.00 205.61 2276 GLN B C 1
ATOM 10361 O O . GLN B 2 714 ? 63.236 -21.327 -34.440 1.00 205.61 2276 GLN B O 1
ATOM 10367 N N . ASN B 2 715 ? 61.789 -21.667 -32.722 1.00 205.61 2277 ASN B N 1
ATOM 10368 C CA . ASN B 2 715 ? 62.754 -22.220 -31.769 1.00 205.61 2277 ASN B CA 1
ATOM 10369 C C . ASN B 2 715 ? 63.804 -21.163 -31.462 1.00 205.61 2277 ASN B C 1
ATOM 10370 O O . ASN B 2 715 ? 64.526 -21.242 -30.465 1.00 205.61 2277 ASN B O 1
ATOM 10375 N N . GLY B 2 716 ? 63.861 -20.172 -32.346 1.00 149.78 2278 GLY B N 1
ATOM 10376 C CA . GLY B 2 716 ? 64.783 -19.064 -32.232 1.00 148.90 2278 GLY B CA 1
ATOM 10377 C C . GLY B 2 716 ? 64.395 -18.080 -33.315 1.00 148.20 2278 GLY B C 1
ATOM 10378 O O . GLY B 2 716 ? 63.212 -17.891 -33.589 1.00 148.24 2278 GLY B O 1
ATOM 10379 N N . LYS B 2 717 ? 65.381 -17.457 -33.945 1.00 156.39 2279 LYS B N 1
ATOM 10380 C CA . LYS B 2 717 ? 65.096 -16.507 -35.007 1.00 155.48 2279 LYS B CA 1
ATOM 10381 C C . LYS B 2 717 ? 64.411 -17.221 -36.160 1.00 154.67 2279 LYS B C 1
ATOM 10382 O O . LYS B 2 717 ? 63.997 -18.378 -36.036 1.00 154.47 2279 LYS B O 1
ATOM 10388 N N . VAL B 2 718 ? 64.304 -16.514 -37.279 1.00 177.69 2280 VAL B N 1
ATOM 10389 C CA . VAL B 2 718 ? 63.677 -17.025 -38.489 1.00 176.73 2280 VAL B CA 1
ATOM 10390 C C . VAL B 2 718 ? 63.824 -18.530 -38.643 1.00 176.09 2280 VAL B C 1
ATOM 10391 O O . VAL B 2 718 ? 64.755 -19.133 -38.106 1.00 175.91 2280 VAL B O 1
ATOM 10395 N N . LYS B 2 719 ? 62.886 -19.137 -39.364 1.00 205.61 2281 LYS B N 1
ATOM 10396 C CA . LYS B 2 719 ? 62.943 -20.568 -39.629 1.00 205.61 2281 LYS B CA 1
ATOM 10397 C C . LYS B 2 719 ? 63.036 -20.792 -41.132 1.00 205.61 2281 LYS B C 1
ATOM 10398 O O . LYS B 2 719 ? 62.059 -20.633 -41.868 1.00 205.61 2281 LYS B O 1
ATOM 10404 N N . VAL B 2 720 ? 64.236 -21.143 -41.576 1.00 205.34 2282 VAL B N 1
ATOM 10405 C CA . VAL B 2 720 ? 64.490 -21.401 -42.978 1.00 205.34 2282 VAL B CA 1
ATOM 10406 C C . VAL B 2 720 ? 63.705 -22.652 -43.355 1.00 205.34 2282 VAL B C 1
ATOM 10407 O O . VAL B 2 720 ? 64.035 -23.768 -42.941 1.00 205.34 2282 VAL B O 1
ATOM 10411 N N . PHE B 2 721 ? 62.644 -22.454 -44.127 1.00 139.48 2283 PHE B N 1
ATOM 10412 C CA . PHE B 2 721 ? 61.807 -23.565 -44.535 1.00 138.81 2283 PHE B CA 1
ATOM 10413 C C . PHE B 2 721 ? 62.398 -24.355 -45.660 1.00 138.36 2283 PHE B C 1
ATOM 10414 O O . PHE B 2 721 ? 62.670 -23.817 -46.730 1.00 138.28 2283 PHE B O 1
ATOM 10422 N N . GLN B 2 722 ? 62.595 -25.642 -45.408 1.00 157.75 2284 GLN B N 1
ATOM 10423 C CA . GLN B 2 722 ? 63.162 -26.525 -46.406 1.00 157.16 2284 GLN B CA 1
ATOM 10424 C C . GLN B 2 722 ? 62.096 -27.299 -47.153 1.00 157.08 2284 GLN B C 1
ATOM 10425 O O . GLN B 2 722 ? 61.251 -27.947 -46.546 1.00 157.19 2284 GLN B O 1
ATOM 10431 N N . GLY B 2 723 ? 62.149 -27.228 -48.478 1.00 174.69 2285 GLY B N 1
ATOM 10432 C CA . GLY B 2 723 ? 61.183 -27.932 -49.295 1.00 174.60 2285 GLY B CA 1
ATOM 10433 C C . GLY B 2 723 ? 61.660 -28.150 -50.719 1.00 174.62 2285 GLY B C 1
ATOM 10434 O O . GLY B 2 723 ? 62.756 -27.725 -51.094 1.00 174.79 2285 GLY B O 1
ATOM 10435 N N . ASN B 2 724 ? 60.822 -28.824 -51.503 1.00 159.71 2286 ASN B N 1
ATOM 10436 C CA . ASN B 2 724 ? 61.080 -29.139 -52.909 1.00 159.33 2286 ASN B CA 1
ATOM 10437 C C . ASN B 2 724 ? 62.475 -29.604 -53.291 1.00 159.60 2286 ASN B C 1
ATOM 10438 O O . ASN B 2 724 ? 63.463 -28.902 -53.095 1.00 159.63 2286 ASN B O 1
ATOM 10443 N N . GLN B 2 725 ? 62.531 -30.800 -53.860 1.00 144.43 2287 GLN B N 1
ATOM 10444 C CA . GLN B 2 725 ? 63.778 -31.387 -54.313 1.00 144.71 2287 GLN B CA 1
ATOM 10445 C C . GLN B 2 725 ? 63.579 -31.724 -55.789 1.00 144.66 2287 GLN B C 1
ATOM 10446 O O . GLN B 2 725 ? 64.471 -32.269 -56.455 1.00 144.74 2287 GLN B O 1
ATOM 10452 N N . ASP B 2 726 ? 62.390 -31.383 -56.285 1.00 191.24 2288 ASP B N 1
ATOM 10453 C CA . ASP B 2 726 ? 62.004 -31.612 -57.674 1.00 191.24 2288 ASP B CA 1
ATOM 10454 C C . ASP B 2 726 ? 60.802 -30.739 -57.999 1.00 191.24 2288 ASP B C 1
ATOM 10455 O O . ASP B 2 726 ? 60.501 -29.797 -57.274 1.00 191.24 2288 ASP B O 1
ATOM 10460 N N . SER B 2 727 ? 60.114 -31.061 -59.088 1.00 150.60 2289 SER B N 1
ATOM 10461 C CA . SER B 2 727 ? 58.937 -30.308 -59.497 1.00 151.03 2289 SER B CA 1
ATOM 10462 C C . SER B 2 727 ? 57.767 -31.226 -59.857 1.00 151.53 2289 SER B C 1
ATOM 10463 O O . SER B 2 727 ? 56.610 -30.810 -59.830 1.00 151.63 2289 SER B O 1
ATOM 10466 N N . PHE B 2 728 ? 58.076 -32.478 -60.188 1.00 197.61 2290 PHE B N 1
ATOM 10467 C CA . PHE B 2 728 ? 57.053 -33.453 -60.558 1.00 197.61 2290 PHE B CA 1
ATOM 10468 C C . PHE B 2 728 ? 56.301 -33.966 -59.336 1.00 197.61 2290 PHE B C 1
ATOM 10469 O O . PHE B 2 728 ? 55.703 -35.037 -59.376 1.00 197.61 2290 PHE B O 1
ATOM 10477 N N . THR B 2 729 ? 56.341 -33.202 -58.249 1.00 164.62 2291 THR B N 1
ATOM 10478 C CA . THR B 2 729 ? 55.656 -33.576 -57.016 1.00 164.51 2291 THR B CA 1
ATOM 10479 C C . THR B 2 729 ? 55.452 -32.337 -56.165 1.00 164.14 2291 THR B C 1
ATOM 10480 O O . THR B 2 729 ? 56.036 -31.291 -56.426 1.00 164.21 2291 THR B O 1
ATOM 10484 N N . PRO B 2 730 ? 54.604 -32.438 -55.139 1.00 147.53 2292 PRO B N 1
ATOM 10485 C CA . PRO B 2 730 ? 54.330 -31.321 -54.242 1.00 147.30 2292 PRO B CA 1
ATOM 10486 C C . PRO B 2 730 ? 54.954 -31.655 -52.897 1.00 146.98 2292 PRO B C 1
ATOM 10487 O O . PRO B 2 730 ? 55.184 -32.823 -52.611 1.00 146.89 2292 PRO B O 1
ATOM 10491 N N . VAL B 2 731 ? 55.231 -30.645 -52.078 1.00 121.60 2293 VAL B N 1
ATOM 10492 C CA . VAL B 2 731 ? 55.809 -30.872 -50.750 1.00 121.67 2293 VAL B CA 1
ATOM 10493 C C . VAL B 2 731 ? 55.151 -29.898 -49.781 1.00 121.95 2293 VAL B C 1
ATOM 10494 O O . VAL B 2 731 ? 54.683 -28.838 -50.193 1.00 121.91 2293 VAL B O 1
ATOM 10498 N N . VAL B 2 732 ? 55.130 -30.235 -48.497 1.00 193.79 2294 VAL B N 1
ATOM 10499 C CA . VAL B 2 732 ? 54.451 -29.376 -47.537 1.00 193.79 2294 VAL B CA 1
ATOM 10500 C C . VAL B 2 732 ? 55.180 -29.104 -46.222 1.00 193.79 2294 VAL B C 1
ATOM 10501 O O . VAL B 2 732 ? 55.877 -29.978 -45.702 1.00 193.79 2294 VAL B O 1
ATOM 10505 N N . ASN B 2 733 ? 54.995 -27.895 -45.683 1.00 110.37 2295 ASN B N 1
ATOM 10506 C CA . ASN B 2 733 ? 55.613 -27.514 -44.413 1.00 110.42 2295 ASN B CA 1
ATOM 10507 C C . ASN B 2 733 ? 54.591 -27.500 -43.287 1.00 110.62 2295 ASN B C 1
ATOM 10508 O O . ASN B 2 733 ? 53.477 -27.015 -43.462 1.00 110.58 2295 ASN B O 1
ATOM 10513 N N . SER B 2 734 ? 55.000 -28.031 -42.136 1.00 153.43 2296 SER B N 1
ATOM 10514 C CA . SER B 2 734 ? 54.168 -28.115 -40.939 1.00 153.66 2296 SER B CA 1
ATOM 10515 C C . SER B 2 734 ? 53.710 -26.732 -40.483 1.00 153.67 2296 SER B C 1
ATOM 10516 O O . SER B 2 734 ? 53.028 -26.040 -41.227 1.00 153.68 2296 SER B O 1
ATOM 10519 N N . LEU B 2 735 ? 54.090 -26.358 -39.258 1.00 190.99 2297 LEU B N 1
ATOM 10520 C CA . LEU B 2 735 ? 53.780 -25.066 -38.616 1.00 191.16 2297 LEU B CA 1
ATOM 10521 C C . LEU B 2 735 ? 53.466 -25.234 -37.131 1.00 191.43 2297 LEU B C 1
ATOM 10522 O O . LEU B 2 735 ? 52.391 -24.848 -36.671 1.00 191.35 2297 LEU B O 1
ATOM 10527 N N . ASP B 2 736 ? 54.425 -25.798 -36.395 1.00 205.24 2298 ASP B N 1
ATOM 10528 C CA . ASP B 2 736 ? 54.307 -26.056 -34.956 1.00 205.61 2298 ASP B CA 1
ATOM 10529 C C . ASP B 2 736 ? 53.340 -25.078 -34.282 1.00 205.61 2298 ASP B C 1
ATOM 10530 O O . ASP B 2 736 ? 52.491 -25.487 -33.490 1.00 205.61 2298 ASP B O 1
ATOM 10535 N N . PRO B 2 737 ? 53.482 -23.770 -34.567 1.00 194.31 2299 PRO B N 1
ATOM 10536 C CA . PRO B 2 737 ? 52.603 -22.754 -33.991 1.00 194.31 2299 PRO B CA 1
ATOM 10537 C C . PRO B 2 737 ? 51.760 -22.172 -35.132 1.00 194.31 2299 PRO B C 1
ATOM 10538 O O . PRO B 2 737 ? 52.169 -21.226 -35.806 1.00 194.31 2299 PRO B O 1
ATOM 10542 N N . PRO B 2 738 ? 50.569 -22.745 -35.362 1.00 178.57 2300 PRO B N 1
ATOM 10543 C CA . PRO B 2 738 ? 49.629 -22.336 -36.408 1.00 178.39 2300 PRO B CA 1
ATOM 10544 C C . PRO B 2 738 ? 49.417 -20.840 -36.526 1.00 178.19 2300 PRO B C 1
ATOM 10545 O O . PRO B 2 738 ? 48.869 -20.207 -35.625 1.00 178.07 2300 PRO B O 1
ATOM 10549 N N . LEU B 2 739 ? 49.853 -20.273 -37.642 1.00 187.97 2301 LEU B N 1
ATOM 10550 C CA . LEU B 2 739 ? 49.660 -18.854 -37.861 1.00 187.56 2301 LEU B CA 1
ATOM 10551 C C . LEU B 2 739 ? 48.162 -18.725 -38.117 1.00 187.14 2301 LEU B C 1
ATOM 10552 O O . LEU B 2 739 ? 47.468 -19.734 -38.239 1.00 187.00 2301 LEU B O 1
ATOM 10557 N N . LEU B 2 740 ? 47.658 -17.500 -38.199 1.00 178.43 2302 LEU B N 1
ATOM 10558 C CA . LEU B 2 740 ? 46.235 -17.299 -38.425 1.00 178.20 2302 LEU B CA 1
ATOM 10559 C C . LEU B 2 740 ? 45.911 -15.850 -38.751 1.00 177.75 2302 LEU B C 1
ATOM 10560 O O . LEU B 2 740 ? 45.678 -15.035 -37.861 1.00 177.76 2302 LEU B O 1
ATOM 10565 N N . THR B 2 741 ? 45.901 -15.532 -40.038 1.00 119.14 2303 THR B N 1
ATOM 10566 C CA . THR B 2 741 ? 45.616 -14.174 -40.455 1.00 118.91 2303 THR B CA 1
ATOM 10567 C C . THR B 2 741 ? 44.851 -14.113 -41.766 1.00 118.53 2303 THR B C 1
ATOM 10568 O O . THR B 2 741 ? 44.903 -15.042 -42.560 1.00 118.24 2303 THR B O 1
ATOM 10572 N N . ARG B 2 742 ? 44.143 -13.002 -41.978 1.00 205.61 2304 ARG B N 1
ATOM 10573 C CA . ARG B 2 742 ? 43.340 -12.796 -43.184 1.00 205.61 2304 ARG B CA 1
ATOM 10574 C C . ARG B 2 742 ? 44.174 -12.435 -44.405 1.00 205.61 2304 ARG B C 1
ATOM 10575 O O . ARG B 2 742 ? 43.633 -12.185 -45.486 1.00 205.61 2304 ARG B O 1
ATOM 10583 N N . TYR B 2 743 ? 45.490 -12.401 -44.231 1.00 154.34 2305 TYR B N 1
ATOM 10584 C CA . TYR B 2 743 ? 46.396 -12.079 -45.326 1.00 154.20 2305 TYR B CA 1
ATOM 10585 C C . TYR B 2 743 ? 47.679 -12.883 -45.130 1.00 153.59 2305 TYR B C 1
ATOM 10586 O O . TYR B 2 743 ? 48.170 -12.988 -44.002 1.00 153.42 2305 TYR B O 1
ATOM 10595 N N . LEU B 2 744 ? 48.204 -13.461 -46.218 1.00 198.06 2306 LEU B N 1
ATOM 10596 C CA . LEU B 2 744 ? 49.451 -14.239 -46.165 1.00 198.06 2306 LEU B CA 1
ATOM 10597 C C . LEU B 2 744 ? 50.383 -13.986 -47.348 1.00 197.98 2306 LEU B C 1
ATOM 10598 O O . LEU B 2 744 ? 49.988 -14.049 -48.512 1.00 197.96 2306 LEU B O 1
ATOM 10603 N N . ARG B 2 745 ? 51.634 -13.699 -47.020 1.00 171.83 2307 ARG B N 1
ATOM 10604 C CA . ARG B 2 745 ? 52.655 -13.442 -48.012 1.00 171.42 2307 ARG B CA 1
ATOM 10605 C C . ARG B 2 745 ? 53.685 -14.548 -47.888 1.00 170.74 2307 ARG B C 1
ATOM 10606 O O . ARG B 2 745 ? 53.786 -15.213 -46.852 1.00 170.96 2307 ARG B O 1
ATOM 10614 N N . ILE B 2 746 ? 54.454 -14.741 -48.952 1.00 203.75 2308 ILE B N 1
ATOM 10615 C CA . ILE B 2 746 ? 55.488 -15.757 -48.950 1.00 202.97 2308 ILE B CA 1
ATOM 10616 C C . ILE B 2 746 ? 56.673 -15.352 -49.819 1.00 202.46 2308 ILE B C 1
ATOM 10617 O O . ILE B 2 746 ? 56.494 -14.811 -50.915 1.00 202.53 2308 ILE B O 1
ATOM 10622 N N . HIS B 2 747 ? 57.878 -15.619 -49.314 1.00 205.61 2309 HIS B N 1
ATOM 10623 C CA . HIS B 2 747 ? 59.123 -15.314 -50.022 1.00 205.61 2309 HIS B CA 1
ATOM 10624 C C . HIS B 2 747 ? 60.037 -16.541 -50.035 1.00 205.61 2309 HIS B C 1
ATOM 10625 O O . HIS B 2 747 ? 60.276 -17.174 -49.005 1.00 205.61 2309 HIS B O 1
ATOM 10632 N N . PRO B 2 748 ? 60.548 -16.896 -51.218 1.00 205.61 2310 PRO B N 1
ATOM 10633 C CA . PRO B 2 748 ? 61.439 -18.037 -51.419 1.00 205.61 2310 PRO B CA 1
ATOM 10634 C C . PRO B 2 748 ? 62.884 -17.612 -51.195 1.00 205.61 2310 PRO B C 1
ATOM 10635 O O . PRO B 2 748 ? 63.159 -16.423 -51.042 1.00 205.61 2310 PRO B O 1
ATOM 10639 N N . GLN B 2 749 ? 63.808 -18.568 -51.172 1.00 141.76 2311 GLN B N 1
ATOM 10640 C CA . GLN B 2 749 ? 65.210 -18.225 -50.976 1.00 141.24 2311 GLN B CA 1
ATOM 10641 C C . GLN B 2 749 ? 66.151 -19.028 -51.871 1.00 140.70 2311 GLN B C 1
ATOM 10642 O O . GLN B 2 749 ? 66.841 -18.464 -52.720 1.00 140.50 2311 GLN B O 1
ATOM 10648 N N . SER B 2 750 ? 66.179 -20.341 -51.675 1.00 145.33 2312 SER B N 1
ATOM 10649 C CA . SER B 2 750 ? 67.037 -21.219 -52.464 1.00 145.17 2312 SER B CA 1
ATOM 10650 C C . SER B 2 750 ? 66.276 -21.768 -53.651 1.00 144.85 2312 SER B C 1
ATOM 10651 O O . SER B 2 750 ? 65.622 -22.801 -53.557 1.00 144.96 2312 SER B O 1
ATOM 10654 N N . TRP B 2 751 ? 66.375 -21.085 -54.777 1.00 110.17 2313 TRP B N 1
ATOM 10655 C CA . TRP B 2 751 ? 65.674 -21.520 -55.960 1.00 109.74 2313 TRP B CA 1
ATOM 10656 C C . TRP B 2 751 ? 66.292 -22.736 -56.608 1.00 109.37 2313 TRP B C 1
ATOM 10657 O O . TRP B 2 751 ? 66.868 -23.585 -55.929 1.00 109.49 2313 TRP B O 1
ATOM 10668 N N . VAL B 2 752 ? 66.142 -22.806 -57.930 1.00 186.70 2314 VAL B N 1
ATOM 10669 C CA . VAL B 2 752 ? 66.639 -23.896 -58.772 1.00 185.99 2314 VAL B CA 1
ATOM 10670 C C . VAL B 2 752 ? 66.419 -23.430 -60.208 1.00 185.77 2314 VAL B C 1
ATOM 10671 O O . VAL B 2 752 ? 65.277 -23.273 -60.624 1.00 185.77 2314 VAL B O 1
ATOM 10675 N N . HIS B 2 753 ? 67.494 -23.206 -60.960 1.00 151.99 2315 HIS B N 1
ATOM 10676 C CA . HIS B 2 753 ? 67.374 -22.751 -62.352 1.00 151.64 2315 HIS B CA 1
ATOM 10677 C C . HIS B 2 753 ? 66.726 -21.369 -62.422 1.00 151.65 2315 HIS B C 1
ATOM 10678 O O . HIS B 2 753 ? 67.278 -20.430 -63.004 1.00 151.73 2315 HIS B O 1
ATOM 10685 N N . GLN B 2 754 ? 65.538 -21.272 -61.834 1.00 194.09 2316 GLN B N 1
ATOM 10686 C CA . GLN B 2 754 ? 64.759 -20.041 -61.771 1.00 194.09 2316 GLN B CA 1
ATOM 10687 C C . GLN B 2 754 ? 64.015 -20.088 -60.443 1.00 194.09 2316 GLN B C 1
ATOM 10688 O O . GLN B 2 754 ? 64.454 -20.767 -59.514 1.00 194.09 2316 GLN B O 1
ATOM 10694 N N . ILE B 2 755 ? 62.888 -19.387 -60.358 1.00 205.61 2317 ILE B N 1
ATOM 10695 C CA . ILE B 2 755 ? 62.097 -19.351 -59.128 1.00 205.61 2317 ILE B CA 1
ATOM 10696 C C . ILE B 2 755 ? 60.610 -19.488 -59.404 1.00 205.61 2317 ILE B C 1
ATOM 10697 O O . ILE B 2 755 ? 59.842 -18.539 -59.232 1.00 205.61 2317 ILE B O 1
ATOM 10702 N N . ALA B 2 756 ? 60.204 -20.678 -59.820 1.00 128.69 2318 ALA B N 1
ATOM 10703 C CA . ALA B 2 756 ? 58.811 -20.925 -60.132 1.00 128.77 2318 ALA B CA 1
ATOM 10704 C C . ALA B 2 756 ? 58.073 -21.461 -58.931 1.00 128.75 2318 ALA B C 1
ATOM 10705 O O . ALA B 2 756 ? 58.652 -22.084 -58.045 1.00 128.82 2318 ALA B O 1
ATOM 10707 N N . LEU B 2 757 ? 56.778 -21.212 -58.900 1.00 156.47 2319 LEU B N 1
ATOM 10708 C CA . LEU B 2 757 ? 55.999 -21.710 -57.804 1.00 156.89 2319 LEU B CA 1
ATOM 10709 C C . LEU B 2 757 ? 54.515 -21.800 -58.108 1.00 157.51 2319 LEU B C 1
ATOM 10710 O O . LEU B 2 757 ? 53.918 -20.907 -58.717 1.00 157.65 2319 LEU B O 1
ATOM 10715 N N . ARG B 2 758 ? 53.948 -22.925 -57.701 1.00 126.62 2320 ARG B N 1
ATOM 10716 C CA . ARG B 2 758 ? 52.538 -23.208 -57.838 1.00 127.49 2320 ARG B CA 1
ATOM 10717 C C . ARG B 2 758 ? 52.249 -23.648 -56.423 1.00 128.40 2320 ARG B C 1
ATOM 10718 O O . ARG B 2 758 ? 53.144 -24.175 -55.768 1.00 128.38 2320 ARG B O 1
ATOM 10726 N N . MET B 2 759 ? 51.032 -23.442 -55.932 1.00 155.14 2321 MET B N 1
ATOM 10727 C CA . MET B 2 759 ? 50.768 -23.845 -54.561 1.00 156.16 2321 MET B CA 1
ATOM 10728 C C . MET B 2 759 ? 49.331 -23.739 -54.090 1.00 157.19 2321 MET B C 1
ATOM 10729 O O . MET B 2 759 ? 48.437 -23.343 -54.836 1.00 157.32 2321 MET B O 1
ATOM 10734 N N . GLU B 2 760 ? 49.153 -24.085 -52.816 1.00 135.52 2322 GLU B N 1
ATOM 10735 C CA . GLU B 2 760 ? 47.879 -24.034 -52.108 1.00 137.15 2322 GLU B CA 1
ATOM 10736 C C . GLU B 2 760 ? 48.259 -24.060 -50.646 1.00 137.67 2322 GLU B C 1
ATOM 10737 O O . GLU B 2 760 ? 49.386 -24.413 -50.306 1.00 137.71 2322 GLU B O 1
ATOM 10743 N N . VAL B 2 761 ? 47.318 -23.708 -49.782 1.00 139.07 2323 VAL B N 1
ATOM 10744 C CA . VAL B 2 761 ? 47.571 -23.658 -48.346 1.00 140.03 2323 VAL B CA 1
ATOM 10745 C C . VAL B 2 761 ? 46.961 -24.816 -47.560 1.00 141.10 2323 VAL B C 1
ATOM 10746 O O . VAL B 2 761 ? 46.909 -25.946 -48.032 1.00 141.26 2323 VAL B O 1
ATOM 10750 N N . LEU B 2 762 ? 46.512 -24.514 -46.350 1.00 163.97 2324 LEU B N 1
ATOM 10751 C CA . LEU B 2 762 ? 45.887 -25.493 -45.477 1.00 165.86 2324 LEU B CA 1
ATOM 10752 C C . LEU B 2 762 ? 45.289 -24.804 -44.260 1.00 167.41 2324 LEU B C 1
ATOM 10753 O O . LEU B 2 762 ? 46.015 -24.169 -43.494 1.00 167.47 2324 LEU B O 1
ATOM 10758 N N . GLY B 2 763 ? 43.973 -24.940 -44.080 1.00 162.19 2325 GLY B N 1
ATOM 10759 C CA . GLY B 2 763 ? 43.312 -24.310 -42.949 1.00 162.19 2325 GLY B CA 1
ATOM 10760 C C . GLY B 2 763 ? 41.893 -24.761 -42.684 1.00 162.19 2325 GLY B C 1
ATOM 10761 O O . GLY B 2 763 ? 41.342 -25.584 -43.404 1.00 162.19 2325 GLY B O 1
ATOM 10762 N N . CYS B 2 764 ? 41.301 -24.201 -41.638 1.00 154.11 2326 CYS B N 1
ATOM 10763 C CA . CYS B 2 764 ? 39.945 -24.538 -41.236 1.00 155.36 2326 CYS B CA 1
ATOM 10764 C C . CYS B 2 764 ? 39.315 -23.314 -40.587 1.00 155.34 2326 CYS B C 1
ATOM 10765 O O . CYS B 2 764 ? 39.846 -22.780 -39.618 1.00 155.22 2326 CYS B O 1
ATOM 10768 N N . GLU B 2 765 ? 38.177 -22.892 -41.129 1.00 168.94 2327 GLU B N 1
ATOM 10769 C CA . GLU B 2 765 ? 37.443 -21.710 -40.673 1.00 168.94 2327 GLU B CA 1
ATOM 10770 C C . GLU B 2 765 ? 37.498 -21.371 -39.173 1.00 168.94 2327 GLU B C 1
ATOM 10771 O O . GLU B 2 765 ? 37.764 -22.235 -38.331 1.00 192.39 2327 GLU B O 1
ATOM 10777 N N . ALA B 2 766 ? 37.247 -20.094 -38.865 1.00 205.61 2328 ALA B N 1
ATOM 10778 C CA . ALA B 2 766 ? 37.221 -19.564 -37.493 1.00 205.61 2328 ALA B CA 1
ATOM 10779 C C . ALA B 2 766 ? 36.819 -18.082 -37.493 1.00 205.61 2328 ALA B C 1
ATOM 10780 O O . ALA B 2 766 ? 37.186 -17.337 -38.402 1.00 205.61 2328 ALA B O 1
ATOM 10782 N N . GLN B 2 767 ? 36.063 -17.682 -36.469 1.00 205.61 2329 GLN B N 1
ATOM 10783 C CA . GLN B 2 767 ? 35.563 -16.315 -36.277 1.00 205.61 2329 GLN B CA 1
ATOM 10784 C C . GLN B 2 767 ? 36.208 -15.218 -37.133 1.00 205.61 2329 GLN B C 1
ATOM 10785 O O . GLN B 2 767 ? 37.418 -15.226 -37.345 1.00 205.61 2329 GLN B O 1
ATOM 10791 N N . ASP B 2 768 ? 35.398 -14.261 -37.595 1.00 205.61 2330 ASP B N 1
ATOM 10792 C CA . ASP B 2 768 ? 35.885 -13.171 -38.461 1.00 205.61 2330 ASP B CA 1
ATOM 10793 C C . ASP B 2 768 ? 35.312 -11.772 -38.144 1.00 205.61 2330 ASP B C 1
ATOM 10794 O O . ASP B 2 768 ? 34.976 -11.480 -36.993 1.00 205.61 2330 ASP B O 1
ATOM 10799 N N . LEU B 2 769 ? 35.206 -10.931 -39.182 1.00 205.61 2331 LEU B N 1
ATOM 10800 C CA . LEU B 2 769 ? 34.722 -9.541 -39.103 1.00 205.61 2331 LEU B CA 1
ATOM 10801 C C . LEU B 2 769 ? 35.252 -8.854 -37.839 1.00 205.61 2331 LEU B C 1
ATOM 10802 O O . LEU B 2 769 ? 34.669 -7.904 -37.306 1.00 205.61 2331 LEU B O 1
ATOM 10807 N N . TYR B 2 770 ? 36.399 -9.362 -37.399 1.00 205.61 2332 TYR B N 1
ATOM 10808 C CA . TYR B 2 770 ? 37.118 -8.897 -36.224 1.00 205.61 2332 TYR B CA 1
ATOM 10809 C C . TYR B 2 770 ? 38.536 -9.486 -36.302 1.00 205.61 2332 TYR B C 1
ATOM 10810 O O . TYR B 2 770 ? 38.702 -10.693 -36.018 1.00 205.61 2332 TYR B O 1
#

Radius of gyration: 36.89 Å; Cα contacts (8 Å, |Δi|>4): 3353; chains: 2; bounding box: 105×88×113 Å

InterPro domains:
  IPR000421 Coagulation factor 5/8, C-terminal domain [PF00754] (2055-2185)
  IPR000421 Coagulation factor 5/8, C-terminal domain [PF00754] (2208-2342)
  IPR000421 Coagulation factor 5/8, C-terminal domain [PS01285] (2080-2107)
  IPR000421 Coagulation factor 5/8, C-terminal domain [PS01285] (2237-2266)
  IPR000421 Coagulation factor 5/8, C-terminal domain [PS01286] (2172-2188)
  IPR000421 Coagulation factor 5/8, C-terminal domain [PS01286] (2329-2345)
  IPR000421 Coagulation factor 5/8, C-terminal domain [PS50022] (2040-2188)
  IPR000421 Coagulation factor 5/8, C-terminal domain [PS50022] (2193-2345)
  IPR000421 Coagulation factor 5/8, C-terminal domain [SM00231] (2039-2188)
  IPR000421 Coagulation factor 5/8, C-terminal domain [SM00231] (2192-2345)
  IPR000421 Coagulation factor 5/8, C-terminal domain [cd00057] (2042-2187)
  IPR000421 Coagulation factor 5/8, C-terminal domain [cd00057] (2195-2344)
  IPR008972 Cupredoxin [G3DSA:2.60.40.420] (20-209)
  IPR008972 Cupredoxin [G3DSA:2.60.40.420] (210-353)
  IPR008972 Cupredoxin [G3DSA:2.60.40.420] (397-585)
  IPR008972 Cupredoxin [G3DSA:2.60.40.420] (586-744)
  IPR008972 Cupredoxin [G3DSA:2.60.40.420] (1712-1887)
  IPR008972 Cupredoxin [G3DSA:2.60.40.420] (1888-2036)
  IPR008972 Cupredoxin [SSF49503] (20-203)
  IPR008972 Cupredoxin [SSF49503] (212-348)

Solvent-accessible surface area: 65948 Å² total; per-residue (Å²): 118,64,60,144,60,65,5,0,5,11,95,45,48,16,27,27,42,134,31,44,113,43,76,107,113,120,122,82,157,119,69,35,128,113,62,173,106,198,107,126,144,108,78,94,44,16,79,4,5,29,10,25,88,20,112,64,112,86,184,87,135,80,128,35,138,58,56,36,19,20,2,2,0,39,33,3,60,8,21,14,154,50,29,4,39,1,33,1,18,0,74,10,64,33,38,5,0,0,8,0,2,0,7,21,15,91,22,33,0,2,0,11,130,23,99,3,70,14,50,115,136,31,69,79,21,3,68,3,122,70,68,28,56,67,44,2,30,6,102,10,46,157,56,4,4,22,42,100,42,9,76,90,35,14,3,8,2,0,11,0,18,22,43,4,21,104,0,10,2,0,1,2,8,0,1,6,7,2,5,70,133,50,27,85,63,114,63,148,64,116,43,128,37,76,10,5,6,2,3,1,4,3,27,1,38,130,20,52,101,114,107,101,199,160,165,106,83,35,50,36,137,82,94,41,4,0,5,6,0,1,23,92,99,12,6,19,29,10,84,7,19,69,182,126,36,4,120,12,21,5,3,0,16,2,19,36,32,54,44,8,12,0,25,17,80,30,39,31,3,30,22,116,57,22,26,39,19,0,7,30,9,4,6,20,10,30,53,31,7,53,6,58,13,60,72,90,29,94,26,25,1,20,1,78,56,58,66,21,42,154,62,0,1,17,1,58,10,94,7,89,88,50,130,147,174,108,223,251,130,103,136,108,67,135,112,208,136,128,125,217,57,85,92,182,153,148,80,115,73,75,70,36,27,14,3,3,40,38,78,50,33,36,6,10,125,75,80,112,28,110,143,136,48,58,158,55,12,58,8,7,36,82,16,107,54,60,20,0,50,88,2,43,8,2,39,3,48,18,51,70,102,21,123,83,149,44,193,46,66,131,143,106,26,20,4,10,11,0,35,76,8,80,1,42,30,39,5,10,4,45,4,20,3,15,8,75,20,57,70,45,6,1,3,24,0,65,14,19,76,53,13,80,11,28,193,50,186,193,58,64,208,70,38,145,69,9,26,54,105,12,65,8,102,51,100,66,63,66,3,43,2,31,4,55,78,45,6,5,14,22,155,34,10,28,108,4,11,4,28,44,8,9,3,33,30,49,78,104,106,2,41,17,2,2,1,5,0,5,1,9,2,3,112,113,116,76,137,122,119,154,37,65,93,114,127,84,72,81,76,18,9,14,5,12,5,48,6,12,5,41,126,1,71,0,94,76,66,1,35,131,104,49,8,90,46,99,79,66,31,92,168,118,39,114,73,32,46,44,3,12,27,3,18,1,7,1,0,18,3,10,37,12,15,98,17,56,3,39,92,107,67,116,5,64,7,3,9,6,8,16,36,44,90,58,23,19,18,3,6,20,19,0,0,4,0,0,0,7,66,44,13,10,5,12,5,40,7,27,66,5,17,25,29,13,8,30,9,8,26,1,31,3,16,6,10,43,68,2,20,13,18,6,32,5,88,145,24,79,54,47,0,0,40,11,34,8,31,24,51,122,146,131,123,49,107,123,186,154,72,81,128,104,116,274,102,216,136,173,110,52,56,117,43,75,10,0,1,26,38,144,110,24,51,46,68,169,98,85,37,60,191,94,122,134,128,227,78,127,98,39,72,81,78,56,21,75,5,2,13,3,26,32,33,76,87,44,38,119,129,129,32,23,144,99,26,24,66,44,56,2,1,8,11,3,0,16,15,8,40,1,14,20,138,3,34,6,36,2,34,14,52,7,30,24,48,47,29,8,2,7,7,0,0,2,14,1,86,28,118,45,136,224,68,0,1,21,43,150,54,50,120,28,130,41,132,89,81,84,59,23,115,6,119,5,52,109,10,5,2,9,38,195,44,88,4,29,1,4,1,0,31,6,20,4,16,46,76,35,63,63,6,13,14,5,3,4,21,1,8,1,4,6,3,49,71,149,30,9,61,121,86,138,21,104,13,106,99,6,25,18,0,4,0,14,0,5,2,6,40,3,67,150,2,31,124,140,78,9,62,120,105,106,117,111,126,54,121,141,55,124,105,94,143,102,42,35,57,153,82,102,75,44,14,2,0,0,0,0,37,42,122,46,48,6,49,4,1,25,0,4,42,94,64,93,0,0,0,6,6,19,5,46,13,40,31,48,0,4,0,0,5,2,12,8,3,17,11,12,21,8,24,45,86,77,60,22,6,45,2,8,36,8,1,45,6,17,9,2,11,6,4,8,4,51,0,49,56,3,7,10,5,31,0,6,0,16,2,0,57,0,11,99,27,1,0,4,0,20,0,89,5,15,14,68,177,26,45,23,68,23,7,26,58,46,39,103,24,134,72,184,11,59,55,7,73,23,102,61,54,120,18,5,13,116,15,19,54,102,78,178,41,60,52,96,12,0,1,3,0,58,134,73,201,4,66,6,51,3,27,10,107,39,41,44,16,2,0,0,10,56,0,4,0,11,142,80,174,202,66,41,12,42,0,38,45,1,30,5,42,10,9,95,58,19,186,134,75,81,66,6,54,10,110,65,76,31,103,48,34,69,17,131,10,21,94,63,36,64,24,89,81,84,20,87,7,52,18,11,2,53,4,79,37,12,29,8,27,16,53,100,67,26,121,44,2,4,0,17,5,23,6,14,0,3,21,62,34,5,11,29,71,55,31,9,0,79,73,173,72,25,54,83,94,29,10,58,22,31,23,122,58,82,81,182,153,18,31,21,34,8,35,61,0,18,16,122,37,143,51,143,14,15,0,1,40,0,130,106,21,43,85,142,20,62,5,16,13,33,24,100,103,22,22,37,3,50,1,11,21,3,8,0,7,70,28,143,188,70,38,2,49,4,72,53,5,29,6,4,6,5,98,50,37,161,112,82,84,58,16,111,57,160,44,157,62,77,64,13,77,7,9,136,50,9,166,64,36,40,47,16,85,11,113,40,37,23,39,13,61,41,21,50,10,18,3,53,33,92,35,135,62,0,0,4,9,13,7,5,32,2,18,128,33,57,31,156,157

Secondary structure (DSSP, 8-state):
---B--------EE------S----SS----S----SS-SS----EE-------SSS----SS-STTTTTTSEEEEEE-SEEEEE--EE--SSS------SSS---SSSS---SS-S--SSSSSSSS--TT-EE--EEEE-GGGS--SSS-SS--EEE---S-SHHHHHHH--EEEEE-SSS-TTTTTTT---EE---EE----SSSS--------S--------EETTB-TB-----EE-SSS-EEEE-----SSS-------TT---EETTEE--S----TT---EEEE---S-SEE-----SSSSSTTS--B-EEE--------------------TT----S--EEE--EE--EEEEES-------TT-SSTTTTTS-BTTB-TTEEEEE--B--SSBTTB------SSS-S-------BTT-EEE--EE--SSS-B--EETT-SEE--TT-S--SSS-SSTTTS--BSS-EE--EEE--STTS--SSS-S----EEE--SSSSSTGGGS--EE---B---S------SS--S---EEEE-B--GGGSS-SHHHHHHHSSSSS-S----HHHHGGG--B-TTTT-SS-------SS---EEEEEE-SS-------EESSS----BSSSB-SS-----SSEE--EE------S--EE---STTHHHHS---------------SSS----/-------EEEEEEEEE------S----TTTTSS-----------EEEEE-SSS-TTTT----STTTT--S--------SSS-EEEEEE--SSS-----BTT------SSS-TTTTSS---SS-EEEEE----SSSS--SS--SEEEEEE---SSSSHHHHTS--EEEEEE-STTS-SSS----SSEEEE----EE--SSSS-TTGGGSS-S--SS---SSSSSSTTTS-EE-TTS-TTTT-------SSS-EEEE-----SSS---EEEBSS--EE--SSS--EESEEE--TT---EEEE--SS-B---B---SHHHHTTB------B--SS---B--SSSSSS-TTS---S--SSS--TT--SS--STT-SSEE--SS---EEEEEEEEEEE-B-----EE-SSSEE--SEEEEEEESSSSS-B----SSSSSS------SSTT-------SS-EEEEEEEEEEEE-SSS-EE----B--TTTT-----STTSS-S-TTS--BS---B-SS-B--GGG-BTT--STT-SB--SS--SS--EEE--SS---B--EEE-----TT------EEEE--BSSTT-B---B-SSSB--EE--S-SSS-EEE--SS----SBEEEEE-S-BSB--B-EE--B-------

Sequence (1337 aa):
ATRRYYLGAVELSWDYMQSDLGELPVDARFPPRVPKSFPFNTSVVYKKTLFVEFTDHLFNIAKPRPPWMGLLGPTIQAEVYDTVVITLKNMASHPVSLHAVGVSYWKASEGAEYDDQTSQREKEDDKVFPGGSHTYVWQVLKENGPMASDPLCLTYSYLSHVDLVKDLNSGLIGALLVCREGSLAKEKTQTLHKFILLFAVFDEGKSWHSETKNAASARAWPKMHTVNGYVNRSLPGLIGCHRKSVYWHVIGMGTTPEVHSIFLEGHTFLVRNHRQASLEISPITFLTAQTLLMDLGQFLLFCHISSHQHDGMEAYVKVDSCPEEPQFDDDNSPSFIQIRSVAKKHPKTWVHYIAAEEEDWDYAPLVLAPDDRSYKSQYLNNGPQRIGRKYKKVRFMAYTDETFKTREAIQHESGILGPLLYGEVGDTLLIIFKNQASRPYNIYPHGITDVRPLYSRRLPKGVKHLKDFPILPGEIFKYKWTVTVEDGPTKSDPRCLTRYYSSFVNMERDLASGLIGPLLICYKESVDQRGNQIMSDKRNVILFSVFDENRSWYLTENIQRFLPNPAGVQLEDPEFQASNIMHSINGYVFDSLQLSVCLHEVAYWYILSIGAQTDFLSVFFSGYTFKHKMVYEDTLTLFPFSGETVFMSMENPGLWILGCHNSDFRNRGMTALLKVSSCDKNTGDYYEDSYEDRSFQKKTRHYFIAAVERLWDYGMSSSPHVLRNRAQSGSVPQFKKVVFQEFTDGSFTQPLYRGELNEHLGLLGPYIRAEVEDNIMVTFRNQASRPYSFYSSLISYEEDQRQGAEPRKNFVKPNETKTYFWKVQHHMAPTKDEFDCKAWAYSSDVDLEKDVHSGLIGPLLVCHTNTLNPAHGRQVTVQEFALFFTIFDETKSWYFTENMERNCRAPCNIQMEDPTFKENYRFHAINGYIMDTLPGLVMAQDQRIRWYLLSMGSNENIHSIHFSGHVFTVRKKEEYKMALYNLYPGVFETVEMLPSKAGIWRVECLIGEHLHAGMSTLFLVYSNKCQTPLGMASGHIRDFQITASGQYGQWAPKLARLHYSGSINAWSTKEPFSWIKVDLLAPMIIHGIKTQGARQKFSSLYISQFIIMYSLDGKKWQTYRGNSTGTLMVFFGNVDSSGIKHNIFNPPIIARYIRLHPTHYSIRSTLRMELMGCDLNSCSMPLGMESKAISDAQITASSYFTNMFATWSPSKARLHLQGRSNAWRPQVNNPKEWLQVDFQKTMKVTGVTTQGVKSLLTSMYVKEFLISSSQDGHQWTLFFQNGKVKVFQGNQDSFTPVVNSLDPPLLTRYLRIHPQSWVHQIALRMEVLGCEAQDLY

Foldseek 3Di:
DLEEFEKEKPWAKDFLDDQADAFDDDDDTDRDDDPDDDPPVDGAIFTFIAMDHDPDDDDDYDYADPQQARQAHAADADEAFSWYKYKYFHCDQDQFAKAWPQFFAQCQHRLDDDPDPDDDVSNPSSTGHHRDIGIGTGHHHPVREADVLGDFKFWDKMFGPPPCFLGVLRRTMHTYMYGYHPPCVPVVPDCPQPDEKEWEKNQVATNDDDDDDPDDHGDDHGIATEISRHFDQHGYDAEAEAQAKHKYWYWAAYPDQDWWKWAKQAAWKAWSHWTFRIPRTTNTDTTMIMDRHHDFAKIFGATDADPNHVRTRTYMHGYDHDDDDDCVDDDDDDDDDDPFADADDDEEEDEFQKEKEKAKDFQDDDDADPDPPPFLHLACPADLQGQHGMFIFMEMASDDDDPPHGDHDDDPLFPSAYDEAEAAAQYKYKHWYFYHYAWFWDKDWDQADDKAQPPDNDDPVDDDDCQCDVTHRRGIGIIMGGHHCSSFTDPLFAFKWKTWMFTRNPDDQQPLRRYIHIYIYGYDRDDDDAADDPDGDQPQEWEKAWRQCVRHPCVQVGCCPSHDDRPPHDDDDVPCRVSRTAIQRSYRWAEDNLDDAAAQNFHKHWYYYEYHWDWFQKFWCAQPSFWWCRPHIDDSGDTAGYVGGGITGTRHNGAWFIQTGRPDPCCRSNIHGYIHHYDDDDDDADPPHGDHD/DDDDDAADEWFKEKAKDKDFFDDDADDPPPPVPDDGDDTQMFIFIAMFTADPPPPPHDRDDDDLCLLCQSAHDAAEEAAQHKYKYWYAYYDQDQWAKDWPVLDPDPDDPDDPDVPSAGDGHRDTGIGMDGRDPVDWDDPWDPFKAWTWMATPHVDVLRPQSYYIYTYMYGYDPAQDPPQTGHPLFEEEEWEWEKHFPVSHDDDVRVVDDDDADPDADDPPPRGCGCVSIQGAISGHFAQRRDNQAAEAPTKYKYKYQYAYDQVRQFWKAWFPWWFFFDDPDGHTDGIHRNGHGRIGMTITGHNFFAWGKMARVPVPSGVGGYMHIRGYADPPFLDFLAPPFPNQALVWKDKPDQQPCQDSRAFDPQDDQANHWGWDDDPQIKMKGFSVAKFKFFFKWKFWAADPPGTKWFFKKWKWAAAPVVDIDRDAARGDDSGHIDTIAAGGPGTPTDGGVVIDMYRMMMITRPGIDVIYIIHIGGTGQTGRRWWHFDCQVVVNAQLVQKDWAAFDCDPQAGARSSQFAPPDDDGNHWGAGVFFDQWTKIKGLLVWKFWFQWWKKAWAQPDPRTKGFFWWWKWADQDVPDTDTDQPPHGHDTDGDDPDHVGMTIDGRPPTDMTSMMMIGTGGMGSGYIMHITTIGDDDDGPD

B-factor: mean 168.5, std 32.67, range [15.89, 359.89]

CATH classification: 2.60.40.420 (+3 more: 2.60.40.420, 2.60.40.420, 2.60.40.420)

Nearest PDB structures (foldseek):
  2r7e-assembly1_B  TM=1.002E+00  e=0.000E+00  Homo sapiens
  5k8d-assembly1_B  TM=9.920E-01  e=1.847E-102  Homo sapiens
  6mf0-assembly2_A  TM=9.728E-01  e=1.898E-93  Sus scrofa
  7kbt-assembly1_A  TM=9.473E-01  e=1.481E-92  Sus scrofa
  3cdz-assembly1_B  TM=9.610E-01  e=1.520E-89  Homo sapiens

GO terms:
  GO:0005515 protein binding (F, IPI)
  GO:0006508 proteolysis (P, IDA)
  GO:0007596 blood coagulation (P, TAS)
  GO:0033116 endoplasmic reticulum-Golgi intermediate compartment membrane (C, TAS)
  GO:0005576 extracellular region (C, TAS)
  GO:0005788 endoplasmic reticulum lumen (C, TAS)
  GO:0005796 Golgi lumen (C, TAS)
  GO:0005886 plasma membrane (C, TAS)
  GO:0030134 COPII-coated ER to Golgi transport vesicle (C, TAS)
  GO:0031093 platelet alpha granule lumen (C, TAS)